Protein 7MJR (pdb70)

Foldseek 3Di:
DCQQQWFKWKWFAQAFQQAHTFWIAGRDFFFPLPLVVVDPCSQRTFKMKIKFKFADAAWAKKFKDKDQLQFKFKDKQNHTRRDSNPDSHMDGDHHRDMIIIIMMGGDNDGGDDIMGIFIDRVTGGDGSLGGGGHPQVVLFPDPPPDAPFDPPRNSVTFDQQGSSPDTLVQLAQWWAAPSLMIGRDDPVCVVVLIDTAHFFSHHQQRLLFDHGLNCLRRPQFAPLFAVLRSRSFWHQAKQKAKAFFKKWKALDQPQDPPDPRIDIFTKFWFAVQQQQWDPDFFDFWDFLFADETAGAPHDARSKTWMGGELPDDDFVCVVNPADQPRKMWIWGFMKMFILERFKWFQFKKKKWKAWDPPGDTQDIAIFGCVLFNRIHGHGAMPVGDVDGTDIRQSGGPVGDDTGIDGSLVSRCCSQPVTIIMMHMDDFGTFGWGADRRGHTDGDDGCRVSVVSSLQFWEWEKEREDRHDRIHIITGGADDPVDPDGRGDWDFQLVCVCSRQVWGADQNFTKHADPVGPIATQDRLQWHKYWHDVLVCLLVVQQVPPVSHDSRGGIHDRYTHMYTHGFQDKFFLEDPDKPQWDQDFDHPGYTTWIWHWQQGKIWDDDDGDDDQWWKKKKKKKKAFPDAFQDKKKKWWQADPSPDDQGDIRTGRDHGGDIHMGMDMDTNHRHPVRRHMTIMTIHGGGMMTIGIIGMHIHHGHGNQQVQWAWDDWDAVHFKIKTKTQGGRPDFWWKWKQFPNRIHDIGGFDQQPDHNMGMDMDHPAQADGKMWMWIGGRPDRPRIDTRDTDDPVNLLVVLLVQWAWDFWEAAPVDRLFTWKTKTFDGDRNHLVLFAWKWKAKQNADTDTGGRADDPHGIGMDTDCPSVPNGRDDQWMWMWMAGPVGHTRDTDTRHPPTDYDYD

Secondary structure (DSSP, 8-state):
----S-SEEEEEESSTTS-SEEEEEEEE-SEETSGGGGSTTGGG--EEEEEEEEEE-SSEEE--EETTGGGEEEEETTEEEEESS-----EEE-TTEEEEEEEEEE-SSSPPPPEEEE---------GGGEE---TTTSSS------SS-S---------SSSSSS-HHHHHH-EEE-SSEEEE--THHHHHT---B---SS-S-TT--SS-HHHHHTT-S-TTS-GGGGSTTBPP---EEEEEEEEEEESSS---SSSTTEEEEEEEEEETTGGG----S---SBSS-----B-SS---SSEEEEEE-TT-SS-HHHHHT--TTSEEEEEEEEEEEE-SSS-EES---EEEEEESSS--EEEEEE--TTTS-SEE-TT-EES-TTSPPEEHHHHSTT-----EEEHHHHHHHHHTSS-EEEEE---S-EEEEE-SSSSEEEEEESHHHHHHHHHTEEEEEEE-STTS--EEEEEE-B-TT-TT--S---BHHHHHHHHHT-B-SSS--EE--SS---EE-STTTSEEEE-HHHHHHHHHHTTS-SS--GGGSBPBTT-EEEEE--SEEE-S----EET-B--S--SSSS---EE-SS-EEEESS-----TT-EEEEEEEEE-SSSS--EEEEEEEESSSSSSSEEEEEE----SS-EEEEEEEE--S-GGGG-EEEEEEEESS-EEEEEEEEEE------HHHH-EE---------EEEEEEE--SS--EEEEEETTEE---EEPPPPBTTTBEEEEE-S-SS---EEEEEEPSS-TT---EEEEE-HHHHHHHHHHS--EEEEEEETTEEEEEEEEEEPPPPHHHHTT--EEEEEETT---EEEE-----SS-EEEE-SSTTTTS---TT-EEEE--B-----EEEE--TTS-B---

Radius of gyration: 41.06 Å; Cα contacts (8 Å, |Δi|>4): 2329; chains: 1; bounding box: 122×122×47 Å

InterPro domains:
  IPR001792 Acylphosphatase-like domain [PS51160] (865-937)
  IPR003896 Bacterial exotoxin B [PR01391] (8-27)
  IPR003896 Bacterial exotoxin B [PR01391] (56-75)
  IPR003896 Bacterial exotoxin B [PR01391] (97-115)
  IPR003896 Bacterial exotoxin B [PR01391] (187-204)
  IPR003896 Bacterial exotoxin B [PR01391] (220-243)
  IPR003896 Bacterial exotoxin B [PR01391] (246-272)
  IPR003896 Bacterial exotoxin B [PR01391] (358-381)
  IPR003896 Bacterial exotoxin B [PR01391] (416-434)
  IPR003896 Bacterial exotoxin B [PR01391] (470-487)
  IPR003896 Bacterial exotoxin B [PR01391] (515-540)
  IPR011658 PA14 domain [PF07691] (16-140)
  IPR011658 PA14 domain [SM00758] (13-141)
  IPR027439 Protective antigen, heptamerisation domain [PF17475] (265-457)
  IPR035088 Protective antigen, Ca-binding domain [PF03495] (187-262)
  IPR035331 Clostridial binary toxin B/anthrax toxin PA, domain 3 [PF17476] (480-583)
  IPR037149 Protective antigen, heptamerisation domain superfamily [G3DSA:2.60.120.240] (264-484)
  IPR037524 PA14/GLEYA domain [PS51820] (12-142)
  IPR053742 Fungal Immunomodulatory Lectin [G3DSA:2.60.40.1790] (723-819)

Structure (mmCIF, N/CA/C/O backbone):
data_7MJR
#
_entry.id   7MJR
#
_cell.length_a   117.517
_cell.length_b   221.374
_cell.length_c   154.141
_cell.angle_alpha   90.000
_cell.angle_beta   90.000
_cell.angle_gamma   90.000
#
_symmetry.space_group_name_H-M   'C 2 2 21'
#
loop_
_entity.id
_entity.type
_entity.pdbx_description
1 polymer 'Vip4Da1 protein'
2 non-polymer 'CALCIUM ION'
3 non-polymer 'SULFATE ION'
#
loop_
_atom_site.group_PDB
_atom_site.id
_atom_site.type_symbol
_atom_site.label_atom_id
_atom_site.label_alt_id
_atom_site.label_comp_id
_atom_site.label_asym_id
_atom_site.label_entity_id
_atom_site.label_seq_id
_atom_site.pdbx_PDB_ins_code
_atom_site.Cartn_x
_atom_site.Cartn_y
_atom_site.Cartn_z
_atom_site.occupancy
_atom_site.B_iso_or_equiv
_atom_site.auth_seq_id
_atom_site.auth_comp_id
_atom_site.auth_asym_id
_atom_site.auth_atom_id
_atom_site.pdbx_PDB_model_num
ATOM 1 N N . GLU A 1 10 ? 5.73330 122.27560 65.07208 1.000 127.25562 10 GLU A N 1
ATOM 2 C CA . GLU A 1 10 ? 6.85860 122.55358 64.18007 1.000 133.74693 10 GLU A CA 1
ATOM 3 C C . GLU A 1 10 ? 7.87974 123.48594 64.85085 1.000 141.40426 10 GLU A C 1
ATOM 4 O O . GLU A 1 10 ? 7.64681 124.68873 65.01544 1.000 141.71767 10 GLU A O 1
ATOM 10 N N . GLN A 1 11 ? 9.01898 122.89251 65.21827 1.000 146.22580 11 GLN A N 1
ATOM 11 C CA . GLN A 1 11 ? 10.07527 123.58045 65.96073 1.000 144.89321 11 GLN A CA 1
ATOM 12 C C . GLN A 1 11 ? 11.11231 124.27734 65.06198 1.000 141.94028 11 GLN A C 1
ATOM 13 O O . GLN A 1 11 ? 11.44211 125.44738 65.30673 1.000 138.59628 11 GLN A O 1
ATOM 19 N N . ALA A 1 12 ? 11.63825 123.59833 64.01755 1.000 134.55389 12 ALA A N 1
ATOM 20 C CA . ALA A 1 12 ? 12.61238 124.20253 63.08141 1.000 125.71000 12 ALA A CA 1
ATOM 21 C C . ALA A 1 12 ? 13.87813 124.66646 63.80995 1.000 119.89903 12 ALA A C 1
ATOM 22 O O . ALA A 1 12 ? 14.46622 125.70514 63.50448 1.000 114.98974 12 ALA A O 1
ATOM 24 N N . THR A 1 13 ? 14.27741 123.90824 64.82578 1.000 123.88700 13 THR A N 1
ATOM 25 C CA . THR A 1 13 ? 15.54038 124.20866 65.47462 1.000 118.08821 13 THR A CA 1
ATOM 26 C C . THR A 1 13 ? 16.71924 123.78234 64.60550 1.000 114.54084 13 THR A C 1
ATOM 27 O O . THR A 1 13 ? 17.83466 124.28381 64.79102 1.000 109.84483 13 THR A O 1
ATOM 31 N N . VAL A 1 14 ? 16.47201 122.91655 63.61763 1.000 116.47044 14 VAL A N 1
ATOM 32 C CA . VAL A 1 14 ? 17.52458 122.31460 62.80016 1.000 106.62396 14 VAL A CA 1
ATOM 33 C C . VAL A 1 14 ? 18.13583 123.31704 61.82732 1.000 101.21972 14 VAL A C 1
ATOM 34 O O . VAL A 1 14 ? 19.29602 123.16546 61.41271 1.000 89.74552 14 VAL A O 1
ATOM 38 N N . ILE A 1 15 ? 17.36113 124.34114 61.44830 1.000 103.06831 15 ILE A N 1
ATOM 39 C CA . ILE A 1 15 ? 17.80682 125.35542 60.50420 1.000 95.08316 15 ILE A CA 1
ATOM 40 C C . ILE A 1 15 ? 18.97548 126.13191 61.08218 1.000 90.11991 15 ILE A C 1
ATOM 41 O O . ILE A 1 15 ? 18.89651 126.68618 62.18112 1.000 93.43957 15 ILE A O 1
ATOM 46 N N . GLY A 1 16 ? 20.06099 126.18496 60.34389 1.000 90.70884 16 GLY A N 1
ATOM 47 C CA . GLY A 1 16 ? 21.20514 126.96314 60.76990 1.000 92.17331 16 GLY A CA 1
ATOM 48 C C . GLY A 1 16 ? 22.50864 126.35890 60.28486 1.000 88.01920 16 GLY A C 1
ATOM 49 O O . GLY A 1 16 ? 22.54281 125.36804 59.56369 1.000 86.59467 16 GLY A O 1
ATOM 50 N N . LEU A 1 17 ? 23.58917 126.99298 60.71734 1.000 87.82360 17 LEU A N 1
ATOM 51 C CA . LEU A 1 17 ? 24.93183 126.60665 60.31720 1.000 88.77072 17 LEU A CA 1
ATOM 52 C C . LEU A 1 17 ? 25.24438 125.20760 60.81509 1.000 84.85930 17 LEU A C 1
ATOM 53 O O . LEU A 1 17 ? 25.18348 124.94136 62.01770 1.000 86.23601 17 LEU A O 1
ATOM 58 N N . VAL A 1 18 ? 25.57264 124.31297 59.90237 1.000 84.46274 18 VAL A N 1
ATOM 59 C CA . VAL A 1 18 ? 26.11843 123.02683 60.31036 1.000 87.26315 18 VAL A CA 1
ATOM 60 C C . VAL A 1 18 ? 27.60420 123.21496 60.58877 1.000 82.59668 18 VAL A C 1
ATOM 61 O O . VAL A 1 18 ? 28.28788 123.97473 59.89572 1.000 84.67303 18 VAL A O 1
ATOM 65 N N . GLY A 1 19 ? 28.09745 122.58336 61.63775 1.000 80.88324 19 GLY A N 1
ATOM 66 C CA . GLY A 1 19 ? 29.44445 122.84894 62.11862 1.000 84.69716 19 GLY A CA 1
ATOM 67 C C . GLY A 1 19 ? 30.21268 121.58193 62.41024 1.000 84.32324 19 GLY A C 1
ATOM 68 O O . GLY A 1 19 ? 29.68389 120.64740 63.00932 1.000 85.65957 19 GLY A O 1
ATOM 69 N N . PHE A 1 20 ? 31.48500 121.57440 62.00796 1.000 82.90680 20 PHE A N 1
ATOM 70 C CA . PHE A 1 20 ? 32.32390 120.37983 62.03238 1.000 81.30559 20 PHE A CA 1
ATOM 71 C C . PHE A 1 20 ? 33.45630 120.58232 63.02598 1.000 82.23942 20 PHE A C 1
ATOM 72 O O . PHE A 1 20 ? 34.39733 121.33198 62.75156 1.000 85.20531 20 PHE A O 1
ATOM 80 N N . TYR A 1 21 ? 33.37725 119.88624 64.15936 1.000 81.85415 21 TYR A N 1
ATOM 81 C CA . TYR A 1 21 ? 34.24614 120.11226 65.30862 1.000 79.50899 21 TYR A CA 1
ATOM 82 C C . TYR A 1 21 ? 35.35751 119.07395 65.29962 1.000 82.91896 21 TYR A C 1
ATOM 83 O O . TYR A 1 21 ? 35.11335 117.89706 65.56621 1.000 84.48817 21 TYR A O 1
ATOM 92 N N . PHE A 1 22 ? 36.57219 119.51126 64.99141 1.000 85.88254 22 PHE A N 1
ATOM 93 C CA . PHE A 1 22 ? 37.75604 118.66588 64.98446 1.000 89.28354 22 PHE A CA 1
ATOM 94 C C . PHE A 1 22 ? 38.57554 118.86627 66.25379 1.000 97.67629 22 PHE A C 1
ATOM 95 O O . PHE A 1 22 ? 38.66465 119.97753 66.78471 1.000 101.12029 22 PHE A O 1
ATOM 103 N N . LYS A 1 23 ? 39.23591 117.78896 66.69992 1.000 99.27760 23 LYS A N 1
ATOM 104 C CA . LYS A 1 23 ? 39.95905 117.82602 67.97197 1.000 103.60692 23 LYS A CA 1
ATOM 105 C C . LYS A 1 23 ? 41.28963 118.57901 67.87950 1.000 106.69971 23 LYS A C 1
ATOM 106 O O . LYS A 1 23 ? 41.73335 119.15908 68.87724 1.000 108.90345 23 LYS A O 1
ATOM 112 N N . ASP A 1 24 ? 41.92713 118.61159 66.71336 1.000 101.80816 24 ASP A N 1
ATOM 113 C CA . ASP A 1 24 ? 43.25260 119.19004 66.58189 1.000 102.53543 24 ASP A CA 1
ATOM 114 C C . ASP A 1 24 ? 43.19563 120.57082 65.92284 1.000 108.12944 24 ASP A C 1
ATOM 115 O O . ASP A 1 24 ? 42.12193 121.12827 65.67452 1.000 106.22487 24 ASP A O 1
ATOM 120 N N . SER A 1 25 ? 44.37552 121.12437 65.62429 1.000 112.88231 25 SER A N 1
ATOM 121 C CA . SER A 1 25 ? 44.54366 122.50053 65.16889 1.000 110.72073 25 SER A CA 1
ATOM 122 C C . SER A 1 25 ? 44.47829 122.64639 63.65381 1.000 113.09972 25 SER A C 1
ATOM 123 O O . SER A 1 25 ? 44.61961 123.76699 63.15093 1.000 113.01917 25 SER A O 1
ATOM 126 N N . THR A 1 26 ? 44.27673 121.54952 62.91202 1.000 113.86920 26 THR A N 1
ATOM 127 C CA . THR A 1 26 ? 44.42999 121.56657 61.46039 1.000 112.82125 26 THR A CA 1
ATOM 128 C C . THR A 1 26 ? 43.26529 120.90211 60.72455 1.000 109.94819 26 THR A C 1
ATOM 129 O O . THR A 1 26 ? 43.42527 120.49719 59.56622 1.000 110.85701 26 THR A O 1
ATOM 133 N N . PHE A 1 27 ? 42.09278 120.81167 61.35885 1.000 106.99291 27 PHE A N 1
ATOM 134 C CA . PHE A 1 27 ? 40.86385 120.31113 60.73123 1.000 106.01799 27 PHE A CA 1
ATOM 135 C C . PHE A 1 27 ? 41.07076 118.90884 60.16618 1.000 104.78758 27 PHE A C 1
ATOM 136 O O . PHE A 1 27 ? 40.95577 118.66985 58.96055 1.000 101.58615 27 PHE A O 1
ATOM 144 N N . LYS A 1 28 ? 41.37465 117.98049 61.06467 1.000 105.57925 28 LYS A N 1
ATOM 145 C CA . LYS A 1 28 ? 41.81345 116.66102 60.62753 1.000 109.31176 28 LYS A CA 1
ATOM 146 C C . LYS A 1 28 ? 41.17047 115.49258 61.36520 1.000 107.45323 28 LYS A C 1
ATOM 147 O O . LYS A 1 28 ? 40.97495 114.44025 60.74506 1.000 110.30155 28 LYS A O 1
ATOM 153 N N . GLU A 1 29 ? 40.83082 115.62424 62.64498 1.000 102.90459 29 GLU A N 1
ATOM 154 C CA . GLU A 1 29 ? 40.20735 114.55300 63.41886 1.000 101.37336 29 GLU A CA 1
ATOM 155 C C . GLU A 1 29 ? 38.81214 115.01716 63.83106 1.000 99.40068 29 GLU A C 1
ATOM 156 O O . GLU A 1 29 ? 38.60909 115.53827 64.93064 1.000 97.41662 29 GLU A O 1
ATOM 162 N N . LEU A 1 30 ? 37.84383 114.81949 62.92816 1.000 97.50795 30 LEU A N 1
ATOM 163 C CA . LEU A 1 30 ? 36.45154 115.13608 63.22026 1.000 89.01152 30 LEU A CA 1
ATOM 164 C C . LEU A 1 30 ? 36.03577 114.45927 64.51908 1.000 88.51022 30 LEU A C 1
ATOM 165 O O . LEU A 1 30 ? 36.39679 113.31027 64.78767 1.000 90.10790 30 LEU A O 1
ATOM 170 N N . MET A 1 31 ? 35.30155 115.18986 65.34700 1.000 87.06128 31 MET A N 1
ATOM 171 C CA . MET A 1 31 ? 34.75850 114.62153 66.56864 1.000 81.96520 31 MET A CA 1
ATOM 172 C C . MET A 1 31 ? 33.24361 114.51497 66.52547 1.000 81.23195 31 MET A C 1
ATOM 173 O O . MET A 1 31 ? 32.69249 113.43782 66.77279 1.000 79.55169 31 MET A O 1
ATOM 178 N N . PHE A 1 32 ? 32.55549 115.60002 66.17920 1.000 76.95259 32 PHE A N 1
ATOM 179 C CA . PHE A 1 32 ? 31.11446 115.56261 66.01014 1.000 75.78498 32 PHE A CA 1
ATOM 180 C C . PHE A 1 32 ? 30.70401 116.62903 65.00889 1.000 79.20195 32 PHE A C 1
ATOM 181 O O . PHE A 1 32 ? 31.48346 117.51669 64.65260 1.000 81.87729 32 PHE A O 1
ATOM 189 N N . ILE A 1 33 ? 29.45823 116.53104 64.56067 1.000 77.00279 33 ILE A N 1
ATOM 190 C CA . ILE A 1 33 ? 28.89056 117.44160 63.57917 1.000 79.09322 33 ILE A CA 1
ATOM 191 C C . ILE A 1 33 ? 27.61795 118.01473 64.19953 1.000 79.71219 33 ILE A C 1
ATOM 192 O O . ILE A 1 33 ? 26.59247 117.32967 64.27128 1.000 83.82180 33 ILE A O 1
ATOM 197 N N . GLN A 1 34 ? 27.67471 119.26406 64.64459 1.000 76.21122 34 GLN A N 1
ATOM 198 C CA . GLN A 1 34 ? 26.54518 119.92660 65.28383 1.000 74.44296 34 GLN A CA 1
ATOM 199 C C . GLN A 1 34 ? 25.70488 120.62164 64.21642 1.000 75.33427 34 GLN A C 1
ATOM 200 O O . GLN A 1 34 ? 26.22980 121.39707 63.41499 1.000 81.85984 34 GLN A O 1
ATOM 206 N N . VAL A 1 35 ? 24.41827 120.33937 64.18120 1.000 72.14052 35 VAL A N 1
ATOM 207 C CA . VAL A 1 35 ? 23.54323 120.98637 63.21728 1.000 72.99085 35 VAL A CA 1
ATOM 208 C C . VAL A 1 35 ? 22.81748 122.12775 63.90286 1.000 77.40751 35 VAL A C 1
ATOM 209 O O . VAL A 1 35 ? 22.71990 122.18827 65.12826 1.000 80.16497 35 VAL A O 1
ATOM 213 N N . GLY A 1 36 ? 22.30550 123.05060 63.09104 1.000 83.23012 36 GLY A N 1
ATOM 214 C CA . GLY A 1 36 ? 21.38808 124.07844 63.55494 1.000 87.49346 36 GLY A CA 1
ATOM 215 C C . GLY A 1 36 ? 21.94143 125.15662 64.46904 1.000 86.78802 36 GLY A C 1
ATOM 216 O O . GLY A 1 36 ? 21.19078 125.68759 65.29526 1.000 88.55589 36 GLY A O 1
ATOM 217 N N . GLU A 1 37 ? 23.22662 125.49363 64.36007 1.000 83.95001 37 GLU A N 1
ATOM 218 C CA . GLU A 1 37 ? 23.76270 126.62157 65.10891 1.000 81.14935 37 GLU A CA 1
ATOM 219 C C . GLU A 1 37 ? 23.32167 127.90610 64.43700 1.000 88.61410 37 GLU A C 1
ATOM 220 O O . GLU A 1 37 ? 23.14704 127.95310 63.21826 1.000 92.07229 37 GLU A O 1
ATOM 226 N N . LYS A 1 38 ? 23.13408 128.95771 65.23212 1.000 91.66323 38 LYS A N 1
ATOM 227 C CA . LYS A 1 38 ? 22.28108 130.03338 64.75484 1.000 94.38942 38 LYS A CA 1
ATOM 228 C C . LYS A 1 38 ? 22.74031 131.45699 65.03819 1.000 101.47220 38 LYS A C 1
ATOM 229 O O . LYS A 1 38 ? 22.05435 132.37224 64.57678 1.000 113.89092 38 LYS A O 1
ATOM 235 N N . SER A 1 39 ? 23.85286 131.69070 65.75068 1.000 98.06729 39 SER A N 1
ATOM 236 C CA . SER A 1 39 ? 24.28042 133.05579 66.10090 1.000 108.59284 39 SER A CA 1
ATOM 237 C C . SER A 1 39 ? 25.34420 133.08889 67.19256 1.000 114.74332 39 SER A C 1
ATOM 238 O O . SER A 1 39 ? 26.34077 133.81620 67.07424 1.000 113.95092 39 SER A O 1
ATOM 241 N N . ASN A 1 40 ? 25.09936 132.36101 68.28761 1.000 109.29307 40 ASN A N 1
ATOM 242 C CA . ASN A 1 40 ? 26.05810 132.21898 69.37864 1.000 103.40189 40 ASN A CA 1
ATOM 243 C C . ASN A 1 40 ? 26.80551 130.91027 69.13772 1.000 100.57286 40 ASN A C 1
ATOM 244 O O . ASN A 1 40 ? 26.50955 129.87998 69.73681 1.000 105.74958 40 ASN A O 1
ATOM 249 N N . LEU A 1 41 ? 27.77596 130.94792 68.22535 1.000 99.11924 41 LEU A N 1
ATOM 250 C CA . LEU A 1 41 ? 28.37481 129.70613 67.75047 1.000 97.50431 41 LEU A CA 1
ATOM 251 C C . LEU A 1 41 ? 29.13571 129.01772 68.87470 1.000 97.50682 41 LEU A C 1
ATOM 252 O O . LEU A 1 41 ? 29.50494 129.63485 69.88055 1.000 98.96701 41 LEU A O 1
ATOM 257 N N . MET A 1 42 ? 29.33778 127.70757 68.69074 1.000 96.67245 42 MET A N 1
ATOM 258 C CA . MET A 1 42 ? 29.89545 126.78998 69.68646 1.000 98.41318 42 MET A CA 1
ATOM 259 C C . MET A 1 42 ? 28.99766 126.51228 70.89790 1.000 97.30718 42 MET A C 1
ATOM 260 O O . MET A 1 42 ? 29.27107 125.57880 71.65751 1.000 90.83900 42 MET A O 1
ATOM 265 N N . ASN A 1 43 ? 27.92880 127.28949 71.09669 1.000 98.07653 43 ASN A N 1
ATOM 266 C CA . ASN A 1 43 ? 27.17569 127.18364 72.34355 1.000 96.02331 43 ASN A CA 1
ATOM 267 C C . ASN A 1 43 ? 26.26399 125.96358 72.35030 1.000 93.30445 43 ASN A C 1
ATOM 268 O O . ASN A 1 43 ? 26.22512 125.21705 73.33461 1.000 95.31120 43 ASN A O 1
ATOM 273 N N . LYS A 1 44 ? 25.51565 125.75579 71.26351 1.000 93.69916 44 LYS A N 1
ATOM 274 C CA . LYS A 1 44 ? 24.62745 124.59784 71.15718 1.000 90.10940 44 LYS A CA 1
ATOM 275 C C . LYS A 1 44 ? 25.38797 123.28407 71.31118 1.000 86.55914 44 LYS A C 1
ATOM 276 O O . LYS A 1 44 ? 24.82594 122.28763 71.77972 1.000 83.97520 44 LYS A O 1
ATOM 282 N N . ALA A 1 45 ? 26.66431 123.27131 70.94003 1.000 87.45515 45 ALA A N 1
ATOM 283 C CA . ALA A 1 45 ? 27.46883 122.06315 70.87985 1.000 85.64811 45 ALA A CA 1
ATOM 284 C C . ALA A 1 45 ? 28.12178 121.70613 72.20681 1.000 86.34447 45 ALA A C 1
ATOM 285 O O . ALA A 1 45 ? 28.77253 120.65828 72.29063 1.000 86.95789 45 ALA A O 1
ATOM 287 N N . ARG A 1 46 ? 27.97502 122.54929 73.23687 1.000 89.39089 46 ARG A N 1
ATOM 288 C CA . ARG A 1 46 ? 28.55462 122.28373 74.55141 1.000 84.74106 46 ARG A CA 1
ATOM 289 C C . ARG A 1 46 ? 27.88186 121.11558 75.26019 1.000 86.71533 46 ARG A C 1
ATOM 290 O O . ARG A 1 46 ? 28.40033 120.66665 76.28773 1.000 85.60982 46 ARG A O 1
ATOM 298 N N . ILE A 1 47 ? 26.74043 120.63404 74.74715 1.000 84.89285 47 ILE A N 1
ATOM 299 C CA . ILE A 1 47 ? 26.04532 119.47688 75.31075 1.000 80.96314 47 ILE A CA 1
ATOM 300 C C . ILE A 1 47 ? 26.84917 118.20050 75.11223 1.000 84.18490 47 ILE A C 1
ATOM 301 O O . ILE A 1 47 ? 26.61853 117.19150 75.79893 1.000 84.56172 47 ILE A O 1
ATOM 306 N N . ASN A 1 48 ? 27.79120 118.22780 74.17739 1.000 87.84190 48 ASN A N 1
ATOM 307 C CA . ASN A 1 48 ? 28.70183 117.11890 73.96593 1.000 92.14480 48 ASN A CA 1
ATOM 308 C C . ASN A 1 48 ? 29.78619 117.16577 75.02193 1.000 89.33944 48 ASN A C 1
ATOM 309 O O . ASN A 1 48 ? 30.44686 118.19098 75.19958 1.000 83.85457 48 ASN A O 1
ATOM 314 N N . THR A 1 49 ? 29.97404 116.04786 75.71467 1.000 92.47111 49 THR A N 1
ATOM 315 C CA . THR A 1 49 ? 31.03284 115.96949 76.70655 1.000 91.84647 49 THR A CA 1
ATOM 316 C C . THR A 1 49 ? 32.42682 116.20733 76.11905 1.000 92.10743 49 THR A C 1
ATOM 317 O O . THR A 1 49 ? 33.37621 116.38471 76.88718 1.000 80.98164 49 THR A O 1
ATOM 321 N N . ASP A 1 50 ? 32.56149 116.24719 74.78631 1.000 96.49676 50 ASP A N 1
ATOM 322 C CA . ASP A 1 50 ? 33.83392 116.41731 74.08741 1.000 97.65159 50 ASP A CA 1
ATOM 323 C C . ASP A 1 50 ? 34.13499 117.86281 73.72652 1.000 101.18006 50 ASP A C 1
ATOM 324 O O . ASP A 1 50 ? 35.12756 118.11120 73.03237 1.000 105.91113 50 ASP A O 1
ATOM 329 N N . ALA A 1 51 ? 33.29090 118.81329 74.13187 1.000 101.98571 51 ALA A N 1
ATOM 330 C CA . ALA A 1 51 ? 33.30722 120.12695 73.48856 1.000 105.56695 51 ALA A CA 1
ATOM 331 C C . ALA A 1 51 ? 34.54167 120.93552 73.87197 1.000 110.45267 51 ALA A C 1
ATOM 332 O O . ALA A 1 51 ? 35.12031 121.62676 73.02712 1.000 111.50227 51 ALA A O 1
ATOM 334 N N . GLN A 1 52 ? 34.96884 120.86979 75.12517 1.000 110.90529 52 GLN A N 1
ATOM 335 C CA . GLN A 1 52 ? 36.07571 121.72481 75.52897 1.000 119.12512 52 GLN A CA 1
ATOM 336 C C . GLN A 1 52 ? 37.44064 121.22102 75.04317 1.000 119.47658 52 GLN A C 1
ATOM 337 O O . GLN A 1 52 ? 38.45475 121.85765 75.35008 1.000 127.10976 52 GLN A O 1
ATOM 343 N N . GLN A 1 53 ? 37.48488 120.12635 74.27930 1.000 114.28815 53 GLN A N 1
ATOM 344 C CA . GLN A 1 53 ? 38.71458 119.56948 73.71841 1.000 115.89169 53 GLN A CA 1
ATOM 345 C C . GLN A 1 53 ? 38.90482 119.91546 72.24311 1.000 113.17879 53 GLN A C 1
ATOM 346 O O . GLN A 1 53 ? 39.80787 119.37668 71.59413 1.000 112.09719 53 GLN A O 1
ATOM 352 N N . ILE A 1 54 ? 38.09552 120.79440 71.70316 1.000 112.15296 54 ILE A N 1
ATOM 353 C CA . ILE A 1 54 ? 38.12937 121.07465 70.27401 1.000 108.80410 54 ILE A CA 1
ATOM 354 C C . ILE A 1 54 ? 39.07286 122.24640 70.02281 1.000 114.01306 54 ILE A C 1
ATOM 355 O O . ILE A 1 54 ? 39.16342 123.17892 70.83476 1.000 115.20221 54 ILE A O 1
ATOM 360 N N . GLN A 1 55 ? 39.81926 122.18079 68.91206 1.000 112.18529 55 GLN A N 1
ATOM 361 C CA . GLN A 1 55 ? 40.70673 123.26808 68.52728 1.000 110.29270 55 GLN A CA 1
ATOM 362 C C . GLN A 1 55 ? 40.50456 123.76757 67.10328 1.000 109.23946 55 GLN A C 1
ATOM 363 O O . GLN A 1 55 ? 41.14257 124.75647 66.72706 1.000 113.34429 55 GLN A O 1
ATOM 369 N N . SER A 1 56 ? 39.65111 123.13872 66.30331 1.000 103.11927 56 SER A N 1
ATOM 370 C CA . SER A 1 56 ? 39.36484 123.67760 64.98403 1.000 101.12453 56 SER A CA 1
ATOM 371 C C . SER A 1 56 ? 37.92305 123.36290 64.63610 1.000 94.94162 56 SER A C 1
ATOM 372 O O . SER A 1 56 ? 37.44177 122.26002 64.89833 1.000 95.63010 56 SER A O 1
ATOM 375 N N . ILE A 1 57 ? 37.23305 124.34390 64.06814 1.000 88.92294 57 ILE A N 1
ATOM 376 C CA . ILE A 1 57 ? 35.81705 124.21627 63.75457 1.000 88.68928 57 ILE A CA 1
ATOM 377 C C . ILE A 1 57 ? 35.55444 124.84139 62.39520 1.000 93.23000 57 ILE A C 1
ATOM 378 O O . ILE A 1 57 ? 35.90339 126.00366 62.16216 1.000 96.53095 57 ILE A O 1
ATOM 383 N N . ARG A 1 58 ? 34.92986 124.08428 61.50434 1.000 88.43708 58 ARG A N 1
ATOM 384 C CA . ARG A 1 58 ? 34.40715 124.63569 60.26849 1.000 86.78617 58 ARG A CA 1
ATOM 385 C C . ARG A 1 58 ? 32.89183 124.69264 60.39268 1.000 85.81579 58 ARG A C 1
ATOM 386 O O . ARG A 1 58 ? 32.26052 123.70403 60.77496 1.000 88.70599 58 ARG A O 1
ATOM 394 N N . TRP A 1 59 ? 32.32026 125.85961 60.14075 1.000 85.05857 59 TRP A N 1
ATOM 395 C CA . TRP A 1 59 ? 30.88450 125.98884 59.95413 1.000 86.11674 59 TRP A CA 1
ATOM 396 C C . TRP A 1 59 ? 30.60918 126.18159 58.47228 1.000 88.81761 59 TRP A C 1
ATOM 397 O O . TRP A 1 59 ? 31.46902 126.65947 57.73136 1.000 89.94453 59 TRP A O 1
ATOM 408 N N . MET A 1 60 ? 29.40550 125.80775 58.04018 1.000 90.45455 60 MET A N 1
ATOM 409 C CA . MET A 1 60 ? 28.97070 126.07615 56.67462 1.000 89.36598 60 MET A CA 1
ATOM 410 C C . MET A 1 60 ? 27.46467 126.27911 56.68470 1.000 88.99196 60 MET A C 1
ATOM 411 O O . MET A 1 60 ? 26.75322 125.65148 57.47607 1.000 87.20196 60 MET A O 1
ATOM 416 N N . GLY A 1 61 ? 26.98007 127.15438 55.80831 1.000 87.95324 61 GLY A N 1
ATOM 417 C CA . GLY A 1 61 ? 25.56143 127.46155 55.81248 1.000 92.06660 61 GLY A CA 1
ATOM 418 C C . GLY A 1 61 ? 25.24235 128.60273 54.87275 1.000 94.90162 61 GLY A C 1
ATOM 419 O O . GLY A 1 61 ? 25.99680 128.87724 53.94197 1.000 99.62447 61 GLY A O 1
ATOM 420 N N . ASN A 1 62 ? 24.10325 129.25336 55.12560 1.000 93.58645 62 ASN A N 1
ATOM 421 C CA . ASN A 1 62 ? 23.64392 130.35411 54.28724 1.000 98.23698 62 ASN A CA 1
ATOM 422 C C . ASN A 1 62 ? 23.08491 131.49871 55.12783 1.000 105.24223 62 ASN A C 1
ATOM 423 O O . ASN A 1 62 ? 22.34746 131.26033 56.09278 1.000 104.56319 62 ASN A O 1
ATOM 428 N N . LEU A 1 63 ? 23.41182 132.74228 54.73319 1.000 103.76640 63 LEU A N 1
ATOM 429 C CA . LEU A 1 63 ? 22.92738 133.95537 55.39293 1.000 102.66987 63 LEU A CA 1
ATOM 430 C C . LEU A 1 63 ? 21.95084 134.71081 54.50082 1.000 105.73446 63 LEU A C 1
ATOM 431 O O . LEU A 1 63 ? 22.28613 135.03276 53.35611 1.000 105.69587 63 LEU A O 1
ATOM 436 N N . LYS A 1 64 ? 20.77712 135.05283 55.05189 1.000 107.18919 64 LYS A N 1
ATOM 437 C CA . LYS A 1 64 ? 19.78157 135.87202 54.36028 1.000 110.05397 64 LYS A CA 1
ATOM 438 C C . LYS A 1 64 ? 20.05992 137.34361 54.61717 1.000 113.27723 64 LYS A C 1
ATOM 439 O O . LYS A 1 64 ? 20.17947 137.76256 55.77050 1.000 112.55307 64 LYS A O 1
ATOM 445 N N . SER A 1 65 ? 20.15871 138.12154 53.53666 1.000 121.10804 65 SER A N 1
ATOM 446 C CA . SER A 1 65 ? 20.47685 139.54521 53.62037 1.000 119.19748 65 SER A CA 1
ATOM 447 C C . SER A 1 65 ? 19.18104 140.33688 53.74988 1.000 121.76759 65 SER A C 1
ATOM 448 O O . SER A 1 65 ? 18.38182 140.35007 52.80223 1.000 122.24432 65 SER A O 1
ATOM 451 N N . PRO A 1 66 ? 18.93523 141.01831 54.88988 1.000 122.76500 66 PRO A N 1
ATOM 452 C CA . PRO A 1 66 ? 17.57795 141.50201 55.20361 1.000 120.89652 66 PRO A CA 1
ATOM 453 C C . PRO A 1 66 ? 17.09914 142.65608 54.33766 1.000 122.18675 66 PRO A C 1
ATOM 454 O O . PRO A 1 66 ? 16.05368 142.55994 53.68246 1.000 119.53778 66 PRO A O 1
ATOM 458 N N . GLN A 1 67 ? 17.83724 143.76377 54.36078 1.000 125.24756 67 GLN A N 1
ATOM 459 C CA . GLN A 1 67 ? 17.54910 144.92992 53.54065 1.000 125.77759 67 GLN A CA 1
ATOM 460 C C . GLN A 1 67 ? 18.74230 145.18225 52.62148 1.000 123.17094 67 GLN A C 1
ATOM 461 O O . GLN A 1 67 ? 19.87834 144.80478 52.93894 1.000 118.16450 67 GLN A O 1
ATOM 467 N N . THR A 1 68 ? 18.47972 145.79414 51.46266 1.000 123.92004 68 THR A N 1
ATOM 468 C CA . THR A 1 68 ? 19.56805 146.11707 50.54388 1.000 120.52314 68 THR A CA 1
ATOM 469 C C . THR A 1 68 ? 20.50281 147.14296 51.18393 1.000 119.34786 68 THR A C 1
ATOM 470 O O . THR A 1 68 ? 20.08080 148.00191 51.96501 1.000 124.82419 68 THR A O 1
ATOM 474 N N . GLY A 1 69 ? 21.77370 147.05672 50.86266 1.000 111.19692 69 GLY A N 1
ATOM 475 C CA . GLY A 1 69 ? 22.66868 148.01557 51.47091 1.000 113.74177 69 GLY A CA 1
ATOM 476 C C . GLY A 1 69 ? 24.03693 147.40402 51.69803 1.000 120.69405 69 GLY A C 1
ATOM 477 O O . GLY A 1 69 ? 24.47018 146.53404 50.94509 1.000 125.97955 69 GLY A O 1
ATOM 478 N N . GLU A 1 70 ? 24.70061 147.88269 52.74629 1.000 122.96063 70 GLU A N 1
ATOM 479 C CA . GLU A 1 70 ? 26.08478 147.52241 53.01269 1.000 126.73927 70 GLU A CA 1
ATOM 480 C C . GLU A 1 70 ? 26.22338 146.98961 54.43003 1.000 127.63492 70 GLU A C 1
ATOM 481 O O . GLU A 1 70 ? 25.64451 147.54541 55.36961 1.000 123.11743 70 GLU A O 1
ATOM 487 N N . TYR A 1 71 ? 27.00269 145.91081 54.56824 1.000 129.66582 71 TYR A N 1
ATOM 488 C CA . TYR A 1 71 ? 27.23887 145.23175 55.83709 1.000 123.59758 71 TYR A CA 1
ATOM 489 C C . TYR A 1 71 ? 28.72915 145.01975 56.04984 1.000 125.82171 71 TYR A C 1
ATOM 490 O O . TYR A 1 71 ? 29.44510 144.61092 55.12609 1.000 125.67925 71 TYR A O 1
ATOM 499 N N . ARG A 1 72 ? 29.19080 145.29322 57.26571 1.000 124.78066 72 ARG A N 1
ATOM 500 C CA . ARG A 1 72 ? 30.51096 144.86932 57.71000 1.000 128.49386 72 ARG A CA 1
ATOM 501 C C . ARG A 1 72 ? 30.32751 143.73062 58.70618 1.000 128.28717 72 ARG A C 1
ATOM 502 O O . ARG A 1 72 ? 29.48852 143.81706 59.61436 1.000 125.07584 72 ARG A O 1
ATOM 510 N N . LEU A 1 73 ? 31.08557 142.65352 58.50954 1.000 125.22720 73 LEU A N 1
ATOM 511 C CA . LEU A 1 73 ? 30.91185 141.41071 59.25088 1.000 116.46389 73 LEU A CA 1
ATOM 512 C C . LEU A 1 73 ? 32.05202 141.23239 60.23858 1.000 115.67069 73 LEU A C 1
ATOM 513 O O . LEU A 1 73 ? 33.22407 141.30138 59.85595 1.000 115.37501 73 LEU A O 1
ATOM 518 N N . SER A 1 74 ? 31.70433 141.00812 61.50490 1.000 114.07496 74 SER A N 1
ATOM 519 C CA . SER A 1 74 ? 32.68820 140.91910 62.57237 1.000 112.74086 74 SER A CA 1
ATOM 520 C C . SER A 1 74 ? 32.34691 139.74733 63.48455 1.000 112.95703 74 SER A C 1
ATOM 521 O O . SER A 1 74 ? 31.21177 139.25635 63.50280 1.000 108.82016 74 SER A O 1
ATOM 524 N N . THR A 1 75 ? 33.35789 139.28480 64.23025 1.000 114.24205 75 THR A N 1
ATOM 525 C CA . THR A 1 75 ? 33.20382 138.17640 65.16932 1.000 113.79925 75 THR A CA 1
ATOM 526 C C . THR A 1 75 ? 33.80055 138.51525 66.53168 1.000 112.81456 75 THR A C 1
ATOM 527 O O . THR A 1 75 ? 34.44106 139.55331 66.72409 1.000 110.96098 75 THR A O 1
ATOM 531 N N . SER A 1 76 ? 33.56971 137.59733 67.47907 1.000 114.99871 76 SER A N 1
ATOM 532 C CA . SER A 1 76 ? 34.19523 137.59153 68.79963 1.000 113.67713 76 SER A CA 1
ATOM 533 C C . SER A 1 76 ? 35.70456 137.61948 68.67853 1.000 113.77225 76 SER A C 1
ATOM 534 O O . SER A 1 76 ? 36.35820 138.62235 68.97556 1.000 121.23241 76 SER A O 1
ATOM 537 N N . SER A 1 77 ? 36.25812 136.49040 68.26806 1.000 111.06883 77 SER A N 1
ATOM 538 C CA . SER A 1 77 ? 37.69611 136.33121 68.15868 1.000 118.30580 77 SER A CA 1
ATOM 539 C C . SER A 1 77 ? 38.08648 136.43512 66.68160 1.000 114.82216 77 SER A C 1
ATOM 540 O O . SER A 1 77 ? 38.52882 135.47487 66.04825 1.000 115.28993 77 SER A O 1
ATOM 543 N N . ASP A 1 78 ? 37.88851 137.63846 66.12292 1.000 112.14573 78 ASP A N 1
ATOM 544 C CA . ASP A 1 78 ? 38.33123 137.90435 64.75374 1.000 112.53637 78 ASP A CA 1
ATOM 545 C C . ASP A 1 78 ? 39.78789 137.53468 64.55252 1.000 115.65659 78 ASP A C 1
ATOM 546 O O . ASP A 1 78 ? 40.21271 137.29813 63.41720 1.000 110.99499 78 ASP A O 1
ATOM 551 N N . GLU A 1 79 ? 40.55142 137.48613 65.64523 1.000 123.43072 79 GLU A N 1
ATOM 552 C CA . GLU A 1 79 ? 41.94247 137.05120 65.61261 1.000 124.36095 79 GLU A CA 1
ATOM 553 C C . GLU A 1 79 ? 42.09718 135.66793 64.97903 1.000 117.91856 79 GLU A C 1
ATOM 554 O O . GLU A 1 79 ? 43.04812 135.42968 64.22552 1.000 109.20787 79 GLU A O 1
ATOM 560 N N . ASN A 1 80 ? 41.17345 134.74092 65.27985 1.000 116.57111 80 ASN A N 1
ATOM 561 C CA . ASN A 1 80 ? 41.29391 133.33596 64.89630 1.000 111.89134 80 ASN A CA 1
ATOM 562 C C . ASN A 1 80 ? 40.22640 132.89318 63.89242 1.000 110.76941 80 ASN A C 1
ATOM 563 O O . ASN A 1 80 ? 40.05241 131.69399 63.66719 1.000 107.48507 80 ASN A O 1
ATOM 568 N N . VAL A 1 81 ? 39.52919 133.83244 63.26335 1.000 112.27421 81 VAL A N 1
ATOM 569 C CA . VAL A 1 81 ? 38.41828 133.54866 62.36316 1.000 103.25703 81 VAL A CA 1
ATOM 570 C C . VAL A 1 81 ? 38.82822 133.87957 60.93605 1.000 104.99980 81 VAL A C 1
ATOM 571 O O . VAL A 1 81 ? 39.27905 134.99558 60.66011 1.000 112.83975 81 VAL A O 1
ATOM 575 N N . ILE A 1 82 ? 38.65231 132.92622 60.02661 1.000 103.65192 82 ILE A N 1
ATOM 576 C CA . ILE A 1 82 ? 38.59460 133.20131 58.59269 1.000 101.87834 82 ILE A CA 1
ATOM 577 C C . ILE A 1 82 ? 37.15777 132.96990 58.14390 1.000 100.11895 82 ILE A C 1
ATOM 578 O O . ILE A 1 82 ? 36.59873 131.89189 58.37830 1.000 102.25252 82 ILE A O 1
ATOM 583 N N . LEU A 1 83 ? 36.54788 133.97380 57.51674 1.000 98.02121 83 LEU A N 1
ATOM 584 C CA . LEU A 1 83 ? 35.16669 133.86526 57.05405 1.000 96.66620 83 LEU A CA 1
ATOM 585 C C . LEU A 1 83 ? 35.06925 134.30667 55.60132 1.000 99.79699 83 LEU A C 1
ATOM 586 O O . LEU A 1 83 ? 35.30950 135.47622 55.28440 1.000 102.14811 83 LEU A O 1
ATOM 591 N N . GLN A 1 84 ? 34.71034 133.36912 54.72984 1.000 97.10501 84 GLN A N 1
ATOM 592 C CA . GLN A 1 84 ? 34.30894 133.65147 53.36130 1.000 94.09692 84 GLN A CA 1
ATOM 593 C C . GLN A 1 84 ? 32.79825 133.69213 53.27341 1.000 91.46809 84 GLN A C 1
ATOM 594 O O . GLN A 1 84 ? 32.10903 132.94524 53.96670 1.000 95.95376 84 GLN A O 1
ATOM 600 N N . ILE A 1 85 ? 32.27442 134.55420 52.42150 1.000 92.11232 85 ILE A N 1
ATOM 601 C CA . ILE A 1 85 ? 30.91057 134.37686 51.95470 1.000 98.97888 85 ILE A CA 1
ATOM 602 C C . ILE A 1 85 ? 30.97467 134.35378 50.43807 1.000 103.66379 85 ILE A C 1
ATOM 603 O O . ILE A 1 85 ? 31.65010 135.19022 49.82697 1.000 104.51451 85 ILE A O 1
ATOM 608 N N . ASN A 1 86 ? 30.33047 133.35110 49.84323 1.000 107.96701 86 ASN A N 1
ATOM 609 C CA . ASN A 1 86 ? 30.51329 133.00664 48.43336 1.000 102.80090 86 ASN A CA 1
ATOM 610 C C . ASN A 1 86 ? 31.99206 132.92738 48.06123 1.000 98.44728 86 ASN A C 1
ATOM 611 O O . ASN A 1 86 ? 32.43594 133.47861 47.06197 1.000 101.04655 86 ASN A O 1
ATOM 616 N N . GLY A 1 87 ? 32.76818 132.23542 48.88136 1.000 99.18983 87 GLY A N 1
ATOM 617 C CA . GLY A 1 87 ? 34.14737 131.98991 48.51297 1.000 100.03739 87 GLY A CA 1
ATOM 618 C C . GLY A 1 87 ? 35.07365 133.16485 48.73682 1.000 105.29059 87 GLY A C 1
ATOM 619 O O . GLY A 1 87 ? 36.26250 132.96900 49.01144 1.000 111.63400 87 GLY A O 1
ATOM 620 N N . GLU A 1 88 ? 34.54412 134.38571 48.63853 1.000 105.10841 88 GLU A N 1
ATOM 621 C CA . GLU A 1 88 ? 35.34483 135.59341 48.83628 1.000 111.45919 88 GLU A CA 1
ATOM 622 C C . GLU A 1 88 ? 35.64902 135.80727 50.31924 1.000 108.99448 88 GLU A C 1
ATOM 623 O O . GLU A 1 88 ? 34.73330 136.00327 51.13222 1.000 108.20620 88 GLU A O 1
ATOM 629 N N . THR A 1 89 ? 36.93639 135.79715 50.66095 1.000 102.92703 89 THR A N 1
ATOM 630 C CA . THR A 1 89 ? 37.36144 136.03108 52.03508 1.000 105.25018 89 THR A CA 1
ATOM 631 C C . THR A 1 89 ? 36.95665 137.43288 52.50833 1.000 104.56153 89 THR A C 1
ATOM 632 O O . THR A 1 89 ? 37.28830 138.43754 51.87252 1.000 109.84683 89 THR A O 1
ATOM 636 N N . VAL A 1 90 ? 36.22862 137.49677 53.62284 1.000 105.76386 90 VAL A N 1
ATOM 637 C CA . VAL A 1 90 ? 35.77423 138.75665 54.19773 1.000 110.72475 90 VAL A CA 1
ATOM 638 C C . VAL A 1 90 ? 36.49088 139.07517 55.50808 1.000 112.85473 90 VAL A C 1
ATOM 639 O O . VAL A 1 90 ? 36.88620 140.22087 55.73848 1.000 120.93151 90 VAL A O 1
ATOM 643 N N . ILE A 1 91 ? 36.66701 138.08338 56.37663 1.000 107.40600 91 ILE A N 1
ATOM 644 C CA . ILE A 1 91 ? 37.54680 138.18114 57.53654 1.000 105.15052 91 ILE A CA 1
ATOM 645 C C . ILE A 1 91 ? 38.67644 137.18832 57.32540 1.000 106.85036 91 ILE A C 1
ATOM 646 O O . ILE A 1 91 ? 38.43548 136.05129 56.90406 1.000 107.71608 91 ILE A O 1
ATOM 651 N N . ASN A 1 92 ? 39.90790 137.60919 57.60344 1.000 109.81458 92 ASN A N 1
ATOM 652 C CA . ASN A 1 92 ? 41.04520 136.70602 57.50659 1.000 112.07109 92 ASN A CA 1
ATOM 653 C C . ASN A 1 92 ? 42.03763 137.00654 58.63401 1.000 117.70885 92 ASN A C 1
ATOM 654 O O . ASN A 1 92 ? 43.13967 137.48618 58.39158 1.000 122.85754 92 ASN A O 1
ATOM 659 N N . GLN A 1 93 ? 41.63516 136.67571 59.86793 1.000 120.10270 93 GLN A N 1
ATOM 660 C CA . GLN A 1 93 ? 42.37090 137.00695 61.10427 1.000 121.32605 93 GLN A CA 1
ATOM 661 C C . GLN A 1 93 ? 42.37803 138.52084 61.35506 1.000 125.09210 93 GLN A C 1
ATOM 662 O O . GLN A 1 93 ? 43.34674 139.08622 61.87898 1.000 119.81058 93 GLN A O 1
ATOM 668 N N . ALA A 1 94 ? 41.25371 139.16654 60.99961 1.000 125.81419 94 ALA A N 1
ATOM 669 C CA . ALA A 1 94 ? 41.04559 140.61209 61.14159 1.000 126.52593 94 ALA A CA 1
ATOM 670 C C . ALA A 1 94 ? 42.11747 141.39929 60.39652 1.000 133.51720 94 ALA A C 1
ATOM 671 O O . ALA A 1 94 ? 42.59144 142.43238 60.87076 1.000 139.01801 94 ALA A O 1
ATOM 673 N N . SER A 1 95 ? 42.50914 140.90004 59.22108 1.000 133.05467 95 SER A N 1
ATOM 674 C CA . SER A 1 95 ? 43.44248 141.60051 58.34479 1.000 135.59949 95 SER A CA 1
ATOM 675 C C . SER A 1 95 ? 42.73781 142.46293 57.29918 1.000 143.34656 95 SER A C 1
ATOM 676 O O . SER A 1 95 ? 43.41271 143.21151 56.57969 1.000 143.89580 95 SER A O 1
ATOM 679 N N . ILE A 1 96 ? 41.40547 142.37164 57.19260 1.000 144.73837 96 ILE A N 1
ATOM 680 C CA . ILE A 1 96 ? 40.60258 143.30275 56.40681 1.000 145.20290 96 ILE A CA 1
ATOM 681 C C . ILE A 1 96 ? 39.41945 143.73739 57.27218 1.000 145.37333 96 ILE A C 1
ATOM 682 O O . ILE A 1 96 ? 38.99813 143.02420 58.19135 1.000 142.85705 96 ILE A O 1
ATOM 687 N N . GLN A 1 97 ? 38.90148 144.93746 56.99213 1.000 148.99841 97 GLN A N 1
ATOM 688 C CA . GLN A 1 97 ? 37.56448 145.32017 57.43453 1.000 150.61123 97 GLN A CA 1
ATOM 689 C C . GLN A 1 97 ? 36.53513 145.16469 56.31824 1.000 150.35567 97 GLN A C 1
ATOM 690 O O . GLN A 1 97 ? 35.33328 145.12608 56.61211 1.000 151.29827 97 GLN A O 1
ATOM 696 N N . LYS A 1 98 ? 37.00467 145.10409 55.05566 1.000 145.95776 98 LYS A N 1
ATOM 697 C CA . LYS A 1 98 ? 36.30358 144.73248 53.82051 1.000 141.85199 98 LYS A CA 1
ATOM 698 C C . LYS A 1 98 ? 34.78021 144.88106 53.82846 1.000 144.79039 98 LYS A C 1
ATOM 699 O O . LYS A 1 98 ? 34.07332 144.10737 54.48625 1.000 147.25639 98 LYS A O 1
ATOM 705 N N . ASN A 1 99 ? 34.26269 145.83313 53.05171 1.000 141.79574 99 ASN A N 1
ATOM 706 C CA . ASN A 1 99 ? 32.83016 146.10380 53.02419 1.000 140.38196 99 ASN A CA 1
ATOM 707 C C . ASN A 1 99 ? 32.12322 145.17979 52.02888 1.000 141.41783 99 ASN A C 1
ATOM 708 O O . ASN A 1 99 ? 32.71849 144.71995 51.04558 1.000 138.25319 99 ASN A O 1
ATOM 713 N N . LEU A 1 100 ? 30.83801 144.90527 52.29333 1.000 140.44100 100 LEU A N 1
ATOM 714 C CA . LEU A 1 100 ? 30.03526 144.00469 51.46118 1.000 137.10481 100 LEU A CA 1
ATOM 715 C C . LEU A 1 100 ? 28.70060 144.64992 51.10330 1.000 128.41318 100 LEU A C 1
ATOM 716 O O . LEU A 1 100 ? 27.94033 145.05351 51.99080 1.000 124.64879 100 LEU A O 1
ATOM 721 N N . LYS A 1 101 ? 28.40589 144.71790 49.80762 1.000 124.52847 101 LYS A N 1
ATOM 722 C CA . LYS A 1 101 ? 27.13123 145.22896 49.31578 1.000 125.37408 101 LYS A CA 1
ATOM 723 C C . LYS A 1 101 ? 26.24123 144.03503 49.00726 1.000 125.30711 101 LYS A C 1
ATOM 724 O O . LYS A 1 101 ? 26.52112 143.26736 48.08001 1.000 127.39160 101 LYS A O 1
ATOM 730 N N . LEU A 1 102 ? 25.18543 143.86617 49.79500 1.000 123.09290 102 LEU A N 1
ATOM 731 C CA . LEU A 1 102 ? 24.27837 142.74112 49.64546 1.000 121.64621 102 LEU A CA 1
ATOM 732 C C . LEU A 1 102 ? 22.89404 143.25065 49.25869 1.000 121.34171 102 LEU A C 1
ATOM 733 O O . LEU A 1 102 ? 22.48336 144.34824 49.65010 1.000 119.35642 102 LEU A O 1
ATOM 738 N N . GLU A 1 103 ? 22.19828 142.45452 48.44909 1.000 125.60415 103 GLU A N 1
ATOM 739 C CA . GLU A 1 103 ? 20.84243 142.73159 47.99233 1.000 124.71775 103 GLU A CA 1
ATOM 740 C C . GLU A 1 103 ? 19.82738 142.15871 48.98457 1.000 122.18022 103 GLU A C 1
ATOM 741 O O . GLU A 1 103 ? 20.12680 141.24203 49.75543 1.000 122.91223 103 GLU A O 1
ATOM 747 N N . ALA A 1 104 ? 18.61637 142.71403 48.96395 1.000 118.57381 104 ALA A N 1
ATOM 748 C CA . ALA A 1 104 ? 17.60226 142.32801 49.93829 1.000 121.05996 104 ALA A CA 1
ATOM 749 C C . ALA A 1 104 ? 16.85019 141.08134 49.48682 1.000 123.16422 104 ALA A C 1
ATOM 750 O O . ALA A 1 104 ? 16.53599 140.92186 48.30181 1.000 125.95884 104 ALA A O 1
ATOM 752 N N . ASN A 1 105 ? 16.55656 140.20494 50.45459 1.000 122.65036 105 ASN A N 1
ATOM 753 C CA . ASN A 1 105 ? 15.91318 138.90007 50.28979 1.000 123.70090 105 ASN A CA 1
ATOM 754 C C . ASN A 1 105 ? 16.78315 137.90149 49.53255 1.000 124.83842 105 ASN A C 1
ATOM 755 O O . ASN A 1 105 ? 16.29676 136.82269 49.15564 1.000 125.31845 105 ASN A O 1
ATOM 760 N N . GLN A 1 106 ? 18.05966 138.21800 49.31785 1.000 123.03735 106 GLN A N 1
ATOM 761 C CA . GLN A 1 106 ? 18.99453 137.35137 48.61326 1.000 122.56795 106 GLN A CA 1
ATOM 762 C C . GLN A 1 106 ? 19.89349 136.66391 49.63325 1.000 120.47921 106 GLN A C 1
ATOM 763 O O . GLN A 1 106 ? 20.30408 137.28197 50.62116 1.000 117.03555 106 GLN A O 1
ATOM 769 N N . VAL A 1 107 ? 20.19693 135.38702 49.39171 1.000 117.89552 107 VAL A N 1
ATOM 770 C CA . VAL A 1 107 ? 20.93776 134.56064 50.34201 1.000 110.41819 107 VAL A CA 1
ATOM 771 C C . VAL A 1 107 ? 22.36414 134.34256 49.83152 1.000 104.31409 107 VAL A C 1
ATOM 772 O O . VAL A 1 107 ? 22.63623 134.40048 48.62808 1.000 105.72974 107 VAL A O 1
ATOM 776 N N . TYR A 1 108 ? 23.29373 134.11830 50.76916 1.000 101.42637 108 TYR A N 1
ATOM 777 C CA . TYR A 1 108 ? 24.71169 133.98944 50.44103 1.000 103.09476 108 TYR A CA 1
ATOM 778 C C . TYR A 1 108 ? 25.31502 132.81428 51.20202 1.000 104.28477 108 TYR A C 1
ATOM 779 O O . TYR A 1 108 ? 24.91030 132.53791 52.33539 1.000 102.04775 108 TYR A O 1
ATOM 788 N N . GLU A 1 109 ? 26.26955 132.11661 50.56833 1.000 104.96729 109 GLU A N 1
ATOM 789 C CA . GLU A 1 109 ? 26.93963 130.97429 51.19494 1.000 104.34315 109 GLU A CA 1
ATOM 790 C C . GLU A 1 109 ? 27.93194 131.46759 52.24449 1.000 100.56766 109 GLU A C 1
ATOM 791 O O . GLU A 1 109 ? 28.54925 132.52333 52.09587 1.000 98.48682 109 GLU A O 1
ATOM 797 N N . ILE A 1 110 ? 28.06784 130.69985 53.32493 1.000 99.43952 110 ILE A N 1
ATOM 798 C CA . ILE A 1 110 ? 28.95777 131.03490 54.43030 1.000 95.50862 110 ILE A CA 1
ATOM 799 C C . ILE A 1 110 ? 29.94693 129.89626 54.62932 1.000 93.74615 110 ILE A C 1
ATOM 800 O O . ILE A 1 110 ? 29.57113 128.71996 54.63124 1.000 100.47211 110 ILE A O 1
ATOM 805 N N . LYS A 1 111 ? 31.20734 130.24566 54.80874 1.000 89.17145 111 LYS A N 1
ATOM 806 C CA . LYS A 1 111 ? 32.22387 129.28699 55.21440 1.000 88.39926 111 LYS A CA 1
ATOM 807 C C . LYS A 1 111 ? 33.04394 129.97041 56.29316 1.000 94.27617 111 LYS A C 1
ATOM 808 O O . LYS A 1 111 ? 33.75588 130.93430 56.00262 1.000 96.89503 111 LYS A O 1
ATOM 814 N N . ILE A 1 112 ? 32.92567 129.49491 57.53096 1.000 92.49282 112 ILE A N 1
ATOM 815 C CA . ILE A 1 112 ? 33.72707 129.96597 58.65476 1.000 89.11480 112 ILE A CA 1
ATOM 816 C C . ILE A 1 112 ? 34.72214 128.87065 59.01936 1.000 91.86731 112 ILE A C 1
ATOM 817 O O . ILE A 1 112 ? 34.34420 127.70523 59.17737 1.000 94.53373 112 ILE A O 1
ATOM 822 N N . GLU A 1 113 ? 35.98687 129.23275 59.14386 1.000 92.93276 113 GLU A N 1
ATOM 823 C CA . GLU A 1 113 ? 36.96436 128.37273 59.78835 1.000 97.85950 113 GLU A CA 1
ATOM 824 C C . GLU A 1 113 ? 37.42511 129.05845 61.07456 1.000 102.16911 113 GLU A C 1
ATOM 825 O O . GLU A 1 113 ? 37.25422 130.26776 61.23978 1.000 105.28346 113 GLU A O 1
ATOM 831 N N . TYR A 1 114 ? 37.98751 128.28912 62.00735 1.000 97.60281 114 TYR A N 1
ATOM 832 C CA . TYR A 1 114 ?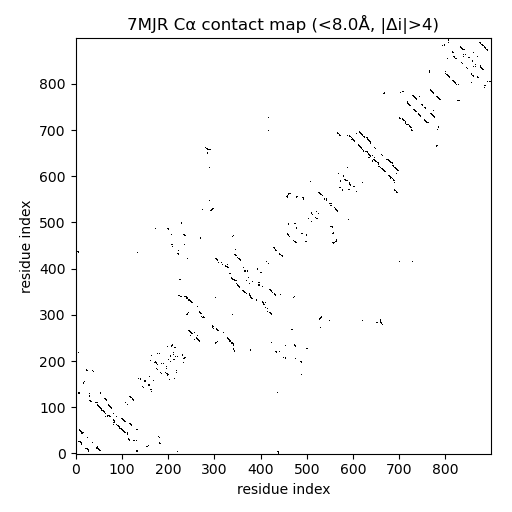 38.21525 128.80710 63.35721 1.000 96.36347 114 TYR A CA 1
ATOM 833 C C . TYR A 1 114 ? 39.22557 127.90926 64.05762 1.000 100.91725 114 TYR A C 1
ATOM 834 O O . TYR A 1 114 ? 38.97282 126.71408 64.22109 1.000 100.97641 114 TYR A O 1
ATOM 843 N N . ARG A 1 115 ? 40.36256 128.47409 64.47072 1.000 104.82832 115 ARG A N 1
ATOM 844 C CA . ARG A 1 115 ? 41.52268 127.67351 64.84687 1.000 108.39711 115 ARG A CA 1
ATOM 845 C C . ARG A 1 115 ? 42.36889 128.39346 65.89526 1.000 114.98921 115 ARG A C 1
ATOM 846 O O . ARG A 1 115 ? 42.45628 129.62359 65.90328 1.000 116.29795 115 ARG A O 1
ATOM 854 N N . ASN A 1 116 ? 43.01154 127.60129 66.76565 1.000 121.32252 116 ASN A N 1
ATOM 855 C CA . ASN A 1 116 ? 43.92364 128.09437 67.80629 1.000 127.48436 116 ASN A CA 1
ATOM 856 C C . ASN A 1 116 ? 44.98278 127.02062 68.06442 1.000 130.97381 116 ASN A C 1
ATOM 857 O O . ASN A 1 116 ? 44.64959 125.95932 68.60583 1.000 128.85569 116 ASN A O 1
ATOM 862 N N . THR A 1 117 ? 46.25453 127.29372 67.70430 1.000 132.88570 117 THR A N 1
ATOM 863 C CA . THR A 1 117 ? 47.31197 126.27328 67.79613 1.000 133.71258 117 THR A CA 1
ATOM 864 C C . THR A 1 117 ? 47.45929 125.73011 69.21478 1.000 133.58636 117 THR A C 1
ATOM 865 O O . THR A 1 117 ? 47.85523 124.57071 69.40948 1.000 128.90306 117 THR A O 1
ATOM 869 N N . SER A 1 118 ? 47.17862 126.56664 70.20888 1.000 136.90452 118 SER A N 1
ATOM 870 C CA . SER A 1 118 ? 46.99099 126.15074 71.58883 1.000 137.80030 118 SER A CA 1
ATOM 871 C C . SER A 1 118 ? 45.81836 126.94652 72.15441 1.000 137.73302 118 SER A C 1
ATOM 872 O O . SER A 1 118 ? 45.43430 127.98651 71.60675 1.000 136.71882 118 SER A O 1
ATOM 875 N N . ASN A 1 119 ? 45.24424 126.42433 73.24674 1.000 138.64442 119 ASN A N 1
ATOM 876 C CA . ASN A 1 119 ? 43.98182 126.86913 73.84518 1.000 139.03316 119 ASN A CA 1
ATOM 877 C C . ASN A 1 119 ? 42.76809 126.30338 73.10394 1.000 131.06574 119 ASN A C 1
ATOM 878 O O . ASN A 1 119 ? 42.72517 126.27952 71.86937 1.000 124.73148 119 ASN A O 1
ATOM 883 N N . THR A 1 120 ? 41.79121 125.81964 73.86629 1.000 131.00334 120 THR A N 1
ATOM 884 C CA . THR A 1 120 ? 40.45807 125.55254 73.34547 1.000 127.82966 120 THR A CA 1
ATOM 885 C C . THR A 1 120 ? 39.78104 126.86106 72.93047 1.000 124.55711 120 THR A C 1
ATOM 886 O O . THR A 1 120 ? 40.05359 127.92875 73.49049 1.000 125.74973 120 THR A O 1
ATOM 890 N N . LEU A 1 121 ? 38.90131 126.77666 71.92521 1.000 117.99666 121 LEU A N 1
ATOM 891 C CA . LEU A 1 121 ? 38.18495 127.96211 71.44553 1.000 114.98290 121 LEU A CA 1
ATOM 892 C C . LEU A 1 121 ? 37.06765 128.35380 72.40695 1.000 113.87203 121 LEU A C 1
ATOM 893 O O . LEU A 1 121 ? 36.19890 127.52306 72.69759 1.000 108.87255 121 LEU A O 1
ATOM 898 N N . PRO A 1 122 ? 37.05053 129.58531 72.91998 1.000 115.67740 122 PRO A N 1
ATOM 899 C CA . PRO A 1 122 ? 35.81624 130.11678 73.50705 1.000 113.36703 122 PRO A CA 1
ATOM 900 C C . PRO A 1 122 ? 34.78788 130.33340 72.40873 1.000 110.25356 122 PRO A C 1
ATOM 901 O O . PRO A 1 122 ? 35.10498 130.31099 71.21725 1.000 108.58530 122 PRO A O 1
ATOM 905 N N . ASP A 1 123 ? 33.53566 130.53923 72.82275 1.000 110.64253 123 ASP A N 1
ATOM 906 C CA . ASP A 1 123 ? 32.44727 130.68969 71.86224 1.000 106.84975 123 ASP A CA 1
ATOM 907 C C . ASP A 1 123 ? 32.70817 131.86477 70.91736 1.000 110.44874 123 ASP A C 1
ATOM 908 O O . ASP A 1 123 ? 33.59707 132.69503 71.12953 1.000 117.19134 123 ASP A O 1
ATOM 913 N N . LEU A 1 124 ? 31.90641 131.92468 69.85772 1.000 108.25854 124 LEU A N 1
ATOM 914 C CA . LEU A 1 124 ? 32.16305 132.78203 68.70859 1.000 106.90384 124 LEU A CA 1
ATOM 915 C C . LEU A 1 124 ? 30.87376 133.52017 68.37256 1.000 107.67201 124 LEU A C 1
ATOM 916 O O . LEU A 1 124 ? 29.79185 132.92944 68.43177 1.000 108.36196 124 LEU A O 1
ATOM 921 N N . GLN A 1 125 ? 30.97249 134.81205 68.05334 1.000 108.38796 125 GLN A N 1
ATOM 922 C CA . GLN A 1 125 ? 29.78921 135.63737 67.83425 1.000 106.96528 125 GLN A CA 1
ATOM 923 C C . GLN A 1 125 ? 29.79782 136.27306 66.44799 1.000 108.60612 125 GLN A C 1
ATOM 924 O O . GLN A 1 125 ? 30.85215 136.51106 65.85657 1.000 110.35484 125 GLN A O 1
ATOM 930 N N . LEU A 1 126 ? 28.60248 136.56465 65.93384 1.000 104.41511 126 LEU A N 1
ATOM 931 C CA . LEU A 1 126 ? 28.44480 137.04634 64.56479 1.000 109.60591 126 LEU A CA 1
ATOM 932 C C . LEU A 1 126 ? 27.67838 138.36679 64.53919 1.000 113.00263 126 LEU A C 1
ATOM 933 O O . LEU A 1 126 ? 26.55629 138.44600 65.05427 1.000 112.30502 126 LEU A O 1
ATOM 938 N N . PHE A 1 127 ? 28.27193 139.39219 63.90226 1.000 113.52088 127 PHE A N 1
ATOM 939 C CA . PHE A 1 127 ? 27.84296 140.77966 64.06083 1.000 117.98553 127 PHE A CA 1
ATOM 940 C C . PHE A 1 127 ? 27.52273 141.46906 62.73147 1.000 120.34783 127 PHE A C 1
ATOM 941 O O . PHE A 1 127 ? 28.21928 141.27021 61.72563 1.000 115.25818 127 PHE A O 1
ATOM 949 N N . TRP A 1 128 ? 26.48641 142.33309 62.76694 1.000 122.52918 128 TRP A N 1
ATOM 950 C CA . TRP A 1 128 ? 26.02761 143.14003 61.63936 1.000 120.20076 128 TRP A CA 1
ATOM 951 C C . TRP A 1 128 ? 26.73998 144.49787 61.60211 1.000 127.99381 128 TRP A C 1
ATOM 952 O O . TRP A 1 128 ? 27.76462 144.70571 62.26171 1.000 126.94857 128 TRP A O 1
ATOM 963 N N . SER A 1 129 ? 26.13616 145.43716 60.84062 1.000 130.84194 129 SER A N 1
ATOM 964 C CA . SER A 1 129 ? 26.37356 146.88271 60.70223 1.000 131.14986 129 SER A CA 1
ATOM 965 C C . SER A 1 129 ? 25.83859 147.32331 59.33835 1.000 127.32386 129 SER A C 1
ATOM 966 O O . SER A 1 129 ? 25.82722 146.52319 58.39849 1.000 124.97357 129 SER A O 1
ATOM 969 N N . MET A 1 130 ? 25.39328 148.58008 59.21211 1.000 131.60911 130 MET A N 1
ATOM 970 C CA . MET A 1 130 ? 25.13453 149.19083 57.90496 1.000 129.09407 130 MET A CA 1
ATOM 971 C C . MET A 1 130 ? 25.85212 150.54271 57.82925 1.000 125.95280 130 MET A C 1
ATOM 972 O O . MET A 1 130 ? 26.20811 151.01031 56.74008 1.000 118.94796 130 MET A O 1
ATOM 977 N N . ASN A 1 131 ? 26.06576 151.16921 58.99017 1.000 128.91478 131 ASN A N 1
ATOM 978 C CA . ASN A 1 131 ? 26.98343 152.30182 59.13124 1.000 126.39932 131 ASN A CA 1
ATOM 979 C C . ASN A 1 131 ? 28.40266 151.87962 58.71281 1.000 123.78630 131 ASN A C 1
ATOM 980 O O . ASN A 1 131 ? 29.37396 152.62329 58.88339 1.000 117.80935 131 ASN A O 1
ATOM 985 N N . LYS A 1 135 ? 27.88936 148.73174 65.04782 1.000 125.33976 135 LYS A N 1
ATOM 986 C CA . LYS A 1 135 ? 27.76255 147.27413 65.14303 1.000 127.03322 135 LYS A CA 1
ATOM 987 C C . LYS A 1 135 ? 26.33590 146.81119 65.43184 1.000 126.26764 135 LYS A C 1
ATOM 988 O O . LYS A 1 135 ? 25.39028 147.60992 65.42001 1.000 123.59574 135 LYS A O 1
ATOM 994 N N . GLU A 1 136 ? 26.22737 145.49754 65.67912 1.000 125.63501 136 GLU A N 1
ATOM 995 C CA . GLU A 1 136 ? 25.03258 144.77045 66.12436 1.000 127.04091 136 GLU A CA 1
ATOM 996 C C . GLU A 1 136 ? 25.35893 143.27303 66.22465 1.000 126.69023 136 GLU A C 1
ATOM 997 O O . GLU A 1 136 ? 26.53789 142.91114 66.23966 1.000 126.34895 136 GLU A O 1
ATOM 1003 N N . GLN A 1 137 ? 24.34857 142.39219 66.29575 1.000 121.89905 137 GLN A N 1
ATOM 1004 C CA . GLN A 1 137 ? 24.56276 140.94098 66.34355 1.000 121.13007 137 GLN A CA 1
ATOM 1005 C C . GLN A 1 137 ? 23.47068 140.22204 65.56094 1.000 121.47990 137 GLN A C 1
ATOM 1006 O O . GLN A 1 137 ? 22.27891 140.47113 65.78285 1.000 118.84359 137 GLN A O 1
ATOM 1012 N N . ILE A 1 138 ? 23.88119 139.29942 64.68966 1.000 117.41159 138 ILE A N 1
ATOM 1013 C CA . ILE A 1 138 ? 23.03282 138.79999 63.60896 1.000 109.81498 138 ILE A CA 1
ATOM 1014 C C . ILE A 1 138 ? 21.84232 138.02336 64.14666 1.000 111.17795 138 ILE A C 1
ATOM 1015 O O . ILE A 1 138 ? 22.02617 136.97053 64.78000 1.000 113.09680 138 ILE A O 1
ATOM 1020 N N . PRO A 1 139 ? 20.61777 138.49987 63.90580 1.000 110.73221 139 PRO A N 1
ATOM 1021 C CA . PRO A 1 139 ? 19.43147 137.77824 64.38146 1.000 114.26770 139 PRO A CA 1
ATOM 1022 C C . PRO A 1 139 ? 19.40097 136.35845 63.84059 1.000 109.64609 139 PRO A C 1
ATOM 1023 O O . PRO A 1 139 ? 19.74417 136.11091 62.68545 1.000 114.24923 139 PRO A O 1
ATOM 1027 N N . GLU A 1 140 ? 18.99721 135.41713 64.69260 1.000 104.72029 140 GLU A N 1
ATOM 1028 C CA . GLU A 1 140 ? 18.87887 134.03844 64.24289 1.000 107.14134 140 GLU A CA 1
ATOM 1029 C C . GLU A 1 140 ? 17.92977 133.89691 63.05106 1.000 110.40876 140 GLU A C 1
ATOM 1030 O O . GLU A 1 140 ? 17.97612 132.87324 62.35676 1.000 113.04659 140 GLU A O 1
ATOM 1036 N N . LYS A 1 141 ? 17.07646 134.89947 62.80096 1.000 107.76876 141 LYS A N 1
ATOM 1037 C CA . LYS A 1 141 ? 16.12598 134.83813 61.68996 1.000 111.19022 141 LYS A CA 1
ATOM 1038 C C . LYS A 1 141 ? 16.84162 134.67225 60.34496 1.000 109.93725 141 LYS A C 1
ATOM 1039 O O . LYS A 1 141 ? 16.38094 133.92478 59.46796 1.000 103.72691 141 LYS A O 1
ATOM 1045 N N . TYR A 1 142 ? 17.98013 135.35173 60.17582 1.000 111.19235 142 TYR A N 1
ATOM 1046 C CA . TYR A 1 142 ? 18.68143 135.47897 58.90201 1.000 113.05696 142 TYR A CA 1
ATOM 1047 C C . TYR A 1 142 ? 19.84340 134.49867 58.76330 1.000 109.24040 142 TYR A C 1
ATOM 1048 O O . TYR A 1 142 ? 20.72929 134.71138 57.92627 1.000 107.01321 142 TYR A O 1
ATOM 1057 N N . ILE A 1 143 ? 19.85896 133.43474 59.56160 1.000 105.41910 143 ILE A N 1
ATOM 1058 C CA . ILE A 1 143 ? 20.92455 132.44180 59.53853 1.000 100.87599 143 ILE A CA 1
ATOM 1059 C C . ILE A 1 143 ? 20.29469 131.09951 59.20258 1.000 102.80747 143 ILE A C 1
ATOM 1060 O O . ILE A 1 143 ? 19.50082 130.55976 59.99065 1.000 103.45384 143 ILE A O 1
ATOM 1065 N N . LEU A 1 144 ? 20.64622 130.56608 58.02915 1.000 96.17416 144 LEU A N 1
ATOM 1066 C CA . LEU A 1 144 ? 19.94694 129.46004 57.39001 1.000 95.08251 144 LEU A CA 1
ATOM 1067 C C . LEU A 1 144 ? 20.86716 128.25751 57.20306 1.000 95.58363 144 LEU A C 1
ATOM 1068 O O . LEU A 1 144 ? 22.08006 128.32213 57.42969 1.000 92.06183 144 LEU A O 1
ATOM 1073 N N . SER A 1 145 ? 20.25080 127.12820 56.77558 1.000 93.65333 145 SER A N 1
ATOM 1074 C CA . SER A 1 145 ? 20.94721 125.86143 56.62264 1.000 86.41358 145 SER A CA 1
ATOM 1075 C C . SER A 1 145 ? 21.67625 125.80712 55.28273 1.000 90.42859 145 SER A C 1
ATOM 1076 O O . SER A 1 145 ? 21.30073 126.51267 54.34310 1.000 98.44830 145 SER A O 1
ATOM 1079 N N . PRO A 1 146 ? 22.72052 124.98269 55.16314 1.000 85.60544 146 PRO A N 1
ATOM 1080 C CA . PRO A 1 146 ? 23.33904 124.77932 53.84771 1.000 91.70790 146 PRO A CA 1
ATOM 1081 C C . PRO A 1 146 ? 22.34503 124.13674 52.90416 1.000 94.31310 146 PRO A C 1
ATOM 1082 O O . PRO A 1 146 ? 21.60284 123.22932 53.28511 1.000 91.91756 146 PRO A O 1
ATOM 1086 N N . ASN A 1 147 ? 22.31538 124.62296 51.66768 1.000 98.70338 147 ASN A N 1
ATOM 1087 C CA . ASN A 1 147 ? 21.39391 124.04355 50.69686 1.000 101.28195 147 ASN A CA 1
ATOM 1088 C C . ASN A 1 147 ? 21.85167 122.64210 50.33956 1.000 97.32248 147 ASN A C 1
ATOM 1089 O O . ASN A 1 147 ? 22.81161 122.46849 49.58595 1.000 98.55369 147 ASN A O 1
ATOM 1094 N N . PHE A 1 148 ? 21.13831 121.64428 50.87387 1.000 96.61532 148 PHE A N 1
ATOM 1095 C CA . PHE A 1 148 ? 21.65994 120.28862 50.95337 1.000 90.16543 148 PHE A CA 1
ATOM 1096 C C . PHE A 1 148 ? 21.52425 119.53916 49.64314 1.000 92.01777 148 PHE A C 1
ATOM 1097 O O . PHE A 1 148 ? 22.40104 118.73268 49.31521 1.000 92.99505 148 PHE A O 1
ATOM 1105 N N . SER A 1 149 ? 20.44737 119.78854 48.89103 1.000 94.70335 149 SER A N 1
ATOM 1106 C CA . SER A 1 149 ? 20.16509 119.05133 47.65797 1.000 101.27709 149 SER A CA 1
ATOM 1107 C C . SER A 1 149 ? 21.08529 119.42903 46.49151 1.000 103.27698 149 SER A C 1
ATOM 1108 O O . SER A 1 149 ? 21.20739 118.64872 45.53543 1.000 105.09530 149 SER A O 1
ATOM 1111 N N . GLU A 1 150 ? 21.75780 120.58129 46.56940 1.000 100.00977 150 GLU A N 1
ATOM 1112 C CA . GLU A 1 150 ? 22.57556 121.11840 45.49579 1.000 100.17720 150 GLU A CA 1
ATOM 1113 C C . GLU A 1 150 ? 24.01656 121.35348 45.89150 1.000 99.88429 150 GLU A C 1
ATOM 1114 O O . GLU A 1 150 ? 24.84084 121.62373 45.01110 1.000 112.05690 150 GLU A O 1
ATOM 1120 N N . LYS A 1 151 ? 24.34236 121.30947 47.17370 1.000 96.86803 151 LYS A N 1
ATOM 1121 C CA . LYS A 1 151 ? 25.71109 120.97380 47.53209 1.000 102.81965 151 LYS A CA 1
ATOM 1122 C C . LYS A 1 151 ? 25.95497 119.47531 47.42476 1.000 102.04485 151 LYS A C 1
ATOM 1123 O O . LYS A 1 151 ? 27.00458 118.99500 47.86736 1.000 97.33591 151 LYS A O 1
ATOM 1129 N N . ALA A 1 152 ? 25.00906 118.75071 46.81047 1.000 101.63669 152 ALA A N 1
ATOM 1130 C CA . ALA A 1 152 ? 25.00604 117.29568 46.72381 1.000 99.79200 152 ALA A CA 1
ATOM 1131 C C . ALA A 1 152 ? 25.26927 116.89482 45.28367 1.000 114.66641 152 ALA A C 1
ATOM 1132 O O . ALA A 1 152 ? 24.44652 117.16704 44.39599 1.000 116.34993 152 ALA A O 1
ATOM 1134 N N . ASN A 1 153 ? 26.43480 116.26834 45.06696 1.000 122.36724 153 ASN A N 1
ATOM 1135 C CA . ASN A 1 153 ? 26.80546 115.59143 43.81631 1.000 125.91025 153 ASN A CA 1
ATOM 1136 C C . ASN A 1 153 ? 27.03130 116.61084 42.67486 1.000 134.76071 153 ASN A C 1
ATOM 1137 O O . ASN A 1 153 ? 26.47169 116.48844 41.57625 1.000 130.38494 153 ASN A O 1
ATOM 1142 N N . SER A 1 154 ? 27.88654 117.62024 42.95525 1.000 137.55461 154 SER A N 1
ATOM 1143 C CA . SER A 1 154 ? 28.26044 118.71108 42.03823 1.000 138.39383 154 SER A CA 1
ATOM 1144 C C . SER A 1 154 ? 29.75825 119.01993 42.20921 1.000 139.74077 154 SER A C 1
ATOM 1145 O O . SER A 1 154 ? 30.44153 118.42228 43.05179 1.000 135.56443 154 SER A O 1
ATOM 1148 N N . LEU A 1 155 ? 30.28318 119.95876 41.40637 1.000 142.04521 155 LEU A N 1
ATOM 1149 C CA . LEU A 1 155 ? 31.67897 120.38428 41.55604 1.000 142.95000 155 LEU A CA 1
ATOM 1150 C C . LEU A 1 155 ? 31.88674 121.77681 40.94598 1.000 142.57354 155 LEU A C 1
ATOM 1151 O O . LEU A 1 155 ? 31.18785 122.17273 40.00388 1.000 134.51717 155 LEU A O 1
ATOM 1156 N N . ALA A 1 156 ? 32.85504 122.51209 41.51747 1.000 143.89337 156 ALA A N 1
ATOM 1157 C CA . ALA A 1 156 ? 33.27393 123.85798 41.08220 1.000 137.62414 156 ALA A CA 1
ATOM 1158 C C . ALA A 1 156 ? 32.12603 124.88396 41.11193 1.000 138.55326 156 ALA A C 1
ATOM 1159 O O . ALA A 1 156 ? 32.19804 125.91352 41.80169 1.000 130.12882 156 ALA A O 1
ATOM 1161 N N . THR A 1 160 ? 29.68539 125.08802 43.31191 1.000 127.38072 160 THR A N 1
ATOM 1162 C CA . THR A 1 160 ? 29.55124 124.84468 44.75511 1.000 132.84098 160 THR A CA 1
ATOM 1163 C C . THR A 1 160 ? 30.89442 124.52361 45.42375 1.000 127.73159 160 THR A C 1
ATOM 1164 O O . THR A 1 160 ? 31.83105 124.06161 44.74615 1.000 123.33981 160 THR A O 1
ATOM 1168 N N . GLN A 1 161 ? 31.00865 124.76109 46.73900 1.000 121.92140 161 GLN A N 1
ATOM 1169 C CA . GLN A 1 161 ? 32.21766 124.35996 47.44240 1.000 118.35047 161 GLN A CA 1
ATOM 1170 C C . GLN A 1 161 ? 31.89955 123.29249 48.47720 1.000 109.83122 161 GLN A C 1
ATOM 1171 O O . GLN A 1 161 ? 30.78538 123.21428 49.00917 1.000 106.58248 161 GLN A O 1
ATOM 1177 N N . SER A 1 162 ? 32.93682 122.51030 48.76476 1.000 106.11006 162 SER A N 1
ATOM 1178 C CA . SER A 1 162 ? 32.86992 121.24438 49.46490 1.000 101.05857 162 SER A CA 1
ATOM 1179 C C . SER A 1 162 ? 32.73586 121.42065 50.97514 1.000 104.30390 162 SER A C 1
ATOM 1180 O O . SER A 1 162 ? 33.17861 122.41916 51.55448 1.000 106.25728 162 SER A O 1
ATOM 1183 N N . PHE A 1 163 ? 32.12364 120.40849 51.60531 1.000 100.87921 163 PHE A N 1
ATOM 1184 C CA . PHE A 1 163 ? 31.94853 120.33198 53.05148 1.000 96.26233 163 PHE A CA 1
ATOM 1185 C C . PHE A 1 163 ? 33.21579 119.83637 53.74586 1.000 99.34504 163 PHE A C 1
ATOM 1186 O O . PHE A 1 163 ? 33.48058 120.20334 54.90125 1.000 96.19118 163 PHE A O 1
ATOM 1194 N N . PHE A 1 164 ? 33.98736 118.97944 53.07266 1.000 97.84218 164 PHE A N 1
ATOM 1195 C CA . PHE A 1 164 ? 35.20498 118.39071 53.62718 1.000 96.05740 164 PHE A CA 1
ATOM 1196 C C . PHE A 1 164 ? 36.39013 118.65056 52.70331 1.000 97.81024 164 PHE A C 1
ATOM 1197 O O . PHE A 1 164 ? 37.08444 117.71932 52.26973 1.000 92.64208 164 PHE A O 1
ATOM 1205 N N . PRO A 1 165 ? 36.67246 119.91762 52.41483 1.000 99.76588 165 PRO A N 1
ATOM 1206 C CA . PRO A 1 165 ? 37.76456 120.22145 51.49892 1.000 103.06765 165 PRO A CA 1
ATOM 1207 C C . PRO A 1 165 ? 39.08460 119.97256 52.19139 1.000 105.10205 165 PRO A C 1
ATOM 1208 O O . PRO A 1 165 ? 39.24626 120.28207 53.37377 1.000 109.15413 165 PRO A O 1
ATOM 1212 N N . ASN A 1 166 ? 40.03655 119.40942 51.44710 1.000 107.48087 166 ASN A N 1
ATOM 1213 C CA . ASN A 1 166 ? 41.30603 119.05870 52.07004 1.000 113.71138 166 ASN A CA 1
ATOM 1214 C C . ASN A 1 166 ? 42.20376 120.26683 52.36112 1.000 115.53150 166 ASN A C 1
ATOM 1215 O O . ASN A 1 166 ? 43.07173 120.16247 53.23583 1.000 115.03522 166 ASN A O 1
ATOM 1220 N N . TYR A 1 167 ? 42.01413 121.41271 51.69232 1.000 112.60403 167 TYR A N 1
ATOM 1221 C CA . TYR A 1 167 ? 43.00869 122.47921 51.81992 1.000 113.96984 167 TYR A CA 1
ATOM 1222 C C . TYR A 1 167 ? 42.97238 123.15301 53.20217 1.000 119.36041 167 TYR A C 1
ATOM 1223 O O . TYR A 1 167 ? 43.98157 123.13176 53.92113 1.000 121.40253 167 TYR A O 1
ATOM 1232 N N . ASN A 1 168 ? 41.84029 123.78085 53.57629 1.000 114.97755 168 ASN A N 1
ATOM 1233 C CA . ASN A 1 168 ? 41.51938 124.30180 54.92268 1.000 117.38154 168 ASN A CA 1
ATOM 1234 C C . ASN A 1 168 ? 41.87857 125.77796 55.17320 1.000 114.90352 168 ASN A C 1
ATOM 1235 O O . ASN A 1 168 ? 41.31459 126.38328 56.09195 1.000 112.30507 168 ASN A O 1
ATOM 1240 N N . LEU A 1 169 ? 42.81592 126.36087 54.41241 1.000 109.17843 169 LEU A N 1
ATOM 1241 C CA . LEU A 1 169 ? 43.05179 127.82248 54.37013 1.000 111.41767 169 LEU A CA 1
ATOM 1242 C C . LEU A 1 169 ? 43.45858 128.43024 55.72239 1.000 112.41324 169 LEU A C 1
ATOM 1243 O O . LEU A 1 169 ? 43.21293 129.62240 55.97628 1.000 101.25811 169 LEU A O 1
ATOM 1248 N N . PHE A 1 170 ? 44.08142 127.61405 56.58192 1.000 117.60067 170 PHE A N 1
ATOM 1249 C CA . PHE A 1 170 ? 44.81096 128.04286 57.79405 1.000 114.40893 170 PHE A CA 1
ATOM 1250 C C . PHE A 1 170 ? 44.15207 129.20730 58.59705 1.000 108.94226 170 PHE A C 1
ATOM 1251 O O . PHE A 1 170 ? 43.67347 129.05153 59.73955 1.000 96.05324 170 PHE A O 1
ATOM 1259 N N . SER A 1 183 ? 44.94507 113.29481 58.06915 1.000 109.50928 183 SER A N 1
ATOM 1260 C CA . SER A 1 183 ? 45.10881 113.46563 56.62343 1.000 117.33566 183 SER A CA 1
ATOM 1261 C C . SER A 1 183 ? 43.86008 114.04929 55.94683 1.000 121.46721 183 SER A C 1
ATOM 1262 O O . SER A 1 183 ? 43.70575 113.92400 54.72801 1.000 124.83268 183 SER A O 1
ATOM 1265 N N . THR A 1 184 ? 42.98363 114.69450 56.75105 1.000 117.73336 184 THR A N 1
ATOM 1266 C CA . THR A 1 184 ? 41.71485 115.35388 56.39948 1.000 112.55647 184 THR A CA 1
ATOM 1267 C C . THR A 1 184 ? 40.67037 114.34603 55.91821 1.000 110.16183 184 THR A C 1
ATOM 1268 O O . THR A 1 184 ? 40.95883 113.51145 55.04828 1.000 111.09130 184 THR A O 1
ATOM 1272 N N . PRO A 1 185 ? 39.45418 114.38477 56.46696 1.000 104.69171 185 PRO A N 1
ATOM 1273 C CA . PRO A 1 185 ? 38.42947 113.41620 56.06104 1.000 96.74851 185 PRO A CA 1
ATOM 1274 C C . PRO A 1 185 ? 38.01325 113.57154 54.60878 1.000 97.38002 185 PRO A C 1
ATOM 1275 O O . PRO A 1 185 ? 38.02219 114.66363 54.03158 1.000 95.57258 185 PRO A O 1
ATOM 1279 N N . VAL A 1 186 ? 37.65868 112.44665 54.01784 1.000 98.32206 186 VAL A N 1
ATOM 1280 C CA . VAL A 1 186 ? 37.04472 112.41389 52.69963 1.000 96.09890 186 VAL A CA 1
ATOM 1281 C C . VAL A 1 186 ? 35.55211 112.22799 52.89193 1.000 95.60346 186 VAL A C 1
ATOM 1282 O O . VAL A 1 186 ? 35.11643 111.53644 53.82690 1.000 95.87107 186 VAL A O 1
ATOM 1286 N N . ASP A 1 187 ? 34.76547 112.89094 52.04597 1.000 89.87285 187 ASP A N 1
ATOM 1287 C CA . ASP A 1 187 ? 33.32578 112.65366 51.97241 1.000 89.45701 187 ASP A CA 1
ATOM 1288 C C . ASP A 1 187 ? 32.96407 112.81533 50.50559 1.000 89.81223 187 ASP A C 1
ATOM 1289 O O . ASP A 1 187 ? 32.89574 113.94219 50.00584 1.000 92.08792 187 ASP A O 1
ATOM 1294 N N . THR A 1 188 ? 32.74236 111.68553 49.82533 1.000 89.35397 188 THR A N 1
ATOM 1295 C CA . THR A 1 188 ? 32.55130 111.71200 48.37721 1.000 85.67811 188 THR A CA 1
ATOM 1296 C C . THR A 1 188 ? 31.18731 112.26515 47.98371 1.000 86.14068 188 THR A C 1
ATOM 1297 O O . THR A 1 188 ? 31.07942 112.94761 46.96805 1.000 88.88697 188 THR A O 1
ATOM 1301 N N . ASP A 1 189 ? 30.14947 112.00482 48.77828 1.000 87.59995 189 ASP A N 1
ATOM 1302 C CA . ASP A 1 189 ? 28.80660 112.47996 48.45952 1.000 83.86976 189 ASP A CA 1
ATOM 1303 C C . ASP A 1 189 ? 28.72046 113.99626 48.42314 1.000 88.33902 189 ASP A C 1
ATOM 1304 O O . ASP A 1 189 ? 28.06187 114.55182 47.54102 1.000 94.04205 189 ASP A O 1
ATOM 1309 N N . ASN A 1 190 ? 29.31445 114.67093 49.41911 1.000 87.05300 190 ASN A N 1
ATOM 1310 C CA . ASN A 1 190 ? 28.94349 116.03141 49.85265 1.000 91.48644 190 ASN A CA 1
ATOM 1311 C C . ASN A 1 190 ? 27.56797 116.11245 50.53095 1.000 90.37323 190 ASN A C 1
ATOM 1312 O O . ASN A 1 190 ? 26.90147 117.14733 50.47629 1.000 93.81970 190 ASN A O 1
ATOM 1317 N N . ASP A 1 191 ? 27.13245 115.05522 51.20362 1.000 85.18229 191 ASP A N 1
ATOM 1318 C CA . ASP A 1 191 ? 26.04413 115.14426 52.16337 1.000 85.50146 191 ASP A CA 1
ATOM 1319 C C . ASP A 1 191 ? 26.56317 115.39670 53.57739 1.000 89.67451 191 ASP A C 1
ATOM 1320 O O . ASP A 1 191 ? 25.87165 115.08235 54.55193 1.000 89.06350 191 ASP A O 1
ATOM 1325 N N . CYS A 1 192 ? 27.77390 115.95151 53.69058 1.000 89.64350 192 CYS A N 1
ATOM 1326 C CA . CYS A 1 192 ? 28.55353 116.14284 54.91571 1.000 89.60803 192 CYS A CA 1
ATOM 1327 C C . CYS A 1 192 ? 28.45753 115.01469 55.93969 1.000 88.71742 192 CYS A C 1
ATOM 1328 O O . CYS A 1 192 ? 28.43921 115.27014 57.14852 1.000 87.78581 192 CYS A O 1
ATOM 1331 N N . ILE A 1 193 ? 28.44690 113.76903 55.47975 1.000 88.81885 193 ILE A N 1
ATOM 1332 C CA . ILE A 1 193 ? 28.78310 112.65864 56.36419 1.000 84.84022 193 ILE A CA 1
ATOM 1333 C C . ILE A 1 193 ? 30.04409 112.01744 55.80266 1.000 87.96022 193 ILE A C 1
ATOM 1334 O O . ILE A 1 193 ? 30.01602 111.47904 54.69206 1.000 92.07873 193 ILE A O 1
ATOM 1339 N N . PRO A 1 194 ? 31.15782 112.04612 56.52035 1.000 87.42044 194 PRO A N 1
ATOM 1340 C CA . PRO A 1 194 ? 32.40953 111.50315 55.97398 1.000 86.98523 194 PRO A CA 1
ATOM 1341 C C . PRO A 1 194 ? 32.24707 110.08356 55.45690 1.000 84.81374 194 PRO A C 1
ATOM 1342 O O . PRO A 1 194 ? 31.33660 109.35278 55.85515 1.000 82.36158 194 PRO A O 1
ATOM 1346 N N . ASP A 1 195 ? 33.14003 109.70576 54.54235 1.000 86.38113 195 ASP A N 1
ATOM 1347 C CA . ASP A 1 195 ? 33.06005 108.36998 53.97268 1.000 86.89166 195 ASP A CA 1
ATOM 1348 C C . ASP A 1 195 ? 33.19348 107.33269 55.06525 1.000 91.52379 195 ASP A C 1
ATOM 1349 O O . ASP A 1 195 ? 32.36430 106.42014 55.17734 1.000 88.29550 195 ASP A O 1
ATOM 1354 N N . GLU A 1 196 ? 34.22819 107.47486 55.90567 1.000 95.64086 196 GLU A N 1
ATOM 1355 C CA . GLU A 1 196 ? 34.52265 106.42303 56.86900 1.000 90.89938 196 GLU A CA 1
ATOM 1356 C C . GLU A 1 196 ? 33.44783 106.33320 57.93043 1.000 84.33168 196 GLU A C 1
ATOM 1357 O O . GLU A 1 196 ? 33.28591 105.27301 58.53350 1.000 87.55179 196 GLU A O 1
ATOM 1363 N N . TRP A 1 197 ? 32.65414 107.38935 58.10190 1.000 86.40322 197 TRP A N 1
ATOM 1364 C CA . TRP A 1 197 ? 31.51280 107.34537 59.01176 1.000 85.88450 197 TRP A CA 1
ATOM 1365 C C . TRP A 1 197 ? 30.32275 106.62310 58.39445 1.000 82.13207 197 TRP A C 1
ATOM 1366 O O . TRP A 1 197 ? 29.68150 105.79637 59.05435 1.000 78.62128 197 TRP A O 1
ATOM 1377 N N . GLU A 1 198 ? 29.98447 106.95668 57.14496 1.000 80.93028 198 GLU A N 1
ATOM 1378 C CA . GLU A 1 198 ? 28.86486 106.28344 56.50687 1.000 78.72157 198 GLU A CA 1
ATOM 1379 C C . GLU A 1 198 ? 29.09324 104.77984 56.47945 1.000 83.89529 198 GLU A C 1
ATOM 1380 O O . GLU A 1 198 ? 28.17702 103.99888 56.76483 1.000 87.14714 198 GLU A O 1
ATOM 1386 N N . GLU A 1 199 ? 30.32391 104.35065 56.21644 1.000 82.99780 199 GLU A N 1
ATOM 1387 C CA . GLU A 1 199 ? 30.59100 102.92143 56.22768 1.000 82.87270 199 GLU A CA 1
ATOM 1388 C C . GLU A 1 199 ? 30.54567 102.35699 57.64841 1.000 86.57782 199 GLU A C 1
ATOM 1389 O O . GLU A 1 199 ? 29.74572 101.45923 57.93505 1.000 85.76505 199 GLU A O 1
ATOM 1395 N N . LYS A 1 200 ? 31.36904 102.89556 58.56840 1.000 87.07763 200 LYS A N 1
ATOM 1396 C CA . LYS A 1 200 ? 31.57633 102.24351 59.87090 1.000 82.91672 200 LYS A CA 1
ATOM 1397 C C . LYS A 1 200 ? 30.37345 102.37372 60.80135 1.000 77.90960 200 LYS A C 1
ATOM 1398 O O . LYS A 1 200 ? 30.18092 101.53508 61.69225 1.000 73.66188 200 LYS A O 1
ATOM 1404 N N . GLY A 1 201 ? 29.56491 103.40534 60.63228 1.000 78.71907 201 GLY A N 1
ATOM 1405 C CA . GLY A 1 201 ? 28.43914 103.56932 61.52754 1.000 77.92617 201 GLY A CA 1
ATOM 1406 C C . GLY A 1 201 ? 28.47623 104.87110 62.30015 1.000 76.82599 201 GLY A C 1
ATOM 1407 O O . GLY A 1 201 ? 29.53764 105.34329 62.72330 1.000 79.56009 201 GLY A O 1
ATOM 1408 N N . TYR A 1 202 ? 27.30939 105.46363 62.48627 1.000 70.38673 202 TYR A N 1
ATOM 1409 C CA . TYR A 1 202 ? 27.19796 106.72111 63.19590 1.000 71.51319 202 TYR A CA 1
ATOM 1410 C C . TYR A 1 202 ? 25.80657 106.77022 63.79955 1.000 71.30042 202 TYR A C 1
ATOM 1411 O O . TYR A 1 202 ? 25.00919 105.84944 63.62827 1.000 73.39199 202 TYR A O 1
ATOM 1420 N N . THR A 1 203 ? 25.51588 107.83351 64.53158 1.000 71.09264 203 THR A N 1
ATOM 1421 C CA . THR A 1 203 ? 24.15870 108.02488 64.99971 1.000 69.35716 203 THR A CA 1
ATOM 1422 C C . THR A 1 203 ? 23.94222 109.50670 65.20196 1.000 70.77857 203 THR A C 1
ATOM 1423 O O . THR A 1 203 ? 24.75602 110.33348 64.77963 1.000 73.69702 203 THR A O 1
ATOM 1427 N N . PHE A 1 204 ? 22.82585 109.84665 65.82587 1.000 70.45422 204 PHE A N 1
ATOM 1428 C CA . PHE A 1 204 ? 22.45410 111.24657 65.98680 1.000 75.29329 204 PHE A CA 1
ATOM 1429 C C . PHE A 1 204 ? 21.99756 111.41471 67.42424 1.000 75.70038 204 PHE A C 1
ATOM 1430 O O . PHE A 1 204 ? 20.84272 111.10335 67.72453 1.000 77.93623 204 PHE A O 1
ATOM 1438 N N . ARG A 1 205 ? 22.90120 111.87112 68.30240 1.000 76.00511 205 ARG A N 1
ATOM 1439 C CA . ARG A 1 205 ? 22.60441 112.04575 69.72400 1.000 78.86196 205 ARG A CA 1
ATOM 1440 C C . ARG A 1 205 ? 22.92155 113.46992 70.15678 1.000 77.33627 205 ARG A C 1
ATOM 1441 O O . ARG A 1 205 ? 24.00211 113.99532 69.85564 1.000 75.99492 205 ARG A O 1
ATOM 1449 N N . ASN A 1 206 ? 21.96003 114.08316 70.86165 1.000 79.48912 206 ASN A N 1
ATOM 1450 C CA . ASN A 1 206 ? 22.06200 115.46741 71.33190 1.000 81.27333 206 ASN A CA 1
ATOM 1451 C C . ASN A 1 206 ? 22.15564 116.43997 70.15189 1.000 82.06559 206 ASN A C 1
ATOM 1452 O O . ASN A 1 206 ? 23.02775 117.31395 70.10337 1.000 86.87446 206 ASN A O 1
ATOM 1457 N N . GLN A 1 207 ? 21.19515 116.30528 69.22398 1.000 77.87438 207 GLN A N 1
ATOM 1458 C CA . GLN A 1 207 ? 21.14340 116.97440 67.92417 1.000 79.92944 207 GLN A CA 1
ATOM 1459 C C . GLN A 1 207 ? 22.52127 117.22771 67.30535 1.000 80.94077 207 GLN A C 1
ATOM 1460 O O . GLN A 1 207 ? 22.76404 118.31328 66.76845 1.000 80.78889 207 GLN A O 1
ATOM 1466 N N . GLN A 1 208 ? 23.42260 116.23941 67.37022 1.000 76.04897 208 GLN A N 1
ATOM 1467 C CA . GLN A 1 208 ? 24.62056 116.22118 66.54786 1.000 74.18909 208 GLN A CA 1
ATOM 1468 C C . GLN A 1 208 ? 24.88902 114.80035 66.06674 1.000 77.49020 208 GLN A C 1
ATOM 1469 O O . GLN A 1 208 ? 24.34569 113.83198 66.59903 1.000 76.07298 208 GLN A O 1
ATOM 1475 N N . ILE A 1 209 ? 25.70451 114.69536 65.00898 1.000 80.93873 209 ILE A N 1
ATOM 1476 C CA . ILE A 1 209 ? 26.09293 113.42086 64.40449 1.000 78.04577 209 ILE A CA 1
ATOM 1477 C C . ILE A 1 209 ? 27.45645 113.03087 64.94668 1.000 77.10488 209 ILE A C 1
ATOM 1478 O O . ILE A 1 209 ? 28.40972 113.81417 64.87752 1.000 79.11917 209 ILE A O 1
ATOM 1483 N N . VAL A 1 210 ? 27.54911 111.81863 65.48471 1.000 76.01781 210 VAL A N 1
ATOM 1484 C CA . VAL A 1 210 ? 28.77114 111.33916 66.12371 1.000 70.78069 210 VAL A CA 1
ATOM 1485 C C . VAL A 1 210 ? 29.01863 109.91087 65.69966 1.000 73.38597 210 VAL A C 1
ATOM 1486 O O . VAL A 1 210 ? 28.08620 109.15215 65.40152 1.000 74.90479 210 VAL A O 1
ATOM 1490 N N . PRO A 1 211 ? 30.28100 109.51138 65.65488 1.000 73.03506 211 PRO A N 1
ATOM 1491 C CA . PRO A 1 211 ? 30.58921 108.12224 65.31269 1.000 74.80515 211 PRO A CA 1
ATOM 1492 C C . PRO A 1 211 ? 30.05895 107.18590 66.37133 1.000 73.11729 211 PRO A C 1
ATOM 1493 O O . PRO A 1 211 ? 30.15805 107.46568 67.56430 1.000 85.26157 211 PRO A O 1
ATOM 1497 N N . TRP A 1 212 ? 29.47859 106.07714 65.92251 1.000 73.78664 212 TRP A N 1
ATOM 1498 C CA . TRP A 1 212 ? 28.66298 105.22789 66.78181 1.000 79.48094 212 TRP A CA 1
ATOM 1499 C C . TRP A 1 212 ? 29.53489 104.22025 67.49977 1.000 79.00233 212 TRP A C 1
ATOM 1500 O O . TRP A 1 212 ? 30.29102 103.49597 66.85211 1.000 82.05989 212 TRP A O 1
ATOM 1511 N N . ASN A 1 213 ? 29.42952 104.18335 68.83314 1.000 77.05548 213 ASN A N 1
ATOM 1512 C CA . ASN A 1 213 ? 30.01527 103.11079 69.62418 1.000 85.81177 213 ASN A CA 1
ATOM 1513 C C . ASN A 1 213 ? 28.94293 102.46472 70.49825 1.000 83.48876 213 ASN A C 1
ATOM 1514 O O . ASN A 1 213 ? 27.98783 103.12277 70.94134 1.000 74.44832 213 ASN A O 1
ATOM 1519 N N . ASP A 1 214 ? 29.13641 101.15706 70.75267 1.000 88.17263 214 ASP A N 1
ATOM 1520 C CA . ASP A 1 214 ? 28.01003 100.26889 71.04877 1.000 85.68124 214 ASP A CA 1
ATOM 1521 C C . ASP A 1 214 ? 27.30444 100.66884 72.33117 1.000 84.03312 214 ASP A C 1
ATOM 1522 O O . ASP A 1 214 ? 26.18541 100.19576 72.58871 1.000 79.14707 214 ASP A O 1
ATOM 1527 N N . ALA A 1 215 ? 27.95191 101.49755 73.15705 1.000 81.05154 215 ALA A N 1
ATOM 1528 C CA . ALA A 1 215 ? 27.28864 101.99132 74.35473 1.000 83.42868 215 ALA A CA 1
ATOM 1529 C C . ALA A 1 215 ? 25.92899 102.58701 73.99332 1.000 82.97007 215 ALA A C 1
ATOM 1530 O O . ALA A 1 215 ? 24.89884 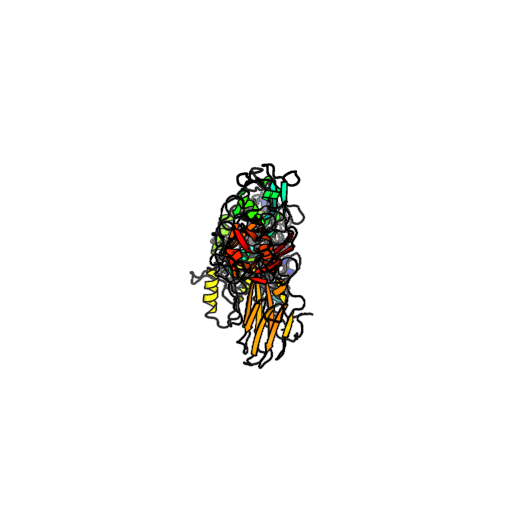102.26607 74.60889 1.000 74.10655 215 ALA A O 1
ATOM 1532 N N . TYR A 1 216 ? 25.90431 103.40605 72.93324 1.000 82.16871 216 TYR A N 1
ATOM 1533 C CA . TYR A 1 216 ? 24.72568 104.20496 72.65508 1.000 75.55034 216 TYR A CA 1
ATOM 1534 C C . TYR A 1 216 ? 23.50695 103.34368 72.41870 1.000 74.92272 216 TYR A C 1
ATOM 1535 O O . TYR A 1 216 ? 22.38348 103.83488 72.55836 1.000 74.52307 216 TYR A O 1
ATOM 1544 N N . SER A 1 217 ? 23.69525 102.06338 72.10324 1.000 75.74953 217 SER A N 1
ATOM 1545 C CA . SER A 1 217 ? 22.52766 101.24893 71.80787 1.000 76.35849 217 SER A CA 1
ATOM 1546 C C . SER A 1 217 ? 21.69280 101.02111 73.05642 1.000 75.74122 217 SER A C 1
ATOM 1547 O O . SER A 1 217 ? 20.46076 100.98662 72.97134 1.000 76.45913 217 SER A O 1
ATOM 1550 N N . ALA A 1 218 ? 22.32607 100.92999 74.22825 1.000 77.23989 218 ALA A N 1
ATOM 1551 C CA . ALA A 1 218 ? 21.54900 100.76814 75.45533 1.000 72.47905 218 ALA A CA 1
ATOM 1552 C C . ALA A 1 218 ? 20.82184 102.04586 75.85109 1.000 74.05027 218 ALA A C 1
ATOM 1553 O O . ALA A 1 218 ? 19.93039 101.99572 76.70471 1.000 71.65127 218 ALA A O 1
ATOM 1555 N N . GLU A 1 219 ? 21.16919 103.18115 75.25301 1.000 72.27253 219 GLU A N 1
ATOM 1556 C CA . GLU A 1 219 ? 20.43843 104.40711 75.51194 1.000 70.27546 219 GLU A CA 1
ATOM 1557 C C . GLU A 1 219 ? 19.22719 104.54883 74.60172 1.000 70.80309 219 GLU A C 1
ATOM 1558 O O . GLU A 1 219 ? 18.36838 105.39640 74.86464 1.000 72.51212 219 GLU A O 1
ATOM 1564 N N . GLY A 1 220 ? 19.13038 103.73508 73.54793 1.000 72.51488 220 GLY A N 1
ATOM 1565 C CA . GLY A 1 220 ? 18.06421 103.85054 72.56419 1.000 75.79116 220 GLY A CA 1
ATOM 1566 C C . GLY A 1 220 ? 18.50125 104.34594 71.19969 1.000 71.84491 220 GLY A C 1
ATOM 1567 O O . GLY A 1 220 ? 17.68730 104.33984 70.26834 1.000 70.79303 220 GLY A O 1
ATOM 1568 N N . TYR A 1 221 ? 19.75198 104.77712 71.05559 1.000 71.81886 221 TYR A N 1
ATOM 1569 C CA . TYR A 1 221 ? 20.23270 105.28785 69.78438 1.000 71.26707 221 TYR A CA 1
ATOM 1570 C C . TYR A 1 221 ? 20.43207 104.14446 68.79959 1.000 74.89891 221 TYR A C 1
ATOM 1571 O O . TYR A 1 221 ? 20.82284 103.03123 69.16848 1.000 68.31483 221 TYR A O 1
ATOM 1580 N N . LYS A 1 222 ? 20.10823 104.41833 67.54318 1.000 75.48040 222 LYS A N 1
ATOM 1581 C CA . LYS A 1 222 ? 20.19814 103.43960 66.47938 1.000 66.31801 222 LYS A CA 1
ATOM 1582 C C . LYS A 1 222 ? 21.51781 103.62800 65.75710 1.000 69.89578 222 LYS A C 1
ATOM 1583 O O . LYS A 1 222 ? 22.09577 104.71493 65.76907 1.000 71.72661 222 LYS A O 1
ATOM 1589 N N . LYS A 1 223 ? 22.00639 102.55291 65.15260 1.000 69.92728 223 LYS A N 1
ATOM 1590 C CA . LYS A 1 223 ? 23.27549 102.58180 64.43437 1.000 68.58258 223 LYS A CA 1
ATOM 1591 C C . LYS A 1 223 ? 22.96661 102.80517 62.95801 1.000 66.70314 223 LYS A C 1
ATOM 1592 O O . LYS A 1 223 ? 22.49140 101.90909 62.26263 1.000 74.78046 223 LYS A O 1
ATOM 1598 N N . TYR A 1 224 ? 23.19688 104.01764 62.48270 1.000 69.99928 224 TYR A N 1
ATOM 1599 C CA . TYR A 1 224 ? 22.98009 104.33613 61.07991 1.000 73.04030 224 TYR A CA 1
ATOM 1600 C C . TYR A 1 224 ? 24.20102 103.93663 60.25531 1.000 74.21517 224 TYR A C 1
ATOM 1601 O O . TYR A 1 224 ? 25.34477 104.12612 60.68141 1.000 72.16879 224 TYR A O 1
ATOM 1610 N N . VAL A 1 225 ? 23.94710 103.33548 59.08889 1.000 73.82188 225 VAL A N 1
ATOM 1611 C CA . VAL A 1 225 ? 24.93455 103.21043 58.02775 1.000 67.11735 225 VAL A CA 1
ATOM 1612 C C . VAL A 1 225 ? 24.27163 103.59900 56.72908 1.000 70.64354 225 VAL A C 1
ATOM 1613 O O . VAL A 1 225 ? 23.04680 103.58401 56.60117 1.000 76.46836 225 VAL A O 1
ATOM 1617 N N . SER A 1 226 ? 25.09901 103.92686 55.75397 1.000 68.15518 226 SER A N 1
ATOM 1618 C CA . SER A 1 226 ? 24.57613 104.47751 54.52080 1.000 74.60211 226 SER A CA 1
ATOM 1619 C C . SER A 1 226 ? 25.63619 104.35565 53.42768 1.000 82.17386 226 SER A C 1
ATOM 1620 O O . SER A 1 226 ? 26.72770 103.81309 53.63941 1.000 81.08989 226 SER A O 1
ATOM 1623 N N . ASN A 1 227 ? 25.28936 104.87567 52.24515 1.000 79.18202 227 ASN A N 1
ATOM 1624 C CA . ASN A 1 227 ? 26.10884 104.75698 51.05341 1.000 75.10403 227 ASN A CA 1
ATOM 1625 C C . ASN A 1 227 ? 27.06375 105.93631 50.98497 1.000 76.76045 227 ASN A C 1
ATOM 1626 O O . ASN A 1 227 ? 26.60558 107.08454 50.93094 1.000 79.22085 227 ASN A O 1
ATOM 1631 N N . PRO A 1 228 ? 28.37750 105.71339 51.01808 1.000 77.98458 228 PRO A N 1
ATOM 1632 C CA . PRO A 1 228 ? 29.32789 106.82416 50.97832 1.000 77.72396 228 PRO A CA 1
ATOM 1633 C C . PRO A 1 228 ? 29.50106 107.45874 49.61146 1.000 83.41624 228 PRO A C 1
ATOM 1634 O O . PRO A 1 228 ? 30.39703 108.29408 49.46724 1.000 84.83079 228 PRO A O 1
ATOM 1638 N N . TYR A 1 229 ? 28.70071 107.06773 48.60308 1.000 84.44548 229 TYR A N 1
ATOM 1639 C CA . TYR A 1 229 ? 28.86150 107.58536 47.24778 1.000 79.27733 229 TYR A CA 1
ATOM 1640 C C . TYR A 1 229 ? 27.58990 108.15010 46.63082 1.000 82.86819 229 TYR A C 1
ATOM 1641 O O . TYR A 1 229 ? 27.70774 108.97057 45.71429 1.000 88.30128 229 TYR A O 1
ATOM 1650 N N . HIS A 1 230 ? 26.39169 107.77182 47.09135 1.000 81.45447 230 HIS A N 1
ATOM 1651 C CA . HIS A 1 230 ? 25.18155 108.52990 46.77051 1.000 87.60665 230 HIS A CA 1
ATOM 1652 C C . HIS A 1 230 ? 24.79451 109.40936 47.95137 1.000 86.74962 230 HIS A C 1
ATOM 1653 O O . HIS A 1 230 ? 24.98959 109.02918 49.11010 1.000 83.16031 230 HIS A O 1
ATOM 1660 N N . ALA A 1 231 ? 24.24073 110.59113 47.66044 1.000 86.93800 231 ALA A N 1
ATOM 1661 C CA . ALA A 1 231 ? 23.69928 111.38801 48.75529 1.000 80.17476 231 ALA A CA 1
ATOM 1662 C C . ALA A 1 231 ? 22.32907 110.90667 49.20092 1.000 75.01923 231 ALA A C 1
ATOM 1663 O O . ALA A 1 231 ? 21.90534 111.25090 50.30600 1.000 82.02404 231 ALA A O 1
ATOM 1665 N N . ARG A 1 232 ? 21.63626 110.11266 48.39128 1.000 67.10056 232 ARG A N 1
ATOM 1666 C CA . ARG A 1 232 ? 20.31068 109.60849 48.73482 1.000 69.29384 232 ARG A CA 1
ATOM 1667 C C . ARG A 1 232 ? 20.31395 108.08502 48.60616 1.000 74.02581 232 ARG A C 1
ATOM 1668 O O . ARG A 1 232 ? 19.89169 107.52546 47.59326 1.000 78.79604 232 ARG A O 1
ATOM 1676 N N . THR A 1 233 ? 20.77150 107.41048 49.66126 1.000 73.34498 233 THR A N 1
ATOM 1677 C CA . THR A 1 233 ? 20.96724 105.96561 49.59730 1.000 72.41568 233 THR A CA 1
ATOM 1678 C C . THR A 1 233 ? 19.70926 105.24101 49.13988 1.000 71.24073 233 THR A C 1
ATOM 1679 O O . THR A 1 233 ? 19.76407 104.35893 48.28141 1.000 78.61432 233 THR A O 1
ATOM 1683 N N . VAL A 1 234 ? 18.56305 105.61034 49.70029 1.000 74.16943 234 VAL A N 1
ATOM 1684 C CA . VAL A 1 234 ? 17.28976 104.97742 49.38772 1.000 71.97802 234 VAL A CA 1
ATOM 1685 C C . VAL A 1 234 ? 16.49948 105.79549 48.36880 1.000 75.45410 234 VAL A C 1
ATOM 1686 O O . VAL A 1 234 ? 15.29501 105.57416 48.18355 1.000 72.40971 234 VAL A O 1
ATOM 1690 N N . LYS A 1 235 ? 17.15796 106.75610 47.71549 1.000 77.01266 235 LYS A N 1
ATOM 1691 C CA . LYS A 1 235 ? 16.60491 107.51401 46.58514 1.000 78.52851 235 LYS A CA 1
ATOM 1692 C C . LYS A 1 235 ? 15.29631 108.22321 46.95808 1.000 78.69477 235 LYS A C 1
ATOM 1693 O O . LYS A 1 235 ? 14.34801 108.30281 46.16988 1.000 79.31659 235 LYS A O 1
ATOM 1699 N N . ASP A 1 236 ? 15.24464 108.77496 48.15430 1.000 73.39776 236 ASP A N 1
ATOM 1700 C CA . ASP A 1 236 ? 14.01742 109.48820 48.47298 1.000 76.19934 236 ASP A CA 1
ATOM 1701 C C . ASP A 1 236 ? 14.33010 110.99070 48.47759 1.000 79.35264 236 ASP A C 1
ATOM 1702 O O . ASP A 1 236 ? 15.46536 111.35778 48.12576 1.000 80.95058 236 ASP A O 1
ATOM 1707 N N . PRO A 1 237 ? 13.39034 111.90116 48.80708 1.000 74.28259 237 PRO A N 1
ATOM 1708 C CA . PRO A 1 237 ? 13.62987 113.31296 48.46611 1.000 76.06067 237 PRO A CA 1
ATOM 1709 C C . PRO A 1 237 ? 14.73884 113.95398 49.26544 1.000 77.72930 237 PRO A C 1
ATOM 1710 O O . PRO A 1 237 ? 15.34605 114.92143 48.78395 1.000 77.30515 237 PRO A O 1
ATOM 1714 N N . TYR A 1 238 ? 15.05320 113.42778 50.44338 1.000 78.36911 238 TYR A N 1
ATOM 1715 C CA . TYR A 1 238 ? 16.00903 114.05348 51.33828 1.000 74.37680 238 TYR A CA 1
ATOM 1716 C C . TYR A 1 238 ? 17.34558 113.33068 51.29620 1.000 70.71158 238 TYR A C 1
ATOM 1717 O O . TYR A 1 238 ? 17.39348 112.10299 51.18449 1.000 67.12733 238 TYR A O 1
ATOM 1726 N N . THR A 1 239 ? 18.42622 114.10754 51.37061 1.000 72.18118 239 THR A N 1
ATOM 1727 C CA . THR A 1 239 ? 19.76011 113.53863 51.44980 1.000 73.73207 239 THR A CA 1
ATOM 1728 C C . THR A 1 239 ? 19.90411 112.72311 52.73283 1.000 71.23335 239 THR A C 1
ATOM 1729 O O . THR A 1 239 ? 19.10382 112.82710 53.66665 1.000 71.11789 239 THR A O 1
ATOM 1733 N N . ASP A 1 240 ? 20.91651 111.86345 52.75731 1.000 68.44391 240 ASP A N 1
ATOM 1734 C CA . ASP A 1 240 ? 21.12212 111.07525 53.95650 1.000 74.93701 240 ASP A CA 1
ATOM 1735 C C . ASP A 1 240 ? 21.15345 111.98620 55.17029 1.000 75.04933 240 ASP A C 1
ATOM 1736 O O . ASP A 1 240 ? 20.46254 111.73340 56.16076 1.000 72.26415 240 ASP A O 1
ATOM 1741 N N . PHE A 1 241 ? 21.85886 113.11291 55.05251 1.000 74.86396 241 PHE A N 1
ATOM 1742 C CA . PHE A 1 241 ? 21.98679 114.05662 56.15677 1.000 73.68865 241 PHE A CA 1
ATOM 1743 C C . PHE A 1 241 ? 20.63698 114.62466 56.57221 1.000 73.79170 241 PHE A C 1
ATOM 1744 O O . PHE A 1 241 ? 20.29095 114.61700 57.75594 1.000 74.04685 241 PHE A O 1
ATOM 1752 N N . GLU A 1 242 ? 19.87686 115.17035 55.61823 1.000 77.95042 242 GLU A N 1
ATOM 1753 C CA . GLU A 1 242 ? 18.57409 115.73613 55.96123 1.000 76.52452 242 GLU A CA 1
ATOM 1754 C C . GLU A 1 242 ? 17.74079 114.71932 56.72710 1.000 73.77777 242 GLU A C 1
ATOM 1755 O O . GLU A 1 242 ? 17.18278 115.02957 57.77914 1.000 78.80085 242 GLU A O 1
ATOM 1761 N N . LYS A 1 243 ? 17.70479 113.47865 56.24777 1.000 74.27291 243 LYS A N 1
ATOM 1762 C CA . LYS A 1 243 ? 16.99454 112.40477 56.93294 1.000 75.67108 243 LYS A CA 1
ATOM 1763 C C . LYS A 1 243 ? 17.47992 112.21630 58.36888 1.000 72.43098 243 LYS A C 1
ATOM 1764 O O . LYS A 1 243 ? 16.71435 112.45768 59.30315 1.000 73.84378 243 LYS A O 1
ATOM 1770 N N . VAL A 1 244 ? 18.73904 111.79977 58.55598 1.000 72.25623 244 VAL A N 1
ATOM 1771 C CA . VAL A 1 244 ? 19.24235 111.42919 59.88634 1.000 75.19385 244 VAL A CA 1
ATOM 1772 C C . VAL A 1 244 ? 19.15007 112.59483 60.87966 1.000 75.47883 244 VAL A C 1
ATOM 1773 O O . VAL A 1 244 ? 18.87784 112.38789 62.07212 1.000 74.68271 244 VAL A O 1
ATOM 1777 N N . THR A 1 245 ? 19.31955 113.82804 60.40511 1.000 78.91630 245 THR A N 1
ATOM 1778 C CA . THR A 1 245 ? 19.09667 115.02742 61.20895 1.000 77.27904 245 THR A CA 1
ATOM 1779 C C . THR A 1 245 ? 17.60491 115.28855 61.41774 1.000 82.38045 245 THR A C 1
ATOM 1780 O O . THR A 1 245 ? 16.95782 114.61436 62.22260 1.000 85.10723 245 THR A O 1
ATOM 1784 N N . GLY A 1 246 ? 17.03794 116.24788 60.69676 1.000 79.52214 246 GLY A N 1
ATOM 1785 C CA . GLY A 1 246 ? 15.62503 116.50691 60.83950 1.000 76.98122 246 GLY A CA 1
ATOM 1786 C C . GLY A 1 246 ? 15.05810 117.38572 59.74657 1.000 79.63152 246 GLY A C 1
ATOM 1787 O O . GLY A 1 246 ? 13.88090 117.74152 59.80046 1.000 82.69986 246 GLY A O 1
ATOM 1788 N N . HIS A 1 247 ? 15.84703 117.72498 58.73039 1.000 76.56983 247 HIS A N 1
ATOM 1789 C CA . HIS A 1 247 ? 15.35531 118.62603 57.69576 1.000 78.71699 247 HIS A CA 1
ATOM 1790 C C . HIS A 1 247 ? 14.20349 118.03098 56.88568 1.000 79.65574 247 HIS A C 1
ATOM 1791 O O . HIS A 1 247 ? 14.13966 118.20533 55.66212 1.000 86.41857 247 HIS A O 1
ATOM 1798 N N . MET A 1 248 ? 13.27002 117.35559 57.55567 1.000 72.33017 248 MET A N 1
ATOM 1799 C CA . MET A 1 248 ? 12.09353 116.76984 56.92294 1.000 73.38154 248 MET A CA 1
ATOM 1800 C C . MET A 1 248 ? 10.86434 117.34648 57.61291 1.000 79.88007 248 MET A C 1
ATOM 1801 O O . MET A 1 248 ? 11.00465 117.99730 58.65570 1.000 79.36690 248 MET A O 1
ATOM 1806 N N . PRO A 1 249 ? 9.66014 117.16179 57.06308 1.000 81.56910 249 PRO A N 1
ATOM 1807 C CA . PRO A 1 249 ? 8.44635 117.58723 57.77439 1.000 77.49825 249 PRO A CA 1
ATOM 1808 C C . PRO A 1 249 ? 8.30887 116.93819 59.13958 1.000 80.73711 249 PRO A C 1
ATOM 1809 O O . PRO A 1 249 ? 8.69145 115.78648 59.34292 1.000 81.81322 249 PRO A O 1
ATOM 1813 N N . ALA A 1 250 ? 7.72646 117.69323 60.07376 1.000 84.67304 250 ALA A N 1
ATOM 1814 C CA . ALA A 1 250 ? 7.56285 117.21231 61.44034 1.000 80.25346 250 ALA A CA 1
ATOM 1815 C C . ALA A 1 250 ? 6.64380 115.99072 61.53299 1.000 76.45482 250 ALA A C 1
ATOM 1816 O O . ALA A 1 250 ? 6.77651 115.18714 62.45708 1.000 74.75822 250 ALA A O 1
ATOM 1818 N N . ALA A 1 251 ? 5.71709 115.82336 60.59457 1.000 80.79565 251 ALA A N 1
ATOM 1819 C CA . ALA A 1 251 ? 4.76530 114.71404 60.61975 1.000 80.10513 251 ALA A CA 1
ATOM 1820 C C . ALA A 1 251 ? 5.33567 113.38532 60.09838 1.000 81.70375 251 ALA A C 1
ATOM 1821 O O . ALA A 1 251 ? 4.54510 112.46564 59.85044 1.000 78.60586 251 ALA A O 1
ATOM 1823 N N . THR A 1 252 ? 6.65996 113.27596 59.91602 1.000 81.78428 252 THR A N 1
ATOM 1824 C CA . THR A 1 252 ? 7.32477 112.09252 59.36064 1.000 76.65213 252 THR A CA 1
ATOM 1825 C C . THR A 1 252 ? 7.66440 111.12239 60.48657 1.000 75.20210 252 THR A C 1
ATOM 1826 O O . THR A 1 252 ? 8.05696 111.55204 61.57934 1.000 81.61564 252 THR A O 1
ATOM 1830 N N . LYS A 1 253 ? 7.49282 109.81921 60.23003 1.000 65.61581 253 LYS A N 1
ATOM 1831 C CA . LYS A 1 253 ? 7.71847 108.82709 61.27562 1.000 67.58702 253 LYS A CA 1
ATOM 1832 C C . LYS A 1 253 ? 9.20950 108.75212 61.59312 1.000 71.70995 253 LYS A C 1
ATOM 1833 O O . LYS A 1 253 ? 10.05286 108.99859 60.73021 1.000 71.11673 253 LYS A O 1
ATOM 1839 N N . TYR A 1 254 ? 9.53979 108.45324 62.85821 1.000 77.08084 254 TYR A N 1
ATOM 1840 C CA . TYR A 1 254 ? 10.94740 108.48873 63.24205 1.000 76.01087 254 TYR A CA 1
ATOM 1841 C C . TYR A 1 254 ? 11.76108 107.49739 62.43037 1.000 74.50816 254 TYR A C 1
ATOM 1842 O O . TYR A 1 254 ? 12.91026 107.79762 62.08700 1.000 74.36214 254 TYR A O 1
ATOM 1851 N N . GLU A 1 255 ? 11.17462 106.33238 62.10066 1.000 74.44629 255 GLU A N 1
ATOM 1852 C CA . GLU A 1 255 ? 11.71346 105.35697 61.14504 1.000 71.30838 255 GLU A CA 1
ATOM 1853 C C . GLU A 1 255 ? 12.52448 106.02184 60.04809 1.000 72.13919 255 GLU A C 1
ATOM 1854 O O . GLU A 1 255 ? 13.70570 105.70667 59.86267 1.000 70.64960 255 GLU A O 1
ATOM 1860 N N . ALA A 1 256 ? 11.88406 106.94434 59.31057 1.000 63.26018 256 ALA A N 1
ATOM 1861 C CA . ALA A 1 256 ? 12.44831 107.60232 58.14642 1.000 61.25362 256 ALA A CA 1
ATOM 1862 C C . ALA A 1 256 ? 13.63971 108.48131 58.45228 1.000 74.44057 256 ALA A C 1
ATOM 1863 O O . ALA A 1 256 ? 14.08609 109.19600 57.53297 1.000 78.51380 256 ALA A O 1
ATOM 1865 N N . ARG A 1 257 ? 14.18452 108.53316 59.66864 1.000 75.15239 257 ARG A N 1
ATOM 1866 C CA . ARG A 1 257 ? 15.46147 109.19730 59.85940 1.000 71.22519 257 ARG A CA 1
ATOM 1867 C C . ARG A 1 257 ? 16.63291 108.30289 59.46751 1.000 68.00237 257 ARG A C 1
ATOM 1868 O O . ARG A 1 257 ? 17.72135 108.80783 59.18462 1.000 68.31132 257 ARG A O 1
ATOM 1876 N N . ASP A 1 258 ? 16.42256 106.99949 59.43998 1.000 65.19046 258 ASP A N 1
ATOM 1877 C CA . ASP A 1 258 ? 17.43011 106.06241 58.96614 1.000 68.76438 258 ASP A CA 1
ATOM 1878 C C . ASP A 1 258 ? 17.65996 106.24602 57.46040 1.000 75.19286 258 ASP A C 1
ATOM 1879 O O . ASP A 1 258 ? 16.70413 106.15706 56.66720 1.000 71.68634 258 ASP A O 1
ATOM 1884 N N . PRO A 1 259 ? 18.90230 106.46226 57.01562 1.000 69.45586 259 PRO A N 1
ATOM 1885 C CA . PRO A 1 259 ? 19.15209 106.65180 55.58158 1.000 66.24100 259 PRO A CA 1
ATOM 1886 C C . PRO A 1 259 ? 18.58232 105.53348 54.73606 1.000 70.41521 259 PRO A C 1
ATOM 1887 O O . PRO A 1 259 ? 18.43838 105.67432 53.52065 1.000 77.04920 259 PRO A O 1
ATOM 1891 N N . LEU A 1 260 ? 18.25364 104.42078 55.38153 1.000 67.18729 260 LEU A N 1
ATOM 1892 C CA . LEU A 1 260 ? 17.89073 103.19247 54.70333 1.000 65.03061 260 LEU A CA 1
ATOM 1893 C C . LEU A 1 260 ? 16.39449 102.96415 54.59233 1.000 63.76629 260 LEU A C 1
ATOM 1894 O O . LEU A 1 260 ? 15.97153 102.18993 53.72896 1.000 66.07517 260 LEU A O 1
ATOM 1899 N N . VAL A 1 261 ? 15.57979 103.54835 55.45103 1.000 65.50278 261 VAL A N 1
ATOM 1900 C CA . VAL A 1 261 ? 14.13716 103.43680 55.26909 1.000 67.03320 261 VAL A CA 1
ATOM 1901 C C . VAL A 1 261 ? 13.67573 104.76092 54.68799 1.000 70.05105 261 VAL A C 1
ATOM 1902 O O . VAL A 1 261 ? 14.21607 105.82464 55.02395 1.000 72.75695 261 VAL A O 1
ATOM 1906 N N . ALA A 1 262 ? 12.71632 104.70029 53.78088 1.000 65.01108 262 ALA A N 1
ATOM 1907 C CA . ALA A 1 262 ? 12.40452 105.84046 52.94342 1.000 64.73477 262 ALA A CA 1
ATOM 1908 C C . ALA A 1 262 ? 11.25672 106.66017 53.51861 1.000 69.82603 262 ALA A C 1
ATOM 1909 O O . ALA A 1 262 ? 10.33555 106.13118 54.15153 1.000 66.16590 262 ALA A O 1
ATOM 1911 N N . ALA A 1 263 ? 11.31954 107.96677 53.29717 1.000 70.22844 263 ALA A N 1
ATOM 1912 C CA . ALA A 1 263 ? 10.10346 108.76269 53.37420 1.000 68.73377 263 ALA A CA 1
ATOM 1913 C C . ALA A 1 263 ? 9.25048 108.40112 52.16988 1.000 65.25533 263 ALA A C 1
ATOM 1914 O O . ALA A 1 263 ? 9.68922 108.58184 51.03545 1.000 68.79910 263 ALA A O 1
ATOM 1916 N N . TYR A 1 264 ? 8.05470 107.86927 52.40973 1.000 63.12432 264 TYR A N 1
ATOM 1917 C CA . TYR A 1 264 ? 7.24256 107.24773 51.36808 1.000 62.80808 264 TYR A CA 1
ATOM 1918 C C . TYR A 1 264 ? 5.79879 107.01296 51.81677 1.000 65.12390 264 TYR A C 1
ATOM 1919 O O . TYR A 1 264 ? 5.55827 106.24541 52.76096 1.000 66.77912 264 TYR A O 1
ATOM 1928 N N . PRO A 1 265 ? 4.81257 107.61001 51.15145 1.000 66.62443 265 PRO A N 1
ATOM 1929 C CA . PRO A 1 265 ? 3.43774 107.55642 51.65899 1.000 66.07251 265 PRO A CA 1
ATOM 1930 C C . PRO A 1 265 ? 2.67750 106.33235 51.16383 1.000 72.44369 265 PRO A C 1
ATOM 1931 O O . PRO A 1 265 ? 3.00049 105.73014 50.12803 1.000 76.38041 265 PRO A O 1
ATOM 1935 N N . SER A 1 266 ? 1.61391 105.97690 51.92947 1.000 64.34099 266 SER A N 1
ATOM 1936 C CA . SER A 1 266 ? 0.74393 104.85511 51.55988 1.000 66.97205 266 SER A CA 1
ATOM 1937 C C . SER A 1 266 ? -0.71122 105.21733 51.87405 1.000 68.81059 266 SER A C 1
ATOM 1938 O O . SER A 1 266 ? -1.29529 104.73562 52.84595 1.000 73.42018 266 SER A O 1
ATOM 1941 N N . VAL A 1 267 ? -1.30928 106.03770 51.01527 1.000 69.72100 267 VAL A N 1
ATOM 1942 C CA . VAL A 1 267 ? -2.65769 106.55312 51.22600 1.000 68.29471 267 VAL A CA 1
ATOM 1943 C C . VAL A 1 267 ? -3.67274 105.54978 50.70402 1.000 67.65555 267 VAL A C 1
ATOM 1944 O O . VAL A 1 267 ? -3.64773 105.18649 49.52700 1.000 72.43763 267 VAL A O 1
ATOM 1948 N N . GLY A 1 268 ? -4.57915 105.11687 51.56805 1.000 68.79127 268 GLY A N 1
ATOM 1949 C CA . GLY A 1 268 ? -5.59037 104.15851 51.16443 1.000 71.77231 268 GLY A CA 1
ATOM 1950 C C . GLY A 1 268 ? -6.93019 104.51180 51.76528 1.000 69.61038 268 GLY A C 1
ATOM 1951 O O . GLY A 1 268 ? -7.07478 105.59778 52.32844 1.000 72.21097 268 GLY A O 1
ATOM 1952 N N . VAL A 1 269 ? -7.92209 103.63921 51.66595 1.000 62.06800 269 VAL A N 1
ATOM 1953 C CA . VAL A 1 269 ? -9.19850 103.96043 52.28508 1.000 66.13652 269 VAL A CA 1
ATOM 1954 C C . VAL A 1 269 ? -9.94495 102.67683 52.58396 1.000 69.85273 269 VAL A C 1
ATOM 1955 O O . VAL A 1 269 ? -10.15535 101.84979 51.69595 1.000 70.44858 269 VAL A O 1
ATOM 1959 N N . GLY A 1 270 ? -10.34215 102.51249 53.84529 1.000 73.10096 270 GLY A N 1
ATOM 1960 C CA . GLY A 1 270 ? -11.15172 101.37571 54.24441 1.000 74.86626 270 GLY A CA 1
ATOM 1961 C C . GLY A 1 270 ? -12.60585 101.74191 54.47638 1.000 71.46625 270 GLY A C 1
ATOM 1962 O O . GLY A 1 270 ? -12.92743 102.91822 54.68055 1.000 70.88004 270 GLY A O 1
ATOM 1963 N N . MET A 1 271 ? -13.49615 100.75580 54.44342 1.000 66.74432 271 MET A N 1
ATOM 1964 C CA . MET A 1 271 ? -14.91904 101.00896 54.59423 1.000 72.62216 271 MET A CA 1
ATOM 1965 C C . MET A 1 271 ? -15.37408 100.65855 56.00295 1.000 85.21175 271 MET A C 1
ATOM 1966 O O . MET A 1 271 ? -14.97803 99.62464 56.55733 1.000 88.50284 271 MET A O 1
ATOM 1971 N N . GLU A 1 272 ? -16.21578 101.52375 56.57660 1.000 82.90792 272 GLU A N 1
ATOM 1972 C CA . GLU A 1 272 ? -16.73936 101.34540 57.92466 1.000 78.07054 272 GLU A CA 1
ATOM 1973 C C . GLU A 1 272 ? -18.21130 100.96438 57.95104 1.000 80.13345 272 GLU A C 1
ATOM 1974 O O . GLU A 1 272 ? -18.59315 100.00213 58.62843 1.000 79.93848 272 GLU A O 1
ATOM 1980 N N . LYS A 1 273 ? -19.05010 101.65885 57.20012 1.000 82.86956 273 LYS A N 1
ATOM 1981 C CA . LYS A 1 273 ? -20.44010 101.25640 57.06382 1.000 87.62479 273 LYS A CA 1
ATOM 1982 C C . LYS A 1 273 ? -20.78919 101.17812 55.58214 1.000 83.80062 273 LYS A C 1
ATOM 1983 O O . LYS A 1 273 ? -20.32914 101.99100 54.77346 1.000 79.99511 273 LYS A O 1
ATOM 1989 N N . LEU A 1 274 ? -21.58780 100.18011 55.23344 1.000 77.57617 274 LEU A N 1
ATOM 1990 C CA . LEU A 1 274 ? -22.13375 100.04098 53.89799 1.000 78.38060 274 LEU A CA 1
ATOM 1991 C C . LEU A 1 274 ? -23.64791 100.12470 54.00528 1.000 81.20186 274 LEU A C 1
ATOM 1992 O O . LEU A 1 274 ? -24.26944 99.25517 54.61660 1.000 87.48817 274 LEU A O 1
ATOM 1997 N N . HIS A 1 275 ? -24.24580 101.14716 53.41427 1.000 81.27328 275 HIS A N 1
ATOM 1998 C CA . HIS A 1 275 ? -25.69806 101.24463 53.38596 1.000 81.66056 275 HIS A CA 1
ATOM 1999 C C . HIS A 1 275 ? -26.21018 100.82431 52.02032 1.000 80.20807 275 HIS A C 1
ATOM 2000 O O . HIS A 1 275 ? -25.46782 100.85049 51.04589 1.000 85.56691 275 HIS A O 1
ATOM 2007 N N . PHE A 1 276 ? -27.48340 100.43668 51.94368 1.000 82.60728 276 PHE A N 1
ATOM 2008 C CA . PHE A 1 276 ? -28.04759 100.04222 50.65088 1.000 86.53156 276 PHE A CA 1
ATOM 2009 C C . PHE A 1 276 ? -29.56672 100.11695 50.68965 1.000 91.48717 276 PHE A C 1
ATOM 2010 O O . PHE A 1 276 ? -30.20287 99.47001 51.52372 1.000 94.63857 276 PHE A O 1
ATOM 2018 N N . SER A 1 277 ? -30.13220 100.87339 49.75559 1.000 93.56114 277 SER A N 1
ATOM 2019 C CA . SER A 1 277 ? -31.54084 101.23383 49.67115 1.000 97.28369 277 SER A CA 1
ATOM 2020 C C . SER A 1 277 ? -32.21368 100.49121 48.52013 1.000 99.66075 277 SER A C 1
ATOM 2021 O O . SER A 1 277 ? -31.56679 99.79833 47.73605 1.000 98.57443 277 SER A O 1
ATOM 2024 N N . LYS A 1 278 ? -33.53586 100.63398 48.42204 1.000 105.01432 278 LYS A N 1
ATOM 2025 C CA . LYS A 1 278 ? -34.23694 100.21951 47.21043 1.000 100.66148 278 LYS A CA 1
ATOM 2026 C C . LYS A 1 278 ? -34.23519 101.32205 46.16320 1.000 97.14682 278 LYS A C 1
ATOM 2027 O O . LYS A 1 278 ? -34.30674 101.03226 44.96378 1.000 98.13582 278 LYS A O 1
ATOM 2033 N N . ASN A 1 279 ? -34.13745 102.57562 46.60144 1.000 98.35369 279 ASN A N 1
ATOM 2034 C CA . ASN A 1 279 ? -34.14816 103.75665 45.75089 1.000 101.78499 279 ASN A CA 1
ATOM 2035 C C . ASN A 1 279 ? -32.78830 104.44503 45.76466 1.000 104.97347 279 ASN A C 1
ATOM 2036 O O . ASN A 1 279 ? -31.99533 104.29510 46.69895 1.000 104.83368 279 ASN A O 1
ATOM 2041 N N . ASP A 1 280 ? -32.55609 105.25828 44.73231 1.000 104.73501 280 ASP A N 1
ATOM 2042 C CA . ASP A 1 280 ? -31.30319 105.98229 44.52533 1.000 103.55462 280 ASP A CA 1
ATOM 2043 C C . ASP A 1 280 ? -31.03728 107.04682 45.58659 1.000 101.05661 280 ASP A C 1
ATOM 2044 O O . ASP A 1 280 ? -30.16973 107.90480 45.41706 1.000 101.78115 280 ASP A O 1
ATOM 2049 N N . THR A 1 281 ? -31.76578 106.99828 46.68854 1.000 103.38304 281 THR A N 1
ATOM 2050 C CA . THR A 1 281 ? -31.52791 107.92136 47.78770 1.000 110.72887 281 THR A CA 1
ATOM 2051 C C . THR A 1 281 ? -30.97968 107.15722 48.98682 1.000 112.49685 281 THR A C 1
ATOM 2052 O O . THR A 1 281 ? -31.58848 107.13555 50.06723 1.000 111.80258 281 THR A O 1
ATOM 2056 N N . VAL A 1 282 ? -29.83721 106.50515 48.78747 1.000 105.63131 282 VAL A N 1
ATOM 2057 C CA . VAL A 1 282 ? -29.22797 105.68513 49.82297 1.000 98.86447 282 VAL A CA 1
ATOM 2058 C C . VAL A 1 282 ? -28.46249 106.56781 50.78381 1.000 99.57170 282 VAL A C 1
ATOM 2059 O O . VAL A 1 282 ? -27.24791 106.74046 50.64367 1.000 99.27986 282 VAL A O 1
ATOM 2063 N N . THR A 1 283 ? -29.14366 107.13344 51.76373 1.000 104.21856 283 THR A N 1
ATOM 2064 C CA . THR A 1 283 ? -28.46406 107.91649 52.78186 1.000 109.18924 283 THR A CA 1
ATOM 2065 C C . THR A 1 283 ? -28.80212 107.35153 54.15544 1.000 111.36957 283 THR A C 1
ATOM 2066 O O . THR A 1 283 ? -29.96253 107.01383 54.43360 1.000 107.97581 283 THR A O 1
ATOM 2070 N N . GLU A 1 284 ? -27.76913 107.21585 54.98886 1.000 109.21752 284 GLU A N 1
ATOM 2071 C CA . GLU A 1 284 ? -27.93021 106.61249 56.30046 1.000 107.25313 284 GLU A CA 1
ATOM 2072 C C . GLU A 1 284 ? -28.88543 107.43705 57.15327 1.000 112.60202 284 GLU A C 1
ATOM 2073 O O . GLU A 1 284 ? -28.80179 108.67010 57.20579 1.000 109.52015 284 GLU A O 1
ATOM 2079 N N . GLY A 1 285 ? -29.79237 106.74429 57.83314 1.000 110.84156 285 GLY A N 1
ATOM 2080 C CA . GLY A 1 285 ? -30.83231 107.42353 58.57627 1.000 111.66429 285 GLY A CA 1
ATOM 2081 C C . GLY A 1 285 ? -31.95486 107.80220 57.64077 1.000 114.61707 285 GLY A C 1
ATOM 2082 O O . GLY A 1 285 ? -32.00829 108.93964 57.16103 1.000 115.62433 285 GLY A O 1
ATOM 2083 N N . ASN A 1 286 ? -32.84875 106.84583 57.36981 1.000 116.49972 286 ASN A N 1
ATOM 2084 C CA . ASN A 1 286 ? -33.84772 106.98597 56.31694 1.000 116.72671 286 ASN A CA 1
ATOM 2085 C C . ASN A 1 286 ? -34.72061 105.73179 56.23913 1.000 114.60911 286 ASN A C 1
ATOM 2086 O O . ASN A 1 286 ? -34.29305 104.63564 56.61816 1.000 112.36137 286 ASN A O 1
ATOM 2091 N N . ALA A 1 287 ? -35.94527 105.87396 55.74973 1.000 114.49287 287 ALA A N 1
ATOM 2092 C CA . ALA A 1 287 ? -36.74892 104.70338 55.43488 1.000 116.45469 287 ALA A CA 1
ATOM 2093 C C . ALA A 1 287 ? -36.22726 104.02642 54.16670 1.000 125.21025 287 ALA A C 1
ATOM 2094 O O . ALA A 1 287 ? -35.77891 104.69258 53.22312 1.000 127.17819 287 ALA A O 1
ATOM 2096 N N . ASP A 1 288 ? -36.28736 102.69051 54.14503 1.000 125.07748 288 ASP A N 1
ATOM 2097 C CA . ASP A 1 288 ? -35.79532 101.88962 53.01123 1.000 126.37182 288 ASP A CA 1
ATOM 2098 C C . ASP A 1 288 ? -34.28877 102.03564 52.78422 1.000 115.37444 288 ASP A C 1
ATOM 2099 O O . ASP A 1 288 ? -33.81490 101.83419 51.66435 1.000 113.99642 288 ASP A O 1
ATOM 2104 N N . THR A 1 289 ? -33.51700 102.33850 53.83850 1.000 110.14690 289 THR A N 1
ATOM 2105 C CA . THR A 1 289 ? -32.05506 102.46775 53.75518 1.000 104.12895 289 THR A CA 1
ATOM 2106 C C . THR A 1 289 ? -31.40970 101.65835 54.89106 1.000 98.60663 289 THR A C 1
ATOM 2107 O O . THR A 1 289 ? -31.09139 102.21426 55.94646 1.000 99.88980 289 THR A O 1
ATOM 2111 N N . LYS A 1 290 ? -31.19463 100.35828 54.66316 1.000 91.21696 290 LYS A N 1
ATOM 2112 C CA . LYS A 1 290 ? -30.49487 99.50202 55.61808 1.000 90.09021 290 LYS A CA 1
ATOM 2113 C C . LYS A 1 290 ? -29.00519 99.86046 55.68121 1.000 88.63494 290 LYS A C 1
ATOM 2114 O O . LYS A 1 290 ? -28.40726 100.27422 54.68685 1.000 91.17128 290 LYS A O 1
ATOM 2120 N N . SER A 1 291 ? -28.39253 99.67985 56.85882 1.000 90.07334 291 SER A N 1
ATOM 2121 C CA . SER A 1 291 ? -26.99348 100.06975 57.07161 1.000 86.84897 291 SER A CA 1
ATOM 2122 C C . SER A 1 291 ? -26.24328 98.99586 57.85383 1.000 86.61500 291 SER A C 1
ATOM 2123 O O . SER A 1 291 ? -26.60537 98.68486 58.99032 1.000 96.12401 291 SER A O 1
ATOM 2126 N N . LYS A 1 292 ? -25.17995 98.46172 57.25945 1.000 82.02948 292 LYS A N 1
ATOM 2127 C CA . LYS A 1 292 ? -24.40121 97.36576 57.80657 1.000 75.14857 292 LYS A CA 1
ATOM 2128 C C . LYS A 1 292 ? -22.98982 97.83594 58.14888 1.000 84.33080 292 LYS A C 1
ATOM 2129 O O . LYS A 1 292 ? -22.46023 98.77361 57.54105 1.000 83.78058 292 LYS A O 1
ATOM 2135 N N . THR A 1 293 ? -22.37442 97.19673 59.13855 1.000 84.61003 293 THR A N 1
ATOM 2136 C CA . THR A 1 293 ? -21.05636 97.64010 59.56548 1.000 83.02806 293 THR A CA 1
ATOM 2137 C C . THR A 1 293 ? -19.97694 96.72084 59.01776 1.000 81.65055 293 THR A C 1
ATOM 2138 O O . THR A 1 293 ? -20.18983 95.52077 58.81224 1.000 77.97513 293 THR A O 1
ATOM 2142 N N . THR A 1 294 ? -18.81263 97.31722 58.76628 1.000 80.92127 294 THR A N 1
ATOM 2143 C CA . THR A 1 294 ? -17.73678 96.66284 58.03914 1.000 84.24923 294 THR A CA 1
ATOM 2144 C C . THR A 1 294 ? -16.39264 97.08997 58.63041 1.000 84.85934 294 THR A C 1
ATOM 2145 O O . THR A 1 294 ? -16.31231 98.04220 59.41744 1.000 88.98845 294 THR A O 1
ATOM 2149 N N . THR A 1 295 ? -15.32762 96.38151 58.22775 1.000 80.66606 295 THR A N 1
ATOM 2150 C CA . THR A 1 295 ? -13.98834 96.59127 58.77025 1.000 82.07215 295 THR A CA 1
ATOM 2151 C C . THR A 1 295 ? -12.93211 96.33946 57.70832 1.000 80.55505 295 THR A C 1
ATOM 2152 O O . THR A 1 295 ? -12.97947 95.31397 57.01966 1.000 80.30275 295 THR A O 1
ATOM 2156 N N . LYS A 1 296 ? -11.94829 97.23659 57.61855 1.000 74.38982 296 LYS A N 1
ATOM 2157 C CA . LYS A 1 296 ? -10.83824 96.98754 56.70693 1.000 76.01833 296 LYS A CA 1
ATOM 2158 C C . LYS A 1 296 ? -9.98593 95.81259 57.19144 1.000 76.36951 296 LYS A C 1
ATOM 2159 O O . LYS A 1 296 ? -9.79480 95.62229 58.39449 1.000 79.09585 296 LYS A O 1
ATOM 2165 N N . THR A 1 297 ? -9.50394 94.99920 56.24191 1.000 75.41875 297 THR A N 1
ATOM 2166 C CA . THR A 1 297 ? -8.59678 93.88267 56.50433 1.000 77.46446 297 THR A CA 1
ATOM 2167 C C . THR A 1 297 ? -7.55254 93.81734 55.39825 1.000 75.24805 297 THR A C 1
ATOM 2168 O O . THR A 1 297 ? -7.88214 93.97512 54.22318 1.000 73.76713 297 THR A O 1
ATOM 2172 N N . ASP A 1 298 ? -6.29807 93.57139 55.77868 1.000 76.67422 298 ASP A N 1
ATOM 2173 C CA . ASP A 1 298 ? -5.22253 93.46065 54.80164 1.000 73.49123 298 ASP A CA 1
ATOM 2174 C C . ASP A 1 298 ? -5.51534 92.32307 53.82389 1.000 71.02026 298 ASP A C 1
ATOM 2175 O O . ASP A 1 298 ? -5.85455 91.21006 54.23831 1.000 64.41834 298 ASP A O 1
ATOM 2180 N N . THR A 1 299 ? -5.39635 92.61737 52.51115 1.000 77.07798 299 THR A N 1
ATOM 2181 C CA . THR A 1 299 ? -5.77957 91.63770 51.48844 1.000 73.97389 299 THR A CA 1
ATOM 2182 C C . THR A 1 299 ? -4.76814 90.51216 51.35423 1.000 72.26586 299 THR A C 1
ATOM 2183 O O . THR A 1 299 ? -5.15238 89.38182 51.05296 1.000 71.63278 299 THR A O 1
ATOM 2187 N N . THR A 1 300 ? -3.48327 90.79628 51.56252 1.000 73.16267 300 THR A N 1
ATOM 2188 C CA . THR A 1 300 ? -2.46328 89.75695 51.47130 1.000 70.50480 300 THR A CA 1
ATOM 2189 C C . THR A 1 300 ? -2.80534 88.55450 52.33910 1.000 72.67400 300 THR A C 1
ATOM 2190 O O . THR A 1 300 ? -2.74859 87.40485 51.88663 1.000 72.89207 300 THR A O 1
ATOM 2194 N N . THR A 1 301 ? -3.10671 88.79359 53.61638 1.000 71.09479 301 THR A N 1
ATOM 2195 C CA . THR A 1 301 ? -3.31755 87.64741 54.48768 1.000 72.86726 301 THR A CA 1
ATOM 2196 C C . THR A 1 301 ? -4.65113 86.98619 54.17382 1.000 72.38338 301 THR A C 1
ATOM 2197 O O . THR A 1 301 ? -4.77836 85.76308 54.29514 1.000 77.24808 301 THR A O 1
ATOM 2201 N N . ASN A 1 302 ? -5.64380 87.76331 53.74041 1.000 68.30614 302 ASN A N 1
ATOM 2202 C CA . ASN A 1 302 ? -6.97323 87.20396 53.54367 1.000 69.34831 302 ASN A CA 1
ATOM 2203 C C . ASN A 1 302 ? -7.06495 86.37215 52.28420 1.000 71.45339 302 ASN A C 1
ATOM 2204 O O . ASN A 1 302 ? -8.15616 85.89861 51.94385 1.000 73.63394 302 ASN A O 1
ATOM 2209 N N . THR A 1 303 ? -5.94663 86.19950 51.58460 1.000 72.90583 303 THR A N 1
ATOM 2210 C CA . THR A 1 303 ? -5.89461 85.40549 50.36966 1.000 70.55728 303 THR A CA 1
ATOM 2211 C C . THR A 1 303 ? -4.87838 84.28581 50.49027 1.000 75.36720 303 THR A C 1
ATOM 2212 O O . THR A 1 303 ? -4.60469 83.61157 49.49628 1.000 86.86816 303 THR A O 1
ATOM 2216 N N . VAL A 1 304 ? -4.29794 84.08141 51.67400 1.000 78.02140 304 VAL A N 1
ATOM 2217 C CA . VAL A 1 304 ? -3.49524 82.88567 51.93181 1.000 79.75425 304 VAL A CA 1
ATOM 2218 C C . VAL A 1 304 ? -4.40274 81.66303 51.96429 1.000 82.42813 304 VAL A C 1
ATOM 2219 O O . VAL A 1 304 ? -5.38841 81.62778 52.71382 1.000 77.71524 304 VAL A O 1
ATOM 2223 N N . GLU A 1 305 ? -4.07920 80.65722 51.14290 1.000 85.67633 305 GLU A N 1
ATOM 2224 C CA . GLU A 1 305 ? -4.78336 79.37298 51.13513 1.000 93.37201 305 GLU A CA 1
ATOM 2225 C C . GLU A 1 305 ? -3.97590 78.41188 51.99657 1.000 99.58530 305 GLU A C 1
ATOM 2226 O O . GLU A 1 305 ? -2.79162 78.18561 51.71246 1.000 95.16118 305 GLU A O 1
ATOM 2232 N N . ILE A 1 306 ? -4.61270 77.84085 53.03209 1.000 101.39737 306 ILE A N 1
ATOM 2233 C CA . ILE A 1 306 ? -3.85674 77.29939 54.17018 1.000 100.14180 306 ILE A CA 1
ATOM 2234 C C . ILE A 1 306 ? -2.84305 76.25479 53.71303 1.000 110.43286 306 ILE A C 1
ATOM 2235 O O . ILE A 1 306 ? -1.64426 76.36780 54.00075 1.000 121.32418 306 ILE A O 1
ATOM 2240 N N . GLY A 1 307 ? -3.30200 75.21592 53.01114 1.000 102.51621 307 GLY A N 1
ATOM 2241 C CA . GLY A 1 307 ? -2.39175 74.14902 52.63141 1.000 103.25350 307 GLY A CA 1
ATOM 2242 C C . GLY A 1 307 ? -2.67865 72.80884 53.29367 1.000 107.39329 307 GLY A C 1
ATOM 2243 O O . GLY A 1 307 ? -3.84706 72.39339 53.35886 1.000 107.93689 307 GLY A O 1
ATOM 2244 N N . GLY A 1 308 ? -1.64021 72.12613 53.80585 1.000 102.42893 308 GLY A N 1
ATOM 2245 C CA . GLY A 1 308 ? -1.79680 70.72952 54.19018 1.000 98.30760 308 GLY A CA 1
ATOM 2246 C C . GLY A 1 308 ? -1.14852 70.25454 55.47836 1.000 96.20668 308 GLY A C 1
ATOM 2247 O O . GLY A 1 308 ? -1.49474 69.17427 55.97831 1.000 102.34576 308 GLY A O 1
ATOM 2248 N N . SER A 1 309 ? -0.16431 71.02235 55.96552 1.000 93.91494 309 SER A N 1
ATOM 2249 C CA . SER A 1 309 ? 0.45092 71.01111 57.30556 1.000 93.70594 309 SER A CA 1
ATOM 2250 C C . SER A 1 309 ? 1.73172 70.17854 57.35035 1.000 83.08524 309 SER A C 1
ATOM 2251 O O . SER A 1 309 ? 1.79696 69.05933 56.84054 1.000 79.29238 309 SER A O 1
ATOM 2254 N N . LEU A 1 310 ? 2.75344 70.75949 57.98519 1.000 86.80148 310 LEU A N 1
ATOM 2255 C CA . LEU A 1 310 ? 4.16736 70.40854 57.90662 1.000 87.91142 310 LEU A CA 1
ATOM 2256 C C . LEU A 1 310 ? 4.62683 69.43340 58.99801 1.000 95.31371 310 LEU A C 1
ATOM 2257 O O . LEU A 1 310 ? 5.43357 68.53726 58.71270 1.000 100.41047 310 LEU A O 1
ATOM 2262 N N . GLY A 1 311 ? 4.15888 69.61635 60.24218 1.000 87.08456 311 GLY A N 1
ATOM 2263 C CA . GLY A 1 311 ? 4.37109 68.72612 61.37382 1.000 84.38593 311 GLY A CA 1
ATOM 2264 C C . GLY A 1 311 ? 5.70130 68.01783 61.55997 1.000 96.77857 311 GLY A C 1
ATOM 2265 O O . GLY A 1 311 ? 5.88543 66.88831 61.08311 1.000 105.82546 311 GLY A O 1
ATOM 2266 N N . PHE A 1 312 ? 6.61880 68.65084 62.29271 1.000 96.08391 312 PHE A N 1
ATOM 2267 C CA . PHE A 1 312 ? 7.92263 68.06833 62.61338 1.000 98.75174 312 PHE A CA 1
ATOM 2268 C C . PHE A 1 312 ? 8.77695 67.91094 61.36276 1.000 95.97694 312 PHE A C 1
ATOM 2269 O O . PHE A 1 312 ? 8.63415 66.94640 60.60481 1.000 99.07009 312 PHE A O 1
ATOM 2277 N N . SER A 1 313 ? 9.65351 68.88418 61.14511 1.000 92.56203 313 SER A N 1
ATOM 2278 C CA . SER A 1 313 ? 10.62344 68.87650 60.06634 1.000 100.25083 313 SER A CA 1
ATOM 2279 C C . SER A 1 313 ? 11.78973 69.72494 60.54007 1.000 98.36109 313 SER A C 1
ATOM 2280 O O . SER A 1 313 ? 11.65973 70.49327 61.49278 1.000 98.39644 313 SER A O 1
ATOM 2283 N N . ASP A 1 314 ? 12.94316 69.56531 59.90774 1.000 100.51650 314 ASP A N 1
ATOM 2284 C CA . ASP A 1 314 ? 14.07964 70.35141 60.35587 1.000 105.16973 314 ASP A CA 1
ATOM 2285 C C . ASP A 1 314 ? 14.10646 71.67898 59.59754 1.000 108.60251 314 ASP A C 1
ATOM 2286 O O . ASP A 1 314 ? 13.11471 72.08254 58.97632 1.000 104.94426 314 ASP A O 1
ATOM 2291 N N . LYS A 1 315 ? 15.23342 72.39772 59.68144 1.000 113.93988 315 LYS A N 1
ATOM 2292 C CA . LYS A 1 315 ? 15.40205 73.67231 58.97228 1.000 113.02012 315 LYS A CA 1
ATOM 2293 C C . LYS A 1 315 ? 14.42804 74.71003 59.56048 1.000 106.33862 315 LYS A C 1
ATOM 2294 O O . LYS A 1 315 ? 13.66221 75.35098 58.84524 1.000 106.30371 315 LYS A O 1
ATOM 2300 N N . GLY A 1 316 ? 14.47236 74.86327 60.88980 1.000 99.62270 316 GLY A N 1
ATOM 2301 C CA . GLY A 1 316 ? 13.38979 75.40820 61.69548 1.000 90.50509 316 GLY A CA 1
ATOM 2302 C C . GLY A 1 316 ? 12.75662 76.73380 61.31261 1.000 92.37505 316 GLY A C 1
ATOM 2303 O O . GLY A 1 316 ? 12.92244 77.74656 62.00886 1.000 90.37482 316 GLY A O 1
ATOM 2304 N N . PHE A 1 317 ? 11.99148 76.73597 60.22364 1.000 91.61794 317 PHE A N 1
ATOM 2305 C CA . PHE A 1 317 ? 11.24155 77.92485 59.85424 1.000 87.76966 317 PHE A CA 1
ATOM 2306 C C . PHE A 1 317 ? 10.03100 77.53407 59.01914 1.000 78.06413 317 PHE A C 1
ATOM 2307 O O . PHE A 1 317 ? 10.09088 76.60477 58.21754 1.000 77.93172 317 PHE A O 1
ATOM 2315 N N . SER A 1 318 ? 8.93569 78.24729 59.23836 1.000 76.26328 318 SER A N 1
ATOM 2316 C CA . SER A 1 318 ? 7.75248 78.25600 58.42500 1.000 74.49444 318 SER A CA 1
ATOM 2317 C C . SER A 1 318 ? 7.75808 79.58144 57.67960 1.000 83.21217 318 SER A C 1
ATOM 2318 O O . SER A 1 318 ? 8.78540 80.25981 57.63596 1.000 93.07598 318 SER A O 1
ATOM 2321 N N . PHE A 1 319 ? 6.59613 79.99761 57.18307 1.000 83.86289 319 PHE A N 1
ATOM 2322 C CA . PHE A 1 319 ? 6.55164 80.71715 55.92185 1.000 71.90063 319 PHE A CA 1
ATOM 2323 C C . PHE A 1 319 ? 5.13973 80.68851 55.37697 1.000 73.34791 319 PHE A C 1
ATOM 2324 O O . PHE A 1 319 ? 4.36102 79.79444 55.72111 1.000 82.78847 319 PHE A O 1
ATOM 2332 N N . SER A 1 320 ? 4.78977 81.63044 54.52000 1.000 69.38407 320 SER A N 1
ATOM 2333 C CA . SER A 1 320 ? 3.45304 81.63291 53.94844 1.000 68.11718 320 SER A CA 1
ATOM 2334 C C . SER A 1 320 ? 3.56024 82.36545 52.62742 1.000 70.66566 320 SER A C 1
ATOM 2335 O O . SER A 1 320 ? 4.38602 83.27982 52.48414 1.000 70.99795 320 SER A O 1
ATOM 2338 N N . ILE A 1 321 ? 2.74916 81.94711 51.65345 1.000 68.14269 321 ILE A N 1
ATOM 2339 C CA . ILE A 1 321 ? 2.79240 82.52287 50.31337 1.000 64.13312 321 ILE A CA 1
ATOM 2340 C C . ILE A 1 321 ? 1.43702 83.13102 50.00217 1.000 60.18273 321 ILE A C 1
ATOM 2341 O O . ILE A 1 321 ? 0.40114 82.48999 50.20146 1.000 62.19128 321 ILE A O 1
ATOM 2346 N N . SER A 1 322 ? 1.43960 84.33630 49.53212 1.000 61.59668 322 SER A N 1
ATOM 2347 C CA . SER A 1 322 ? 0.13056 84.70124 49.03926 1.000 69.71180 322 SER A CA 1
ATOM 2348 C C . SER A 1 322 ? 0.13317 84.77194 47.52425 1.000 74.88189 322 SER A C 1
ATOM 2349 O O . SER A 1 322 ? 1.12151 85.21473 46.91781 1.000 77.82871 322 SER A O 1
ATOM 2352 N N . PRO A 1 323 ? -0.94613 84.34689 46.89083 1.000 74.54418 323 PRO A N 1
ATOM 2353 C CA . PRO A 1 323 ? -1.04048 84.50691 45.43859 1.000 82.12974 323 PRO A CA 1
ATOM 2354 C C . PRO A 1 323 ? -1.25632 85.97471 45.09865 1.000 85.98742 323 PRO A C 1
ATOM 2355 O O . PRO A 1 323 ? -0.44261 86.62299 44.42182 1.000 88.24471 323 PRO A O 1
ATOM 2359 N N . LYS A 1 324 ? -2.34148 86.51075 45.64894 1.000 84.01682 324 LYS A N 1
ATOM 2360 C CA . LYS A 1 324 ? -2.77159 87.88271 45.41567 1.000 81.90934 324 LYS A CA 1
ATOM 2361 C C . LYS A 1 324 ? -2.12278 88.83253 46.43538 1.000 76.14291 324 LYS A C 1
ATOM 2362 O O . LYS A 1 324 ? -2.79519 89.45230 47.25423 1.000 78.63583 324 LYS A O 1
ATOM 2368 N N . TYR A 1 325 ? -0.78865 88.94090 46.39022 1.000 68.98545 325 TYR A N 1
ATOM 2369 C CA . TYR A 1 325 ? -0.07212 89.78583 47.34994 1.000 65.41396 325 TYR A CA 1
ATOM 2370 C C . TYR A 1 325 ? -0.34414 91.25635 47.04129 1.000 64.00247 325 TYR A C 1
ATOM 2371 O O . TYR A 1 325 ? 0.07312 91.76641 46.00215 1.000 69.74311 325 TYR A O 1
ATOM 2380 N N . THR A 1 326 ? -1.01378 91.94862 47.95409 1.000 62.32385 326 THR A N 1
ATOM 2381 C CA . THR A 1 326 ? -1.55581 93.28217 47.72973 1.000 63.64312 326 THR A CA 1
ATOM 2382 C C . THR A 1 326 ? -0.90237 94.29036 48.65906 1.000 69.64772 326 THR A C 1
ATOM 2383 O O . THR A 1 326 ? -0.90965 94.09460 49.87429 1.000 82.36410 326 THR A O 1
ATOM 2387 N N . HIS A 1 327 ? -0.38085 95.38277 48.10759 1.000 74.48730 327 HIS A N 1
ATOM 2388 C CA . HIS A 1 327 ? 0.18019 96.43970 48.94681 1.000 76.85067 327 HIS A CA 1
ATOM 2389 C C . HIS A 1 327 ? -0.91575 97.06786 49.79748 1.000 75.71674 327 HIS A C 1
ATOM 2390 O O . HIS A 1 327 ? -2.04609 97.25234 49.32956 1.000 74.50531 327 HIS A O 1
ATOM 2397 N N . SER A 1 328 ? -0.56941 97.42207 51.05116 1.000 72.12910 328 SER A N 1
ATOM 2398 C CA . SER A 1 328 ? -1.57643 97.73891 52.07131 1.000 70.03713 328 SER A CA 1
ATOM 2399 C C . SER A 1 328 ? -2.31875 99.05634 51.82465 1.000 75.05322 328 SER A C 1
ATOM 2400 O O . SER A 1 328 ? -3.26184 99.36084 52.56565 1.000 69.87175 328 SER A O 1
ATOM 2403 N N . TRP A 1 329 ? -1.95387 99.84021 50.80747 1.000 79.43006 329 TRP A N 1
ATOM 2404 C CA . TRP A 1 329 ? -2.76522 100.99881 50.43941 1.000 76.95384 329 TRP A CA 1
ATOM 2405 C C . TRP A 1 329 ? -3.98450 100.55222 49.64884 1.000 75.39681 329 TRP A C 1
ATOM 2406 O O . TRP A 1 329 ? -4.48528 101.27473 48.78548 1.000 77.66339 329 TRP A O 1
ATOM 2417 N N . SER A 1 330 ? -4.47554 99.35655 49.93091 1.000 71.77922 330 SER A N 1
ATOM 2418 C CA . SER A 1 330 ? -5.50022 98.79511 49.07566 1.000 70.19894 330 SER A CA 1
ATOM 2419 C C . SER A 1 330 ? -6.23828 97.78323 49.94989 1.000 72.70989 330 SER A C 1
ATOM 2420 O O . SER A 1 330 ? -5.80884 96.64064 50.08677 1.000 75.04523 330 SER A O 1
ATOM 2423 N N . SER A 1 331 ? -7.30484 98.23951 50.58348 1.000 72.51027 331 SER A N 1
ATOM 2424 C CA . SER A 1 331 ? -7.91566 97.48292 51.65322 1.000 69.80922 331 SER A CA 1
ATOM 2425 C C . SER A 1 331 ? -8.95263 96.53450 51.09152 1.000 73.86862 331 SER A C 1
ATOM 2426 O O . SER A 1 331 ? -9.65637 96.85822 50.13196 1.000 78.12961 331 SER A O 1
ATOM 2429 N N . SER A 1 332 ? -8.99298 95.34350 51.66840 1.000 74.79524 332 SER A N 1
ATOM 2430 C CA . SER A 1 332 ? -10.10069 94.41360 51.55883 1.000 72.89031 332 SER A CA 1
ATOM 2431 C C . SER A 1 332 ? -11.09772 94.76266 52.66304 1.000 75.27064 332 SER A C 1
ATOM 2432 O O . SER A 1 332 ? -10.73329 95.33421 53.69161 1.000 77.09874 332 SER A O 1
ATOM 2435 N N . THR A 1 333 ? -12.36351 94.46529 52.43891 1.000 75.46538 333 THR A N 1
ATOM 2436 C CA . THR A 1 333 ? -13.40032 94.81755 53.39892 1.000 75.95684 333 THR A CA 1
ATOM 2437 C C . THR A 1 333 ? -14.13499 93.58423 53.86468 1.000 77.84111 333 THR A C 1
ATOM 2438 O O . THR A 1 333 ? -14.49295 92.71649 53.06519 1.000 80.50254 333 THR A O 1
ATOM 2442 N N . SER A 1 334 ? -14.34699 93.53129 55.17317 1.000 80.94254 334 SER A N 1
ATOM 2443 C CA . SER A 1 334 ? -14.91837 92.38983 55.86493 1.000 77.57647 334 SER A CA 1
ATOM 2444 C C . SER A 1 334 ? -16.34746 92.70512 56.28487 1.000 76.60530 334 SER A C 1
ATOM 2445 O O . SER A 1 334 ? -16.63320 93.81983 56.72217 1.000 80.29177 334 SER A O 1
ATOM 2448 N N . VAL A 1 335 ? -17.25111 91.73519 56.14140 1.000 77.40350 335 VAL A N 1
ATOM 2449 C CA . VAL A 1 335 ? -18.63954 91.90088 56.56373 1.000 84.56015 335 VAL A CA 1
ATOM 2450 C C . VAL A 1 335 ? -18.94909 90.72315 57.48415 1.000 94.75186 335 VAL A C 1
ATOM 2451 O O . VAL A 1 335 ? -18.38737 89.63335 57.31884 1.000 98.82362 335 VAL A O 1
ATOM 2455 N N . ALA A 1 336 ? -19.81259 90.94088 58.48320 1.000 93.07849 336 ALA A N 1
ATOM 2456 C CA . ALA A 1 336 ? -20.24414 89.86370 59.37550 1.000 92.82247 336 ALA A CA 1
ATOM 2457 C C . ALA A 1 336 ? -21.69414 89.47524 59.06475 1.000 101.98212 336 ALA A C 1
ATOM 2458 O O . ALA A 1 336 ? -22.60756 90.31126 59.13925 1.000 100.84566 336 ALA A O 1
ATOM 2460 N N . ASP A 1 337 ? -21.90127 88.20507 58.70459 1.000 102.92742 337 ASP A N 1
ATOM 2461 C CA . ASP A 1 337 ? -23.23757 87.70013 58.40128 1.000 104.76534 337 ASP A CA 1
ATOM 2462 C C . ASP A 1 337 ? -23.95038 87.28340 59.68387 1.000 111.62566 337 ASP A C 1
ATOM 2463 O O . ASP A 1 337 ? -24.50293 86.17825 59.78731 1.000 109.34651 337 ASP A O 1
ATOM 2468 N N . THR A 1 338 ? -23.91825 88.16782 60.68062 1.000 113.39324 338 THR A N 1
ATOM 2469 C CA . THR A 1 338 ? -24.77106 87.98994 61.84717 1.000 114.34192 338 THR A CA 1
ATOM 2470 C C . THR A 1 338 ? -26.23833 87.92352 61.43134 1.000 116.16083 338 THR A C 1
ATOM 2471 O O . THR A 1 338 ? -27.01988 87.16739 62.02344 1.000 117.31749 338 THR A O 1
ATOM 2475 N N . ASP A 1 339 ? -26.59657 88.65549 60.36999 1.000 115.79054 339 ASP A N 1
ATOM 2476 C CA . ASP A 1 339 ? -27.98139 88.91299 59.99302 1.000 114.30297 339 ASP A CA 1
ATOM 2477 C C . ASP A 1 339 ? -28.79573 87.62573 59.87906 1.000 112.60040 339 ASP A C 1
ATOM 2478 O O . ASP A 1 339 ? -28.27536 86.53589 59.60479 1.000 107.91787 339 ASP A O 1
ATOM 2483 N N . SER A 1 340 ? -30.09563 87.77731 60.09890 1.000 111.48253 340 SER A N 1
ATOM 2484 C CA . SER A 1 340 ? -31.03348 86.67047 60.12552 1.000 108.44079 340 SER A CA 1
ATOM 2485 C C . SER A 1 340 ? -31.60631 86.34089 58.74980 1.000 104.91668 340 SER A C 1
ATOM 2486 O O . SER A 1 340 ? -32.08087 85.21828 58.53365 1.000 102.55882 340 SER A O 1
ATOM 2489 N N . THR A 1 341 ? -31.50972 87.26387 57.79870 1.000 107.13210 341 THR A N 1
ATOM 2490 C CA . THR A 1 341 ? -32.22235 87.14639 56.53703 1.000 105.16700 341 THR A CA 1
ATOM 2491 C C . THR A 1 341 ? -31.41523 87.82736 55.42653 1.000 105.01709 341 THR A C 1
ATOM 2492 O O . THR A 1 341 ? -30.75071 88.84238 55.66462 1.000 105.90615 341 THR A O 1
ATOM 2496 N N . THR A 1 342 ? -31.46177 87.25560 54.21438 1.000 98.43872 342 THR A N 1
ATOM 2497 C CA . THR A 1 342 ? -30.78151 87.85906 53.06841 1.000 96.12568 342 THR A CA 1
ATOM 2498 C C . THR A 1 342 ? -31.08344 89.35431 52.97428 1.000 96.24565 342 THR A C 1
ATOM 2499 O O . THR A 1 342 ? -32.18358 89.80931 53.29511 1.000 97.30439 342 THR A O 1
ATOM 2503 N N . TRP A 1 343 ? -30.09175 90.13009 52.52380 1.000 95.94654 343 TRP A N 1
ATOM 2504 C CA . TRP A 1 343 ? -30.26538 91.58034 52.43747 1.000 93.59424 343 TRP A CA 1
ATOM 2505 C C . TRP A 1 343 ? -31.15188 92.00318 51.26963 1.000 92.45001 343 TRP A C 1
ATOM 2506 O O . TRP A 1 343 ? -31.75718 93.08278 51.31661 1.000 89.45506 343 TRP A O 1
ATOM 2517 N N . SER A 1 344 ? -31.20413 91.21268 50.19508 1.000 89.98968 344 SER A N 1
ATOM 2518 C CA . SER A 1 344 ? -32.12992 91.54577 49.12048 1.000 93.00969 344 SER A CA 1
ATOM 2519 C C . SER A 1 344 ? -33.57397 91.44163 49.59686 1.000 98.14013 344 SER A C 1
ATOM 2520 O O . SER A 1 344 ? -34.42711 92.24547 49.19121 1.000 95.72083 344 SER A O 1
ATOM 2523 N N . SER A 1 345 ? -33.86106 90.47210 50.47462 1.000 97.27217 345 SER A N 1
ATOM 2524 C CA . SER A 1 345 ? -35.17513 90.41088 51.10839 1.000 96.28611 345 SER A CA 1
ATOM 2525 C C . SER A 1 345 ? -35.35742 91.52748 52.13205 1.000 99.50643 345 SER A C 1
ATOM 2526 O O . SER A 1 345 ? -36.48429 91.98930 52.35415 1.000 101.28353 345 SER A O 1
ATOM 2529 N N . GLN A 1 346 ? -34.26424 91.98989 52.74346 1.000 98.00141 346 GLN A N 1
ATOM 2530 C CA . GLN A 1 346 ? -34.36230 93.04864 53.74040 1.000 93.73356 346 GLN A CA 1
ATOM 2531 C C . GLN A 1 346 ? -34.85223 94.36865 53.14939 1.000 91.58566 346 GLN A C 1
ATOM 2532 O O . GLN A 1 346 ? -35.43967 95.17069 53.88113 1.000 94.74259 346 GLN A O 1
ATOM 2538 N N . ILE A 1 347 ? -34.61790 94.62627 51.85538 1.000 94.44932 347 ILE A N 1
ATOM 2539 C CA . ILE A 1 347 ? -35.08803 95.85843 51.20570 1.000 103.89429 347 ILE A CA 1
ATOM 2540 C C . ILE A 1 347 ? -36.19415 95.61594 50.19084 1.000 101.92301 347 ILE A C 1
ATOM 2541 O O . ILE A 1 347 ? -36.80815 96.59321 49.72330 1.000 98.86096 347 ILE A O 1
ATOM 2546 N N . GLY A 1 348 ? -36.45881 94.36486 49.82356 1.000 101.40384 348 GLY A N 1
ATOM 2547 C CA . GLY A 1 348 ? -37.57425 94.05288 48.95843 1.000 103.28240 348 GLY A CA 1
ATOM 2548 C C . GLY A 1 348 ? -37.29396 94.26483 47.48784 1.000 107.25799 348 GLY A C 1
ATOM 2549 O O . GLY A 1 348 ? -38.08191 94.91378 46.79161 1.000 112.41045 348 GLY A O 1
ATOM 2550 N N . ILE A 1 349 ? -36.17965 93.73134 46.99758 1.000 102.93231 349 ILE A N 1
ATOM 2551 C CA . ILE A 1 349 ? -35.88561 93.76587 45.57374 1.000 99.95973 349 ILE A CA 1
ATOM 2552 C C . ILE A 1 349 ? -35.71735 92.33462 45.10517 1.000 104.06600 349 ILE A C 1
ATOM 2553 O O . ILE A 1 349 ? -35.27071 91.46044 45.86010 1.000 101.08884 349 ILE A O 1
ATOM 2558 N N . ASN A 1 350 ? -36.08784 92.09727 43.84687 1.000 109.51078 350 ASN A N 1
ATOM 2559 C CA . ASN A 1 350 ? -36.08476 90.75863 43.27955 1.000 112.23528 350 ASN A CA 1
ATOM 2560 C C . ASN A 1 350 ? -34.90306 90.58974 42.33018 1.000 106.61847 350 ASN A C 1
ATOM 2561 O O . ASN A 1 350 ? -34.00668 91.43634 42.24521 1.000 103.46233 350 ASN A O 1
ATOM 2566 N N . THR A 1 351 ? -34.91171 89.47664 41.60220 1.000 107.43750 351 THR A N 1
ATOM 2567 C CA . THR A 1 351 ? -33.80211 89.12826 40.72446 1.000 112.24587 351 THR A CA 1
ATOM 2568 C C . THR A 1 351 ? -33.38172 90.28908 39.81118 1.000 112.85821 351 THR A C 1
ATOM 2569 O O . THR A 1 351 ? -32.20500 90.67537 39.79190 1.000 109.52205 351 THR A O 1
ATOM 2573 N N . ALA A 1 352 ? -34.32969 90.88560 39.07830 1.000 110.55932 352 ALA A N 1
ATOM 2574 C CA . ALA A 1 352 ? -34.00349 91.87813 38.05533 1.000 107.17147 352 ALA A CA 1
ATOM 2575 C C . ALA A 1 352 ? -34.15058 93.32879 38.51166 1.000 104.93022 352 ALA A C 1
ATOM 2576 O O . ALA A 1 352 ? -33.92663 94.23566 37.70927 1.000 103.04309 352 ALA A O 1
ATOM 2578 N N . GLU A 1 353 ? -34.51162 93.58255 39.75861 1.000 105.80603 353 GLU A N 1
ATOM 2579 C CA . GLU A 1 353 ? -34.49332 94.94242 40.27513 1.000 104.73191 353 GLU A CA 1
ATOM 2580 C C . GLU A 1 353 ? -33.12214 95.24377 40.87707 1.000 104.52172 353 GLU A C 1
ATOM 2581 O O . GLU A 1 353 ? -32.44295 94.35279 41.40636 1.000 101.99942 353 GLU A O 1
ATOM 2587 N N . ARG A 1 354 ? -32.70118 96.50304 40.76662 1.000 101.59219 354 ARG A N 1
ATOM 2588 C CA . ARG A 1 354 ? -31.36788 96.88942 41.21076 1.000 96.28030 354 ARG A CA 1
ATOM 2589 C C . ARG A 1 354 ? -31.43053 97.52951 42.58472 1.000 86.14454 354 ARG A C 1
ATOM 2590 O O . ARG A 1 354 ? -32.46869 98.02655 43.01865 1.000 85.69766 354 ARG A O 1
ATOM 2598 N N . ALA A 1 355 ? -30.28602 97.50375 43.25976 1.000 84.66548 355 ALA A N 1
ATOM 2599 C CA . ALA A 1 355 ? -30.14544 97.88748 44.66117 1.000 83.32581 355 ALA A CA 1
ATOM 2600 C C . ALA A 1 355 ? -29.14420 99.03149 44.74677 1.000 82.69896 355 ALA A C 1
ATOM 2601 O O . ALA A 1 355 ? -27.93111 98.80445 44.71231 1.000 81.97890 355 ALA A O 1
ATOM 2603 N N . TYR A 1 356 ? -29.64907 100.25703 44.85554 1.000 83.48992 356 TYR A N 1
ATOM 2604 C CA . TYR A 1 356 ? -28.77391 101.41196 45.00761 1.000 83.97324 356 TYR A CA 1
ATOM 2605 C C . TYR A 1 356 ? -28.01775 101.31397 46.33030 1.000 85.11831 356 TYR A C 1
ATOM 2606 O O . TYR A 1 356 ? -28.50610 100.72087 47.29591 1.000 89.52606 356 TYR A O 1
ATOM 2615 N N . LEU A 1 357 ? -26.78932 101.83989 46.37014 1.000 78.95217 357 LEU A N 1
ATOM 2616 C CA . LEU A 1 357 ? -26.06770 101.78255 47.63508 1.000 77.54085 357 LEU A CA 1
ATOM 2617 C C . LEU A 1 357 ? -25.00541 102.86954 47.72029 1.000 73.17944 357 LEU A C 1
ATOM 2618 O O . LEU A 1 357 ? -24.70206 103.55784 46.74964 1.000 80.48081 357 LEU A O 1
ATOM 2623 N N . ASN A 1 358 ? -24.45082 103.00023 48.92221 1.000 76.00809 358 ASN A N 1
ATOM 2624 C CA . ASN A 1 358 ? -23.66811 104.12957 49.40187 1.000 75.40761 358 ASN A CA 1
ATOM 2625 C C . ASN A 1 358 ? -22.89788 103.62935 50.61689 1.000 79.74278 358 ASN A C 1
ATOM 2626 O O . ASN A 1 358 ? -23.22733 102.58164 51.17587 1.000 82.33464 358 ASN A O 1
ATOM 2631 N N . ALA A 1 359 ? -21.86194 104.36279 51.02256 1.000 76.07347 359 ALA A N 1
ATOM 2632 C CA . ALA A 1 359 ? -21.00995 103.83832 52.08125 1.000 77.42986 359 ALA A CA 1
ATOM 2633 C C . ALA A 1 359 ? -20.30400 104.95374 52.84325 1.000 85.68993 359 ALA A C 1
ATOM 2634 O O . ALA A 1 359 ? -20.26910 106.11356 52.41757 1.000 85.55273 359 ALA A O 1
ATOM 2636 N N . ASN A 1 360 ? -19.74640 104.57162 53.99408 1.000 87.15341 360 ASN A N 1
ATOM 2637 C CA . ASN A 1 360 ? -18.99683 105.45071 54.88057 1.000 82.97300 360 ASN A CA 1
ATOM 2638 C C . ASN A 1 360 ? -17.56733 104.93793 54.96938 1.000 83.32803 360 ASN A C 1
ATOM 2639 O O . ASN A 1 360 ? -17.34986 103.73815 55.16185 1.000 84.59776 360 ASN A O 1
ATOM 2644 N N . VAL A 1 361 ? -16.59102 105.83013 54.80585 1.000 83.74776 361 VAL A N 1
ATOM 2645 C CA . VAL A 1 361 ? -15.20378 105.41789 54.61445 1.000 78.74347 361 VAL A CA 1
ATOM 2646 C C . VAL A 1 361 ? -14.28672 106.28620 55.46373 1.000 79.29848 361 VAL A C 1
ATOM 2647 O O . VAL A 1 361 ? -14.68517 107.32050 56.00876 1.000 81.04096 361 VAL A O 1
ATOM 2651 N N . ARG A 1 362 ? -13.02208 105.86625 55.51480 1.000 77.63396 362 ARG A N 1
ATOM 2652 C CA . ARG A 1 362 ? -11.97047 106.57453 56.22934 1.000 75.59717 362 ARG A CA 1
ATOM 2653 C C . ARG A 1 362 ? -10.65058 106.39601 55.47810 1.000 73.76210 362 ARG A C 1
ATOM 2654 O O . ARG A 1 362 ? -10.30810 105.28054 55.07293 1.000 73.58435 362 ARG A O 1
ATOM 2662 N N . TYR A 1 363 ? -9.93282 107.49635 55.27351 1.000 69.93433 363 TYR A N 1
ATOM 2663 C CA . TYR A 1 363 ? -8.66931 107.50505 54.54740 1.000 70.49079 363 TYR A CA 1
ATOM 2664 C C . TYR A 1 363 ? -7.52404 107.39749 55.54366 1.000 72.49277 363 TYR A C 1
ATOM 2665 O O . TYR A 1 363 ? -7.48282 108.15193 56.51042 1.000 82.00473 363 TYR A O 1
ATOM 2674 N N . TYR A 1 364 ? -6.59166 106.48118 55.31434 1.000 72.56172 364 TYR A N 1
ATOM 2675 C CA . TYR A 1 364 ? -5.41937 106.34602 56.17261 1.000 72.42342 364 TYR A CA 1
ATOM 2676 C C . TYR A 1 364 ? -4.15879 106.53234 55.36569 1.000 73.60740 364 TYR A C 1
ATOM 2677 O O . TYR A 1 364 ? -4.15336 106.37536 54.14348 1.000 77.13248 364 TYR A O 1
ATOM 2686 N N . ASN A 1 365 ? -3.06943 106.77983 56.07668 1.000 73.63948 365 ASN A N 1
ATOM 2687 C CA . ASN A 1 365 ? -1.75581 106.89855 55.45827 1.000 70.87032 365 ASN A CA 1
ATOM 2688 C C . ASN A 1 365 ? -0.80697 105.95718 56.17032 1.000 67.73662 365 ASN A C 1
ATOM 2689 O O . ASN A 1 365 ? -0.18745 106.35386 57.15456 1.000 69.71945 365 ASN A O 1
ATOM 2694 N N . GLY A 1 366 ? -0.68577 104.73030 55.65715 1.000 66.71905 366 GLY A N 1
ATOM 2695 C CA . GLY A 1 366 ? 0.09772 103.68348 56.28971 1.000 66.45322 366 GLY A CA 1
ATOM 2696 C C . GLY A 1 366 ? 1.58930 103.92435 56.19910 1.000 66.40234 366 GLY A C 1
ATOM 2697 O O . GLY A 1 366 ? 2.40037 103.13130 56.69318 1.000 65.71060 366 GLY A O 1
ATOM 2698 N N . GLY A 1 367 ? 1.96275 105.03960 55.58815 1.000 62.89557 367 GLY A N 1
ATOM 2699 C CA . GLY A 1 367 ? 3.34477 105.28471 55.23166 1.000 67.54135 367 GLY A CA 1
ATOM 2700 C C . GLY A 1 367 ? 4.19620 105.80634 56.36537 1.000 64.69199 367 GLY A C 1
ATOM 2701 O O . GLY A 1 367 ? 3.92138 105.57469 57.54700 1.000 69.44760 367 GLY A O 1
ATOM 2702 N N . THR A 1 368 ? 5.27765 106.48310 55.98926 1.000 61.65564 368 THR A N 1
ATOM 2703 C CA . THR A 1 368 ? 6.12779 107.21166 56.90692 1.000 58.93835 368 THR A CA 1
ATOM 2704 C C . THR A 1 368 ? 6.21591 108.69107 56.58969 1.000 64.83501 368 THR A C 1
ATOM 2705 O O . THR A 1 368 ? 6.86620 109.43127 57.33497 1.000 70.10979 368 THR A O 1
ATOM 2709 N N . ALA A 1 369 ? 5.61649 109.14234 55.50273 1.000 67.45449 369 ALA A N 1
ATOM 2710 C CA . ALA A 1 369 ? 5.78189 110.52602 55.13563 1.000 67.89697 369 ALA A CA 1
ATOM 2711 C C . ALA A 1 369 ? 4.42759 111.20257 54.99483 1.000 72.73270 369 ALA A C 1
ATOM 2712 O O . ALA A 1 369 ? 3.45860 110.57405 54.54653 1.000 68.05178 369 ALA A O 1
ATOM 2714 N N . PRO A 1 370 ? 4.32509 112.47308 55.37287 1.000 74.66829 370 PRO A N 1
ATOM 2715 C CA . PRO A 1 370 ? 3.08810 113.21309 55.11351 1.000 75.31395 370 PRO A CA 1
ATOM 2716 C C . PRO A 1 370 ? 3.01205 113.54448 53.63345 1.000 78.86286 370 PRO A C 1
ATOM 2717 O O . PRO A 1 370 ? 4.00886 113.96451 53.03944 1.000 83.22710 370 PRO A O 1
ATOM 2721 N N . ILE A 1 371 ? 1.84189 113.30387 53.02153 1.000 74.77059 371 ILE A N 1
ATOM 2722 C CA . ILE A 1 371 ? 1.62099 113.65709 51.62126 1.000 73.87997 371 ILE A CA 1
ATOM 2723 C C . ILE A 1 371 ? 0.79076 114.92710 51.59809 1.000 80.55222 371 ILE A C 1
ATOM 2724 O O . ILE A 1 371 ? -0.05259 115.13900 52.47161 1.000 86.84272 371 ILE A O 1
ATOM 2729 N N . TYR A 1 372 ? 1.03444 115.79665 50.60879 1.000 81.29411 372 TYR A N 1
ATOM 2730 C CA . TYR A 1 372 ? 0.41113 117.11731 50.56601 1.000 80.27753 372 TYR A CA 1
ATOM 2731 C C . TYR A 1 372 ? -0.29383 117.36119 49.22974 1.000 81.71872 372 TYR A C 1
ATOM 2732 O O . TYR A 1 372 ? 0.07216 116.79693 48.19680 1.000 80.86527 372 TYR A O 1
ATOM 2741 N N . ASP A 1 373 ? -1.31324 118.21628 49.26807 1.000 92.14587 373 ASP A N 1
ATOM 2742 C CA . ASP A 1 373 ? -2.17727 118.52887 48.11939 1.000 97.56365 373 ASP A CA 1
ATOM 2743 C C . ASP A 1 373 ? -2.54750 117.25719 47.36043 1.000 90.11707 373 ASP A C 1
ATOM 2744 O O . ASP A 1 373 ? -2.21629 117.06679 46.19042 1.000 96.33528 373 ASP A O 1
ATOM 2749 N N . LEU A 1 374 ? -3.23689 116.37320 48.06236 1.000 82.67907 374 LEU A N 1
ATOM 2750 C CA . LEU A 1 374 ? -3.47774 115.05067 47.51581 1.000 87.06307 374 LEU A CA 1
ATOM 2751 C C . LEU A 1 374 ? -4.75304 115.02031 46.69378 1.000 86.99508 374 LEU A C 1
ATOM 2752 O O . LEU A 1 374 ? -5.62320 115.88386 46.80570 1.000 89.83084 374 LEU A O 1
ATOM 2757 N N . LYS A 1 375 ? -4.84196 114.02033 45.84825 1.000 86.16337 375 LYS A N 1
ATOM 2758 C CA . LYS A 1 375 ? -6.06004 113.84125 45.08556 1.000 89.36657 375 LYS A CA 1
ATOM 2759 C C . LYS A 1 375 ? -6.15051 112.37256 44.70079 1.000 85.96416 375 LYS A C 1
ATOM 2760 O O . LYS A 1 375 ? -5.78332 111.99118 43.58311 1.000 91.17913 375 LYS A O 1
ATOM 2766 N N . PRO A 1 376 ? -6.59244 111.51290 45.61534 1.000 82.46194 376 PRO A N 1
ATOM 2767 C CA . PRO A 1 376 ? -6.67323 110.08195 45.29721 1.000 85.63845 376 PRO A CA 1
ATOM 2768 C C . PRO A 1 376 ? -7.97757 109.73127 44.59141 1.000 82.05845 376 PRO A C 1
ATOM 2769 O O . PRO A 1 376 ? -9.06435 110.09135 45.04809 1.000 80.11843 376 PRO A O 1
ATOM 2773 N N . THR A 1 377 ? -7.87173 109.02271 43.47009 1.000 84.70806 377 THR A N 1
ATOM 2774 C CA . THR A 1 377 ? -9.05326 108.39101 42.89971 1.000 87.22667 377 THR A CA 1
ATOM 2775 C C . THR A 1 377 ? -9.02468 106.91287 43.31343 1.000 81.00383 377 THR A C 1
ATOM 2776 O O . THR A 1 377 ? -7.95960 106.28626 43.37397 1.000 72.77440 377 THR A O 1
ATOM 2780 N N . THR A 1 378 ? -10.20276 106.37899 43.64412 1.000 83.78756 378 THR A N 1
ATOM 2781 C CA . THR A 1 378 ? -10.37168 105.15245 44.41926 1.000 73.81068 378 THR A CA 1
ATOM 2782 C C . THR A 1 378 ? -11.36829 104.22601 43.74138 1.000 71.78682 378 THR A C 1
ATOM 2783 O O . THR A 1 378 ? -12.42649 104.66669 43.28477 1.000 74.34576 378 THR A O 1
ATOM 2787 N N . ASN A 1 379 ? -11.05433 102.93731 43.70572 1.000 69.33106 379 ASN A N 1
ATOM 2788 C CA . ASN A 1 379 ? -11.83357 101.97380 42.93634 1.000 71.02053 379 ASN A CA 1
ATOM 2789 C C . ASN A 1 379 ? -12.35161 100.86345 43.84413 1.000 66.62580 379 ASN A C 1
ATOM 2790 O O . ASN A 1 379 ? -11.57057 100.10494 44.42681 1.000 66.25971 379 ASN A O 1
ATOM 2795 N N . PHE A 1 380 ? -13.66328 100.77167 43.95513 1.000 63.69954 380 PHE A N 1
ATOM 2796 C CA . PHE A 1 380 ? -14.31174 99.70772 44.69774 1.000 66.94167 380 PHE A CA 1
ATOM 2797 C C . PHE A 1 380 ? -14.52501 98.53786 43.74832 1.000 69.86243 380 PHE A C 1
ATOM 2798 O O . PHE A 1 380 ? -15.17244 98.70318 42.71301 1.000 76.51872 380 PHE A O 1
ATOM 2806 N N . VAL A 1 381 ? -13.97937 97.36533 44.07019 1.000 66.98821 381 VAL A N 1
ATOM 2807 C CA . VAL A 1 381 ? -14.06306 96.24082 43.14831 1.000 66.61664 381 VAL A CA 1
ATOM 2808 C C . VAL A 1 381 ? -14.48494 94.97008 43.87307 1.000 73.79030 381 VAL A C 1
ATOM 2809 O O . VAL A 1 381 ? -14.40349 94.86179 45.09792 1.000 78.48574 381 VAL A O 1
ATOM 2813 N N . PHE A 1 382 ? -14.96838 94.01025 43.08424 1.000 76.16807 382 PHE A N 1
ATOM 2814 C CA . PHE A 1 382 ? -15.17993 92.64724 43.54755 1.000 75.96206 382 PHE A CA 1
ATOM 2815 C C . PHE A 1 382 ? -13.87180 91.88976 43.49088 1.000 77.45816 382 PHE A C 1
ATOM 2816 O O . PHE A 1 382 ? -13.10710 92.01456 42.53011 1.000 77.91324 382 PHE A O 1
ATOM 2824 N N . GLN A 1 383 ? -13.60594 91.11175 44.53604 1.000 80.73996 383 GLN A N 1
ATOM 2825 C CA . GLN A 1 383 ? -12.31434 90.44492 44.61362 1.000 82.78373 383 GLN A CA 1
ATOM 2826 C C . GLN A 1 383 ? -12.17110 89.43126 43.50115 1.000 82.08101 383 GLN A C 1
ATOM 2827 O O . GLN A 1 383 ? -11.20400 89.47361 42.73309 1.000 83.27353 383 GLN A O 1
ATOM 2833 N N . ASN A 1 384 ? -13.14112 88.53504 43.37680 1.000 83.51769 384 ASN A N 1
ATOM 2834 C CA . ASN A 1 384 ? -12.88539 87.32020 42.62766 1.000 86.67701 384 ASN A CA 1
ATOM 2835 C C . ASN A 1 384 ? -13.21007 87.50521 41.14984 1.000 92.50459 384 ASN A C 1
ATOM 2836 O O . ASN A 1 384 ? -12.46526 87.00644 40.29084 1.000 98.78959 384 ASN A O 1
ATOM 2841 N N . SER A 1 385 ? -14.22281 88.31004 40.83084 1.000 90.54651 385 SER A N 1
ATOM 2842 C CA . SER A 1 385 ? -14.49954 88.75817 39.45909 1.000 87.33478 385 SER A CA 1
ATOM 2843 C C . SER A 1 385 ? -14.18018 90.24449 39.37867 1.000 84.83503 385 SER A C 1
ATOM 2844 O O . SER A 1 385 ? -15.07509 91.07742 39.48386 1.000 90.07661 385 SER A O 1
ATOM 2847 N N . GLY A 1 386 ? -12.91067 90.58178 39.16813 1.000 80.15414 386 GLY A N 1
ATOM 2848 C CA . GLY A 1 386 ? -12.43727 91.94752 39.37541 1.000 75.18612 386 GLY A CA 1
ATOM 2849 C C . GLY A 1 386 ? -13.25542 93.14231 38.90012 1.000 73.52543 386 GLY A C 1
ATOM 2850 O O . GLY A 1 386 ? -12.67990 94.19863 38.64194 1.000 77.80560 386 GLY A O 1
ATOM 2851 N N . ASP A 1 387 ? -14.58308 93.00877 38.82452 1.000 78.25880 387 ASP A N 1
ATOM 2852 C CA . ASP A 1 387 ? -15.46868 94.04087 38.28038 1.000 78.71717 387 ASP A CA 1
ATOM 2853 C C . ASP A 1 387 ? -15.49190 95.28099 39.16024 1.000 72.79780 387 ASP A C 1
ATOM 2854 O O . ASP A 1 387 ? -15.58783 95.18166 40.37961 1.000 78.40409 387 ASP A O 1
ATOM 2859 N N . SER A 1 388 ? -15.46998 96.45606 38.53968 1.000 71.03345 388 SER A N 1
ATOM 2860 C CA . SER A 1 388 ? -15.62023 97.68885 39.30356 1.000 71.55915 388 SER A CA 1
ATOM 2861 C C . SER A 1 388 ? -17.06776 97.86701 39.76551 1.000 66.58350 388 SER A C 1
ATOM 2862 O O . SER A 1 388 ? -18.00595 97.35154 39.16567 1.000 72.58387 388 SER A O 1
ATOM 2865 N N . ILE A 1 389 ? -17.23710 98.58334 40.86673 1.000 65.91662 389 ILE A N 1
ATOM 2866 C CA . ILE A 1 389 ? -18.55214 98.93633 41.39866 1.000 70.94445 389 ILE A CA 1
ATOM 2867 C C . ILE A 1 389 ? -18.82298 100.42242 41.22226 1.000 70.54229 389 ILE A C 1
ATOM 2868 O O . ILE A 1 389 ? -19.87753 100.81643 40.71795 1.000 67.67731 389 ILE A O 1
ATOM 2873 N N . THR A 1 390 ? -17.87416 101.26094 41.64519 1.000 69.15554 390 THR A N 1
ATOM 2874 C CA . THR A 1 390 ? -17.87081 102.69066 41.35784 1.000 70.97402 390 THR A CA 1
ATOM 2875 C C . THR A 1 390 ? -16.45989 103.23102 41.57150 1.000 71.88043 390 THR A C 1
ATOM 2876 O O . THR A 1 390 ? -15.53448 102.50328 41.93835 1.000 72.95507 390 THR A O 1
ATOM 2880 N N . THR A 1 391 ? -16.31401 104.52907 41.33983 1.000 75.57825 391 THR A N 1
ATOM 2881 C CA . THR A 1 391 ? -15.06902 105.25624 41.49789 1.000 76.43535 391 THR A CA 1
ATOM 2882 C C . THR A 1 391 ? -15.41460 106.58384 42.15500 1.000 74.05132 391 THR A C 1
ATOM 2883 O O . THR A 1 391 ? -16.49990 107.13169 41.94524 1.000 79.13270 391 THR A O 1
ATOM 2887 N N . ILE A 1 392 ? -14.49710 107.09448 42.96110 1.000 71.36385 392 ILE A N 1
ATOM 2888 C CA . ILE A 1 392 ? -14.61921 108.43443 43.51791 1.000 77.43563 392 ILE A CA 1
ATOM 2889 C C . ILE A 1 392 ? -13.23362 109.05091 43.48080 1.000 81.03953 392 ILE A C 1
ATOM 2890 O O . ILE A 1 392 ? -12.22227 108.35300 43.60179 1.000 82.57643 392 ILE A O 1
ATOM 2895 N N . THR A 1 393 ? -13.18622 110.36568 43.30863 1.000 81.21016 393 THR A N 1
ATOM 2896 C CA . THR A 1 393 ? -11.94352 111.11504 43.39835 1.000 79.99719 393 THR A CA 1
ATOM 2897 C C . THR A 1 393 ? -12.14866 112.16295 44.47223 1.000 79.25295 393 THR A C 1
ATOM 2898 O O . THR A 1 393 ? -13.17241 112.84539 44.47089 1.000 84.28569 393 THR A O 1
ATOM 2902 N N . ALA A 1 394 ? -11.21657 112.26289 45.40953 1.000 76.25928 394 ALA A N 1
ATOM 2903 C CA . ALA A 1 394 ? -11.35807 113.18828 46.52097 1.000 77.99641 394 ALA A CA 1
ATOM 2904 C C . ALA A 1 394 ? -10.34196 114.30288 46.38096 1.000 85.83602 394 ALA A C 1
ATOM 2905 O O . ALA A 1 394 ? -9.18752 114.05412 46.02723 1.000 87.37899 394 ALA A O 1
ATOM 2907 N N . GLY A 1 395 ? -10.77409 115.52882 46.66885 1.000 91.43037 395 GLY A N 1
ATOM 2908 C CA . GLY A 1 395 ? -9.91986 116.68235 46.52617 1.000 97.05899 395 GLY A CA 1
ATOM 2909 C C . GLY A 1 395 ? -9.50840 117.26912 47.85775 1.000 92.15533 395 GLY A C 1
ATOM 2910 O O . GLY A 1 395 ? -10.03218 116.88337 48.90247 1.000 89.77108 395 GLY A O 1
ATOM 2911 N N . PRO A 1 396 ? -8.54767 118.20522 47.85086 1.000 95.74729 396 PRO A N 1
ATOM 2912 C CA . PRO A 1 396 ? -8.22058 118.92600 49.09039 1.000 95.23182 396 PRO A CA 1
ATOM 2913 C C . PRO A 1 396 ? -9.36640 119.75673 49.63979 1.000 98.67389 396 PRO A C 1
ATOM 2914 O O . PRO A 1 396 ? -9.23588 120.30044 50.74251 1.000 104.01449 396 PRO A O 1
ATOM 2918 N N . ASN A 1 397 ? -10.48776 119.86137 48.93380 1.000 99.86522 397 ASN A N 1
ATOM 2919 C CA . ASN A 1 397 ? -11.66850 120.44741 49.55715 1.000 101.94520 397 ASN A CA 1
ATOM 2920 C C . ASN A 1 397 ? -12.51319 119.42062 50.30313 1.000 96.42210 397 ASN A C 1
ATOM 2921 O O . ASN A 1 397 ? -13.10100 119.75498 51.33378 1.000 98.22115 397 ASN A O 1
ATOM 2926 N N . GLN A 1 398 ? -12.58455 118.17948 49.80382 1.000 96.36638 398 GLN A N 1
ATOM 2927 C CA . GLN A 1 398 ? -13.42390 117.14352 50.41152 1.000 96.30257 398 GLN A CA 1
ATOM 2928 C C . GLN A 1 398 ? -12.72985 116.43172 51.57567 1.000 90.02429 398 GLN A C 1
ATOM 2929 O O . GLN A 1 398 ? -13.37114 116.10685 52.57861 1.000 88.66499 398 GLN A O 1
ATOM 2935 N N . ILE A 1 399 ? -11.43973 116.14480 51.44706 1.000 91.72244 399 ILE A N 1
ATOM 2936 C CA . ILE A 1 399 ? -10.60592 115.74011 52.57368 1.000 90.18281 399 ILE A CA 1
ATOM 2937 C C . ILE A 1 399 ? -9.62599 116.88681 52.78237 1.000 92.97580 399 ILE A C 1
ATOM 2938 O O . ILE A 1 399 ? -9.79204 117.96495 52.19669 1.000 91.30298 399 ILE A O 1
ATOM 2943 N N . GLY A 1 400 ? -8.59164 116.67261 53.58343 1.000 90.21263 400 GLY A N 1
ATOM 2944 C CA . GLY A 1 400 ? -7.73737 117.77348 53.98761 1.000 100.89609 400 GLY A CA 1
ATOM 2945 C C . GLY A 1 400 ? -6.86972 118.36575 52.87042 1.000 97.25949 400 GLY A C 1
ATOM 2946 O O . GLY A 1 400 ? -6.93026 117.99041 51.69765 1.000 89.09229 400 GLY A O 1
ATOM 2947 N N . ASN A 1 401 ? -6.04752 119.34875 53.27776 1.000 105.73825 401 ASN A N 1
ATOM 2948 C CA . ASN A 1 401 ? -4.92264 119.80590 52.45889 1.000 104.95841 401 ASN A CA 1
ATOM 2949 C C . ASN A 1 401 ? -3.84014 118.73750 52.39950 1.000 96.45914 401 ASN A C 1
ATOM 2950 O O . ASN A 1 401 ? -3.11348 118.64479 51.40511 1.000 94.31402 401 ASN A O 1
ATOM 2955 N N . SER A 1 402 ? -3.72046 117.94562 53.47240 1.000 92.85941 402 SER A N 1
ATOM 2956 C CA . SER A 1 402 ? -2.63979 116.99794 53.69845 1.000 83.35892 402 SER A CA 1
ATOM 2957 C C . SER A 1 402 ? -3.19009 115.78712 54.43576 1.000 80.66061 402 SER A C 1
ATOM 2958 O O . SER A 1 402 ? -4.30174 115.80872 54.96771 1.000 81.04736 402 SER A O 1
ATOM 2961 N N . LEU A 1 403 ? -2.37578 114.73477 54.49149 1.000 78.89258 403 LEU A N 1
ATOM 2962 C CA . LEU A 1 403 ? -2.64771 113.56046 55.31380 1.000 71.96994 403 LEU A CA 1
ATOM 2963 C C . LEU A 1 403 ? -1.34346 113.14334 55.97527 1.000 76.26284 403 LEU A C 1
ATOM 2964 O O . LEU A 1 403 ? -0.37000 112.82077 55.28506 1.000 75.87943 403 LEU A O 1
ATOM 2969 N N . GLY A 1 404 ? -1.31006 113.18218 57.30613 1.000 80.12456 404 GLY A N 1
ATOM 2970 C CA . GLY A 1 404 ? -0.07757 112.92794 58.02596 1.000 80.06415 404 GLY A CA 1
ATOM 2971 C C . GLY A 1 404 ? 0.33454 111.46734 57.98386 1.000 77.52726 404 GLY A C 1
ATOM 2972 O O . GLY A 1 404 ? -0.38767 110.58554 57.51446 1.000 76.46506 404 GLY A O 1
ATOM 2973 N N . ALA A 1 405 ? 1.53370 111.19866 58.49291 1.000 77.57019 405 ALA A N 1
ATOM 2974 C CA . ALA A 1 405 ? 2.00650 109.82341 58.53175 1.000 73.78128 405 ALA A CA 1
ATOM 2975 C C . ALA A 1 405 ? 1.29669 109.09201 59.65292 1.000 77.95047 405 ALA A C 1
ATOM 2976 O O . ALA A 1 405 ? 1.27402 109.55671 60.79810 1.000 85.16218 405 ALA A O 1
ATOM 2978 N N . GLY A 1 406 ? 0.68945 107.96161 59.31628 1.000 77.36258 406 GLY A N 1
ATOM 2979 C CA . GLY A 1 406 ? -0.07527 107.22770 60.29298 1.000 83.36895 406 GLY A CA 1
ATOM 2980 C C . GLY A 1 406 ? -1.34027 107.91018 60.74428 1.000 79.93443 406 GLY A C 1
ATOM 2981 O O . GLY A 1 406 ? -1.97484 107.42182 61.67937 1.000 80.15078 406 GLY A O 1
ATOM 2982 N N . ASP A 1 407 ? -1.72773 109.01284 60.10198 1.000 81.13039 407 ASP A N 1
ATOM 2983 C CA . ASP A 1 407 ? -2.94136 109.75275 60.40846 1.000 83.15060 407 ASP A CA 1
ATOM 2984 C C . ASP A 1 407 ? -4.09514 109.29562 59.52221 1.000 81.97532 407 ASP A C 1
ATOM 2985 O O . ASP A 1 407 ? -3.99730 108.35252 58.73095 1.000 81.63656 407 ASP A O 1
ATOM 2990 N N . THR A 1 408 ? -5.21130 109.98994 59.64795 1.000 81.88928 408 THR A N 1
ATOM 2991 C CA . THR A 1 408 ? -6.41725 109.47548 59.03939 1.000 78.91787 408 THR A CA 1
ATOM 2992 C C . THR A 1 408 ? -7.46803 110.56996 58.97245 1.000 83.79751 408 THR A C 1
ATOM 2993 O O . THR A 1 408 ? -7.61216 111.35987 59.90517 1.000 90.30334 408 THR A O 1
ATOM 2997 N N . TYR A 1 409 ? -8.17868 110.62461 57.85122 1.000 83.12471 409 TYR A N 1
ATOM 2998 C CA . TYR A 1 409 ? -9.25312 111.57806 57.67707 1.000 84.79895 409 TYR A CA 1
ATOM 2999 C C . TYR A 1 409 ? -10.51989 110.82462 57.28668 1.000 84.26875 409 TYR A C 1
ATOM 3000 O O . TYR A 1 409 ? -10.50441 110.05303 56.31534 1.000 78.10944 409 TYR A O 1
ATOM 3009 N N . PRO A 1 410 ? -11.63046 111.02932 58.00326 1.000 87.67894 410 PRO A N 1
ATOM 3010 C CA . PRO A 1 410 ? -11.72642 111.83166 59.23389 1.000 80.80577 410 PRO A CA 1
ATOM 3011 C C . PRO A 1 410 ? -10.78721 111.35581 60.35803 1.000 88.67705 410 PRO A C 1
ATOM 3012 O O . PRO A 1 410 ? -10.37123 110.19711 60.30214 1.000 88.94131 410 PRO A O 1
ATOM 3016 N N . GLN A 1 411 ? -10.44206 112.22666 61.32131 1.000 91.04406 411 GLN A N 1
ATOM 3017 C CA . GLN A 1 411 ? -9.46662 111.91752 62.37082 1.000 91.45929 411 GLN A CA 1
ATOM 3018 C C . GLN A 1 411 ? -9.89967 110.75884 63.27147 1.000 95.43890 411 GLN A C 1
ATOM 3019 O O . GLN A 1 411 ? -10.93794 110.13697 63.02459 1.000 96.99335 411 GLN A O 1
ATOM 3025 N N . LYS A 1 412 ? -9.13105 110.46449 64.32919 1.000 94.95428 412 LYS A N 1
ATOM 3026 C CA . LYS A 1 412 ? -9.34505 109.21343 65.05988 1.000 100.59852 412 LYS A CA 1
ATOM 3027 C C . LYS A 1 412 ? -10.68858 109.18983 65.78664 1.000 100.24468 412 LYS A C 1
ATOM 3028 O O . LYS A 1 412 ? -11.42322 108.19608 65.71456 1.000 102.23345 412 LYS A O 1
ATOM 3034 N N . GLY A 1 413 ? -11.03070 110.26065 66.49900 1.000 97.48765 413 GLY A N 1
ATOM 3035 C CA . GLY A 1 413 ? -12.29961 110.24061 67.21507 1.000 101.60969 413 GLY A CA 1
ATOM 3036 C C . GLY A 1 413 ? -13.54505 110.51641 66.38268 1.000 100.69174 413 GLY A C 1
ATOM 3037 O O . GLY A 1 413 ? -14.66009 110.37465 66.89585 1.000 97.48315 413 GLY A O 1
ATOM 3038 N N . GLN A 1 414 ? -13.38590 110.87644 65.11208 1.000 98.88752 414 GLN A N 1
ATOM 3039 C CA . GLN A 1 414 ? -14.46126 111.43039 64.30442 1.000 93.60109 414 GLN A CA 1
ATOM 3040 C C . GLN A 1 414 ? -15.20817 110.33683 63.55958 1.000 92.00042 414 GLN A C 1
ATOM 3041 O O . GLN A 1 414 ? -14.68925 109.24515 63.33983 1.000 95.77043 414 GLN A O 1
ATOM 3047 N N . ALA A 1 415 ? -16.43599 110.65775 63.14201 1.000 87.22013 415 ALA A N 1
ATOM 3048 C CA . ALA A 1 415 ? -17.24605 109.73214 62.37041 1.000 80.56572 415 ALA A CA 1
ATOM 3049 C C . ALA A 1 415 ? -16.76653 109.69897 60.92133 1.000 85.56245 415 ALA A C 1
ATOM 3050 O O . ALA A 1 415 ? -16.20304 110.67712 60.43303 1.000 87.37000 415 ALA A O 1
ATOM 3052 N N . PRO A 1 416 ? -17.00377 108.59719 60.20419 1.000 89.74223 416 PRO A N 1
ATOM 3053 C CA . PRO A 1 416 ? -16.43162 108.44069 58.85885 1.000 87.90232 416 PRO A CA 1
ATOM 3054 C C . PRO A 1 416 ? -17.22494 109.19413 57.80276 1.000 89.95230 416 PRO A C 1
ATOM 3055 O O . PRO A 1 416 ? -18.45863 109.18120 57.82063 1.000 95.23420 416 PRO A O 1
ATOM 3059 N N . ILE A 1 417 ? -16.52508 109.82400 56.83694 1.000 88.65040 417 ILE A N 1
ATOM 3060 C CA . ILE A 1 417 ? -17.28166 110.59156 55.85054 1.000 92.92941 417 ILE A CA 1
ATOM 3061 C C . ILE A 1 417 ? -17.90122 109.65611 54.82644 1.000 90.37662 417 ILE A C 1
ATOM 3062 O O . ILE A 1 417 ? -17.42095 108.54790 54.56764 1.000 85.27066 417 ILE A O 1
ATOM 3067 N N . SER A 1 418 ? -18.97728 110.15473 54.22773 1.000 95.20304 418 SER A N 1
ATOM 3068 C CA . SER A 1 418 ? -19.84962 109.46525 53.29153 1.000 92.86151 418 SER A CA 1
ATOM 3069 C C . SER A 1 418 ? -19.26702 109.54908 51.89192 1.000 89.22296 418 SER A C 1
ATOM 3070 O O . SER A 1 418 ? -18.52929 110.48197 51.56285 1.000 90.13787 418 SER A O 1
ATOM 3073 N N . LEU A 1 419 ? -19.62058 108.56903 51.05480 1.000 88.00857 419 LEU A N 1
ATOM 3074 C CA . LEU A 1 419 ? -19.14053 108.58586 49.67408 1.000 86.73993 419 LEU A CA 1
ATOM 3075 C C . LEU A 1 419 ? -19.48729 109.91536 49.00103 1.000 89.26103 419 LEU A C 1
ATOM 3076 O O . LEU A 1 419 ? -18.61070 110.58724 48.44187 1.000 87.94140 419 LEU A O 1
ATOM 3081 N N . ASP A 1 420 ? -20.75184 110.34823 49.11037 1.000 91.69546 420 ASP A N 1
ATOM 3082 C CA . ASP A 1 420 ? -21.15404 111.60799 48.48698 1.000 87.97713 420 ASP A CA 1
ATOM 3083 C C . ASP A 1 420 ? -20.42814 112.81072 49.10050 1.000 90.66967 420 ASP A C 1
ATOM 3084 O O . ASP A 1 420 ? -20.16086 113.79191 48.39607 1.000 93.42109 420 ASP A O 1
ATOM 3089 N N . LYS A 1 421 ? -20.09127 112.76566 50.39591 1.000 88.04859 421 LYS A N 1
ATOM 3090 C CA . LYS A 1 421 ? -19.26757 113.83044 50.95856 1.000 87.10856 421 LYS A CA 1
ATOM 3091 C C . LYS A 1 421 ? -17.80700 113.70358 50.54230 1.000 85.77443 421 LYS A C 1
ATOM 3092 O O . LYS A 1 421 ? -17.07682 114.69988 50.55905 1.000 82.97638 421 LYS A O 1
ATOM 3098 N N . ALA A 1 422 ? -17.35944 112.50259 50.17690 1.000 86.56841 422 ALA A N 1
ATOM 3099 C CA . ALA A 1 422 ? -15.96523 112.33126 49.78027 1.000 86.36445 422 ALA A CA 1
ATOM 3100 C C . ALA A 1 422 ? -15.75222 112.73401 48.33433 1.000 86.57663 422 ALA A C 1
ATOM 3101 O O . ALA A 1 422 ? -14.89960 113.57619 48.03956 1.000 84.83053 422 ALA A O 1
ATOM 3103 N N . ASN A 1 423 ? -16.52378 112.13149 47.42801 1.000 87.75303 423 ASN A N 1
ATOM 3104 C CA . ASN A 1 423 ? -16.35970 112.34666 45.99907 1.000 82.71170 423 ASN A CA 1
ATOM 3105 C C . ASN A 1 423 ? -16.48561 113.82705 45.64740 1.000 89.42714 423 ASN A C 1
ATOM 3106 O O . ASN A 1 423 ? -17.44892 114.49760 46.03486 1.000 92.32858 423 ASN A O 1
ATOM 3111 N N . GLU A 1 424 ? -15.48416 114.33014 44.91760 1.000 91.51787 424 GLU A N 1
ATOM 3112 C CA . GLU A 1 424 ? -15.45352 115.72575 44.47666 1.000 92.82618 424 GLU A CA 1
ATOM 3113 C C . GLU A 1 424 ? -16.68883 116.07277 43.64917 1.000 91.31438 424 GLU A C 1
ATOM 3114 O O . GLU A 1 424 ? -17.36342 117.07963 43.90012 1.000 89.31409 424 GLU A O 1
ATOM 3120 N N . ALA A 1 425 ? -17.02173 115.21521 42.68641 1.000 85.88388 425 ALA A N 1
ATOM 3121 C CA . ALA A 1 425 ? -18.17598 115.37273 41.81716 1.000 83.58751 425 ALA A CA 1
ATOM 3122 C C . ALA A 1 425 ? -19.49991 115.04312 42.49630 1.000 91.64384 425 ALA A C 1
ATOM 3123 O O . ALA A 1 425 ? -20.43068 114.57996 41.82256 1.000 93.68209 425 ALA A O 1
ATOM 3125 N N . GLY A 1 426 ? -19.60040 115.26310 43.81921 1.000 92.69134 426 GLY A N 1
ATOM 3126 C CA . GLY A 1 426 ? -20.83298 114.99942 44.57524 1.000 95.97817 426 GLY A CA 1
ATOM 3127 C C . GLY A 1 426 ? -21.24177 113.52435 44.69136 1.000 96.25672 426 GLY A C 1
ATOM 3128 O O . GLY A 1 426 ? -20.41874 112.59746 44.62860 1.000 93.54259 426 GLY A O 1
ATOM 3129 N N . THR A 1 427 ? -22.54793 113.31127 44.87567 1.000 97.30418 427 THR A N 1
ATOM 3130 C CA . THR A 1 427 ? -23.02328 111.94615 45.03414 1.000 97.59027 427 THR A CA 1
ATOM 3131 C C . THR A 1 427 ? -22.88897 111.21171 43.71342 1.000 96.76467 427 THR A C 1
ATOM 3132 O O . THR A 1 427 ? -22.63780 111.80567 42.66284 1.000 93.86739 427 THR A O 1
ATOM 3136 N N . VAL A 1 428 ? -23.11425 109.90458 43.76766 1.000 101.51768 428 VAL A N 1
ATOM 3137 C CA . VAL A 1 428 ? -22.87369 109.05812 42.60584 1.000 102.26776 428 VAL A CA 1
ATOM 3138 C C . VAL A 1 428 ? -23.77896 107.83134 42.67971 1.000 86.39345 428 VAL A C 1
ATOM 3139 O O . VAL A 1 428 ? -23.86152 107.17242 43.72034 1.000 94.37408 428 VAL A O 1
ATOM 3143 N N . LYS A 1 429 ? -24.49329 107.53561 41.59896 1.000 82.68526 429 LYS A N 1
ATOM 3144 C CA . LYS A 1 429 ? -25.34181 106.35050 41.57680 1.000 85.02527 429 LYS A CA 1
ATOM 3145 C C . LYS A 1 429 ? -24.45441 105.10902 41.57293 1.000 91.40189 429 LYS A C 1
ATOM 3146 O O . LYS A 1 429 ? -23.54063 104.98712 40.74029 1.000 94.21483 429 LYS A O 1
ATOM 3152 N N . ILE A 1 430 ? -24.69767 104.20909 42.53190 1.000 82.68997 430 ILE A N 1
ATOM 3153 C CA . ILE A 1 430 ? -23.96772 102.95305 42.66364 1.000 74.45057 430 ILE A CA 1
ATOM 3154 C C . ILE A 1 430 ? -25.01749 101.87152 42.84152 1.000 71.06337 430 ILE A C 1
ATOM 3155 O O . ILE A 1 430 ? -25.68421 101.82159 43.87729 1.000 78.93606 430 ILE A O 1
ATOM 3160 N N . ALA A 1 431 ? -25.18157 101.01626 41.84403 1.000 67.98207 431 ALA A N 1
ATOM 3161 C CA . ALA A 1 431 ? -26.22789 100.00544 41.90144 1.000 78.75862 431 ALA A CA 1
ATOM 3162 C C . ALA A 1 431 ? -25.67434 98.63862 41.53370 1.000 82.46237 431 ALA A C 1
ATOM 3163 O O . ALA A 1 431 ? -24.92904 98.50069 40.55878 1.000 86.33837 431 ALA A O 1
ATOM 3165 N N . ILE A 1 432 ? -26.03998 97.62994 42.32397 1.000 79.84047 432 ILE A N 1
ATOM 3166 C CA . ILE A 1 432 ? -25.70627 96.24506 42.03808 1.000 80.31288 432 ILE A CA 1
ATOM 3167 C C . ILE A 1 432 ? -27.00458 95.47279 42.14851 1.000 80.14415 432 ILE A C 1
ATOM 3168 O O . ILE A 1 432 ? -27.99891 95.98087 42.66171 1.000 82.72272 432 ILE A O 1
ATOM 3173 N N . ASN A 1 433 ? -26.99742 94.24173 41.64916 1.000 82.83975 433 ASN A N 1
ATOM 3174 C CA . ASN A 1 433 ? -28.21443 93.44463 41.63655 1.000 85.69000 433 ASN A CA 1
ATOM 3175 C C . ASN A 1 433 ? -28.36106 92.68364 42.95220 1.000 87.24323 433 ASN A C 1
ATOM 3176 O O . ASN A 1 433 ? -27.49911 92.73654 43.83163 1.000 83.51024 433 ASN A O 1
ATOM 3181 N N . ALA A 1 434 ? -29.49430 91.98805 43.09039 1.000 89.95419 434 ALA A N 1
ATOM 3182 C CA . ALA A 1 434 ? -29.75525 91.23455 44.31313 1.000 83.97797 434 ALA A CA 1
ATOM 3183 C C . ALA A 1 434 ? -28.75759 90.09734 44.48550 1.000 83.15040 434 ALA A C 1
ATOM 3184 O O . ALA A 1 434 ? -28.30674 89.82164 45.60035 1.000 83.17852 434 ALA A O 1
ATOM 3186 N N . GLU A 1 435 ? -28.40329 89.42365 43.39379 1.000 86.60644 435 GLU A N 1
ATOM 3187 C CA . GLU A 1 435 ? -27.39418 88.37140 43.42935 1.000 88.62768 435 GLU A CA 1
ATOM 3188 C C . GLU A 1 435 ? -26.12972 88.87141 44.11351 1.000 89.58193 435 GLU A C 1
ATOM 3189 O O . GLU A 1 435 ? -25.80372 88.42398 45.21622 1.000 90.24700 435 GLU A O 1
ATOM 3195 N N . GLN A 1 436 ? -25.42243 89.81316 43.48455 1.000 88.25386 436 GLN A N 1
ATOM 3196 C CA . GLN A 1 436 ? -24.15124 90.25687 44.04286 1.000 84.69989 436 GLN A CA 1
ATOM 3197 C C . GLN A 1 436 ? -24.32622 90.81113 45.46137 1.000 85.53634 436 GLN A C 1
ATOM 3198 O O . GLN A 1 436 ? -23.45640 90.60505 46.31126 1.000 84.90681 436 GLN A O 1
ATOM 3204 N N . LEU A 1 437 ? -25.45323 91.47516 45.75768 1.000 85.20234 437 LEU A N 1
ATOM 3205 C CA . LEU A 1 437 ? -25.62246 92.06391 47.08597 1.000 79.12199 437 LEU A CA 1
ATOM 3206 C C . LEU A 1 437 ? -25.72891 90.99917 48.17130 1.000 85.64161 437 LEU A C 1
ATOM 3207 O O . LEU A 1 437 ? -25.27539 91.22744 49.29660 1.000 86.52838 437 LEU A O 1
ATOM 3212 N N . ASP A 1 438 ? -26.32614 89.83716 47.87275 1.000 84.84753 438 ASP A N 1
ATOM 3213 C CA . ASP A 1 438 ? -26.38415 88.78764 48.88730 1.000 84.29782 438 ASP A CA 1
ATOM 3214 C C . ASP A 1 438 ? -25.07984 88.00841 48.96649 1.000 83.43507 438 ASP A C 1
ATOM 3215 O O . ASP A 1 438 ? -24.75036 87.46785 50.02510 1.000 84.92981 438 ASP A O 1
ATOM 3220 N N . LYS A 1 439 ? -24.33917 87.93476 47.86061 1.000 85.93166 439 LYS A N 1
ATOM 3221 C CA . LYS A 1 439 ? -23.00367 87.35291 47.88501 1.000 84.51073 439 LYS A CA 1
ATOM 3222 C C . LYS A 1 439 ? -22.06979 88.14882 48.78804 1.000 83.33073 439 LYS A C 1
ATOM 3223 O O . LYS A 1 439 ? -21.07455 87.60994 49.27971 1.000 85.37776 439 LYS A O 1
ATOM 3229 N N . ILE A 1 440 ? -22.35038 89.43761 48.98955 1.000 84.12715 440 ILE A N 1
ATOM 3230 C CA . ILE A 1 440 ? -21.45216 90.28302 49.77302 1.000 84.31440 440 ILE A CA 1
ATOM 3231 C C . ILE A 1 440 ? -21.67992 90.05387 51.25152 1.000 88.02236 440 ILE A C 1
ATOM 3232 O O . ILE A 1 440 ? -20.71894 89.99890 52.02675 1.000 87.34550 440 ILE A O 1
ATOM 3237 N N . GLN A 1 441 ? -22.96168 89.95362 51.65084 1.000 92.91434 441 GLN A N 1
ATOM 3238 C CA . GLN A 1 441 ? -23.35899 89.44881 52.96703 1.000 85.73121 441 GLN A CA 1
ATOM 3239 C C . GLN A 1 441 ? -22.73454 88.08526 53.23644 1.000 87.45441 441 GLN A C 1
ATOM 3240 O O . GLN A 1 441 ? -22.08109 87.87314 54.26345 1.000 91.46379 441 GLN A O 1
ATOM 3246 N N . ALA A 1 442 ? -22.89290 87.15675 52.29450 1.000 87.12217 442 ALA A N 1
ATOM 3247 C CA . ALA A 1 442 ? -22.36841 85.81006 52.46413 1.000 83.37341 442 ALA A CA 1
ATOM 3248 C C . ALA A 1 442 ? -20.85015 85.74540 52.42202 1.000 82.56593 442 ALA A C 1
ATOM 3249 O O . ALA A 1 442 ? -20.28197 84.73140 52.83008 1.000 89.00737 442 ALA A O 1
ATOM 3251 N N . GLY A 1 443 ? -20.17634 86.77390 51.93015 1.000 84.60531 443 GLY A N 1
ATOM 3252 C CA . GLY A 1 443 ? -18.72682 86.77456 51.92490 1.000 87.17913 443 GLY A CA 1
ATOM 3253 C C . GLY A 1 443 ? -18.06330 86.10870 50.73747 1.000 84.57665 443 GLY A C 1
ATOM 3254 O O . GLY A 1 443 ? -16.82298 86.01853 50.71543 1.000 84.30504 443 GLY A O 1
ATOM 3255 N N . THR A 1 444 ? -18.84235 85.64215 49.75343 1.000 84.62709 444 THR A N 1
ATOM 3256 C CA . THR A 1 444 ? -18.25686 85.06565 48.54532 1.000 85.54826 444 THR A CA 1
ATOM 3257 C C . THR A 1 444 ? -17.69809 86.14307 47.62391 1.000 86.90691 444 THR A C 1
ATOM 3258 O O . THR A 1 444 ? -16.68923 85.91992 46.94278 1.000 91.33117 444 THR A O 1
ATOM 3262 N N . GLU A 1 445 ? -18.33559 87.31124 47.57475 1.000 85.47941 445 GLU A N 1
ATOM 3263 C CA . GLU A 1 445 ? -17.72098 88.48731 46.96334 1.000 87.24550 445 GLU A CA 1
ATOM 3264 C C . GLU A 1 445 ? -17.18025 89.35036 48.10510 1.000 87.51717 445 GLU A C 1
ATOM 3265 O O . GLU A 1 445 ? -17.94505 89.95099 48.86654 1.000 86.07659 445 GLU A O 1
ATOM 3271 N N . ILE A 1 446 ? -15.85265 89.33967 48.25933 1.000 84.98008 446 ILE A N 1
ATOM 3272 C CA . ILE A 1 446 ? -15.14417 90.31294 49.08221 1.000 74.12564 446 ILE A CA 1
ATOM 3273 C C . ILE A 1 446 ? -15.10665 91.65076 48.34722 1.000 74.79121 446 ILE A C 1
ATOM 3274 O O . ILE A 1 446 ? -15.00500 91.70563 47.12033 1.000 81.54484 446 ILE A O 1
ATOM 3279 N N . LEU A 1 447 ? -15.16381 92.73817 49.07309 1.000 73.14576 447 LEU A N 1
ATOM 3280 C CA . LEU A 1 447 ? -15.21729 94.04855 48.42797 1.000 74.52623 447 LEU A CA 1
ATOM 3281 C C . LEU A 1 447 ? -13.90988 94.81801 48.62001 1.000 75.93254 447 LEU A C 1
ATOM 3282 O O . LEU A 1 447 ? -13.68177 95.42016 49.67504 1.000 74.12103 447 LEU A O 1
ATOM 3287 N N . ASN A 1 448 ? -13.07540 94.83778 47.58293 1.000 74.24530 448 ASN A N 1
ATOM 3288 C CA . ASN A 1 448 ? -11.76207 95.46205 47.65408 1.000 69.09095 448 ASN A CA 1
ATOM 3289 C C . ASN A 1 448 ? -11.81874 96.91062 47.23814 1.000 67.51916 448 ASN A C 1
ATOM 3290 O O . ASN A 1 448 ? -12.68975 97.31669 46.47251 1.000 72.29957 448 ASN A O 1
ATOM 3295 N N . ILE A 1 449 ? -10.89315 97.70167 47.76150 1.000 65.94830 449 ILE A N 1
ATOM 3296 C CA . ILE A 1 449 ? -10.91404 99.14887 47.57064 1.000 68.23778 449 ILE A CA 1
ATOM 3297 C C . ILE A 1 449 ? -9.50304 99.59335 47.19701 1.000 74.27764 449 ILE A C 1
ATOM 3298 O O . ILE A 1 449 ? -8.70971 100.02696 48.04753 1.000 71.67103 449 ILE A O 1
ATOM 3303 N N . GLU A 1 450 ? -9.19460 99.51763 45.90653 1.000 71.10364 450 GLU A N 1
ATOM 3304 C CA . GLU A 1 450 ? -7.89643 99.91382 45.41307 1.000 69.96174 450 GLU A CA 1
ATOM 3305 C C . GLU A 1 450 ? -7.89590 101.40493 45.13439 1.000 67.08052 450 GLU A C 1
ATOM 3306 O O . GLU A 1 450 ? -8.84843 101.95068 44.57252 1.000 66.45208 450 GLU A O 1
ATOM 3312 N N . THR A 1 451 ? -6.81884 102.06252 45.52962 1.000 67.45326 451 THR A N 1
ATOM 3313 C CA . THR A 1 451 ? -6.78154 103.51035 45.50779 1.000 69.79480 451 THR A CA 1
ATOM 3314 C C . THR A 1 451 ? -5.40599 103.97836 45.04410 1.000 70.54847 451 THR A C 1
ATOM 3315 O O . THR A 1 451 ? -4.38743 103.51626 45.55691 1.000 67.82950 451 THR A O 1
ATOM 3319 N N . THR A 1 452 ? -5.40768 104.87877 44.04711 1.000 75.19942 452 THR A N 1
ATOM 3320 C CA . THR A 1 452 ? -4.25459 105.20920 43.21246 1.000 75.31204 452 THR A CA 1
ATOM 3321 C C . THR A 1 452 ? -3.27369 106.13131 43.92087 1.000 82.95385 452 THR A C 1
ATOM 3322 O O . THR A 1 452 ? -3.67305 107.11069 44.56391 1.000 85.56003 452 THR A O 1
ATOM 3326 N N . GLN A 1 453 ? -1.97670 105.86391 43.71490 1.000 81.91454 453 GLN A N 1
ATOM 3327 C CA . GLN A 1 453 ? -0.90392 106.46286 44.49817 1.000 79.47929 453 GLN A CA 1
ATOM 3328 C C . GLN A 1 453 ? -0.22436 107.66727 43.86163 1.000 83.39492 453 GLN A C 1
ATOM 3329 O O . GLN A 1 453 ? 0.55843 108.33668 44.54616 1.000 87.83449 453 GLN A O 1
ATOM 3335 N N . ASN A 1 454 ? -0.51582 107.97887 42.60105 1.000 81.62205 454 ASN A N 1
ATOM 3336 C CA . ASN A 1 454 ? 0.36706 108.83019 41.80274 1.000 85.48933 454 ASN A CA 1
ATOM 3337 C C . ASN A 1 454 ? 0.28711 110.31467 42.16404 1.000 83.26081 454 ASN A C 1
ATOM 3338 O O . ASN A 1 454 ? 1.27277 111.04431 42.00687 1.000 81.94388 454 ASN A O 1
ATOM 3343 N N . ARG A 1 455 ? -0.86395 110.80316 42.59790 1.000 83.87347 455 ARG A N 1
ATOM 3344 C CA . ARG A 1 455 ? -1.02860 112.23848 42.74628 1.000 84.23050 455 ARG A CA 1
ATOM 3345 C C . ARG A 1 455 ? -0.75278 112.65060 44.19058 1.000 86.00399 455 ARG A C 1
ATOM 3346 O O . ARG A 1 455 ? -1.35305 112.10769 45.12695 1.000 89.53860 455 ARG A O 1
ATOM 3354 N N . GLY A 1 456 ? 0.15381 113.60240 44.36410 1.000 79.36768 456 GLY A N 1
ATOM 3355 C CA . GLY A 1 456 ? 0.45823 114.13486 45.67504 1.000 74.62675 456 GLY A CA 1
ATOM 3356 C C . GLY A 1 456 ? 1.77160 114.88936 45.63276 1.000 73.80576 456 GLY A C 1
ATOM 3357 O O . GLY A 1 456 ? 2.36021 115.07381 44.58040 1.000 85.88644 456 GLY A O 1
ATOM 3358 N N . GLN A 1 457 ? 2.22945 115.29229 46.81056 1.000 73.06637 457 GLN A N 1
ATOM 3359 C CA . GLN A 1 457 ? 3.40029 116.14892 46.94893 1.000 73.70208 457 GLN A CA 1
ATOM 3360 C C . GLN A 1 457 ? 4.12345 115.84822 48.26611 1.000 77.25555 457 GLN A C 1
ATOM 3361 O O . GLN A 1 457 ? 3.49154 115.65084 49.30982 1.000 77.04317 457 GLN A O 1
ATOM 3367 N N . TYR A 1 458 ? 5.44797 115.81732 48.22644 1.000 80.41772 458 TYR A N 1
ATOM 3368 C CA . TYR A 1 458 ? 6.18907 115.65161 49.46838 1.000 80.33540 458 TYR A CA 1
ATOM 3369 C C . TYR A 1 458 ? 6.48693 117.02292 50.06091 1.000 76.99011 458 TYR A C 1
ATOM 3370 O O . TYR A 1 458 ? 6.52024 118.03048 49.35673 1.000 80.10937 458 TYR A O 1
ATOM 3379 N N . GLY A 1 459 ? 6.69255 117.05871 51.36682 1.000 75.50815 459 GLY A N 1
ATOM 3380 C CA . GLY A 1 459 ? 7.01880 118.30108 52.02857 1.000 81.87835 459 GLY A CA 1
ATOM 3381 C C . GLY A 1 459 ? 8.51712 118.52403 52.12430 1.000 85.21273 459 GLY A C 1
ATOM 3382 O O . GLY A 1 459 ? 9.29518 117.57593 52.14982 1.000 84.65893 459 GLY A O 1
ATOM 3383 N N . ILE A 1 460 ? 8.92384 119.80281 52.15122 1.000 88.41767 460 ILE A N 1
ATOM 3384 C CA . ILE A 1 460 ? 10.30003 120.16987 52.47326 1.000 90.92198 460 ILE A CA 1
ATOM 3385 C C . ILE A 1 460 ? 10.27788 121.32380 53.45736 1.000 89.79942 460 ILE A C 1
ATOM 3386 O O . ILE A 1 460 ? 9.27116 122.01024 53.63431 1.000 90.52314 460 ILE A O 1
ATOM 3391 N N . LEU A 1 461 ? 11.41666 121.51180 54.10754 1.000 94.98945 461 LEU A N 1
ATOM 3392 C CA . LEU A 1 461 ? 11.62081 122.60583 55.04065 1.000 96.00562 461 LEU A CA 1
ATOM 3393 C C . LEU A 1 461 ? 12.10928 123.82575 54.28529 1.000 97.12438 461 LEU A C 1
ATOM 3394 O O . LEU A 1 461 ? 12.99537 123.72386 53.42817 1.000 98.18303 461 LEU A O 1
ATOM 3399 N N . ASP A 1 462 ? 11.51642 124.96734 54.59065 1.000 102.55816 462 ASP A N 1
ATOM 3400 C CA . ASP A 1 462 ? 11.84291 126.19593 53.89063 1.000 109.39737 462 ASP A CA 1
ATOM 3401 C C . ASP A 1 462 ? 12.93450 126.92785 54.66704 1.000 116.71325 462 ASP A C 1
ATOM 3402 O O . ASP A 1 462 ? 13.66312 126.32886 55.46640 1.000 114.87125 462 ASP A O 1
ATOM 3407 N N . GLU A 1 463 ? 13.05339 128.23385 54.42553 1.000 122.73982 463 GLU A N 1
ATOM 3408 C CA . GLU A 1 463 ? 14.02287 129.05151 55.14421 1.000 122.86224 463 GLU A CA 1
ATOM 3409 C C . GLU A 1 463 ? 13.63699 129.17971 56.60971 1.000 115.59433 463 GLU A C 1
ATOM 3410 O O . GLU A 1 463 ? 14.50283 129.16189 57.49332 1.000 113.50462 463 GLU A O 1
ATOM 3416 N N . LYS A 1 464 ? 12.33548 129.28568 56.88269 1.000 117.42198 464 LYS A N 1
ATOM 3417 C CA . LYS A 1 464 ? 11.85019 129.62305 58.21542 1.000 122.21055 464 LYS A CA 1
ATOM 3418 C C . LYS A 1 464 ? 11.61560 128.38242 59.07099 1.000 118.19513 464 LYS A C 1
ATOM 3419 O O . LYS A 1 464 ? 11.88951 128.40435 60.27387 1.000 115.19808 464 LYS A O 1
ATOM 3425 N N . GLY A 1 465 ? 11.13075 127.29390 58.47861 1.000 116.56456 465 GLY A N 1
ATOM 3426 C CA . GLY A 1 465 ? 10.97881 126.05507 59.21563 1.000 111.01224 465 GLY A CA 1
ATOM 3427 C C . GLY A 1 465 ? 9.54810 125.57955 59.35990 1.000 111.93579 465 GLY A C 1
ATOM 3428 O O . GLY A 1 465 ? 9.10409 125.19689 60.44645 1.000 117.39118 465 GLY A O 1
ATOM 3429 N N . GLN A 1 466 ? 8.81651 125.62466 58.25548 1.000 110.34449 466 GLN A N 1
ATOM 3430 C CA . GLN A 1 466 ? 7.47425 125.08349 58.14329 1.000 111.59382 466 GLN A CA 1
ATOM 3431 C C . GLN A 1 466 ? 7.39635 124.37981 56.79600 1.000 105.35546 466 GLN A C 1
ATOM 3432 O O . GLN A 1 466 ? 8.15272 124.70024 55.87722 1.000 101.76852 466 GLN A O 1
ATOM 3438 N N . VAL A 1 467 ? 6.51973 123.38097 56.69360 1.000 102.39056 467 VAL A N 1
ATOM 3439 C CA . VAL A 1 467 ? 6.45743 122.61590 55.45860 1.000 91.58104 467 VAL A CA 1
ATOM 3440 C C . VAL A 1 467 ? 6.03018 123.51630 54.32194 1.000 94.62810 467 VAL A C 1
ATOM 3441 O O . VAL A 1 467 ? 5.12143 124.33989 54.45728 1.000 101.04834 467 VAL A O 1
ATOM 3445 N N . ILE A 1 468 ? 6.73054 123.39115 53.20522 1.000 95.69797 468 ILE A N 1
ATOM 3446 C CA . ILE A 1 468 ? 6.32085 123.91597 51.90910 1.000 94.50645 468 ILE A CA 1
ATOM 3447 C C . ILE A 1 468 ? 6.26556 122.73148 50.95339 1.000 96.19455 468 ILE A C 1
ATOM 3448 O O . ILE A 1 468 ? 7.21392 121.92915 50.91757 1.000 94.95927 468 ILE A O 1
ATOM 3453 N N . PRO A 1 469 ? 5.13380 122.53074 50.22667 1.000 95.20585 469 PRO A N 1
ATOM 3454 C CA . PRO A 1 469 ? 5.12580 121.57582 49.11124 1.000 91.20449 469 PRO A CA 1
ATOM 3455 C C . PRO A 1 469 ? 6.39487 121.70759 48.29613 1.000 90.69689 469 PRO A C 1
ATOM 3456 O O . PRO A 1 469 ? 6.78201 122.84167 48.01697 1.000 89.11194 469 PRO A O 1
ATOM 3460 N N . GLY A 1 470 ? 7.05505 120.59308 47.94075 1.000 91.13866 470 GLY A N 1
ATOM 3461 C CA . GLY A 1 470 ? 8.36441 120.61941 47.29932 1.000 89.73801 470 GLY A CA 1
ATOM 3462 C C . GLY A 1 470 ? 8.52303 119.84355 45.99756 1.000 86.34376 470 GLY A C 1
ATOM 3463 O O . GLY A 1 470 ? 9.59022 119.89268 45.37711 1.000 84.01865 470 GLY A O 1
ATOM 3464 N N . GLY A 1 471 ? 7.49847 119.12321 45.57065 1.000 83.44217 471 GLY A N 1
ATOM 3465 C CA . GLY A 1 471 ? 7.59626 118.38513 44.32980 1.000 83.87144 471 GLY A CA 1
ATOM 3466 C C . GLY A 1 471 ? 6.63302 117.22291 44.28309 1.000 84.03108 471 GLY A C 1
ATOM 3467 O O . GLY A 1 471 ? 6.18363 116.70298 45.30181 1.000 83.61473 471 GLY A O 1
ATOM 3468 N N . GLU A 1 472 ? 6.28926 116.84412 43.05431 1.000 84.81208 472 GLU A N 1
ATOM 3469 C CA . GLU A 1 472 ? 5.66164 115.56711 42.73032 1.000 82.86796 472 GLU A CA 1
ATOM 3470 C C . GLU A 1 472 ? 6.21089 114.40935 43.58298 1.000 81.85399 472 GLU A C 1
ATOM 3471 O O . GLU A 1 472 ? 7.42739 114.26337 43.74709 1.000 79.62549 472 GLU A O 1
ATOM 3477 N N . TRP A 1 473 ? 5.29943 113.55676 44.09589 1.000 78.94178 473 TRP A N 1
ATOM 3478 C CA . TRP A 1 473 ? 5.68396 112.28317 44.71851 1.000 75.63441 473 TRP A CA 1
ATOM 3479 C C . TRP A 1 473 ? 5.88716 111.16906 43.68435 1.000 78.65462 473 TRP A C 1
ATOM 3480 O O . TRP A 1 473 ? 6.68308 110.25142 43.92471 1.000 76.60359 473 TRP A O 1
ATOM 3491 N N . ASP A 1 474 ? 5.17233 111.22793 42.54768 1.000 79.05680 474 ASP A N 1
ATOM 3492 C CA . ASP A 1 474 ? 5.16669 110.15900 41.54374 1.000 79.87494 474 ASP A CA 1
ATOM 3493 C C . ASP A 1 474 ? 6.54957 109.72835 41.06549 1.000 84.39444 474 ASP A C 1
ATOM 3494 O O . ASP A 1 474 ? 6.80015 108.51126 41.02216 1.000 82.66372 474 ASP A O 1
ATOM 3499 N N . PRO A 1 475 ? 7.46050 110.62420 40.64104 1.000 83.12217 475 PRO A N 1
ATOM 3500 C CA . PRO A 1 475 ? 8.76676 110.12843 40.18240 1.000 78.50018 475 PRO A CA 1
ATOM 3501 C C . PRO A 1 475 ? 9.59605 109.60093 41.32623 1.000 77.44932 475 PRO A C 1
ATOM 3502 O O . PRO A 1 475 ? 10.32555 108.61338 41.13694 1.000 74.78795 475 PRO A O 1
ATOM 3506 N N . ILE A 1 476 ? 9.46819 110.22394 42.51106 1.000 74.07648 476 ILE A N 1
ATOM 3507 C CA . ILE A 1 476 ? 10.20153 109.79208 43.69648 1.000 71.34466 476 ILE A CA 1
ATOM 3508 C C . ILE A 1 476 ? 9.77063 108.39801 44.12262 1.000 70.66526 476 ILE A C 1
ATOM 3509 O O . ILE A 1 476 ? 10.59395 107.59126 44.56926 1.000 69.98000 476 ILE A O 1
ATOM 3514 N N . ARG A 1 477 ? 8.48040 108.08770 44.00120 1.000 69.21731 477 ARG A N 1
ATOM 3515 C CA . ARG A 1 477 ? 8.01778 106.75351 44.37428 1.000 68.71428 477 ARG A CA 1
ATOM 3516 C C . ARG A 1 477 ? 8.60653 105.68755 43.45293 1.000 72.50130 477 ARG A C 1
ATOM 3517 O O . ARG A 1 477 ? 9.11136 104.66372 43.92263 1.000 75.50572 477 ARG A O 1
ATOM 3525 N N . THR A 1 478 ? 8.56605 105.90850 42.13146 1.000 78.48871 478 THR A N 1
ATOM 3526 C CA . THR A 1 478 ? 9.12172 104.90938 41.21819 1.000 75.00046 478 THR A CA 1
ATOM 3527 C C . THR A 1 478 ? 10.61139 104.70030 41.48631 1.000 76.68992 478 THR A C 1
ATOM 3528 O O . THR A 1 478 ? 11.11177 103.56795 41.41513 1.000 76.17205 478 THR A O 1
ATOM 3532 N N . ASN A 1 479 ? 11.32987 105.77508 41.83972 1.000 74.95452 479 ASN A N 1
ATOM 3533 C CA . ASN A 1 479 ? 12.76126 105.64934 42.10050 1.000 70.38348 479 ASN A CA 1
ATOM 3534 C C . ASN A 1 479 ? 13.04446 104.90169 43.39857 1.000 73.34449 479 ASN A C 1
ATOM 3535 O O . ASN A 1 479 ? 13.99910 104.11689 43.45786 1.000 74.15034 479 ASN A O 1
ATOM 3540 N N . ILE A 1 480 ? 12.24137 105.14335 44.45096 1.000 75.28986 480 ILE A N 1
ATOM 3541 C CA . ILE A 1 480 ? 12.42563 104.45128 45.73206 1.000 70.07806 480 ILE A CA 1
ATOM 3542 C C . ILE A 1 480 ? 12.14452 102.96811 45.58008 1.000 70.73242 480 ILE A C 1
ATOM 3543 O O . ILE A 1 480 ? 12.89222 102.12454 46.09090 1.000 72.76759 480 ILE A O 1
ATOM 3548 N N . ASP A 1 481 ? 11.03990 102.63311 44.90208 1.000 68.87030 481 ASP A N 1
ATOM 3549 C CA . ASP A 1 481 ? 10.66947 101.23818 44.70454 1.000 69.55912 481 ASP A CA 1
ATOM 3550 C C . ASP A 1 481 ? 11.73087 100.49485 43.91011 1.000 74.57627 481 ASP A C 1
ATOM 3551 O O . ASP A 1 481 ? 11.98404 99.30932 44.16068 1.000 74.61296 481 ASP A O 1
ATOM 3556 N N . ALA A 1 482 ? 12.37447 101.18092 42.96110 1.000 75.39836 482 ALA A N 1
ATOM 3557 C CA . ALA A 1 482 ? 13.39935 100.54660 42.13926 1.000 71.95833 482 ALA A CA 1
ATOM 3558 C C . ALA A 1 482 ? 14.53753 99.97365 42.97085 1.000 67.57682 482 ALA A C 1
ATOM 3559 O O . ALA A 1 482 ? 15.11454 98.95219 42.59251 1.000 69.62449 482 ALA A O 1
ATOM 3561 N N . VAL A 1 483 ? 14.83478 100.58236 44.12017 1.000 71.97036 483 VAL A N 1
ATOM 3562 C CA . VAL A 1 483 ? 16.07359 100.37885 44.86752 1.000 73.60777 483 VAL A CA 1
ATOM 3563 C C . VAL A 1 483 ? 15.84424 99.73491 46.24405 1.000 71.80494 483 VAL A C 1
ATOM 3564 O O . VAL A 1 483 ? 16.76972 99.69588 47.06504 1.000 71.47794 483 VAL A O 1
ATOM 3568 N N . SER A 1 484 ? 14.66663 99.16990 46.50101 1.000 68.48404 484 SER A N 1
ATOM 3569 C CA . SER A 1 484 ? 14.31312 98.77736 47.85456 1.000 62.31852 484 SER A CA 1
ATOM 3570 C C . SER A 1 484 ? 13.37684 97.57352 47.84729 1.000 65.50637 484 SER A C 1
ATOM 3571 O O . SER A 1 484 ? 12.81905 97.20103 46.81358 1.000 66.43719 484 SER A O 1
ATOM 3574 N N . GLY A 1 485 ? 13.16335 96.99667 49.03771 1.000 65.53970 485 GLY A N 1
ATOM 3575 C CA . GLY A 1 485 ? 12.13220 95.99882 49.25111 1.000 65.67261 485 GLY A CA 1
ATOM 3576 C C . GLY A 1 485 ? 10.88464 96.53623 49.97645 1.000 71.14884 485 GLY A C 1
ATOM 3577 O O . GLY A 1 485 ? 10.80394 97.68506 50.41900 1.000 69.74731 485 GLY A O 1
ATOM 3578 N N . SER A 1 486 ? 9.88756 95.66057 50.10684 1.000 68.50855 486 SER A N 1
ATOM 3579 C CA . SER A 1 486 ? 8.58771 96.04829 50.65080 1.000 69.77489 486 SER A CA 1
ATOM 3580 C C . SER A 1 486 ? 8.25426 95.25401 51.91336 1.000 70.88301 486 SER A C 1
ATOM 3581 O O . SER A 1 486 ? 8.06802 94.03269 51.84875 1.000 71.09552 486 SER A O 1
ATOM 3584 N N . LEU A 1 487 ? 8.13481 95.96645 53.04430 1.000 68.68524 487 LEU A N 1
ATOM 3585 C CA . LEU A 1 487 ? 7.80965 95.42556 54.36373 1.000 61.86481 487 LEU A CA 1
ATOM 3586 C C . LEU A 1 487 ? 6.51275 96.01456 54.90513 1.000 61.98306 487 LEU A C 1
ATOM 3587 O O . LEU A 1 487 ? 6.33151 97.23746 54.93133 1.000 65.43939 487 LEU A O 1
ATOM 3592 N N . THR A 1 488 ? 5.61041 95.13720 55.32414 1.000 59.69986 488 THR A N 1
ATOM 3593 C CA . THR A 1 488 ? 4.29031 95.51962 55.79759 1.000 61.94872 488 THR A CA 1
ATOM 3594 C C . THR A 1 488 ? 4.04229 94.83478 57.12923 1.000 68.19987 488 THR A C 1
ATOM 3595 O O . THR A 1 488 ? 4.19601 93.61083 57.24330 1.000 66.56493 488 THR A O 1
ATOM 3599 N N . LEU A 1 489 ? 3.67251 95.62350 58.13297 1.000 66.19685 489 LEU A N 1
ATOM 3600 C CA . LEU A 1 489 ? 3.24625 95.09230 59.41278 1.000 64.18162 489 LEU A CA 1
ATOM 3601 C C . LEU A 1 489 ? 1.73244 95.10187 59.41086 1.000 63.99558 489 LEU A C 1
ATOM 3602 O O . LEU A 1 489 ? 1.12064 96.16748 59.51036 1.000 67.31006 489 LEU A O 1
ATOM 3607 N N . ASN A 1 490 ? 1.12868 93.92365 59.26043 1.000 65.71726 490 ASN A N 1
ATOM 3608 C CA . ASN A 1 490 ? -0.31781 93.79306 59.38297 1.000 65.19796 490 ASN A CA 1
ATOM 3609 C C . ASN A 1 490 ? -0.62162 93.29347 60.77988 1.000 66.54117 490 ASN A C 1
ATOM 3610 O O . ASN A 1 490 ? -0.67810 92.09216 61.03530 1.000 70.01402 490 ASN A O 1
ATOM 3615 N N . LEU A 1 491 ? -0.83668 94.22286 61.68765 1.000 70.61308 491 LEU A N 1
ATOM 3616 C CA . LEU A 1 491 ? -1.30044 93.88813 63.02620 1.000 75.01993 491 LEU A CA 1
ATOM 3617 C C . LEU A 1 491 ? -2.81709 94.02038 63.07857 1.000 73.71204 491 LEU A C 1
ATOM 3618 O O . LEU A 1 491 ? -3.35875 95.12118 62.94534 1.000 78.09097 491 LEU A O 1
ATOM 3623 N N . GLY A 1 492 ? -3.49918 92.89109 63.21385 1.000 70.99148 492 GLY A N 1
ATOM 3624 C CA . GLY A 1 492 ? -4.91453 92.93464 63.51321 1.000 81.69678 492 GLY A CA 1
ATOM 3625 C C . GLY A 1 492 ? -5.84906 93.23503 62.35601 1.000 73.32244 492 GLY A C 1
ATOM 3626 O O . GLY A 1 492 ? -5.61757 94.14049 61.55262 1.000 72.62246 492 GLY A O 1
ATOM 3627 N N . THR A 1 493 ? -6.94081 92.48361 62.29239 1.000 75.32845 493 THR A N 1
ATOM 3628 C CA . THR A 1 493 ? -7.89947 92.64754 61.21947 1.000 78.63995 493 THR A CA 1
ATOM 3629 C C . THR A 1 493 ? -8.88170 93.77867 61.50790 1.000 79.33406 493 THR A C 1
ATOM 3630 O O . THR A 1 493 ? -10.09422 93.61721 61.33900 1.000 80.88675 493 THR A O 1
ATOM 3634 N N . GLY A 1 494 ? -8.36481 94.93807 61.90204 1.000 73.18884 494 GLY A N 1
ATOM 3635 C CA . GLY A 1 494 ? -9.17764 96.13188 61.99300 1.000 69.85376 494 GLY A CA 1
ATOM 3636 C C . GLY A 1 494 ? -8.29715 97.33968 62.21265 1.000 78.14979 494 GLY A C 1
ATOM 3637 O O . GLY A 1 494 ? -8.76307 98.48436 62.19461 1.000 79.76679 494 GLY A O 1
ATOM 3638 N N . LYS A 1 495 ? -7.00274 97.08455 62.39712 1.000 78.14525 495 LYS A N 1
ATOM 3639 C CA . LYS A 1 495 ? -6.02642 98.09915 62.76583 1.000 72.29912 495 LYS A CA 1
ATOM 3640 C C . LYS A 1 495 ? -5.19495 98.55585 61.55380 1.000 74.27948 495 LYS A C 1
ATOM 3641 O O . LYS A 1 495 ? -4.97798 97.79714 60.60187 1.000 75.53063 495 LYS A O 1
ATOM 3647 N N . ASP A 1 496 ? -4.70733 99.80550 61.60983 1.000 74.25498 496 ASP A N 1
ATOM 3648 C CA . ASP A 1 496 ? -3.95371 100.40007 60.50211 1.000 71.09681 496 ASP A CA 1
ATOM 3649 C C . ASP A 1 496 ? -2.61196 99.69769 60.30479 1.000 73.68585 496 ASP A C 1
ATOM 3650 O O . ASP A 1 496 ? -1.80049 99.65671 61.23607 1.000 77.28129 496 ASP A O 1
ATOM 3655 N N . SER A 1 497 ? -2.33682 99.22200 59.07938 1.000 71.64395 497 SER A N 1
ATOM 3656 C CA . SER A 1 497 ? -1.05063 98.58599 58.77813 1.000 63.96100 497 SER A CA 1
ATOM 3657 C C . SER A 1 497 ? 0.07868 99.61881 58.68049 1.000 62.21452 497 SER A C 1
ATOM 3658 O O . SER A 1 497 ? -0.11610 100.83806 58.77341 1.000 66.48704 497 SER A O 1
ATOM 3661 N N . LEU A 1 498 ? 1.28724 99.12184 58.47246 1.000 57.42372 498 LEU A N 1
ATOM 3662 C CA . LEU A 1 498 ? 2.44402 99.98342 58.26964 1.000 61.45524 498 LEU A CA 1
ATOM 3663 C C . LEU A 1 498 ? 3.11782 99.56946 56.97193 1.000 71.67588 498 LEU A C 1
ATOM 3664 O O . LEU A 1 498 ? 3.46430 98.39424 56.80358 1.000 76.76050 498 LEU A O 1
ATOM 3669 N N . GLU A 1 499 ? 3.29896 100.51611 56.05143 1.000 69.36224 499 GLU A N 1
ATOM 3670 C CA . GLU A 1 499 ? 3.93327 100.23278 54.77160 1.000 64.38287 499 GLU A CA 1
ATOM 3671 C C . GLU A 1 499 ? 5.34175 100.81004 54.80189 1.000 66.14020 499 GLU A C 1
ATOM 3672 O O . GLU A 1 499 ? 5.52026 102.03132 54.92669 1.000 71.54734 499 GLU A O 1
ATOM 3678 N N . ARG A 1 500 ? 6.33793 99.93988 54.71101 1.000 61.25544 500 ARG A N 1
ATOM 3679 C CA . ARG A 1 500 ? 7.72386 100.36078 54.82065 1.000 62.96086 500 ARG A CA 1
ATOM 3680 C C . ARG A 1 500 ? 8.50281 99.95515 53.57796 1.000 64.30719 500 ARG A C 1
ATOM 3681 O O . ARG A 1 500 ? 8.19813 98.94035 52.94741 1.000 66.51242 500 ARG A O 1
ATOM 3689 N N . ARG A 1 501 ? 9.50300 100.76704 53.21725 1.000 61.25674 501 ARG A N 1
ATOM 3690 C CA . ARG A 1 501 ? 10.41183 100.47387 52.10928 1.000 59.52940 501 ARG A CA 1
ATOM 3691 C C . ARG A 1 501 ? 11.82642 100.65207 52.62709 1.000 59.65981 501 ARG A C 1
ATOM 3692 O O . ARG A 1 501 ? 12.14679 101.68617 53.21820 1.000 61.28617 501 ARG A O 1
ATOM 3700 N N . VAL A 1 502 ? 12.66573 99.64718 52.42098 1.000 62.19210 502 VAL A N 1
ATOM 3701 C CA . VAL A 1 502 ? 14.03594 99.65141 52.91902 1.000 61.60916 502 VAL A CA 1
ATOM 3702 C C . VAL A 1 502 ? 14.96666 99.32769 51.75774 1.000 63.91589 502 VAL A C 1
ATOM 3703 O O . VAL A 1 502 ? 14.73325 98.35681 51.02869 1.000 66.26373 502 VAL A O 1
ATOM 3707 N N . ALA A 1 503 ? 16.01415 100.13375 51.58628 1.000 58.50248 503 ALA A N 1
ATOM 3708 C CA . ALA A 1 503 ? 16.92049 99.94154 50.46858 1.000 61.00280 503 ALA A CA 1
ATOM 3709 C C . ALA A 1 503 ? 17.65863 98.61233 50.58569 1.000 63.55975 503 ALA A C 1
ATOM 3710 O O . ALA A 1 503 ? 17.82527 98.05230 51.67272 1.000 62.28910 503 ALA A O 1
ATOM 3712 N N . ALA A 1 504 ? 18.10010 98.09560 49.43914 1.000 63.69254 504 ALA A N 1
ATOM 3713 C CA . ALA A 1 504 ? 18.99544 96.95173 49.43633 1.000 64.86710 504 ALA A CA 1
ATOM 3714 C C . ALA A 1 504 ? 20.08386 97.19184 48.41004 1.000 70.97066 504 ALA A C 1
ATOM 3715 O O . ALA A 1 504 ? 20.08449 98.20478 47.70306 1.000 72.13210 504 ALA A O 1
ATOM 3717 N N . LYS A 1 505 ? 21.02029 96.24626 48.34957 1.000 75.09474 505 LYS A N 1
ATOM 3718 C CA . LYS A 1 505 ? 22.12090 96.31001 47.40351 1.000 78.42217 505 LYS A CA 1
ATOM 3719 C C . LYS A 1 505 ? 21.59437 96.28913 45.96889 1.000 80.56207 505 LYS A C 1
ATOM 3720 O O . LYS A 1 505 ? 20.46694 95.87165 45.69008 1.000 77.20206 505 LYS A O 1
ATOM 3726 N N . ASN A 1 506 ? 22.42836 96.77046 45.05798 1.000 86.38108 506 ASN A N 1
ATOM 3727 C CA . ASN A 1 506 ? 22.24169 96.61209 43.61953 1.000 84.89114 506 ASN A CA 1
ATOM 3728 C C . ASN A 1 506 ? 23.07500 95.40931 43.17689 1.000 88.47521 506 ASN A C 1
ATOM 3729 O O . ASN A 1 506 ? 24.30621 95.49861 43.09257 1.000 89.80805 506 ASN A O 1
ATOM 3734 N N . MET A 1 507 ? 22.41271 94.28359 42.89653 1.000 84.74276 507 MET A N 1
ATOM 3735 C CA . MET A 1 507 ? 23.15251 93.05237 42.63801 1.000 90.90961 507 MET A CA 1
ATOM 3736 C C . MET A 1 507 ? 23.80465 93.01511 41.25489 1.000 90.69492 507 MET A C 1
ATOM 3737 O O . MET A 1 507 ? 24.78944 92.28704 41.05875 1.000 86.76726 507 MET A O 1
ATOM 3742 N N . ASN A 1 508 ? 23.29673 93.79092 40.30368 1.000 90.50214 508 ASN A N 1
ATOM 3743 C CA . ASN A 1 508 ? 23.87818 93.85111 38.97278 1.000 89.02914 508 ASN A CA 1
ATOM 3744 C C . ASN A 1 508 ? 25.11614 94.73478 38.91950 1.000 91.44504 508 ASN A C 1
ATOM 3745 O O . ASN A 1 508 ? 25.87730 94.65336 37.95087 1.000 93.81296 508 ASN A O 1
ATOM 3750 N N . ASP A 1 509 ? 25.34290 95.56429 39.93792 1.000 92.55975 509 ASP A N 1
ATOM 3751 C CA . ASP A 1 509 ? 26.51691 96.42209 39.99653 1.000 92.53646 509 ASP A CA 1
ATOM 3752 C C . ASP A 1 509 ? 27.55688 95.78275 40.90654 1.000 94.07358 509 ASP A C 1
ATOM 3753 O O . ASP A 1 509 ? 27.32219 95.68006 42.12377 1.000 92.67711 509 ASP A O 1
ATOM 3758 N N . PRO A 1 510 ? 28.71501 95.35643 40.38753 1.000 92.66430 510 PRO A N 1
ATOM 3759 C CA . PRO A 1 510 ? 29.68827 94.67143 41.23881 1.000 91.99261 510 PRO A CA 1
ATOM 3760 C C . PRO A 1 510 ? 30.46376 95.67857 42.06080 1.000 95.86399 510 PRO A C 1
ATOM 3761 O O . PRO A 1 510 ? 31.56812 95.40196 42.53848 1.000 97.52472 510 PRO A O 1
ATOM 3765 N N . GLU A 1 511 ? 29.87768 96.86221 42.23895 1.000 97.34249 511 GLU A N 1
ATOM 3766 C CA . GLU A 1 511 ? 30.59170 97.94307 42.89976 1.000 97.89572 511 GLU A CA 1
ATOM 3767 C C . GLU A 1 511 ? 29.69216 98.89348 43.67757 1.000 97.64002 511 GLU A C 1
ATOM 3768 O O . GLU A 1 511 ? 30.14872 99.98943 44.02332 1.000 98.76841 511 GLU A O 1
ATOM 3774 N N . ASP A 1 512 ? 28.43587 98.53683 43.96904 1.000 95.12032 512 ASP A N 1
ATOM 3775 C CA . ASP A 1 512 ? 27.61999 99.50713 44.68970 1.000 95.11480 512 ASP A CA 1
ATOM 3776 C C . ASP A 1 512 ? 27.94490 99.40758 46.17529 1.000 92.14502 512 ASP A C 1
ATOM 3777 O O . ASP A 1 512 ? 28.29915 98.34155 46.69658 1.000 93.17675 512 ASP A O 1
ATOM 3782 N N . LYS A 1 513 ? 27.84862 100.54134 46.85678 1.000 86.64284 513 LYS A N 1
ATOM 3783 C CA . LYS A 1 513 ? 28.21446 100.58307 48.26056 1.000 88.09898 513 LYS A CA 1
ATOM 3784 C C . LYS A 1 513 ? 27.02793 100.94585 49.14795 1.000 84.79165 513 LYS A C 1
ATOM 3785 O O . LYS A 1 513 ? 27.20486 101.33212 50.30945 1.000 83.49019 513 LYS A O 1
ATOM 3791 N N . THR A 1 514 ? 25.82320 100.82072 48.61250 1.000 83.29067 514 THR A N 1
ATOM 3792 C CA . THR A 1 514 ? 24.62473 100.66791 49.41313 1.000 81.77566 514 THR A CA 1
ATOM 3793 C C . THR A 1 514 ? 24.84987 99.53694 50.41979 1.000 81.23855 514 THR A C 1
ATOM 3794 O O . THR A 1 514 ? 25.16310 98.40938 50.00419 1.000 84.24736 514 THR A O 1
ATOM 3798 N N . PRO A 1 515 ? 24.75236 99.80101 51.73391 1.000 80.04185 515 PRO A N 1
ATOM 3799 C CA . PRO A 1 515 ? 25.10237 98.77370 52.72447 1.000 73.90757 515 PRO A CA 1
ATOM 3800 C C . PRO A 1 515 ? 24.16254 97.58546 52.65489 1.000 78.71709 515 PRO A C 1
ATOM 3801 O O . PRO A 1 515 ? 22.99028 97.71822 52.29861 1.000 82.00143 515 PRO A O 1
ATOM 3805 N N . GLU A 1 516 ? 24.68465 96.40595 52.98831 1.000 80.15774 516 GLU A N 1
ATOM 3806 C CA . GLU A 1 516 ? 23.90594 95.17819 52.87740 1.000 81.98247 516 GLU A CA 1
ATOM 3807 C C . GLU A 1 516 ? 23.57045 94.66527 54.26717 1.000 74.62417 516 GLU A C 1
ATOM 3808 O O . GLU A 1 516 ? 24.40833 94.68595 55.16626 1.000 76.98769 516 GLU A O 1
ATOM 3814 N N . ILE A 1 517 ? 22.31904 94.27226 54.45310 1.000 73.25759 517 ILE A N 1
ATOM 3815 C CA . ILE A 1 517 ? 21.76603 94.00472 55.76834 1.000 69.98060 517 ILE A CA 1
ATOM 3816 C C . ILE A 1 517 ? 20.85719 92.79255 55.64527 1.000 71.67343 517 ILE A C 1
ATOM 3817 O O . ILE A 1 517 ? 20.38297 92.44825 54.56210 1.000 71.24721 517 ILE A O 1
ATOM 3822 N N . THR A 1 518 ? 20.62205 92.13227 56.76315 1.000 69.91545 518 THR A N 1
ATOM 3823 C CA . THR A 1 518 ? 19.80405 90.93902 56.71683 1.000 68.89204 518 THR A CA 1
ATOM 3824 C C . THR A 1 518 ? 18.33243 91.33114 56.81819 1.000 70.48918 518 THR A C 1
ATOM 3825 O O . THR A 1 518 ? 17.98506 92.50411 56.98755 1.000 70.08766 518 THR A O 1
ATOM 3829 N N . ILE A 1 519 ? 17.45188 90.33154 56.71996 1.000 68.50348 519 ILE A N 1
ATOM 3830 C CA . ILE A 1 519 ? 16.02701 90.58007 56.90090 1.000 63.63216 519 ILE A CA 1
ATOM 3831 C C . ILE A 1 519 ? 15.75415 91.13253 58.29625 1.000 70.63359 519 ILE A C 1
ATOM 3832 O O . ILE A 1 519 ? 15.01147 92.11221 58.45282 1.000 71.32818 519 ILE A O 1
ATOM 3837 N N . LYS A 1 520 ? 16.35049 90.51908 59.33252 1.000 69.29878 520 LYS A N 1
ATOM 3838 C CA . LYS A 1 520 ? 16.14571 91.01605 60.68806 1.000 64.69996 520 LYS A CA 1
ATOM 3839 C C . LYS A 1 520 ? 16.48265 92.49686 60.76622 1.000 68.72935 520 LYS A C 1
ATOM 3840 O O . LYS A 1 520 ? 15.66602 93.30428 61.22516 1.000 70.45203 520 LYS A O 1
ATOM 3846 N N . GLU A 1 521 ? 17.65419 92.88643 60.25396 1.000 66.44870 521 GLU A N 1
ATOM 3847 C CA . GLU A 1 521 ? 18.02849 94.29747 60.30594 1.000 65.43737 521 GLU A CA 1
ATOM 3848 C C . GLU A 1 521 ? 17.02006 95.17106 59.57208 1.000 66.10194 521 GLU A C 1
ATOM 3849 O O . GLU A 1 521 ? 16.79467 96.32288 59.95821 1.000 66.86436 521 GLU A O 1
ATOM 3855 N N . ALA A 1 522 ? 16.40039 94.64938 58.51401 1.000 70.13977 522 ALA A N 1
ATOM 3856 C CA . ALA A 1 522 ? 15.44904 95.45711 57.76116 1.000 65.35489 522 ALA A CA 1
ATOM 3857 C C . ALA A 1 522 ? 14.14827 95.60895 58.53092 1.000 61.73427 522 ALA A C 1
ATOM 3858 O O . ALA A 1 522 ? 13.62365 96.71824 58.65062 1.000 58.70354 522 ALA A O 1
ATOM 3860 N N . ILE A 1 523 ? 13.62688 94.49880 59.06640 1.000 63.66260 523 ILE A N 1
ATOM 3861 C CA . ILE A 1 523 ? 12.42600 94.54078 59.90093 1.000 63.82655 523 ILE A CA 1
ATOM 3862 C C . ILE A 1 523 ? 12.62644 95.46345 61.08530 1.000 65.90384 523 ILE A C 1
ATOM 3863 O O . ILE A 1 523 ? 11.74673 96.25830 61.43127 1.000 66.29776 523 ILE A O 1
ATOM 3868 N N . LYS A 1 524 ? 13.77899 95.34667 61.74336 1.000 66.05230 524 LYS A N 1
ATOM 3869 C CA . LYS A 1 524 ? 14.13181 96.27352 62.81360 1.000 63.55492 524 LYS A CA 1
ATOM 3870 C C . LYS A 1 524 ? 14.07037 97.71465 62.32376 1.000 59.25841 524 LYS A C 1
ATOM 3871 O O . LYS A 1 524 ? 13.29842 98.52155 62.83729 1.000 61.00788 524 LYS A O 1
ATOM 3877 N N . LYS A 1 525 ? 14.82981 98.03790 61.27879 1.000 62.41891 525 LYS A N 1
ATOM 3878 C CA . LYS A 1 525 ? 14.87272 99.41269 60.77978 1.000 63.26471 525 LYS A CA 1
ATOM 3879 C C . LYS A 1 525 ? 13.49351 99.88927 60.31814 1.000 63.54980 525 LYS A C 1
ATOM 3880 O O . LYS A 1 525 ? 13.06105 101.00260 60.65314 1.000 61.61194 525 LYS A O 1
ATOM 3886 N N . ALA A 1 526 ? 12.76801 99.02638 59.59163 1.000 66.73898 526 ALA A N 1
ATOM 3887 C CA . ALA A 1 526 ? 11.48353 99.39971 58.99399 1.000 65.50137 526 ALA A CA 1
ATOM 3888 C C . ALA A 1 526 ? 10.46453 99.86449 60.03473 1.000 66.72681 526 ALA A C 1
ATOM 3889 O O . ALA A 1 526 ? 9.68204 100.78070 59.76575 1.000 70.84179 526 ALA A O 1
ATOM 3891 N N . PHE A 1 527 ? 10.43845 99.25067 61.21788 1.000 65.77893 527 PHE A N 1
ATOM 3892 C CA . PHE A 1 527 ? 9.37964 99.52940 62.18449 1.000 68.27344 527 PHE A CA 1
ATOM 3893 C C . PHE A 1 527 ? 9.87300 100.23575 63.45037 1.000 66.97832 527 PHE A C 1
ATOM 3894 O O . PHE A 1 527 ? 9.12158 100.35863 64.42740 1.000 61.82015 527 PHE A O 1
ATOM 3902 N N . ASN A 1 528 ? 11.09344 100.76673 63.41382 1.000 71.18536 528 ASN A N 1
ATOM 3903 C CA . ASN A 1 528 ? 11.77339 101.37385 64.56583 1.000 73.16781 528 ASN A CA 1
ATOM 3904 C C . ASN A 1 528 ? 11.72848 100.46395 65.78790 1.000 72.07989 528 ASN A C 1
ATOM 3905 O O . ASN A 1 528 ? 11.55762 100.91353 66.91965 1.000 76.51374 528 ASN A O 1
ATOM 3910 N N . ALA A 1 529 ? 11.91051 99.16929 65.54828 1.000 72.74804 529 ALA A N 1
ATOM 3911 C CA . ALA A 1 529 ? 11.75537 98.15306 66.57712 1.000 75.13518 529 ALA A CA 1
ATOM 3912 C C . ALA A 1 529 ? 12.96410 98.10066 67.50581 1.000 79.92205 529 ALA A C 1
ATOM 3913 O O . ALA A 1 529 ? 14.09888 98.41127 67.12416 1.000 81.32219 529 ALA A O 1
ATOM 3915 N N . TYR A 1 530 ? 12.71050 97.68127 68.73346 1.000 75.81942 530 TYR A N 1
ATOM 3916 C CA . TYR A 1 530 ? 13.72835 97.64539 69.75597 1.000 72.25300 530 TYR A CA 1
ATOM 3917 C C . TYR A 1 530 ? 13.92104 96.22082 70.22325 1.000 82.05777 530 TYR A C 1
ATOM 3918 O O . TYR A 1 530 ? 13.10086 95.33995 69.95105 1.000 85.23718 530 TYR A O 1
ATOM 3927 N N . TYR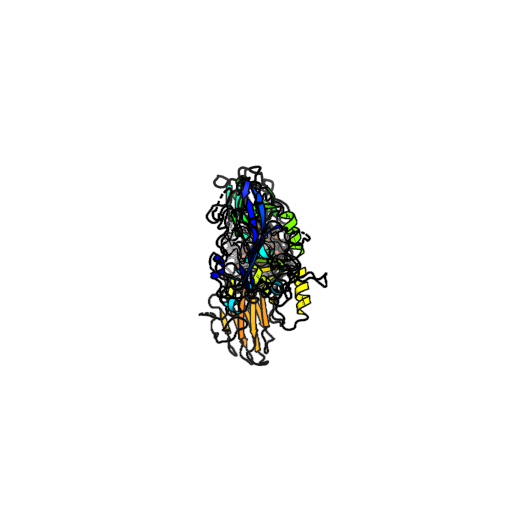 A 1 531 ? 15.01911 96.00450 70.93397 1.000 84.96054 531 TYR A N 1
ATOM 3928 C CA . TYR A 1 531 ? 15.36363 94.69833 71.47095 1.000 84.21731 531 TYR A CA 1
ATOM 3929 C C . TYR A 1 531 ? 14.93978 94.57953 72.94073 1.000 87.10363 531 TYR A C 1
ATOM 3930 O O . TYR A 1 531 ? 14.71216 95.57167 73.63881 1.000 83.31306 531 TYR A O 1
ATOM 3939 N N . TYR A 1 532 ? 14.84165 93.33215 73.40442 1.000 96.64017 532 TYR A N 1
ATOM 3940 C CA . TYR A 1 532 ? 14.48495 93.00933 74.78620 1.000 95.68746 532 TYR A CA 1
ATOM 3941 C C . TYR A 1 532 ? 14.74311 91.53043 75.09079 1.000 94.47374 532 TYR A C 1
ATOM 3942 O O . TYR A 1 532 ? 13.84014 90.69943 74.93938 1.000 91.19878 532 TYR A O 1
ATOM 3951 N N . ASP A 1 533 ? 15.96260 91.20958 75.54173 1.000 92.73409 533 ASP A N 1
ATOM 3952 C CA . ASP A 1 533 ? 16.49914 89.84515 75.59018 1.000 94.48708 533 ASP A CA 1
ATOM 3953 C C . ASP A 1 533 ? 16.86184 89.33907 74.20611 1.000 98.25910 533 ASP A C 1
ATOM 3954 O O . ASP A 1 533 ? 16.71048 88.14434 73.92370 1.000 101.96223 533 ASP A O 1
ATOM 3959 N N . GLY A 1 534 ? 17.33012 90.23167 73.33303 1.000 98.16729 534 GLY A N 1
ATOM 3960 C CA . GLY A 1 534 ? 17.48845 89.90257 71.92782 1.000 95.20021 534 GLY A CA 1
ATOM 3961 C C . GLY A 1 534 ? 16.18871 89.77342 71.15976 1.000 97.08360 534 GLY A C 1
ATOM 3962 O O . GLY A 1 534 ? 16.22204 89.54277 69.94040 1.000 103.80206 534 GLY A O 1
ATOM 3963 N N . ARG A 1 535 ? 15.04550 89.92011 71.82924 1.000 93.45963 535 ARG A N 1
ATOM 3964 C CA . ARG A 1 535 ? 13.73500 89.73523 71.21428 1.000 90.23140 535 ARG A CA 1
ATOM 3965 C C . ARG A 1 535 ? 13.28945 91.07032 70.63457 1.000 89.41024 535 ARG A C 1
ATOM 3966 O O . ARG A 1 535 ? 12.91831 91.99017 71.36941 1.000 86.89275 535 ARG A O 1
ATOM 3974 N N . LEU A 1 536 ? 13.35359 91.17614 69.30584 1.000 89.13010 536 LEU A N 1
ATOM 3975 C CA . LEU A 1 536 ? 12.80968 92.32462 68.59254 1.000 81.62781 536 LEU A CA 1
ATOM 3976 C C . LEU A 1 536 ? 11.35237 92.54456 68.99907 1.000 81.09197 536 LEU A C 1
ATOM 3977 O O . LEU A 1 536 ? 10.62195 91.58880 69.29416 1.000 81.65175 536 LEU A O 1
ATOM 3982 N N . TYR A 1 537 ? 10.92475 93.80499 69.05000 1.000 74.48439 537 TYR A N 1
ATOM 3983 C CA . TYR A 1 537 ? 9.53155 94.02648 69.41778 1.000 74.86710 537 TYR A CA 1
ATOM 3984 C C . TYR A 1 537 ? 9.08407 95.41373 69.00012 1.000 73.09230 537 TYR A C 1
ATOM 3985 O O . TYR A 1 537 ? 9.88310 96.34860 68.90073 1.000 75.90429 537 TYR A O 1
ATOM 3994 N N . TYR A 1 538 ? 7.78766 95.52658 68.76239 1.000 71.99299 538 TYR A N 1
ATOM 3995 C CA . TYR A 1 538 ? 7.20287 96.70699 68.15667 1.000 73.53447 538 TYR A CA 1
ATOM 3996 C C . TYR A 1 538 ? 6.26527 97.33340 69.16900 1.000 81.97788 538 TYR A C 1
ATOM 3997 O O . TYR A 1 538 ? 5.31910 96.69071 69.62929 1.000 84.52931 538 TYR A O 1
ATOM 4006 N N . THR A 1 539 ? 6.53087 98.57705 69.51599 1.000 86.40456 539 THR A N 1
ATOM 4007 C CA . THR A 1 539 ? 5.69438 99.33309 70.42406 1.000 86.07316 539 THR A CA 1
ATOM 4008 C C . THR A 1 539 ? 4.93717 100.40195 69.65796 1.000 92.21568 539 THR A C 1
ATOM 4009 O O . THR A 1 539 ? 5.54100 101.16295 68.88759 1.000 90.54501 539 THR A O 1
ATOM 4013 N N . ASP A 1 540 ? 3.62132 100.46607 69.87778 1.000 100.63321 540 ASP A N 1
ATOM 4014 C CA . ASP A 1 540 ? 2.75214 101.38601 69.14671 1.000 115.28719 540 ASP A CA 1
ATOM 4015 C C . ASP A 1 540 ? 2.26649 102.54085 70.03468 1.000 125.62250 540 ASP A C 1
ATOM 4016 O O . ASP A 1 540 ? 2.79372 102.78398 71.13282 1.000 122.41909 540 ASP A O 1
ATOM 4021 N N . GLN A 1 541 ? 1.27818 103.29214 69.51867 1.000 136.52654 541 GLN A N 1
ATOM 4022 C CA . GLN A 1 541 ? 0.72222 104.44328 70.23339 1.000 140.92636 541 GLN A CA 1
ATOM 4023 C C . GLN A 1 541 ? -0.36083 104.03443 71.23024 1.000 137.14448 541 GLN A C 1
ATOM 4024 O O . GLN A 1 541 ? -0.47719 104.65566 72.29580 1.000 138.02997 541 GLN A O 1
ATOM 4030 N N . GLY A 1 542 ? -1.13302 102.98416 70.92358 1.000 131.99465 542 GLY A N 1
ATOM 4031 C CA . GLY A 1 542 ? -2.02631 102.38597 71.89676 1.000 133.68994 542 GLY A CA 1
ATOM 4032 C C . GLY A 1 542 ? -1.27881 101.62215 72.97844 1.000 133.92610 542 GLY A C 1
ATOM 4033 O O . GLY A 1 542 ? -1.90240 100.96449 73.81852 1.000 135.08593 542 GLY A O 1
ATOM 4034 N N . GLU A 1 543 ? 0.05880 101.73556 72.97078 1.000 131.09539 543 GLU A N 1
ATOM 4035 C CA . GLU A 1 543 ? 1.02132 101.01843 73.81343 1.000 129.24080 543 GLU A CA 1
ATOM 4036 C C . GLU A 1 543 ? 0.58813 99.61055 74.25439 1.000 132.67352 543 GLU A C 1
ATOM 4037 O O . GLU A 1 543 ? 0.43419 99.34778 75.45443 1.000 139.57640 543 GLU A O 1
ATOM 4043 N N . LYS A 1 544 ? 0.41313 98.68267 73.29077 1.000 121.13100 544 LYS A N 1
ATOM 4044 C CA . LYS A 1 544 ? 0.19469 97.25177 73.55542 1.000 108.50202 544 LYS A CA 1
ATOM 4045 C C . LYS A 1 544 ? 1.26319 96.52327 72.75199 1.000 100.94728 544 LYS A C 1
ATOM 4046 O O . LYS A 1 544 ? 0.98154 96.04463 71.65558 1.000 104.05783 544 LYS A O 1
ATOM 4052 N N . ASP A 1 545 ? 2.47602 96.44571 73.30130 1.000 99.84220 545 ASP A N 1
ATOM 4053 C CA . ASP A 1 545 ? 3.67353 96.03104 72.56240 1.000 94.42348 545 ASP A CA 1
ATOM 4054 C C . ASP A 1 545 ? 3.56799 94.59752 72.03506 1.000 82.20074 545 ASP A C 1
ATOM 4055 O O . ASP A 1 545 ? 2.80851 93.76905 72.53966 1.000 81.94233 545 ASP A O 1
ATOM 4060 N N . ILE A 1 546 ? 4.37609 94.30342 71.01764 1.000 78.13855 546 ILE A N 1
ATOM 4061 C CA . ILE A 1 546 ? 4.25275 93.07162 70.24066 1.000 79.53296 546 ILE A CA 1
ATOM 4062 C C . ILE A 1 546 ? 5.63410 92.52655 69.93369 1.000 79.82151 546 ILE A C 1
ATOM 4063 O O . ILE A 1 546 ? 6.51891 93.26982 69.49693 1.000 80.22577 546 ILE A O 1
ATOM 4068 N N . PHE A 1 547 ? 5.81149 91.22724 70.12894 1.000 75.91219 547 PHE A N 1
ATOM 4069 C CA . PHE A 1 547 ? 7.05222 90.59348 69.72740 1.000 78.81508 547 PHE A CA 1
ATOM 4070 C C . PHE A 1 547 ? 7.01294 90.22595 68.23712 1.000 83.50625 547 PHE A C 1
ATOM 4071 O O . PHE A 1 547 ? 6.08939 89.53394 67.77013 1.000 77.59109 547 PHE A O 1
ATOM 4079 N N . ILE A 1 548 ? 8.02261 90.69775 67.49262 1.000 82.97964 548 ILE A N 1
ATOM 4080 C CA . ILE A 1 548 ? 8.14082 90.46563 66.05744 1.000 77.93049 548 ILE A CA 1
ATOM 4081 C C . ILE A 1 548 ? 9.42570 89.72237 65.70253 1.000 75.13938 548 ILE A C 1
ATOM 4082 O O . ILE A 1 548 ? 9.92345 89.87555 64.59578 1.000 72.67886 548 ILE A O 1
ATOM 4087 N N . ASP A 1 549 ? 10.00525 88.94263 66.61617 1.000 78.74850 549 ASP A N 1
ATOM 4088 C CA . ASP A 1 549 ? 11.14680 88.17003 66.13775 1.000 84.29639 549 ASP A CA 1
ATOM 4089 C C . ASP A 1 549 ? 10.63267 86.84733 65.59596 1.000 80.88635 549 ASP A C 1
ATOM 4090 O O . ASP A 1 549 ? 9.51336 86.42586 65.89552 1.000 80.00333 549 ASP A O 1
ATOM 4095 N N . GLU A 1 550 ? 11.44737 86.23387 64.73993 1.000 80.46207 550 GLU A N 1
ATOM 4096 C CA . GLU A 1 550 ? 10.93202 85.29588 63.74505 1.000 73.59372 550 GLU A CA 1
ATOM 4097 C C . GLU A 1 550 ? 9.95964 84.25911 64.28526 1.000 73.26002 550 GLU A C 1
ATOM 4098 O O . GLU A 1 550 ? 8.95790 83.99159 63.60120 1.000 73.83130 550 GLU A O 1
ATOM 4104 N N . PRO A 1 551 ? 10.17207 83.64353 65.45601 1.000 74.39614 551 PRO A N 1
ATOM 4105 C CA . PRO A 1 551 ? 9.20442 82.64140 65.93407 1.000 74.90488 551 PRO A CA 1
ATOM 4106 C C . PRO A 1 551 ? 7.89891 83.23800 66.44941 1.000 75.41424 551 PRO A C 1
ATOM 4107 O O . PRO A 1 551 ? 6.91389 82.49712 66.61139 1.000 76.03031 551 PRO A O 1
ATOM 4111 N N . SER A 1 552 ? 7.85111 84.55185 66.67577 1.000 73.32746 552 SER A N 1
ATOM 4112 C CA . SER A 1 552 ? 6.70534 85.20957 67.29164 1.000 71.61662 552 SER A CA 1
ATOM 4113 C C . SER A 1 552 ? 5.64411 85.63823 66.30003 1.000 72.91796 552 SER A C 1
ATOM 4114 O O . SER A 1 552 ? 4.45837 85.65489 66.64106 1.000 74.84725 552 SER A O 1
ATOM 4117 N N . ILE A 1 553 ? 6.03628 86.01187 65.09200 1.000 74.08578 553 ILE A N 1
ATOM 4118 C CA . ILE A 1 553 ? 5.06628 86.43518 64.10006 1.000 66.58987 553 ILE A CA 1
ATOM 4119 C C . ILE A 1 553 ? 4.86267 85.32153 63.10911 1.000 66.11737 553 ILE A C 1
ATOM 4120 O O . ILE A 1 553 ? 5.34974 84.20353 63.27652 1.000 68.80464 553 ILE A O 1
ATOM 4125 N N . ASN A 1 554 ? 4.19567 85.66664 62.03145 1.000 66.66879 554 ASN A N 1
ATOM 4126 C CA . ASN A 1 554 ? 4.04702 84.80122 60.88784 1.000 66.94241 554 ASN A CA 1
ATOM 4127 C C . ASN A 1 554 ? 4.37563 85.62208 59.65923 1.000 65.39205 554 ASN A C 1
ATOM 4128 O O . ASN A 1 554 ? 3.75418 86.66607 59.43806 1.000 63.37269 554 ASN A O 1
ATOM 4133 N N . LEU A 1 555 ? 5.36658 85.17342 58.88574 1.000 63.95142 555 LEU A N 1
ATOM 4134 C CA . LEU A 1 555 ? 5.76126 85.87897 57.67476 1.000 59.60657 555 LEU A CA 1
ATOM 4135 C C . LEU A 1 555 ? 4.86436 85.46586 56.52146 1.000 65.50853 555 LEU A C 1
ATOM 4136 O O . LEU A 1 555 ? 4.32289 84.35665 56.50118 1.000 66.78883 555 LEU A O 1
ATOM 4141 N N . ILE A 1 556 ? 4.66513 86.39007 55.57940 1.000 65.26318 556 ILE A N 1
ATOM 4142 C CA . ILE A 1 556 ? 3.89886 86.12949 54.36474 1.000 63.53820 556 ILE A CA 1
ATOM 4143 C C . ILE A 1 556 ? 4.62834 86.78474 53.21100 1.000 67.24838 556 ILE A C 1
ATOM 4144 O O . ILE A 1 556 ? 4.87606 87.99415 53.24009 1.000 68.95420 556 ILE A O 1
ATOM 4149 N N . THR A 1 557 ? 4.95787 86.00514 52.19287 1.000 65.65944 557 THR A N 1
ATOM 4150 C CA . THR A 1 557 ? 5.59251 86.55656 51.01284 1.000 68.55626 557 THR A CA 1
ATOM 4151 C C . THR A 1 557 ? 4.77033 86.25844 49.76142 1.000 69.51768 557 THR A C 1
ATOM 4152 O O . THR A 1 557 ? 3.77700 85.52845 49.79286 1.000 68.65381 557 THR A O 1
ATOM 4156 N N . ASP A 1 558 ? 5.18197 86.86271 48.64868 1.000 68.93865 558 ASP A N 1
ATOM 4157 C CA . ASP A 1 558 ? 4.66396 86.47945 47.34823 1.000 73.06225 558 ASP A CA 1
ATOM 4158 C C . ASP A 1 558 ? 5.49142 85.30103 46.83982 1.000 77.00859 558 ASP A C 1
ATOM 4159 O O . ASP A 1 558 ? 6.35571 84.77408 47.55008 1.000 75.28303 558 ASP A O 1
ATOM 4164 N N . GLU A 1 559 ? 5.25725 84.89206 45.58938 1.000 76.96739 559 GLU A N 1
ATOM 4165 C CA . GLU A 1 559 ? 5.96103 83.72726 45.06956 1.000 80.20726 559 GLU A CA 1
ATOM 4166 C C . GLU A 1 559 ? 7.45285 84.00158 44.86398 1.000 80.34100 559 GLU A C 1
ATOM 4167 O O . GLU A 1 559 ? 8.28428 83.13628 45.15567 1.000 82.81078 559 GLU A O 1
ATOM 4173 N N . ASN A 1 560 ? 7.82438 85.19177 44.37683 1.000 78.15525 560 ASN A N 1
ATOM 4174 C CA . ASN A 1 560 ? 9.22489 85.41292 44.00067 1.000 79.82341 560 ASN A CA 1
ATOM 4175 C C . ASN A 1 560 ? 10.12443 85.51825 45.21525 1.000 76.75682 560 ASN A C 1
ATOM 4176 O O . ASN A 1 560 ? 11.26538 85.04282 45.19138 1.000 75.79792 560 ASN A O 1
ATOM 4181 N N . THR A 1 561 ? 9.63831 86.16224 46.27497 1.000 81.42368 561 THR A N 1
ATOM 4182 C CA . THR A 1 561 ? 10.41764 86.25068 47.50040 1.000 74.71952 561 THR A CA 1
ATOM 4183 C C . THR A 1 561 ? 10.59430 84.87866 48.12893 1.000 75.55532 561 THR A C 1
ATOM 4184 O O . THR A 1 561 ? 11.65888 84.60620 48.69618 1.000 77.28918 561 THR A O 1
ATOM 4188 N N . LYS A 1 562 ? 9.58973 83.99555 48.02058 1.000 72.70446 562 LYS A N 1
ATOM 4189 C CA . LYS A 1 562 ? 9.76664 82.63782 48.52780 1.000 74.07728 562 LYS A CA 1
ATOM 4190 C C . LYS A 1 562 ? 10.98831 81.98376 47.90620 1.000 76.71714 562 LYS A C 1
ATOM 4191 O O . LYS A 1 562 ? 11.81627 81.38893 48.60666 1.000 78.00846 562 LYS A O 1
ATOM 4197 N N . LYS A 1 563 ? 11.12755 82.09752 46.58905 1.000 75.95109 563 LYS A N 1
ATOM 4198 C CA . LYS A 1 563 ? 12.24489 81.44745 45.92204 1.000 75.08087 563 LYS A CA 1
ATOM 4199 C C . LYS A 1 563 ? 13.56789 82.06821 46.35298 1.000 74.23659 563 LYS A C 1
ATOM 4200 O O . LYS A 1 563 ? 14.45807 81.36920 46.84667 1.000 78.80199 563 LYS A O 1
ATOM 4206 N N . GLU A 1 564 ? 13.70007 83.38633 46.22309 1.000 71.55176 564 GLU A N 1
ATOM 4207 C CA . GLU A 1 564 ? 14.91270 84.05157 46.68562 1.000 68.98260 564 GLU A CA 1
ATOM 4208 C C . GLU A 1 564 ? 15.27595 83.71013 48.13692 1.000 72.73461 564 GLU A C 1
ATOM 4209 O O . GLU A 1 564 ? 16.46186 83.62401 48.46240 1.000 75.10254 564 GLU A O 1
ATOM 4215 N N . ILE A 1 565 ? 14.29491 83.52650 49.03179 1.000 75.77711 565 ILE A N 1
ATOM 4216 C CA . ILE A 1 565 ? 14.62284 83.13378 50.40811 1.000 72.61104 565 ILE A CA 1
ATOM 4217 C C . ILE A 1 565 ? 15.09142 81.68913 50.44527 1.000 74.98234 565 ILE A C 1
ATOM 4218 O O . ILE A 1 565 ? 16.09793 81.36354 51.08045 1.000 75.41968 565 ILE A O 1
ATOM 4223 N N . GLU A 1 566 ? 14.34653 80.79504 49.78772 1.000 76.70068 566 GLU A N 1
ATOM 4224 C CA . GLU A 1 566 ? 14.70628 79.38255 49.78682 1.000 77.54542 566 GLU A CA 1
ATOM 4225 C C . GLU A 1 566 ? 15.94649 79.10872 48.95601 1.000 78.77605 566 GLU A C 1
ATOM 4226 O O . GLU A 1 566 ? 16.64823 78.12313 49.20369 1.000 85.90101 566 GLU A O 1
ATOM 4232 N N . ARG A 1 567 ? 16.23304 79.94919 47.96706 1.000 73.63122 567 ARG A N 1
ATOM 4233 C CA . ARG A 1 567 ? 17.50143 79.81749 47.26979 1.000 71.24850 567 ARG A CA 1
ATOM 4234 C C . ARG A 1 567 ? 18.65386 80.14107 48.20400 1.000 73.17030 567 ARG A C 1
ATOM 4235 O O . ARG A 1 567 ? 19.69320 79.47523 48.18102 1.000 79.74626 567 ARG A O 1
ATOM 4243 N N . GLN A 1 568 ? 18.47011 81.14297 49.05972 1.000 76.62828 568 GLN A N 1
ATOM 4244 C CA . GLN A 1 568 ? 19.52250 81.55214 49.98175 1.000 76.32561 568 GLN A CA 1
ATOM 4245 C C . GLN A 1 568 ? 19.70210 80.55212 51.11944 1.000 77.90872 568 GLN A C 1
ATOM 4246 O O . GLN A 1 568 ? 20.81895 80.34294 51.59960 1.000 78.62477 568 GLN A O 1
ATOM 4252 N N . LEU A 1 569 ? 18.62047 79.94074 51.57837 1.000 77.52218 569 LEU A N 1
ATOM 4253 C CA . LEU A 1 569 ? 18.69069 79.09192 52.75306 1.000 82.78864 569 LEU A CA 1
ATOM 4254 C C . LEU A 1 569 ? 19.08731 77.66687 52.42547 1.000 88.88681 569 LEU A C 1
ATOM 4255 O O . LEU A 1 569 ? 19.15150 76.83547 53.33477 1.000 94.45789 569 LEU A O 1
ATOM 4260 N N . ASN A 1 570 ? 19.33693 77.35117 51.15885 1.000 91.02486 570 ASN A N 1
ATOM 4261 C CA . ASN A 1 570 ? 19.96401 76.07097 50.87229 1.000 96.31955 570 ASN A CA 1
ATOM 4262 C C . ASN A 1 570 ? 21.47044 76.11352 51.08897 1.000 96.98207 570 ASN A C 1
ATOM 4263 O O . ASN A 1 570 ? 22.08432 75.04725 51.20014 1.000 99.27300 570 ASN A O 1
ATOM 4268 N N . GLN A 1 571 ? 22.06514 77.31197 51.18506 1.000 95.64508 571 GLN A N 1
ATOM 4269 C CA . GLN A 1 571 ? 23.50911 77.49749 51.32348 1.000 93.11865 571 GLN A CA 1
ATOM 4270 C C . GLN A 1 571 ? 23.91200 77.96757 52.71202 1.000 95.29831 571 GLN A C 1
ATOM 4271 O O . GLN A 1 571 ? 25.02538 78.47034 52.88750 1.000 96.32472 571 GLN A O 1
ATOM 4277 N N . MET A 1 572 ? 23.01062 77.87042 53.68960 1.000 98.12335 572 MET A N 1
ATOM 4278 C CA . MET A 1 572 ? 23.27801 78.29064 55.06213 1.000 98.96137 572 MET A CA 1
ATOM 4279 C C . MET A 1 572 ? 22.59797 77.25579 55.94251 1.000 97.91932 572 MET A C 1
ATOM 4280 O O . MET A 1 572 ? 21.37807 77.32143 56.13484 1.000 94.60182 572 MET A O 1
ATOM 4285 N N . PRO A 1 573 ? 23.33328 76.26687 56.45297 1.000 101.48848 573 PRO A N 1
ATOM 4286 C CA . PRO A 1 573 ? 22.69436 75.21979 57.28364 1.000 103.26664 573 PRO A CA 1
ATOM 4287 C C . PRO A 1 573 ? 22.05022 75.69513 58.61244 1.000 99.22485 573 PRO A C 1
ATOM 4288 O O . PRO A 1 573 ? 21.21265 74.95829 59.15797 1.000 91.58532 573 PRO A O 1
ATOM 4292 N N . GLY A 1 574 ? 22.40478 76.87133 59.14975 1.000 99.56925 574 GLY A N 1
ATOM 4293 C CA . GLY A 1 574 ? 21.65802 77.48721 60.25108 1.000 99.26368 574 GLY A CA 1
ATOM 4294 C C . GLY A 1 574 ? 20.58696 78.44063 59.73544 1.000 99.51196 574 GLY A C 1
ATOM 4295 O O . GLY A 1 574 ? 20.80569 79.64778 59.52742 1.000 90.91692 574 GLY A O 1
ATOM 4296 N N . LYS A 1 575 ? 19.41496 77.88619 59.49680 1.000 99.76398 575 LYS A N 1
ATOM 4297 C CA . LYS A 1 575 ? 18.51902 78.40750 58.46591 1.000 98.66726 575 LYS A CA 1
ATOM 4298 C C . LYS A 1 575 ? 17.31774 79.04673 59.13901 1.000 96.03594 575 LYS A C 1
ATOM 4299 O O . LYS A 1 575 ? 16.35053 78.35840 59.47419 1.000 106.43968 575 LYS A O 1
ATOM 4305 N N . THR A 1 576 ? 17.35229 80.35430 59.32393 1.000 82.96159 576 THR A N 1
ATOM 4306 C CA . THR A 1 576 ? 16.12738 81.04751 59.67999 1.000 81.39530 576 THR A CA 1
ATOM 4307 C C . THR A 1 576 ? 15.92234 82.19565 58.70924 1.000 81.46017 576 THR A C 1
ATOM 4308 O O . THR A 1 576 ? 16.88505 82.79433 58.21511 1.000 79.06295 576 THR A O 1
ATOM 4312 N N . VAL A 1 577 ? 14.64572 82.44806 58.39910 1.000 78.67024 577 VAL A N 1
ATOM 4313 C CA . VAL A 1 577 ? 14.28444 83.46455 57.41556 1.000 68.60838 577 VAL A CA 1
ATOM 4314 C C . VAL A 1 577 ? 14.93055 84.79806 57.75309 1.000 73.19034 577 VAL A C 1
ATOM 4315 O O . VAL A 1 577 ? 15.31091 85.55970 56.85554 1.000 72.36552 577 VAL A O 1
ATOM 4319 N N . TYR A 1 578 ? 15.08969 85.09511 59.05193 1.000 73.60392 578 TYR A N 1
ATOM 4320 C CA . TYR A 1 578 ? 15.62445 86.38618 59.45855 1.000 67.34467 578 TYR A CA 1
ATOM 4321 C C . TYR A 1 578 ? 17.09240 86.55079 59.13781 1.000 69.40790 578 TYR A C 1
ATOM 4322 O O . TYR A 1 578 ? 17.59324 87.67600 59.19212 1.000 71.11993 578 TYR A O 1
ATOM 4331 N N . ASP A 1 579 ? 17.78418 85.47832 58.79249 1.000 72.08301 579 ASP A N 1
ATOM 4332 C CA . ASP A 1 579 ? 19.21015 85.54190 58.51426 1.000 74.02170 579 ASP A CA 1
ATOM 4333 C C . ASP A 1 579 ? 19.53756 85.86446 57.05949 1.000 73.27044 579 ASP A C 1
ATOM 4334 O O . ASP A 1 579 ? 20.69936 86.18233 56.76702 1.000 72.93341 579 ASP A O 1
ATOM 4339 N N . VAL A 1 580 ? 18.55401 85.79897 56.13764 1.000 68.56008 580 VAL A N 1
ATOM 4340 C CA . VAL A 1 580 ? 18.87422 85.85204 54.71524 1.000 66.67635 580 VAL A CA 1
ATOM 4341 C C . VAL A 1 580 ? 19.22764 87.28511 54.35976 1.000 69.49821 580 VAL A C 1
ATOM 4342 O O . VAL A 1 580 ? 18.74119 88.23715 54.97926 1.000 71.20342 580 VAL A O 1
ATOM 4346 N N . LYS A 1 581 ? 20.11095 87.45599 53.38216 1.000 71.63968 581 LYS A N 1
ATOM 4347 C CA . LYS A 1 581 ? 20.45697 88.80744 52.97321 1.000 72.77068 581 LYS A CA 1
ATOM 4348 C C . LYS A 1 581 ? 19.23644 89.45710 52.32924 1.000 74.74195 581 LYS A C 1
ATOM 4349 O O . LYS A 1 581 ? 18.53939 88.83954 51.51332 1.000 76.24641 581 LYS A O 1
ATOM 4355 N N . TRP A 1 582 ? 18.95523 90.68594 52.74343 1.000 70.37198 582 TRP A N 1
ATOM 4356 C CA . TRP A 1 582 ? 17.76256 91.40340 52.32682 1.000 66.39640 582 TRP A CA 1
ATOM 4357 C C . TRP A 1 582 ? 17.98839 91.98077 50.94502 1.000 67.65182 582 TRP A C 1
ATOM 4358 O O . TRP A 1 582 ? 18.87203 92.82197 50.75741 1.000 69.75567 582 TRP A O 1
ATOM 4369 N N . LYS A 1 583 ? 17.19907 91.53442 49.97970 1.000 69.87207 583 LYS A N 1
ATOM 4370 C CA . LYS A 1 583 ? 17.48248 91.80039 48.58027 1.000 69.76723 583 LYS A CA 1
ATOM 4371 C C . LYS A 1 583 ? 16.44835 92.73391 47.97447 1.000 65.59524 583 LYS A C 1
ATOM 4372 O O . LYS A 1 583 ? 15.25306 92.63483 48.26352 1.000 64.72520 583 LYS A O 1
ATOM 4378 N N . ARG A 1 584 ? 16.92137 93.60915 47.10050 1.000 66.44144 584 ARG A N 1
ATOM 4379 C CA . ARG A 1 584 ? 16.05905 94.57739 46.44605 1.000 61.71496 584 ARG A CA 1
ATOM 4380 C C . ARG A 1 584 ? 14.93629 93.86622 45.69589 1.000 60.92599 584 ARG A C 1
ATOM 4381 O O . ARG A 1 584 ? 15.16957 92.88851 44.98096 1.000 71.83285 584 ARG A O 1
ATOM 4389 N N . GLY A 1 585 ? 13.70977 94.32286 45.89407 1.000 58.26437 585 GLY A N 1
ATOM 4390 C CA . GLY A 1 585 ? 12.57018 93.73082 45.23564 1.000 55.65198 585 GLY A CA 1
ATOM 4391 C C . GLY A 1 585 ? 11.80329 92.68975 46.02961 1.000 61.18374 585 GLY A C 1
ATOM 4392 O O . GLY A 1 585 ? 10.82977 92.14554 45.50133 1.000 67.78994 585 GLY A O 1
ATOM 4393 N N . MET A 1 586 ? 12.18188 92.40222 47.27460 1.000 58.52753 586 MET A N 1
ATOM 4394 C CA . MET A 1 586 ? 11.43054 91.45580 48.10343 1.000 60.04861 586 MET A CA 1
ATOM 4395 C C . MET A 1 586 ? 10.08241 92.04088 48.55482 1.000 64.14741 586 MET A C 1
ATOM 4396 O O . MET A 1 586 ? 9.83731 93.24840 48.47516 1.000 66.76723 586 MET A O 1
ATOM 4401 N N . LYS A 1 587 ? 9.20773 91.16434 49.06701 1.000 65.39127 587 LYS A N 1
ATOM 4402 C CA . LYS A 1 587 ? 7.90655 91.56496 49.62469 1.000 63.06874 587 LYS A CA 1
ATOM 4403 C C . LYS A 1 587 ? 7.56033 90.63658 50.78092 1.000 64.35247 587 LYS A C 1
ATOM 4404 O O . LYS A 1 587 ? 7.25575 89.46485 50.55912 1.000 63.49906 587 LYS A O 1
ATOM 4410 N N . ILE A 1 588 ? 7.57214 91.14772 52.00818 1.000 73.04434 588 ILE A N 1
ATOM 4411 C CA . ILE A 1 588 ? 7.25111 90.35013 53.18824 1.000 63.17730 588 ILE A CA 1
ATOM 4412 C C . ILE A 1 588 ? 6.20043 91.08781 54.00781 1.000 62.04298 588 ILE A C 1
ATOM 4413 O O . ILE A 1 588 ? 6.21222 92.31929 54.08739 1.000 64.07254 588 ILE A O 1
ATOM 4418 N N . THR A 1 589 ? 5.27709 90.33610 54.59685 1.000 65.20454 589 THR A N 1
ATOM 4419 C CA . THR A 1 589 ? 4.25444 90.87566 55.48465 1.000 65.39552 589 THR A CA 1
ATOM 4420 C C . THR A 1 589 ? 4.34170 90.17231 56.83413 1.000 64.15245 589 THR A C 1
ATOM 4421 O O . THR A 1 589 ? 4.30947 88.94185 56.89271 1.000 65.35086 589 THR A O 1
ATOM 4425 N N . LEU A 1 590 ? 4.46833 90.93853 57.91136 1.000 63.32005 590 LEU A N 1
ATOM 4426 C CA . LEU A 1 590 ? 4.38271 90.37738 59.25136 1.000 63.58459 590 LEU A CA 1
ATOM 4427 C C . LEU A 1 590 ? 2.92287 90.31757 59.69726 1.000 62.60057 590 LEU A C 1
ATOM 4428 O O . LEU A 1 590 ? 2.20151 91.31533 59.60399 1.000 66.23062 590 LEU A O 1
ATOM 4433 N N . HIS A 1 591 ? 2.49194 89.14675 60.17041 1.000 60.98933 591 HIS A N 1
ATOM 4434 C CA . HIS A 1 591 ? 1.10247 88.87602 60.54473 1.000 63.65741 591 HIS A CA 1
ATOM 4435 C C . HIS A 1 591 ? 1.08412 88.36155 61.98321 1.000 71.43524 591 HIS A C 1
ATOM 4436 O O . HIS A 1 591 ? 1.73842 87.35970 62.29697 1.000 75.10546 591 HIS A O 1
ATOM 4443 N N . VAL A 1 592 ? 0.33415 89.03422 62.85160 1.000 72.72572 592 VAL A N 1
ATOM 4444 C CA . VAL A 1 592 ? 0.45074 88.84070 64.30484 1.000 66.88157 592 VAL A CA 1
ATOM 4445 C C . VAL A 1 592 ? -0.46056 87.69376 64.75328 1.000 67.91656 592 VAL A C 1
ATOM 4446 O O . VAL A 1 592 ? -1.66946 87.69873 64.42559 1.000 73.04675 592 VAL A O 1
ATOM 4450 N N . PRO A 1 593 ? 0.05230 86.72547 65.50753 1.000 63.29138 593 PRO A N 1
ATOM 4451 C CA . PRO A 1 593 ? -0.78288 85.58415 65.92097 1.000 65.14469 593 PRO A CA 1
ATOM 4452 C C . PRO A 1 593 ? -1.89202 86.00393 66.87647 1.000 64.22981 593 PRO A C 1
ATOM 4453 O O . PRO A 1 593 ? -1.85342 87.08171 67.46505 1.000 67.31723 593 PRO A O 1
ATOM 4457 N N . ILE A 1 594 ? -2.91890 85.15160 66.99212 1.000 62.67578 594 ILE A N 1
ATOM 4458 C CA . ILE A 1 594 ? -4.06505 85.47947 67.84175 1.000 59.90028 594 ILE A CA 1
ATOM 4459 C C . ILE A 1 594 ? -3.95393 84.86015 69.23788 1.000 71.33667 594 ILE A C 1
ATOM 4460 O O . ILE A 1 594 ? -4.63384 85.32181 70.17137 1.000 72.66198 594 ILE A O 1
ATOM 4465 N N . LYS A 1 595 ? -3.11063 83.84029 69.41297 1.000 73.57711 595 LYS A N 1
ATOM 4466 C CA . LYS A 1 595 ? -2.63907 83.39349 70.72037 1.000 73.19770 595 LYS A CA 1
ATOM 4467 C C . LYS A 1 595 ? -1.15563 83.10326 70.55337 1.000 73.00476 595 LYS A C 1
ATOM 4468 O O . LYS A 1 595 ? -0.74118 82.59636 69.50275 1.000 72.09058 595 LYS A O 1
ATOM 4474 N N . TYR A 1 596 ? -0.35208 83.43780 71.56141 1.000 69.77584 596 TYR A N 1
ATOM 4475 C CA . TYR A 1 596 ? 1.08545 83.18997 71.45338 1.000 70.46070 596 TYR A CA 1
ATOM 4476 C C . TYR A 1 596 ? 1.66440 82.92434 72.83262 1.000 77.47881 596 TYR A C 1
ATOM 4477 O O . TYR A 1 596 ? 1.67480 83.80391 73.70009 1.000 79.61459 596 TYR A O 1
ATOM 4486 N N . TYR A 1 597 ? 2.14745 81.70600 73.01753 1.000 78.00253 597 TYR A N 1
ATOM 4487 C CA . TYR A 1 597 ? 2.70500 81.24094 74.27454 1.000 71.88584 597 TYR A CA 1
ATOM 4488 C C . TYR A 1 597 ? 4.22346 81.30974 74.19226 1.000 76.11027 597 TYR A C 1
ATOM 4489 O O . TYR A 1 597 ? 4.86116 80.42447 73.61170 1.000 76.47013 597 TYR A O 1
ATOM 4498 N N . ASP A 1 598 ? 4.81133 82.35810 74.76294 1.000 75.36257 598 ASP A N 1
ATOM 4499 C CA . ASP A 1 598 ? 6.26783 82.42163 74.89791 1.000 85.53473 598 ASP A CA 1
ATOM 4500 C C . ASP A 1 598 ? 6.58023 82.13684 76.35976 1.000 90.36244 598 ASP A C 1
ATOM 4501 O O . ASP A 1 598 ? 6.35879 82.97258 77.23951 1.000 98.40177 598 ASP A O 1
ATOM 4506 N N . PHE A 1 599 ? 7.05472 80.92471 76.61450 1.000 90.91840 599 PHE A N 1
ATOM 4507 C CA . PHE A 1 599 ? 7.21162 80.45938 77.98017 1.000 95.90965 599 PHE A CA 1
ATOM 4508 C C . PHE A 1 599 ? 8.23993 81.32420 78.68524 1.000 106.69512 599 PHE A C 1
ATOM 4509 O O . PHE A 1 599 ? 9.44575 81.19326 78.44343 1.000 109.81241 599 PHE A O 1
ATOM 4517 N N . GLU A 1 600 ? 7.76241 82.24018 79.53154 1.000 108.51512 600 GLU A N 1
ATOM 4518 C CA . GLU A 1 600 ? 8.66014 83.27673 79.99902 1.000 110.92301 600 GLU A CA 1
ATOM 4519 C C . GLU A 1 600 ? 8.07177 84.19476 81.05538 1.000 116.20210 600 GLU A C 1
ATOM 4520 O O . GLU A 1 600 ? 8.60531 85.28848 81.27375 1.000 119.32222 600 GLU A O 1
ATOM 4526 N N . THR A 1 601 ? 6.98694 83.79996 81.71815 1.000 117.82924 601 THR A N 1
ATOM 4527 C CA . THR A 1 601 ? 6.43083 84.75724 82.67009 1.000 124.60513 601 THR A CA 1
ATOM 4528 C C . THR A 1 601 ? 5.77169 84.08331 83.87616 1.000 123.75852 601 THR A C 1
ATOM 4529 O O . THR A 1 601 ? 6.40179 83.29989 84.60017 1.000 121.42671 601 THR A O 1
ATOM 4533 N N . SER A 1 602 ? 4.49669 84.39396 84.08378 1.000 120.07956 602 SER A N 1
ATOM 4534 C CA . SER A 1 602 ? 3.74337 83.98719 85.24898 1.000 118.94991 602 SER A CA 1
ATOM 4535 C C . SER A 1 602 ? 2.31609 84.47549 85.01857 1.000 114.90591 602 SER A C 1
ATOM 4536 O O . SER A 1 602 ? 1.93525 84.77826 83.88002 1.000 107.47500 602 SER A O 1
ATOM 4539 N N . LEU A 1 605 ? 1.06286 80.51225 80.19319 1.000 83.84372 605 LEU A N 1
ATOM 4540 C CA . LEU A 1 605 ? 1.37040 79.25682 80.90369 1.000 96.84280 605 LEU A CA 1
ATOM 4541 C C . LEU A 1 605 ? 0.50493 78.06918 80.47803 1.000 96.89947 605 LEU A C 1
ATOM 4542 O O . LEU A 1 605 ? -0.51769 78.22720 79.79865 1.000 91.65114 605 LEU A O 1
ATOM 4547 N N . TRP A 1 606 ? 0.93828 76.88002 80.91483 1.000 97.23781 606 TRP A N 1
ATOM 4548 C CA . TRP A 1 606 ? 0.41986 75.59222 80.46505 1.000 92.85580 606 TRP A CA 1
ATOM 4549 C C . TRP A 1 606 ? 0.28906 74.61835 81.63973 1.000 99.67066 606 TRP A C 1
ATOM 4550 O O . TRP A 1 606 ? 1.09232 74.63573 82.57883 1.000 102.82374 606 TRP A O 1
ATOM 4561 N N . TYR A 1 607 ? -0.71320 73.74121 81.56589 1.000 96.45304 607 TYR A N 1
ATOM 4562 C CA . TYR A 1 607 ? -0.92820 72.72166 82.58998 1.000 92.26438 607 TYR A CA 1
ATOM 4563 C C . TYR A 1 607 ? 0.07419 71.58132 82.47409 1.000 95.45267 607 TYR A C 1
ATOM 4564 O O . TYR A 1 607 ? 0.36128 71.10325 81.37503 1.000 100.40371 607 TYR A O 1
ATOM 4573 N N . TYR A 1 608 ? 0.58137 71.12364 83.62043 1.000 93.82995 608 TYR A N 1
ATOM 4574 C CA . TYR A 1 608 ? 1.45305 69.94933 83.68757 1.000 94.37780 608 TYR A CA 1
ATOM 4575 C C . TYR A 1 608 ? 2.78652 70.17818 82.96667 1.000 98.12315 608 TYR A C 1
ATOM 4576 O O . TYR A 1 608 ? 3.37891 69.23103 82.42444 1.000 96.30910 608 TYR A O 1
ATOM 4585 N N . THR A 1 609 ? 3.26786 71.43071 82.95951 1.000 95.48024 609 THR A N 1
ATOM 4586 C CA . THR A 1 609 ? 4.51023 71.80484 82.28548 1.000 98.77364 609 THR A CA 1
ATOM 4587 C C . THR A 1 609 ? 5.33810 72.70339 83.19650 1.000 99.28262 609 THR A C 1
ATOM 4588 O O . THR A 1 609 ? 4.79527 73.42139 84.04236 1.000 101.34661 609 THR A O 1
ATOM 4592 N N . TYR A 1 610 ? 6.65686 72.67566 83.00131 1.000 94.73780 610 TYR A N 1
ATOM 4593 C CA . TYR A 1 610 ? 7.59933 73.33136 83.89898 1.000 100.28111 610 TYR A CA 1
ATOM 4594 C C . TYR A 1 610 ? 8.27101 74.48214 83.17247 1.000 99.32344 610 TYR A C 1
ATOM 4595 O O . TYR A 1 610 ? 8.81886 74.29054 82.08491 1.000 98.19848 610 TYR A O 1
ATOM 4604 N N . GLN A 1 611 ? 8.25377 75.66158 83.80092 1.000 101.90741 611 GLN A N 1
ATOM 4605 C CA . GLN A 1 611 ? 8.78741 76.86765 83.18144 1.000 99.06892 611 GLN A CA 1
ATOM 4606 C C . GLN A 1 611 ? 10.27997 76.72569 82.89497 1.000 106.89072 611 GLN A C 1
ATOM 4607 O O . GLN A 1 611 ? 10.71023 76.82525 81.74158 1.000 115.35117 611 GLN A O 1
ATOM 4613 N N . GLU A 1 612 ? 11.08655 76.50080 83.92851 1.000 107.59258 612 GLU A N 1
ATOM 4614 C CA . GLU A 1 612 ? 12.52406 76.17841 83.79319 1.000 113.38986 612 GLU A CA 1
ATOM 4615 C C . GLU A 1 612 ? 13.28401 77.37718 83.19948 1.000 114.16613 612 G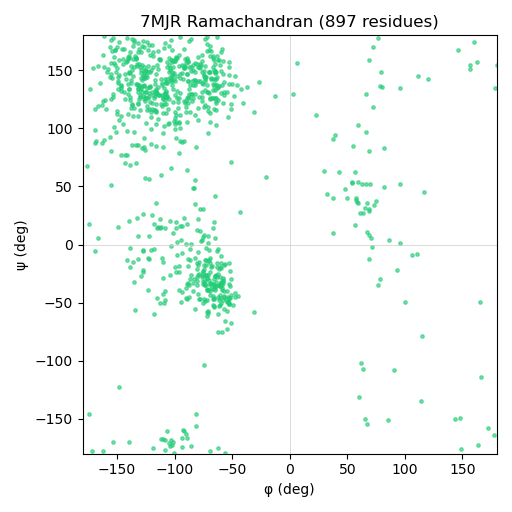LU A C 1
ATOM 4616 O O . GLU A 1 612 ? 12.90364 78.53625 83.41592 1.000 114.30809 612 GLU A O 1
ATOM 4622 N N . SER A 1 613 ? 14.36762 77.11189 82.46155 1.000 111.63097 613 SER A N 1
ATOM 4623 C CA . SER A 1 613 ? 15.33817 78.15294 82.11536 1.000 111.91721 613 SER A CA 1
ATOM 4624 C C . SER A 1 613 ? 16.14498 77.70565 80.90475 1.000 115.87004 613 SER A C 1
ATOM 4625 O O . SER A 1 613 ? 16.88366 76.71639 80.98562 1.000 117.65401 613 SER A O 1
ATOM 4628 N N . GLY A 1 614 ? 16.02338 78.44799 79.79902 1.000 113.08017 614 GLY A N 1
ATOM 4629 C CA . GLY A 1 614 ? 16.68062 78.14677 78.53762 1.000 113.14307 614 GLY A CA 1
ATOM 4630 C C . GLY A 1 614 ? 16.09811 78.95640 77.38695 1.000 116.94663 614 GLY A C 1
ATOM 4631 O O . GLY A 1 614 ? 16.26308 80.18325 77.35365 1.000 116.04023 614 GLY A O 1
ATOM 4632 N N . GLY A 1 615 ? 15.45149 78.29264 76.43213 1.000 111.81756 615 GLY A N 1
ATOM 4633 C CA . GLY A 1 615 ? 14.58744 78.89947 75.43593 1.000 101.99983 615 GLY A CA 1
ATOM 4634 C C . GLY A 1 615 ? 15.17353 78.84138 74.03998 1.000 102.66176 615 GLY A C 1
ATOM 4635 O O . GLY A 1 615 ? 16.39674 78.92112 73.84108 1.000 106.84012 615 GLY A O 1
ATOM 4636 N N . TYR A 1 616 ? 14.28712 78.67072 73.05012 1.000 96.78517 616 TYR A N 1
ATOM 4637 C CA . TYR A 1 616 ? 14.66604 79.09934 71.71216 1.000 93.83230 616 TYR A CA 1
ATOM 4638 C C . TYR A 1 616 ? 14.87908 80.60292 71.82229 1.000 99.27118 616 TYR A C 1
ATOM 4639 O O . TYR A 1 616 ? 16.02416 81.06551 71.85284 1.000 98.44743 616 TYR A O 1
ATOM 4648 N N . THR A 1 617 ? 13.79665 81.36970 71.89433 1.000 100.28829 617 THR A N 1
ATOM 4649 C CA . THR A 1 617 ? 13.88017 82.79004 72.20501 1.000 99.17765 617 THR A CA 1
ATOM 4650 C C . THR A 1 617 ? 13.46280 83.03929 73.65514 1.000 102.55617 617 THR A C 1
ATOM 4651 O O . THR A 1 617 ? 12.79260 82.21915 74.29441 1.000 100.59981 617 THR A O 1
ATOM 4655 N N . GLY A 1 618 ? 13.89584 84.18163 74.18213 1.000 105.52496 618 GLY A N 1
ATOM 4656 C CA . GLY A 1 618 ? 13.52615 84.54705 75.53476 1.000 104.61303 618 GLY A CA 1
ATOM 4657 C C . GLY A 1 618 ? 14.43644 83.96161 76.59271 1.000 104.86736 618 GLY A C 1
ATOM 4658 O O . GLY A 1 618 ? 15.62419 83.73775 76.34512 1.000 105.03696 618 GLY A O 1
ATOM 4659 N N . LYS A 1 619 ? 13.90079 83.71572 77.78527 1.000 109.49129 619 LYS A N 1
ATOM 4660 C CA . LYS A 1 619 ? 14.71942 83.28461 78.91796 1.000 112.42756 619 LYS A CA 1
ATOM 4661 C C . LYS A 1 619 ? 14.37925 81.88193 79.39995 1.000 115.27836 619 LYS A C 1
ATOM 4662 O O . LYS A 1 619 ? 15.29277 81.07281 79.63268 1.000 112.64441 619 LYS A O 1
ATOM 4668 N N . LYS A 1 620 ? 13.08837 81.57426 79.55807 1.000 112.57883 620 LYS A N 1
ATOM 4669 C CA . LYS A 1 620 ? 12.59363 80.29044 80.03654 1.000 106.91727 620 LYS A CA 1
ATOM 4670 C C . LYS A 1 620 ? 12.02196 79.49806 78.85528 1.000 106.07605 620 LYS A C 1
ATOM 4671 O O . LYS A 1 620 ? 11.89066 80.02409 77.74572 1.000 107.47363 620 LYS A O 1
ATOM 4677 N N . ARG A 1 621 ? 11.70093 78.21568 79.08138 1.000 101.13290 621 ARG A N 1
ATOM 4678 C CA . ARG A 1 621 ? 11.31581 77.35022 77.95309 1.000 96.13867 621 ARG A CA 1
ATOM 4679 C C . ARG A 1 621 ? 10.59421 76.09896 78.45592 1.000 94.27554 621 ARG A C 1
ATOM 4680 O O . ARG A 1 621 ? 11.21814 75.04900 78.61578 1.000 97.89796 621 ARG A O 1
ATOM 4688 N N . GLY A 1 622 ? 9.27799 76.21294 78.62437 1.000 90.09720 622 GLY A N 1
ATOM 4689 C CA . GLY A 1 622 ? 8.42664 75.09246 78.99771 1.000 93.70783 622 GLY A CA 1
ATOM 4690 C C 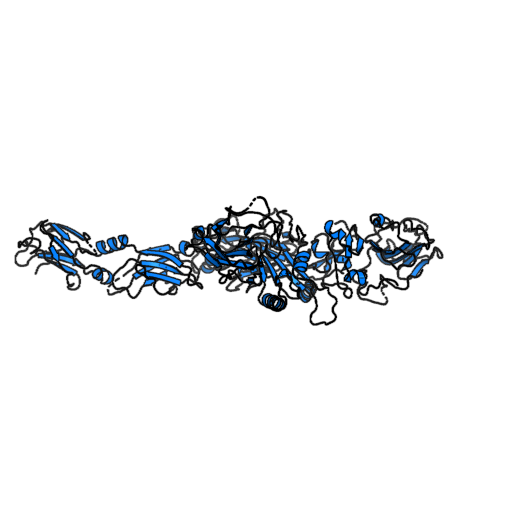. GLY A 1 622 ? 8.88852 73.69207 78.61219 1.000 98.44938 622 GLY A C 1
ATOM 4691 O O . GLY A 1 622 ? 9.42123 73.47668 77.51352 1.000 98.40896 622 GLY A O 1
ATOM 4692 N N . ARG A 1 623 ? 8.70268 72.72699 79.51554 1.000 99.10365 623 ARG A N 1
ATOM 4693 C CA . ARG A 1 623 ? 9.14364 71.36314 79.25839 1.000 100.19167 623 ARG A CA 1
ATOM 4694 C C . ARG A 1 623 ? 8.24482 70.37509 79.98259 1.000 98.52398 623 ARG A C 1
ATOM 4695 O O . ARG A 1 623 ? 7.66184 70.68602 81.02316 1.000 98.82443 623 ARG A O 1
ATOM 4703 N N . ILE A 1 624 ? 8.14214 69.17664 79.41527 1.000 96.21757 624 ILE A N 1
ATOM 4704 C CA . ILE A 1 624 ? 7.39535 68.09120 80.02039 1.000 100.77054 624 ILE A CA 1
ATOM 4705 C C . ILE A 1 624 ? 8.28534 66.85952 80.08604 1.000 108.86649 624 ILE A C 1
ATOM 4706 O O . ILE A 1 624 ? 9.37401 66.80814 79.50514 1.000 101.90922 624 ILE A O 1
ATOM 4711 N N . GLY A 1 625 ? 7.77795 65.85036 80.79435 1.000 112.66486 625 GLY A N 1
ATOM 4712 C CA . GLY A 1 625 ? 8.53992 64.67436 81.14335 1.000 112.92913 625 GLY A CA 1
ATOM 4713 C C . GLY A 1 625 ? 8.40260 63.56405 80.13532 1.000 106.83591 625 GLY A C 1
ATOM 4714 O O . GLY A 1 625 ? 8.00095 63.76817 78.98978 1.000 107.15336 625 GLY A O 1
ATOM 4715 N N . THR A 1 626 ? 8.73247 62.36108 80.58650 1.000 109.15425 626 THR A N 1
ATOM 4716 C CA . THR A 1 626 ? 8.79508 61.21796 79.69279 1.000 113.83369 626 THR A CA 1
ATOM 4717 C C . THR A 1 626 ? 7.40750 60.69952 79.32861 1.000 116.59710 626 THR A C 1
ATOM 4718 O O . THR A 1 626 ? 7.23022 60.12361 78.24637 1.000 115.06840 626 THR A O 1
ATOM 4722 N N . ASP A 1 627 ? 6.40928 60.91212 80.19169 1.000 115.86562 627 ASP A N 1
ATOM 4723 C CA . ASP A 1 627 ? 5.02133 60.80265 79.76220 1.000 119.41192 627 ASP A CA 1
ATOM 4724 C C . ASP A 1 627 ? 4.30849 62.15133 79.72643 1.000 120.97115 627 ASP A C 1
ATOM 4725 O O . ASP A 1 627 ? 3.24617 62.24954 79.09709 1.000 123.66854 627 ASP A O 1
ATOM 4730 N N . GLY A 1 628 ? 4.88255 63.18485 80.36484 1.000 119.87170 628 GLY A N 1
ATOM 4731 C CA . GLY A 1 628 ? 4.44631 64.57754 80.30574 1.000 114.27531 628 GLY A CA 1
ATOM 4732 C C . GLY A 1 628 ? 3.44142 64.96164 79.23371 1.000 110.00016 628 GLY A C 1
ATOM 4733 O O . GLY A 1 628 ? 3.64096 64.69210 78.04488 1.000 109.48768 628 GLY A O 1
ATOM 4734 N N . HIS A 1 629 ? 2.34935 65.60446 79.64996 1.000 104.42181 629 HIS A N 1
ATOM 4735 C CA . HIS A 1 629 ? 1.19566 65.81811 78.80958 1.000 92.03099 629 HIS A CA 1
ATOM 4736 C C . HIS A 1 629 ? 0.68700 67.23563 79.04928 1.000 95.62759 629 HIS A C 1
ATOM 4737 O O . HIS A 1 629 ? -0.39690 67.44660 79.59693 1.000 97.64991 629 HIS A O 1
ATOM 4744 N N . GLY A 1 630 ? 1.48164 68.21249 78.60879 1.000 93.59008 630 GLY A N 1
ATOM 4745 C CA . GLY A 1 630 ? 1.13621 69.61162 78.81777 1.000 88.84916 630 GLY A CA 1
ATOM 4746 C C . GLY A 1 630 ? 0.04719 70.09219 77.87033 1.000 88.29477 630 GLY A C 1
ATOM 4747 O O . GLY A 1 630 ? 0.02344 69.74962 76.68986 1.000 88.38526 630 GLY A O 1
ATOM 4748 N N . THR A 1 631 ? -0.87925 70.88130 78.41637 1.000 89.27436 631 THR A N 1
ATOM 4749 C CA . THR A 1 631 ? -1.95612 71.52000 77.66508 1.000 89.11015 631 THR A CA 1
ATOM 4750 C C . THR A 1 631 ? -1.93092 73.01965 77.97135 1.000 91.61177 631 THR A C 1
ATOM 4751 O O . THR A 1 631 ? -1.14084 73.48297 78.79478 1.000 94.17666 631 THR A O 1
ATOM 4755 N N . ALA A 1 632 ? -2.78219 73.80140 77.30630 1.000 88.81655 632 ALA A N 1
ATOM 4756 C CA . ALA A 1 632 ? -2.74166 75.25535 77.43639 1.000 90.27657 632 ALA A CA 1
ATOM 4757 C C . ALA A 1 632 ? -3.81692 75.76963 78.39687 1.000 94.66376 632 ALA A C 1
ATOM 4758 O O . ALA A 1 632 ? -4.99916 75.41995 78.27287 1.000 89.23890 632 ALA A O 1
ATOM 4760 N N . MET A 1 633 ? -3.39346 76.59007 79.36396 1.000 97.70023 633 MET A N 1
ATOM 4761 C CA . MET A 1 633 ? -4.31983 77.39828 80.14751 1.000 98.38433 633 MET A CA 1
ATOM 4762 C C . MET A 1 633 ? -4.79653 78.52979 79.25228 1.000 99.42628 633 MET A C 1
ATOM 4763 O O . MET A 1 633 ? -3.97440 79.32901 78.77610 1.000 99.41622 633 MET A O 1
ATOM 4768 N N . SER A 1 634 ? -6.11177 78.60221 79.02494 1.000 99.00008 634 SER A N 1
ATOM 4769 C CA . SER A 1 634 ? -6.71841 79.63061 78.17233 1.000 95.88137 634 SER A CA 1
ATOM 4770 C C . SER A 1 634 ? -6.09263 79.65263 76.77815 1.000 88.71235 634 SER A C 1
ATOM 4771 O O . SER A 1 634 ? -5.17354 80.43303 76.49367 1.000 82.43337 634 SER A O 1
ATOM 4774 N N . ASN A 1 635 ? -6.60546 78.79004 75.90981 1.000 84.73709 635 ASN A N 1
ATOM 4775 C CA . ASN A 1 635 ? -6.20139 78.69398 74.52213 1.000 83.62345 635 ASN A CA 1
ATOM 4776 C C . ASN A 1 635 ? -7.16329 79.56485 73.69314 1.000 82.71058 635 ASN A C 1
ATOM 4777 O O . ASN A 1 635 ? -7.84048 80.41645 74.28227 1.000 80.21141 635 ASN A O 1
ATOM 4782 N N . PRO A 1 636 ? -7.21912 79.48833 72.36190 1.000 81.30454 636 PRO A N 1
ATOM 4783 C CA . PRO A 1 636 ? -7.76595 80.61510 71.61080 1.000 80.01496 636 PRO A CA 1
ATOM 4784 C C . PRO A 1 636 ? -9.25984 80.49175 71.34017 1.000 78.77739 636 PRO A C 1
ATOM 4785 O O . PRO A 1 636 ? -9.86954 79.44262 71.53625 1.000 83.84929 636 PRO A O 1
ATOM 4789 N N . GLN A 1 637 ? -9.83040 81.60041 70.87529 1.000 74.71216 637 GLN A N 1
ATOM 4790 C CA . GLN A 1 637 ? -11.22361 81.66688 70.44801 1.000 81.05236 637 GLN A CA 1
ATOM 4791 C C . GLN A 1 637 ? -11.31158 81.24766 68.98968 1.000 80.42774 637 GLN A C 1
ATOM 4792 O O . GLN A 1 637 ? -10.80000 81.95426 68.11111 1.000 83.09973 637 GLN A O 1
ATOM 4798 N N . LEU A 1 638 ? -11.97052 80.12281 68.71640 1.000 74.59095 638 LEU A N 1
ATOM 4799 C CA . LEU A 1 638 ? -12.04327 79.61671 67.34786 1.000 75.52071 638 LEU A CA 1
ATOM 4800 C C . LEU A 1 638 ? -13.44057 79.79652 66.75643 1.000 77.25455 638 LEU A C 1
ATOM 4801 O O . LEU A 1 638 ? -14.45409 79.60435 67.43771 1.000 83.24959 638 LEU A O 1
ATOM 4806 N N . LYS A 1 639 ? -13.48347 80.17071 65.49432 1.000 69.83815 639 LYS A N 1
ATOM 4807 C CA . LYS A 1 639 ? -14.70890 80.57620 64.83974 1.000 72.34327 639 LYS A CA 1
ATOM 4808 C C . LYS A 1 639 ? -15.22733 79.48342 63.89795 1.000 79.37533 639 LYS A C 1
ATOM 4809 O O . LYS A 1 639 ? -14.44066 78.76329 63.27787 1.000 79.30550 639 LYS A O 1
ATOM 4815 N N . PRO A 1 640 ? -16.55387 79.39561 63.74282 1.000 77.05459 640 PRO A N 1
ATOM 4816 C CA . PRO A 1 640 ? -17.19002 78.25443 63.04815 1.000 77.59308 640 PRO A CA 1
ATOM 4817 C C . PRO A 1 640 ? -16.67266 77.85219 61.65779 1.000 86.48772 640 PRO A C 1
ATOM 4818 O O . PRO A 1 640 ? -16.83883 76.66709 61.30640 1.000 88.03630 640 PRO A O 1
ATOM 4822 N N . TYR A 1 641 ? -16.12773 78.74879 60.81310 1.000 81.53736 641 TYR A N 1
ATOM 4823 C CA . TYR A 1 641 ? -15.58116 78.18519 59.57513 1.000 79.61085 641 TYR A CA 1
ATOM 4824 C C . TYR A 1 641 ? -14.27528 78.84141 59.17420 1.000 79.30645 641 TYR A C 1
ATOM 4825 O O . TYR A 1 641 ? -13.90239 78.77489 57.98984 1.000 77.86849 641 TYR A O 1
ATOM 4834 N N . THR A 1 642 ? -13.59060 79.48653 60.11949 1.000 75.72972 642 THR A N 1
ATOM 4835 C CA . THR A 1 642 ? -12.19915 79.87336 59.91649 1.000 75.36664 642 THR A CA 1
ATOM 4836 C C . THR A 1 642 ? -11.24575 78.66891 59.88779 1.000 74.64341 642 THR A C 1
ATOM 4837 O O . THR A 1 642 ? -11.55994 77.54391 60.32657 1.000 70.26833 642 THR A O 1
ATOM 4841 N N . SER A 1 643 ? -10.06255 78.92122 59.34019 1.000 69.91401 643 SER A N 1
ATOM 4842 C CA . SER A 1 643 ? -8.98029 77.95342 59.34569 1.000 72.90350 643 SER A CA 1
ATOM 4843 C C . SER A 1 643 ? -7.76788 78.60990 59.98123 1.000 72.06448 643 SER A C 1
ATOM 4844 O O . SER A 1 643 ? -7.56756 79.82533 59.86568 1.000 70.06408 643 SER A O 1
ATOM 4847 N N . TYR A 1 644 ? -6.99400 77.79407 60.69686 1.000 70.88294 644 TYR A N 1
ATOM 4848 C CA . TYR A 1 644 ? -5.98339 78.26195 61.63550 1.000 66.45488 644 TYR A CA 1
ATOM 4849 C C . TYR A 1 644 ? -4.68247 77.49753 61.40933 1.000 67.51522 644 TYR A C 1
ATOM 4850 O O . TYR A 1 644 ? -4.67603 76.40032 60.83923 1.000 70.64259 644 TYR A O 1
ATOM 4859 N N . THR A 1 645 ? -3.57335 78.08104 61.87646 1.000 64.47726 645 THR A N 1
ATOM 4860 C CA . THR A 1 645 ? -2.27930 77.39902 61.91463 1.000 67.71032 645 THR A CA 1
ATOM 4861 C C . THR A 1 645 ? -1.70126 77.46136 63.33095 1.000 73.23339 645 THR A C 1
ATOM 4862 O O . THR A 1 645 ? -1.74160 78.51249 63.99081 1.000 72.13822 645 THR A O 1
ATOM 4866 N N . VAL A 1 646 ? -1.16746 76.32830 63.79567 1.000 70.23097 646 VAL A N 1
ATOM 4867 C CA . VAL A 1 646 ? -0.56821 76.20250 65.11746 1.000 65.55390 646 VAL A CA 1
ATOM 4868 C C . VAL A 1 646 ? 0.87713 75.76398 64.92492 1.000 71.75415 646 VAL A C 1
ATOM 4869 O O . VAL A 1 646 ? 1.12744 74.73752 64.28826 1.000 76.77602 646 VAL A O 1
ATOM 4873 N N . ARG A 1 647 ? 1.82807 76.54243 65.44974 1.000 73.03715 647 ARG A N 1
ATOM 4874 C CA . ARG A 1 647 ? 3.25073 76.28622 65.25228 1.000 71.24660 647 ARG A CA 1
ATOM 4875 C C . ARG A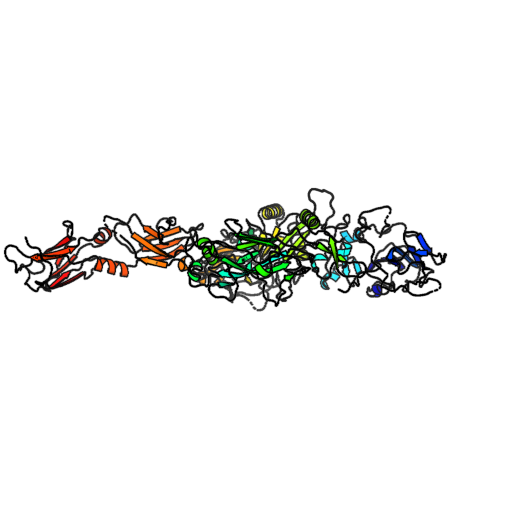 1 647 ? 3.93893 76.22960 66.61327 1.000 76.99503 647 ARG A C 1
ATOM 4876 O O . ARG A 1 647 ? 3.57237 76.97921 67.52327 1.000 76.65985 647 ARG A O 1
ATOM 4884 N N . ALA A 1 648 ? 4.93106 75.34116 66.75686 1.000 80.72117 648 ALA A N 1
ATOM 4885 C CA . ALA A 1 648 ? 5.67046 75.17925 68.00912 1.000 75.37203 648 ALA A CA 1
ATOM 4886 C C . ALA A 1 648 ? 7.13095 74.84763 67.71609 1.000 78.76996 648 ALA A C 1
ATOM 4887 O O . ALA A 1 648 ? 7.47212 74.38023 66.62682 1.000 82.99709 648 ALA A O 1
ATOM 4889 N N . TYR A 1 649 ? 7.99506 75.08719 68.70600 1.000 74.18859 649 TYR A N 1
ATOM 4890 C CA . TYR A 1 649 ? 9.42950 74.82936 68.59569 1.000 77.61663 649 TYR A CA 1
ATOM 4891 C C . TYR A 1 649 ? 9.83647 73.80855 69.65228 1.000 86.28261 649 TYR A C 1
ATOM 4892 O O . TYR A 1 649 ? 9.63816 74.05535 70.84188 1.000 88.32722 649 TYR A O 1
ATOM 4901 N N . VAL A 1 650 ? 10.42040 72.67027 69.22414 1.000 88.57209 650 VAL A N 1
ATOM 4902 C CA . VAL A 1 650 ? 10.69169 71.51877 70.08989 1.000 86.31515 650 VAL A CA 1
ATOM 4903 C C . VAL A 1 650 ? 12.16125 71.09304 70.01282 1.000 92.41140 650 VAL A C 1
ATOM 4904 O O . VAL A 1 650 ? 12.81227 71.24043 68.97137 1.000 96.95977 650 VAL A O 1
ATOM 4908 N N . ARG A 1 651 ? 12.68166 70.54892 71.12876 1.000 92.65389 651 ARG A N 1
ATOM 4909 C CA . ARG A 1 651 ? 13.97527 69.85472 71.16816 1.000 96.77867 651 ARG A CA 1
ATOM 4910 C C . ARG A 1 651 ? 13.90006 68.75419 72.22643 1.000 102.10666 651 ARG A C 1
ATOM 4911 O O . ARG A 1 651 ? 12.89991 68.63377 72.93209 1.000 103.71728 651 ARG A O 1
ATOM 4919 N N . THR A 1 652 ? 14.96096 67.93098 72.33096 1.000 106.52695 652 THR A N 1
ATOM 4920 C CA . THR A 1 652 ? 14.92307 66.75476 73.20861 1.000 103.13681 652 THR A CA 1
ATOM 4921 C C . THR A 1 652 ? 15.52192 66.94533 74.59604 1.000 109.47146 652 THR A C 1
ATOM 4922 O O . THR A 1 652 ? 15.19394 66.15490 75.48768 1.000 113.78162 652 THR A O 1
ATOM 4926 N N . ALA A 1 653 ? 16.43122 67.90771 74.79726 1.000 111.37385 653 ALA A N 1
ATOM 4927 C CA . ALA A 1 653 ? 17.05130 68.16374 76.10769 1.000 116.18130 653 ALA A CA 1
ATOM 4928 C C . ALA A 1 653 ? 18.09686 67.11272 76.48430 1.000 119.62979 653 ALA A C 1
ATOM 4929 O O . ALA A 1 653 ? 18.23364 66.73117 77.65174 1.000 119.44829 653 ALA A O 1
ATOM 4931 N N . SER A 1 654 ? 18.84234 66.65327 75.48750 1.000 123.66096 654 SER A N 1
ATOM 4932 C CA . SER A 1 654 ? 19.94096 65.70855 75.62861 1.000 121.92194 654 SER A CA 1
ATOM 4933 C C . SER A 1 654 ? 20.57320 65.69064 74.25494 1.000 123.41249 654 SER A C 1
ATOM 4934 O O . SER A 1 654 ? 20.10246 66.40437 73.36195 1.000 123.27343 654 SER A O 1
ATOM 4937 N N . THR A 1 655 ? 21.59226 64.87981 74.03218 1.000 123.28393 655 THR A N 1
ATOM 4938 C CA . THR A 1 655 ? 21.93493 64.56604 72.65704 1.000 123.06448 655 THR A CA 1
ATOM 4939 C C . THR A 1 655 ? 21.16400 63.31396 72.26886 1.000 127.59789 655 THR A C 1
ATOM 4940 O O . THR A 1 655 ? 21.25708 62.28038 72.95044 1.000 124.04689 655 THR A O 1
ATOM 4944 N N . THR A 1 656 ? 20.34441 63.45091 71.21698 1.000 132.03774 656 THR A N 1
ATOM 4945 C CA . THR A 1 656 ? 19.65852 62.38546 70.47476 1.000 133.48769 656 THR A CA 1
ATOM 4946 C C . THR A 1 656 ? 18.43543 61.77801 71.17051 1.000 126.19266 656 THR A C 1
ATOM 4947 O O . THR A 1 656 ? 17.47097 61.41547 70.48581 1.000 117.05559 656 THR A O 1
ATOM 4951 N N . GLY A 1 657 ? 18.46059 61.66736 72.50543 1.000 125.58348 657 GLY A N 1
ATOM 4952 C CA . GLY A 1 657 ? 17.41884 61.02072 73.29338 1.000 122.11045 657 GLY A CA 1
ATOM 4953 C C . GLY A 1 657 ? 16.03448 60.85219 72.68125 1.000 121.29652 657 GLY A C 1
ATOM 4954 O O . GLY A 1 657 ? 15.04305 61.32525 73.24486 1.000 126.45928 657 GLY A O 1
ATOM 4955 N N . SER A 1 658 ? 15.96459 60.17115 71.53273 1.000 114.75102 658 SER A N 1
ATOM 4956 C CA . SER A 1 658 ? 14.74663 59.90132 70.76753 1.000 114.57597 658 SER A CA 1
ATOM 4957 C C . SER A 1 658 ? 13.45122 59.74643 71.56591 1.000 118.02186 658 SER A C 1
ATOM 4958 O O . SER A 1 658 ? 13.28261 58.77487 72.30964 1.000 118.31041 658 SER A O 1
ATOM 4961 N N . ASN A 1 659 ? 12.51199 60.67785 71.39412 1.000 118.82629 659 ASN A N 1
ATOM 4962 C CA . ASN A 1 659 ? 11.14667 60.48215 71.86300 1.000 115.27119 659 ASN A CA 1
ATOM 4963 C C . ASN A 1 659 ? 10.15520 60.82288 70.75014 1.000 111.65365 659 ASN A C 1
ATOM 4964 O O . ASN A 1 659 ? 10.51127 61.38265 69.70405 1.000 113.19907 659 ASN A O 1
ATOM 4969 N N . GLU A 1 660 ? 8.89781 60.43890 70.98799 1.000 108.63974 660 GLU A N 1
ATOM 4970 C CA . GLU A 1 660 ? 7.81000 60.51827 70.01452 1.000 111.82235 660 GLU A CA 1
ATOM 4971 C C . GLU A 1 660 ? 6.75947 61.49908 70.53860 1.000 112.87735 660 GLU A C 1
ATOM 4972 O O . GLU A 1 660 ? 6.12727 61.24336 71.57608 1.000 109.84825 660 GLU A O 1
ATOM 4978 N N . VAL A 1 661 ? 6.57324 62.62116 69.81884 1.000 105.49860 661 VAL A N 1
ATOM 4979 C CA . VAL A 1 661 ? 5.70564 63.70622 70.26259 1.000 98.79470 661 VAL A CA 1
ATOM 4980 C C . VAL A 1 661 ? 4.38999 63.63643 69.50626 1.000 97.44543 661 VAL A C 1
ATOM 4981 O O . VAL A 1 661 ? 4.29789 63.04506 68.43288 1.000 101.20847 661 VAL A O 1
ATOM 4985 N N . VAL A 1 662 ? 3.34112 64.21447 70.09475 1.000 92.76251 662 VAL A N 1
ATOM 4986 C CA . VAL A 1 662 ? 2.14987 64.60872 69.35519 1.000 88.70982 662 VAL A CA 1
ATOM 4987 C C . VAL A 1 662 ? 1.80127 66.03772 69.71111 1.000 88.90036 662 VAL A C 1
ATOM 4988 O O . VAL A 1 662 ? 1.85547 66.44405 70.87483 1.000 87.44927 662 VAL A O 1
ATOM 4992 N N . PHE A 1 663 ? 1.44670 66.79275 68.69071 1.000 87.24723 663 PHE A N 1
ATOM 4993 C CA . PHE A 1 663 ? 1.00662 68.16774 68.79809 1.000 79.88441 663 PHE A CA 1
ATOM 4994 C C . PHE A 1 663 ? -0.42845 68.18312 68.28528 1.000 85.62455 663 PHE A C 1
ATOM 4995 O O . PHE A 1 663 ? -0.69082 67.68114 67.18128 1.000 88.93067 663 PHE A O 1
ATOM 5003 N N . TYR A 1 664 ? -1.36613 68.70054 69.08883 1.000 78.69044 664 TYR A N 1
ATOM 5004 C CA . TYR A 1 664 ? -2.78124 68.55750 68.75463 1.000 76.13950 664 TYR A CA 1
ATOM 5005 C C . TYR A 1 664 ? -3.56642 69.82953 69.05222 1.000 79.07535 664 TYR A C 1
ATOM 5006 O O . TYR A 1 664 ? -3.11942 70.72052 69.77900 1.000 81.54823 664 TYR A O 1
ATOM 5015 N N . ALA A 1 665 ? -4.74918 69.90785 68.44679 1.000 77.58672 665 ALA A N 1
ATOM 5016 C CA . ALA A 1 665 ? -5.77220 70.89171 68.79083 1.000 78.51250 665 ALA A CA 1
ATOM 5017 C C . ALA A 1 665 ? -7.06802 70.08869 68.80074 1.000 84.62756 665 ALA A C 1
ATOM 5018 O O . ALA A 1 665 ? -7.76616 70.01721 6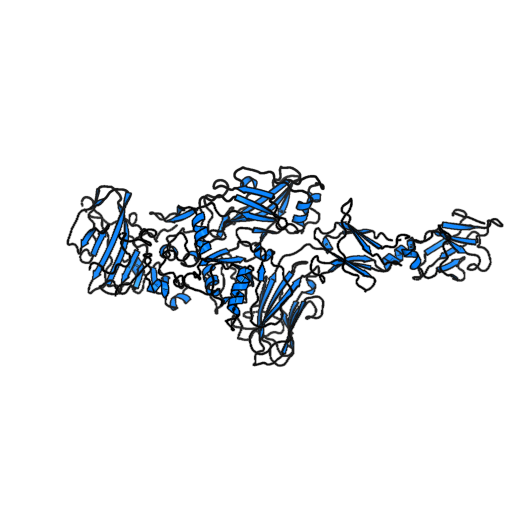7.78483 1.000 83.96781 665 ALA A O 1
ATOM 5020 N N . ASP A 1 666 ? -7.36682 69.46459 69.94614 1.000 89.02353 666 ASP A N 1
ATOM 5021 C CA . ASP A 1 666 ? -8.34673 68.38512 70.02169 1.000 89.54199 666 ASP A CA 1
ATOM 5022 C C . ASP A 1 666 ? -9.26093 68.59334 71.22485 1.000 85.21195 666 ASP A C 1
ATOM 5023 O O . ASP A 1 666 ? -9.07542 69.51654 72.02408 1.000 81.46460 666 ASP A O 1
ATOM 5028 N N . ASN A 1 667 ? -10.27721 67.73038 71.32375 1.000 85.33725 667 ASN A N 1
ATOM 5029 C CA . ASN A 1 667 ? -11.12843 67.62950 72.50295 1.000 89.67961 667 ASN A CA 1
ATOM 5030 C C . ASN A 1 667 ? -10.94514 66.30520 73.25198 1.000 95.89441 667 ASN A C 1
ATOM 5031 O O . ASN A 1 667 ? -11.78199 65.96005 74.10119 1.000 98.88232 667 ASN A O 1
ATOM 5036 N N . SER A 1 668 ? -9.87067 65.55856 72.96706 1.000 93.88813 668 SER A N 1
ATOM 5037 C CA . SER A 1 668 ? -9.56248 64.33428 73.70398 1.000 95.62144 668 SER A CA 1
ATOM 5038 C C . SER A 1 668 ? -8.06940 64.01418 73.64340 1.000 92.14460 668 SER A C 1
ATOM 5039 O O . SER A 1 668 ? -7.68055 62.89613 73.28369 1.000 90.41224 668 SER A O 1
ATOM 5042 N N . SER A 1 669 ? -7.23066 64.99795 73.98133 1.000 88.21154 669 SER A N 1
ATOM 5043 C CA . SER A 1 669 ? -5.77723 64.85470 74.00777 1.000 87.28132 669 SER A CA 1
ATOM 5044 C C . SER A 1 669 ? -5.19986 64.40149 72.66764 1.000 90.47006 669 SER A C 1
ATOM 5045 O O . SER A 1 669 ? -4.05566 63.94706 72.59192 1.000 87.18510 669 SER A O 1
ATOM 5048 N N . GLY A 1 670 ? -5.95715 64.52254 71.59115 1.000 91.83696 670 GLY A N 1
ATOM 5049 C CA . GLY A 1 670 ? -5.42590 64.13792 70.30643 1.000 93.78018 670 GLY A CA 1
ATOM 5050 C C . GLY A 1 670 ? -5.83137 62.72730 69.96633 1.000 97.86077 670 GLY A C 1
ATOM 5051 O O . GLY A 1 670 ? -4.98605 61.87934 69.66300 1.000 102.32446 670 GLY A O 1
ATOM 5052 N N . ASN A 1 671 ? -7.14174 62.45969 70.04760 1.000 100.58138 671 ASN A N 1
ATOM 5053 C CA . ASN A 1 671 ? -7.72206 61.16162 69.67756 1.000 103.21957 671 ASN A CA 1
ATOM 5054 C C . ASN A 1 671 ? -9.07212 61.44991 69.01396 1.000 103.39585 671 ASN A C 1
ATOM 5055 O O . ASN A 1 671 ? -10.14215 61.30311 69.61882 1.000 94.33647 671 ASN A O 1
ATOM 5060 N N . GLY A 1 672 ? -8.99620 61.89154 67.75269 1.000 109.19283 672 GLY A N 1
ATOM 5061 C CA . GLY A 1 672 ? -10.15971 62.06284 66.90898 1.000 104.39292 672 GLY A CA 1
ATOM 5062 C C . GLY A 1 672 ? -10.94488 63.32829 67.17842 1.000 98.72796 672 GLY A C 1
ATOM 5063 O O . GLY A 1 672 ? -11.02059 63.81012 68.32221 1.000 88.37413 672 GLY A O 1
ATOM 5064 N N . GLN A 1 673 ? -11.55051 63.84559 66.09956 1.000 100.00342 673 GLN A N 1
ATOM 5065 C CA . GLN A 1 673 ? -12.32691 65.08543 66.06989 1.000 95.79974 673 GLN A CA 1
ATOM 5066 C C . GLN A 1 673 ? -11.39361 66.26987 66.27462 1.000 95.71837 673 GLN A C 1
ATOM 5067 O O . GLN A 1 673 ? -11.26459 66.78569 67.39022 1.000 100.02524 673 GLN A O 1
ATOM 5073 N N . GLY A 1 674 ? -10.71753 66.69571 65.23930 1.000 82.36831 674 GLY A N 1
ATOM 5074 C CA . GLY A 1 674 ? -9.70515 67.66749 65.54363 1.000 82.15306 674 GLY A CA 1
ATOM 5075 C C . GLY A 1 674 ? -8.49965 67.44202 64.66232 1.000 86.30097 674 GLY A C 1
ATOM 5076 O O . GLY A 1 674 ? -8.62472 66.95904 63.53711 1.000 85.85445 674 GLY A O 1
ATOM 5077 N N . ALA A 1 675 ? -7.34014 67.80254 65.19571 1.000 83.15937 675 ALA A N 1
ATOM 5078 C CA . ALA A 1 675 ? -6.15736 67.94092 64.35889 1.000 80.26802 675 ALA A CA 1
ATOM 5079 C C . ALA A 1 675 ? -4.93332 67.58947 65.18329 1.000 83.32357 675 ALA A C 1
ATOM 5080 O O . ALA A 1 675 ? -4.52830 68.35715 66.05767 1.000 84.40173 675 ALA A O 1
ATOM 5082 N N . LYS A 1 676 ? -4.34913 66.43523 64.92453 1.000 85.88425 676 LYS A N 1
ATOM 5083 C CA . LYS A 1 676 ? -3.08630 66.10316 65.55293 1.000 85.02698 676 LYS A CA 1
ATOM 5084 C C . LYS A 1 676 ? -2.01731 66.06700 64.48199 1.000 82.97119 676 LYS A C 1
ATOM 5085 O O . LYS A 1 676 ? -2.30091 65.89955 63.29621 1.000 82.73899 676 LYS A O 1
ATOM 5091 N N . VAL A 1 677 ? -0.77886 66.21959 64.91483 1.000 85.21046 677 VAL A N 1
ATOM 5092 C CA . VAL A 1 677 ? 0.37180 65.85935 64.10117 1.000 92.94509 677 VAL A CA 1
ATOM 5093 C C . VAL A 1 677 ? 1.21380 64.86209 64.89032 1.000 102.23522 677 VAL A C 1
ATOM 5094 O O . VAL A 1 677 ? 1.67397 65.16264 66.00212 1.000 98.65304 677 VAL A O 1
ATOM 5098 N N . SER A 1 678 ? 1.37708 63.66429 64.32794 1.000 106.22191 678 SER A N 1
ATOM 5099 C CA . SER A 1 678 ? 2.09705 62.57646 64.97688 1.000 102.10145 678 SER A CA 1
ATOM 5100 C C . SER A 1 678 ? 3.58890 62.77751 64.73964 1.000 107.16736 678 SER A C 1
ATOM 5101 O O . SER A 1 678 ? 4.07825 62.63769 63.61273 1.000 108.03882 678 SER A O 1
ATOM 5104 N N . GLY A 1 679 ? 4.31522 63.09915 65.80074 1.000 110.16145 679 GLY A N 1
ATOM 5105 C CA . GLY A 1 679 ? 5.72388 63.42928 65.68247 1.000 113.57253 679 GLY A CA 1
ATOM 5106 C C . GLY A 1 679 ? 6.71839 62.31134 65.91477 1.000 118.64712 679 GLY A C 1
ATOM 5107 O O . GLY A 1 679 ? 7.07835 61.97764 67.05445 1.000 113.48326 679 GLY A O 1
ATOM 5108 N N . LYS A 1 680 ? 7.21282 61.77017 64.80544 1.000 124.30675 680 LYS A N 1
ATOM 5109 C CA . LYS A 1 680 ? 8.04701 60.58082 64.80786 1.000 132.42500 680 LYS A CA 1
ATOM 5110 C C . LYS A 1 680 ? 9.53646 60.91105 64.83477 1.000 131.68553 680 LYS A C 1
ATOM 5111 O O . LYS A 1 680 ? 10.35560 60.02835 64.56010 1.000 134.74157 680 LYS A O 1
ATOM 5117 N N . VAL A 1 681 ? 9.90906 62.15194 65.17030 1.000 126.83470 681 VAL A N 1
ATOM 5118 C CA . VAL A 1 681 ? 11.26088 62.62456 64.85866 1.000 137.46286 681 VAL A CA 1
ATOM 5119 C C . VAL A 1 681 ? 11.74939 63.68098 65.85125 1.000 133.40990 681 VAL A C 1
ATOM 5120 O O . VAL A 1 681 ? 11.45740 64.87467 65.70842 1.000 136.21390 681 VAL A O 1
ATOM 5124 N N . THR A 1 682 ? 12.52462 63.26400 66.85357 1.000 126.55033 682 THR A N 1
ATOM 5125 C CA . THR A 1 682 ? 13.17203 64.25448 67.70169 1.000 124.62727 682 THR A CA 1
ATOM 5126 C C . THR A 1 682 ? 14.49352 63.68000 68.21172 1.000 122.65856 682 THR A C 1
ATOM 5127 O O . THR A 1 682 ? 14.53650 62.52422 68.64096 1.000 120.94016 682 THR A O 1
ATOM 5131 N N . GLY A 1 683 ? 15.57147 64.47420 68.13527 1.000 123.62756 683 GLY A N 1
ATOM 5132 C CA . GLY A 1 683 ? 16.83416 64.13129 68.77378 1.000 115.42175 683 GLY A CA 1
ATOM 5133 C C . GLY A 1 683 ? 17.87312 65.24088 68.81197 1.000 113.58364 683 GLY A C 1
ATOM 5134 O O . GLY A 1 683 ? 18.70781 65.31830 67.90858 1.000 123.17817 683 GLY A O 1
ATOM 5135 N N . GLY A 1 684 ? 17.85069 66.10761 69.82653 1.000 104.49882 684 GLY A N 1
ATOM 5136 C CA . GLY A 1 684 ? 18.93044 67.07171 69.98305 1.000 108.33932 684 GLY A CA 1
ATOM 5137 C C . GLY A 1 684 ? 18.62966 68.55843 69.83362 1.000 113.14832 684 GLY A C 1
ATOM 5138 O O . GLY A 1 684 ? 18.51975 69.26887 70.83813 1.000 109.92638 684 GLY A O 1
ATOM 5139 N N . LYS A 1 685 ? 18.50918 69.04634 68.59065 1.000 116.08110 685 LYS A N 1
ATOM 5140 C CA . LYS A 1 685 ? 18.46461 70.47304 68.27872 1.000 108.48160 685 LYS A CA 1
ATOM 5141 C C . LYS A 1 685 ? 17.02266 70.98310 68.15325 1.000 103.48899 685 LYS A C 1
ATOM 5142 O O . LYS A 1 685 ? 16.05315 70.22832 68.25566 1.000 104.54012 685 LYS A O 1
ATOM 5148 N N . TRP A 1 686 ? 16.88138 72.28400 67.88937 1.000 99.14708 686 TRP A N 1
ATOM 5149 C CA . TRP A 1 686 ? 15.56891 72.92294 67.80854 1.000 95.87497 686 TRP A CA 1
ATOM 5150 C C . TRP A 1 686 ? 14.91047 72.71864 66.43800 1.000 95.54217 686 TRP A C 1
ATOM 5151 O O . TRP A 1 686 ? 15.49703 73.03232 65.39268 1.000 91.80011 686 TRP A O 1
ATOM 5162 N N . LYS A 1 687 ? 13.65694 72.26125 66.45087 1.000 94.27051 687 LYS A N 1
ATOM 5163 C CA . LYS A 1 687 ? 12.88384 72.00247 65.23860 1.000 98.15195 687 LYS A CA 1
ATOM 5164 C C . LYS A 1 687 ? 11.50026 72.66793 65.32089 1.000 90.40763 687 LYS A C 1
ATOM 5165 O O . LYS A 1 687 ? 10.97074 72.89881 66.41259 1.000 87.29575 687 LYS A O 1
ATOM 5171 N N . ILE A 1 688 ? 10.92231 73.01335 64.15277 1.000 84.06918 688 ILE A N 1
ATOM 5172 C CA . ILE A 1 688 ? 9.51238 73.43133 64.08771 1.000 87.09006 688 ILE A CA 1
ATOM 5173 C C . ILE A 1 688 ? 8.58351 72.21712 64.09954 1.000 87.91054 688 ILE A C 1
ATOM 5174 O O . ILE A 1 688 ? 8.94204 71.09926 63.72495 1.000 87.96926 688 ILE A O 1
ATOM 5179 N N . ALA A 1 689 ? 7.35657 72.45560 64.54650 1.000 86.79231 689 ALA A N 1
ATOM 5180 C CA . ALA A 1 689 ? 6.27169 71.48882 64.43493 1.000 84.36749 689 ALA A CA 1
ATOM 5181 C C . ALA A 1 689 ? 5.01604 72.29531 64.15966 1.000 83.91485 689 ALA A C 1
ATOM 5182 O O . ALA A 1 689 ? 4.70044 73.21534 64.91837 1.000 81.51320 689 ALA A O 1
ATOM 5184 N N . GLU A 1 690 ? 4.31058 71.97502 63.08046 1.000 83.73105 690 GLU A N 1
ATOM 5185 C CA . GLU A 1 690 ? 3.23097 72.83307 62.61422 1.000 79.26767 690 GLU A CA 1
ATOM 5186 C C . GLU A 1 690 ? 2.06477 72.00709 62.06909 1.000 74.61623 690 GLU A C 1
ATOM 5187 O O . GLU A 1 690 ? 2.24808 70.93732 61.48621 1.000 78.87922 690 GLU A O 1
ATOM 5193 N N . PHE A 1 691 ? 0.85566 72.51816 62.25272 1.000 67.19736 691 PHE A N 1
ATOM 5194 C CA . PHE A 1 691 ? -0.29286 71.91580 61.60377 1.000 76.05404 691 PHE A CA 1
ATOM 5195 C C . PHE A 1 691 ? -1.35725 72.98659 61.39863 1.000 79.27747 691 PHE A C 1
ATOM 5196 O O . PHE A 1 691 ? -1.37239 74.01467 62.08691 1.000 72.65918 691 PHE A O 1
ATOM 5204 N N . SER A 1 692 ? -2.22729 72.74854 60.41028 1.000 76.51571 692 SER A N 1
ATOM 5205 C CA . SER A 1 692 ? -3.32509 73.64621 60.10004 1.000 70.23027 692 SER A CA 1
ATOM 5206 C C . SER A 1 692 ? -4.61073 72.85354 59.98984 1.000 75.10062 692 SER A C 1
ATOM 5207 O O . SER A 1 692 ? -4.60043 71.65444 59.69520 1.000 80.98053 692 SER A O 1
ATOM 5210 N N . PHE A 1 693 ? -5.72523 73.54440 60.21567 1.000 74.51329 693 PHE A N 1
ATOM 5211 C CA . PHE A 1 693 ? -7.02196 72.88630 60.18459 1.000 73.74392 693 PHE A CA 1
ATOM 5212 C C . PHE A 1 693 ? -8.10086 73.90619 59.86793 1.000 76.70074 693 PHE A C 1
ATOM 5213 O O . PHE A 1 693 ? -7.93452 75.11018 60.09941 1.000 74.61631 693 PHE A O 1
ATOM 5221 N N . ASN A 1 694 ? -9.21252 73.40543 59.33429 1.000 74.78669 694 ASN A N 1
ATOM 5222 C CA . ASN A 1 694 ? -10.42349 74.19721 59.17859 1.000 72.04594 694 ASN A CA 1
ATOM 5223 C C . ASN A 1 694 ? -11.42846 73.69669 60.19780 1.000 76.41787 694 ASN A C 1
ATOM 5224 O O . ASN A 1 694 ? -11.87268 72.54325 60.13436 1.000 80.31141 694 ASN A O 1
ATOM 5229 N N . THR A 1 695 ? -11.73653 74.55027 61.16195 1.000 75.19049 695 THR A N 1
ATOM 5230 C CA . THR A 1 695 ? -12.84939 74.30747 62.06379 1.000 75.72838 695 THR A CA 1
ATOM 5231 C C . THR A 1 695 ? -14.11917 74.44693 61.24063 1.000 81.60073 695 THR A C 1
ATOM 5232 O O . THR A 1 695 ? -14.39152 75.51502 60.68931 1.000 88.66358 695 THR A O 1
ATOM 5236 N N . PHE A 1 696 ? -14.84381 73.38682 61.05068 1.000 76.14916 696 PHE A N 1
ATOM 5237 C CA . PHE A 1 696 ? -15.77755 73.38304 59.92510 1.000 80.89526 696 PHE A CA 1
ATOM 5238 C C . PHE A 1 696 ? -17.14075 72.99109 60.44687 1.000 89.25953 696 PHE A C 1
ATOM 5239 O O . PHE A 1 696 ? -17.53276 71.81737 60.37804 1.000 94.84212 696 PHE A O 1
ATOM 5247 N N . ASN A 1 697 ? -17.85451 73.97812 60.97663 1.000 84.09487 697 ASN A N 1
ATOM 5248 C CA . ASN A 1 697 ? -19.09491 73.78523 61.71183 1.000 85.92422 697 ASN A CA 1
ATOM 5249 C C . ASN A 1 697 ? -18.86928 73.13771 63.07255 1.000 86.83867 697 ASN A C 1
ATOM 5250 O O . ASN A 1 697 ? -19.84752 72.82458 63.75057 1.000 92.09073 697 ASN A O 1
ATOM 5255 N N . ASN A 1 698 ? -17.62538 72.91937 63.50128 1.000 87.83759 698 ASN A N 1
ATOM 5256 C CA . ASN A 1 698 ? -17.34403 72.43221 64.85593 1.000 89.21380 698 ASN A CA 1
ATOM 5257 C C . ASN A 1 698 ? -16.03205 73.01944 65.35120 1.000 87.62014 698 ASN A C 1
ATOM 5258 O O . ASN A 1 698 ? -15.00236 72.33478 65.38458 1.000 88.72657 698 ASN A O 1
ATOM 5263 N N . PRO A 1 699 ? -16.02835 74.28833 65.76465 1.000 81.77007 699 PRO A N 1
ATOM 5264 C CA . PRO A 1 699 ? -14.80913 74.81956 66.38684 1.000 79.21602 699 PRO A CA 1
ATOM 5265 C C . PRO A 1 699 ? -14.46599 74.10301 67.67619 1.000 82.24676 699 PRO A C 1
ATOM 5266 O O . PRO A 1 699 ? -13.27901 74.01304 68.02126 1.000 82.53763 699 PRO A O 1
ATOM 5270 N N . GLU A 1 700 ? -15.48284 73.56810 68.37110 1.000 83.77248 700 GLU A N 1
ATOM 5271 C CA . GLU A 1 700 ? -15.30798 72.92979 69.67422 1.000 79.22241 700 GLU A CA 1
ATOM 5272 C C . GLU A 1 700 ? -14.45095 71.67016 69.59453 1.000 81.02048 700 GLU A C 1
ATOM 5273 O O . GLU A 1 700 ? -13.80997 71.29411 70.58210 1.000 78.50271 700 GLU A O 1
ATOM 5279 N N . TYR A 1 701 ? -14.43898 70.99363 68.44223 1.000 81.59734 701 TYR A N 1
ATOM 5280 C CA . TYR A 1 701 ? -13.59857 69.81486 68.28829 1.000 79.20415 701 TYR A CA 1
ATOM 5281 C C . TYR A 1 701 ? -12.11306 70.13510 68.49024 1.000 79.93101 701 TYR A C 1
ATOM 5282 O O . TYR A 1 701 ? -11.30454 69.22298 68.68004 1.000 82.61667 701 TYR A O 1
ATOM 5291 N N . PHE A 1 702 ? -11.72715 71.39955 68.44787 1.000 78.23265 702 PHE A N 1
ATOM 5292 C CA . PHE A 1 702 ? -10.33002 71.80562 68.53887 1.000 78.42283 702 PHE A CA 1
ATOM 5293 C C . PHE A 1 702 ? -10.09843 72.63812 69.79112 1.000 88.06827 702 PHE A C 1
ATOM 5294 O O . PHE A 1 702 ? -9.31212 73.59272 69.78654 1.000 87.28655 702 PHE A O 1
ATOM 5302 N N . LYS A 1 703 ? -10.79915 72.30367 70.88213 1.000 89.78256 703 LYS A N 1
ATOM 5303 C CA . LYS A 1 703 ? -10.80930 73.19843 72.03322 1.000 82.58299 703 LYS A CA 1
ATOM 5304 C C . LYS A 1 703 ? -9.40785 73.39006 72.59801 1.000 84.73875 703 LYS A C 1
ATOM 5305 O O . LYS A 1 703 ? -8.97715 74.52737 72.81566 1.000 92.16521 703 LYS A O 1
ATOM 5311 N N . ILE A 1 704 ? -8.65749 72.30505 72.80274 1.000 83.55731 704 ILE A N 1
ATOM 5312 C CA . ILE A 1 704 ? -7.41010 72.37276 73.56553 1.000 85.34225 704 ILE A CA 1
ATOM 5313 C C . ILE A 1 704 ? -6.19061 72.08853 72.69426 1.000 85.39594 704 ILE A C 1
ATOM 5314 O O . ILE A 1 704 ? -6.14244 71.07489 71.98317 1.000 81.77957 704 ILE A O 1
ATOM 5319 N N . ILE A 1 705 ? -5.19707 73.00768 72.76459 1.000 83.81758 705 ILE A N 1
ATOM 5320 C CA . ILE A 1 705 ? -3.83973 72.78145 72.27459 1.000 82.13703 705 ILE A CA 1
ATOM 5321 C C . ILE A 1 705 ? -3.06674 72.01620 73.33588 1.000 85.85531 705 ILE A C 1
ATOM 5322 O O . ILE A 1 705 ? -3.22468 72.26963 74.53654 1.000 85.07434 705 ILE A O 1
ATOM 5327 N N . GLY A 1 706 ? -2.21822 71.08540 72.90499 1.000 82.27058 706 GLY A N 1
ATOM 5328 C CA . GLY A 1 706 ? -1.41362 70.35115 73.85614 1.000 84.66919 706 GLY A CA 1
ATOM 5329 C C . GLY A 1 706 ? -0.33863 69.47087 73.25867 1.000 84.79687 706 GLY A C 1
ATOM 5330 O O . GLY A 1 706 ? -0.47467 68.98558 72.13347 1.000 85.89801 706 GLY A O 1
ATOM 5331 N N . LEU A 1 707 ? 0.73146 69.24979 74.01647 1.000 83.33150 707 LEU A N 1
ATOM 5332 C CA . LEU A 1 707 ? 1.80527 68.34488 73.63825 1.000 83.50745 707 LEU A CA 1
ATOM 5333 C C . LEU A 1 707 ? 1.79047 67.11230 74.53540 1.000 88.48164 707 LEU A C 1
ATOM 5334 O O . LEU A 1 707 ? 1.81058 67.23613 75.76262 1.000 94.23079 707 LEU A O 1
ATOM 5339 N N . LYS A 1 708 ? 1.74777 65.93033 73.92991 1.000 89.07689 708 LYS A N 1
ATOM 5340 C CA . LYS A 1 708 ? 2.04071 64.68959 74.62887 1.000 89.61245 708 LYS A CA 1
ATOM 5341 C C . LYS A 1 708 ? 3.42578 64.23000 74.19717 1.000 95.61371 708 LYS A C 1
ATOM 5342 O O . LYS A 1 708 ? 3.69363 64.10068 72.99987 1.000 97.17575 708 LYS A O 1
ATOM 5348 N N . ASN A 1 709 ? 4.30765 64.00547 75.15945 1.000 100.57513 709 ASN A N 1
ATOM 5349 C CA . ASN A 1 709 ? 5.57744 63.35428 74.88064 1.000 104.32423 709 ASN A CA 1
ATOM 5350 C C . ASN A 1 709 ? 5.51082 61.91704 75.37652 1.000 110.53926 709 ASN A C 1
ATOM 5351 O O . ASN A 1 709 ? 4.76244 61.60536 76.30825 1.000 110.32596 709 ASN A O 1
ATOM 5356 N N . ASN A 1 710 ? 6.28753 61.03422 74.73885 1.000 112.55961 710 ASN A N 1
ATOM 5357 C CA . ASN A 1 710 ? 6.41178 59.66722 75.25891 1.000 116.37355 710 ASN A CA 1
ATOM 5358 C C . ASN A 1 710 ? 7.66057 59.01918 74.65688 1.000 111.59592 710 ASN A C 1
ATOM 5359 O O . ASN A 1 710 ? 7.59122 58.36419 73.61330 1.000 105.62583 710 ASN A O 1
ATOM 5364 N N . GLY A 1 711 ? 8.78636 59.17614 75.34373 1.000 111.70085 711 GLY A N 1
ATOM 5365 C CA . GLY A 1 711 ? 9.97269 58.47359 74.91155 1.000 116.01164 711 GLY A CA 1
ATOM 5366 C C . GLY A 1 711 ? 11.18992 58.58537 75.80830 1.000 118.40399 711 GLY A C 1
ATOM 5367 O O . GLY A 1 711 ? 11.07389 58.68107 77.03467 1.000 112.63759 711 GLY A O 1
ATOM 5368 N N . ASN A 1 712 ? 12.36915 58.60507 75.17673 1.000 117.86904 712 ASN A N 1
ATOM 5369 C CA . ASN A 1 712 ? 13.63426 58.44259 75.88786 1.000 112.45839 712 ASN A CA 1
ATOM 5370 C C . ASN A 1 712 ? 13.92944 59.61710 76.82560 1.000 112.00596 712 ASN A C 1
ATOM 5371 O O . ASN A 1 712 ? 14.19849 59.41550 78.01440 1.000 101.58074 712 ASN A O 1
ATOM 5376 N N . ALA A 1 713 ? 13.87913 60.85306 76.31904 1.000 115.15808 713 ALA A N 1
ATOM 5377 C CA . ALA A 1 713 ? 14.43149 61.99897 77.03287 1.000 111.21102 713 ALA A CA 1
ATOM 5378 C C . ALA A 1 713 ? 13.33340 62.93347 77.54674 1.000 110.34340 713 ALA A C 1
ATOM 5379 O O . ALA A 1 713 ? 12.15070 62.58286 77.59068 1.000 113.39266 713 ALA A O 1
ATOM 5381 N N . ASN A 1 714 ? 13.74561 64.12416 77.98042 1.000 106.11837 714 ASN A N 1
ATOM 5382 C CA . ASN A 1 714 ? 12.81945 65.21018 78.25881 1.000 104.72207 714 ASN A CA 1
ATOM 5383 C C . ASN A 1 714 ? 12.26359 65.74997 76.93201 1.000 110.26707 714 ASN A C 1
ATOM 5384 O O . ASN A 1 714 ? 12.62048 65.28053 75.84399 1.000 112.74453 714 ASN A O 1
ATOM 5389 N N . LEU A 1 715 ? 11.36988 66.74697 77.00556 1.000 111.63994 715 LEU A N 1
ATOM 5390 C CA . LEU A 1 715 ? 10.89269 67.45036 75.80854 1.000 101.64809 715 LEU A CA 1
ATOM 5391 C C . LEU A 1 715 ? 10.88056 68.94169 76.08105 1.000 96.05890 715 LEU A C 1
ATOM 5392 O O . LEU A 1 715 ? 10.14630 69.41250 76.95352 1.000 95.16462 715 LEU A O 1
ATOM 5397 N N . HIS A 1 716 ? 11.67129 69.67753 75.32567 1.000 95.19349 716 HIS A N 1
ATOM 5398 C CA . HIS A 1 716 ? 11.63084 71.12058 75.41439 1.000 95.37652 716 HIS A CA 1
ATOM 5399 C C . HIS A 1 716 ? 10.67958 71.68311 74.37877 1.000 92.09290 716 HIS A C 1
ATOM 5400 O O . HIS A 1 716 ? 10.41100 71.06267 73.34996 1.000 93.93454 716 HIS A O 1
ATOM 5407 N N . PHE A 1 717 ? 10.15618 72.86799 74.66880 1.000 88.67112 717 PHE A N 1
ATOM 5408 C CA . PHE A 1 717 ? 9.44558 73.59195 73.63206 1.000 83.74217 717 PHE A CA 1
ATOM 5409 C C . PHE A 1 717 ? 9.22100 75.02045 74.07155 1.000 85.63487 717 PHE A C 1
ATOM 5410 O O . PHE A 1 717 ? 9.15649 75.31294 75.26543 1.000 87.97742 717 PHE A O 1
ATOM 5418 N N . ASP A 1 718 ? 9.09974 75.89827 73.08331 1.000 81.97530 718 ASP A N 1
ATOM 5419 C CA . ASP A 1 718 ? 8.90664 77.32105 73.30403 1.000 80.03791 718 ASP A CA 1
ATOM 5420 C C . ASP A 1 718 ? 8.13656 77.87652 72.11080 1.000 85.14489 718 ASP A C 1
ATOM 5421 O O . ASP A 1 718 ? 7.97715 77.20645 71.08435 1.000 86.17142 718 ASP A O 1
ATOM 5426 N N . ASP A 1 719 ? 7.63966 79.10591 72.25582 1.000 84.76693 719 ASP A N 1
ATOM 5427 C CA . ASP A 1 719 ? 7.11368 79.87643 71.12536 1.000 77.39626 719 ASP A CA 1
ATOM 5428 C C . ASP A 1 719 ? 6.05103 79.10533 70.34698 1.000 72.71144 719 ASP A C 1
ATOM 5429 O O . ASP A 1 719 ? 6.13493 78.94333 69.13248 1.000 75.11564 719 ASP A O 1
ATOM 5434 N N . VAL A 1 720 ? 5.04571 78.62216 71.05402 1.000 71.30845 720 VAL A N 1
ATOM 5435 C CA . VAL A 1 720 ? 3.84006 78.12442 70.40400 1.000 72.53368 720 VAL A CA 1
ATOM 5436 C C . VAL A 1 720 ? 3.00338 79.32047 69.95744 1.000 74.50133 720 VAL A C 1
ATOM 5437 O O . VAL A 1 720 ? 2.78259 80.25950 70.73349 1.000 72.12829 720 VAL A O 1
ATOM 5441 N N . SER A 1 721 ? 2.55692 79.30497 68.69306 1.000 75.31991 721 SER A N 1
ATOM 5442 C CA . SER A 1 721 ? 1.80574 80.40816 68.09629 1.000 71.09278 721 SER A CA 1
ATOM 5443 C C . SER A 1 721 ? 0.57304 79.88216 67.36028 1.000 67.23288 721 SER A C 1
ATOM 5444 O O . SER A 1 721 ? 0.51309 78.71925 66.95994 1.000 66.80141 721 SER A O 1
ATOM 5447 N N . VAL A 1 722 ? -0.44061 80.74347 67.22414 1.000 71.89156 722 VAL A N 1
ATOM 5448 C CA . VAL A 1 722 ? -1.72329 80.38253 66.59899 1.000 74.48886 722 VAL A CA 1
ATOM 5449 C C . VAL A 1 722 ? -2.17606 81.50898 65.65542 1.000 70.61350 722 VAL A C 1
ATOM 5450 O O . VAL A 1 722 ? -2.39976 82.64454 66.09583 1.000 70.80462 722 VAL A O 1
ATOM 5454 N N . ILE A 1 723 ? -2.34588 81.18715 64.36967 1.000 60.16247 723 ILE A N 1
ATOM 5455 C CA . ILE A 1 723 ? -2.55966 82.16822 63.31115 1.000 62.87524 723 ILE A CA 1
ATOM 5456 C C . ILE A 1 723 ? -3.94947 81.98379 62.70236 1.000 68.17871 723 ILE A C 1
ATOM 5457 O O . ILE A 1 723 ? -4.30948 80.86586 62.30692 1.000 67.94448 723 ILE A O 1
ATOM 5462 N N . GLU A 1 724 ? -4.70553 83.09049 62.57957 1.000 65.70790 724 GLU A N 1
ATOM 5463 C CA . GLU A 1 724 ? -6.08361 83.08536 62.08074 1.000 65.32473 724 GLU A CA 1
ATOM 5464 C C . GLU A 1 724 ? -6.15030 83.45980 60.58393 1.000 72.01140 724 GLU A C 1
ATOM 5465 O O . GLU A 1 724 ? -5.55010 84.45586 60.15432 1.000 69.86818 724 GLU A O 1
ATOM 5471 N N . TRP A 1 725 ? -6.89147 82.66264 59.77832 1.000 65.75070 725 TRP A N 1
ATOM 5472 C CA . TRP A 1 725 ? -6.91558 82.83943 58.32386 1.000 64.51883 725 TRP A CA 1
ATOM 5473 C C . TRP A 1 725 ? -8.35128 82.80328 57.77598 1.000 76.50555 725 TRP A C 1
ATOM 5474 O O . TRP A 1 725 ? -8.71030 81.86613 57.05964 1.000 84.57376 725 TRP A O 1
ATOM 5485 N N . LYS A 1 726 ? -9.16337 83.81696 58.04478 1.000 80.10575 726 LYS A N 1
ATOM 5486 C CA . LYS A 1 726 ? -10.33719 84.03626 57.18313 1.000 80.87302 726 LYS A CA 1
ATOM 5487 C C . LYS A 1 726 ? -11.48356 83.03401 57.32141 1.000 76.33840 726 LYS A C 1
ATOM 5488 O O . LYS A 1 726 ? -11.33873 81.84759 56.99002 1.000 71.28799 726 LYS A O 1
ATOM 5494 N N . THR A 1 727 ? -12.65214 83.54247 57.71910 1.000 74.98172 727 THR A N 1
ATOM 5495 C CA . THR A 1 727 ? -13.86601 82.74592 57.82598 1.000 76.49273 727 THR A CA 1
ATOM 5496 C C . THR A 1 727 ? -14.49118 82.55466 56.44570 1.000 75.87480 727 THR A C 1
ATOM 5497 O O . THR A 1 727 ? -14.29369 83.36180 55.53935 1.000 83.94303 727 THR A O 1
ATOM 5501 N N . ASN A 1 728 ? -15.21390 81.45698 56.27346 1.000 73.36942 728 ASN A N 1
ATOM 5502 C CA . ASN A 1 728 ? -15.94326 81.20681 55.03997 1.000 75.15535 728 ASN A CA 1
ATOM 5503 C C . ASN A 1 728 ? -17.43184 81.10180 55.35718 1.000 79.09645 728 ASN A C 1
ATOM 5504 O O . ASN A 1 728 ? -17.86862 81.31762 56.49221 1.000 75.93280 728 ASN A O 1
ATOM 5509 N N . GLU A 1 729 ? -18.22126 80.76450 54.34457 1.000 84.43843 729 GLU A N 1
ATOM 5510 C CA . GLU A 1 729 ? -19.66061 80.71951 54.54507 1.000 81.74951 729 GLU A CA 1
ATOM 5511 C C . GLU A 1 729 ? -20.02568 79.51452 55.40215 1.000 82.33532 729 GLU A C 1
ATOM 5512 O O . GLU A 1 729 ? -19.49058 78.41549 55.22423 1.000 83.65217 729 GLU A O 1
ATOM 5518 N N . ASN A 1 730 ? -20.93000 79.73549 56.34942 1.000 83.58153 730 ASN A N 1
ATOM 5519 C CA . ASN A 1 730 ? -21.47753 78.66415 57.17532 1.000 83.12731 730 ASN A CA 1
ATOM 5520 C C . ASN A 1 730 ? -22.40072 77.79237 56.31695 1.000 83.98669 730 ASN A C 1
ATOM 5521 O O . ASN A 1 730 ? -23.57870 78.10834 56.13052 1.000 86.01751 730 ASN A O 1
ATOM 5526 N N . LEU A 1 731 ? -21.86577 76.68528 55.78532 1.000 81.83930 731 LEU A N 1
ATOM 5527 C CA . LEU A 1 731 ? -22.64153 75.82640 54.88986 1.000 79.28652 731 LEU A CA 1
ATOM 5528 C C . LEU A 1 731 ? -23.92056 75.33123 55.54735 1.000 83.27249 731 LEU A C 1
ATOM 5529 O O . LEU A 1 731 ? -24.98949 75.33646 54.92717 1.000 86.17263 731 LEU A O 1
ATOM 5534 N N . GLN A 1 732 ? -23.83232 74.89094 56.80197 1.000 85.87970 732 GLN A N 1
ATOM 5535 C CA . GLN A 1 732 ? -24.99970 74.31645 57.46137 1.000 83.15314 732 GLN A CA 1
ATOM 5536 C C . GLN A 1 732 ? -26.05325 75.37315 57.73829 1.000 81.32630 732 GLN A C 1
ATOM 5537 O O . GLN A 1 732 ? -27.24493 75.14499 57.50866 1.000 84.26211 732 GLN A O 1
ATOM 5543 N N . LYS A 1 733 ? -25.63337 76.53717 58.22629 1.000 79.43990 733 LYS A N 1
ATOM 5544 C CA . LYS A 1 733 ? -26.60097 77.57196 58.54881 1.000 81.25345 733 LYS A CA 1
ATOM 5545 C C . LYS A 1 733 ? -27.34206 78.05119 57.30549 1.000 84.24135 733 LYS A C 1
ATOM 5546 O O . LYS A 1 733 ? -28.54511 78.33325 57.36184 1.000 84.73857 733 LYS A O 1
ATOM 5552 N N . LYS A 1 734 ? -26.66681 78.11574 56.16790 1.000 83.96385 734 LYS A N 1
ATOM 5553 C CA . LYS A 1 734 ? -27.32680 78.70547 55.01833 1.000 85.72402 734 LYS A CA 1
ATOM 5554 C C . LYS A 1 734 ? -28.29023 77.73514 54.33845 1.000 90.68198 734 LYS A C 1
ATOM 5555 O O . LYS A 1 734 ? -29.25363 78.18372 53.70965 1.000 99.75629 734 LYS A O 1
ATOM 5561 N N . HIS A 1 735 ? -28.07635 76.42327 54.45855 1.000 85.52951 735 HIS A N 1
ATOM 5562 C CA . HIS A 1 735 ? -29.06382 75.45642 53.98399 1.000 84.53571 735 HIS A CA 1
ATOM 5563 C C . HIS A 1 735 ? -30.34493 75.57124 54.80920 1.000 87.73866 735 HIS A C 1
ATOM 5564 O O . HIS A 1 735 ? -30.29855 75.67552 56.03387 1.000 92.12030 735 HIS A O 1
ATOM 5571 N N . ILE A 1 736 ? -31.49459 75.54331 54.14238 1.000 89.16379 736 ILE A N 1
ATOM 5572 C CA . ILE A 1 736 ? -32.79045 75.41565 54.80358 1.000 89.21687 736 ILE A CA 1
ATOM 5573 C C . ILE A 1 736 ? -33.55444 74.28819 54.12337 1.000 91.66949 736 ILE A C 1
ATOM 5574 O O . ILE A 1 736 ? -33.60706 74.22453 52.89120 1.000 94.77219 736 ILE A O 1
ATOM 5579 N N . PHE A 1 737 ? -34.15426 73.41104 54.91189 1.000 91.30733 737 PHE A N 1
ATOM 5580 C CA . PHE A 1 737 ? -34.74852 72.19674 54.37874 1.000 90.60379 737 PHE A CA 1
ATOM 5581 C C . PHE A 1 737 ? -36.26813 72.31217 54.22063 1.000 97.33472 737 PHE A C 1
ATOM 5582 O O . PHE A 1 737 ? -36.92934 73.13181 54.86715 1.000 101.26445 737 PHE A O 1
ATOM 5590 N N . GLU A 1 738 ? -36.81070 71.45966 53.33814 1.000 94.28061 738 GLU A N 1
ATOM 5591 C CA . GLU A 1 738 ? -38.23138 71.35997 53.01150 1.000 91.48235 738 GLU A CA 1
ATOM 5592 C C . GLU A 1 738 ? -38.47266 70.10539 52.18264 1.000 97.53431 738 GLU A C 1
ATOM 5593 O O . GLU A 1 738 ? -37.92683 70.00096 51.08154 1.000 106.93051 738 GLU A O 1
ATOM 5599 N N . LYS A 1 739 ? -39.24841 69.14176 52.69135 1.000 95.34577 739 LYS A N 1
ATOM 5600 C CA . LYS A 1 739 ? -39.76959 68.00159 51.91306 1.000 100.52617 739 LYS A CA 1
ATOM 5601 C C . LYS A 1 739 ? -38.72309 66.97409 51.44582 1.000 98.20942 739 LYS A C 1
ATOM 5602 O O . LYS A 1 739 ? -37.52713 67.27181 51.35761 1.000 94.69342 739 LYS A O 1
ATOM 5608 N N . TRP A 1 740 ? -39.17690 65.74246 51.14308 1.000 98.30511 740 TRP A N 1
ATOM 5609 C CA . TRP A 1 740 ? -38.28090 64.61170 50.90699 1.000 96.32853 740 TRP A CA 1
ATOM 5610 C C . TRP A 1 740 ? -38.58489 63.80311 49.63287 1.000 100.76448 740 TRP A C 1
ATOM 5611 O O . TRP A 1 740 ? -37.97750 62.74202 49.43826 1.000 102.45523 740 TRP A O 1
ATOM 5622 N N . SER A 1 741 ? -39.50988 64.24610 48.76996 1.000 96.58984 741 SER A N 1
ATOM 5623 C CA . SER A 1 741 ? -39.67454 63.70923 47.41281 1.000 90.89576 741 SER A CA 1
ATOM 5624 C C . SER A 1 741 ? -40.05014 62.21289 47.29937 1.000 97.03608 741 SER A C 1
ATOM 5625 O O . SER A 1 741 ? -41.22937 61.86925 47.45458 1.000 98.47203 741 SER A O 1
ATOM 5628 N N . PHE A 1 742 ? -39.08363 61.33253 46.97512 1.000 96.05633 742 PHE A N 1
ATOM 5629 C CA . PHE A 1 742 ? -39.28007 59.89269 46.60136 1.000 95.44452 742 PHE A CA 1
ATOM 5630 C C . PHE A 1 742 ? -39.80366 59.67036 45.17000 1.000 98.53097 742 PHE A C 1
ATOM 5631 O O . PHE A 1 742 ? -39.96678 58.52986 44.71437 1.000 92.97996 742 PHE A O 1
ATOM 5639 N N . ASP A 1 746 ? -41.82127 52.37322 39.60675 1.000 101.91652 746 ASP A N 1
ATOM 5640 C CA . ASP A 1 746 ? -42.12938 53.68447 39.04487 1.000 120.61204 746 ASP A CA 1
ATOM 5641 C C . ASP A 1 746 ? -40.88427 54.54767 38.94278 1.000 128.64149 746 ASP A C 1
ATOM 5642 O O . ASP A 1 746 ? -39.84431 54.13217 38.40576 1.000 127.62084 746 ASP A O 1
ATOM 5647 N N . GLU A 1 747 ? -41.03031 55.77811 39.43061 1.000 125.38712 747 GLU A N 1
ATOM 5648 C CA . GLU A 1 747 ? -39.87863 56.60958 39.74150 1.000 125.08456 747 GLU A CA 1
ATOM 5649 C C . GLU A 1 747 ? -39.08161 55.98367 40.89100 1.000 125.02433 747 GLU A C 1
ATOM 5650 O O . GLU A 1 747 ? -39.65485 55.58257 41.91134 1.000 125.31030 747 GLU A O 1
ATOM 5656 N N . MET A 1 748 ? -37.75357 55.90674 40.73564 1.000 120.71032 748 MET A N 1
ATOM 5657 C CA . MET A 1 748 ? -36.94467 55.08092 41.63350 1.000 112.30332 748 MET A CA 1
ATOM 5658 C C . MET A 1 748 ? -35.86094 55.86465 42.36209 1.000 107.08011 748 MET A C 1
ATOM 5659 O O . MET A 1 748 ? -34.68062 55.51593 42.27337 1.000 105.54712 748 MET A O 1
ATOM 5664 N N . VAL A 1 749 ? -36.22592 56.91305 43.09636 1.000 110.70151 749 VAL A N 1
ATOM 5665 C CA . VAL A 1 749 ? -35.23340 57.87464 43.56186 1.000 109.29039 749 VAL A CA 1
ATOM 5666 C C . VAL A 1 749 ? -35.64086 58.45643 44.91306 1.000 103.46042 749 VAL A C 1
ATOM 5667 O O . VAL A 1 749 ? -36.80892 58.43216 45.30421 1.000 102.33925 749 VAL A O 1
ATOM 5671 N N . ILE A 1 750 ? -34.65060 58.97817 45.63139 1.000 102.20114 750 ILE A N 1
ATOM 5672 C CA . ILE A 1 750 ? -34.85412 59.76465 46.84058 1.000 99.97774 750 ILE A CA 1
ATOM 5673 C C . ILE A 1 750 ? -34.23276 61.13846 46.62591 1.000 98.60576 750 ILE A C 1
ATOM 5674 O O . ILE A 1 750 ? -33.12646 61.24772 46.08615 1.000 100.74197 750 ILE A O 1
ATOM 5679 N N . GLY A 1 751 ? -34.94081 62.18600 47.03925 1.000 93.28394 751 GLY A N 1
ATOM 5680 C CA . GLY A 1 751 ? -34.40991 63.52726 46.88071 1.000 92.19117 751 GLY A CA 1
ATOM 5681 C C . GLY A 1 751 ? -34.69345 64.50055 48.01196 1.000 93.83018 751 GLY A C 1
ATOM 5682 O O . GLY A 1 751 ? -35.78339 64.50723 48.58867 1.000 95.08486 751 GLY A O 1
ATOM 5683 N N . ALA A 1 752 ? -33.72236 65.34874 48.32716 1.000 90.67225 752 ALA A N 1
ATOM 5684 C CA . ALA A 1 752 ? -33.83571 66.29612 49.42397 1.000 89.80531 752 ALA A CA 1
ATOM 5685 C C . ALA A 1 752 ? -33.89811 67.69891 48.84652 1.000 91.97006 752 ALA A C 1
ATOM 5686 O O . ALA A 1 752 ? -32.96261 68.12441 48.16716 1.000 93.24312 752 ALA A O 1
ATOM 5688 N N . THR A 1 753 ? -34.98018 68.41788 49.13657 1.000 92.16125 753 THR A N 1
ATOM 5689 C CA . THR A 1 753 ? -35.23427 69.73532 48.56625 1.000 92.81066 753 THR A CA 1
ATOM 5690 C C . THR A 1 753 ? -34.89256 70.85067 49.55235 1.000 95.40420 753 THR A C 1
ATOM 5691 O O . THR A 1 753 ? -35.28094 70.80120 50.72487 1.000 93.71001 753 THR A O 1
ATOM 5695 N N . PHE A 1 754 ? -34.18536 71.86793 49.07329 1.000 95.64500 754 PHE A N 1
ATOM 5696 C CA . PHE A 1 754 ? -33.80914 72.99820 49.90773 1.000 92.37465 754 PHE A CA 1
ATOM 5697 C C . PHE A 1 754 ? -34.47211 74.26468 49.38965 1.000 95.37265 754 PHE A C 1
ATOM 5698 O O . PHE A 1 754 ? -34.46506 74.52611 48.18095 1.000 95.55605 754 PHE A O 1
ATOM 5706 N N . THR A 1 755 ? -35.05634 75.03618 50.30991 1.000 98.60808 755 THR A N 1
ATOM 5707 C CA . THR A 1 755 ? -35.60384 76.34372 49.96709 1.000 97.77896 755 THR A CA 1
ATOM 5708 C C . THR A 1 755 ? -34.48002 77.35739 49.77712 1.000 93.77233 755 THR A C 1
ATOM 5709 O O . THR A 1 755 ? -34.42372 78.04994 48.75863 1.000 96.99423 755 THR A O 1
ATOM 5713 N N . ARG A 1 756 ? -33.56820 77.44133 50.74323 1.000 92.94867 756 ARG A N 1
ATOM 5714 C CA . ARG A 1 756 ? -32.40406 78.31366 50.68108 1.000 97.28454 756 ARG A CA 1
ATOM 5715 C C . ARG A 1 756 ? -31.15428 77.44142 50.69784 1.000 92.04613 756 ARG A C 1
ATOM 5716 O O . ARG A 1 756 ? -31.11420 76.42034 51.39072 1.000 88.77031 756 ARG A O 1
ATOM 5724 N N . VAL A 1 757 ? -30.14267 77.82205 49.92163 1.000 92.86117 757 VAL A N 1
ATOM 5725 C CA . VAL A 1 757 ? -28.83478 77.17875 50.04966 1.000 89.30150 757 VAL A CA 1
ATOM 5726 C C . VAL A 1 757 ? -27.76826 78.24482 50.25212 1.000 91.31006 757 VAL A C 1
ATOM 5727 O O . VAL A 1 757 ? -28.05207 79.44744 50.13527 1.000 93.94748 757 VAL A O 1
ATOM 5731 N N . PRO A 1 758 ? -26.54721 77.84798 50.59282 1.000 89.64663 758 PRO A N 1
ATOM 5732 C CA . PRO A 1 758 ? -25.42975 78.78886 50.58263 1.000 87.44135 758 PRO A CA 1
ATOM 5733 C C . PRO A 1 758 ? -25.12275 79.24387 49.16614 1.000 90.42275 758 PRO A C 1
ATOM 5734 O O . PRO A 1 758 ? -25.49433 78.59704 48.18208 1.000 93.21751 758 PRO A O 1
ATOM 5738 N N . SER A 1 759 ? -24.39381 80.36125 49.07268 1.000 88.65419 759 SER A N 1
ATOM 5739 C CA . SER A 1 759 ? -24.01224 80.93091 47.78577 1.000 92.02500 759 SER A CA 1
ATOM 5740 C C . SER A 1 759 ? -22.60376 80.50875 47.31611 1.000 90.81742 759 SER A C 1
ATOM 5741 O O . SER A 1 759 ? -22.06840 81.11276 46.37620 1.000 94.98127 759 SER A O 1
ATOM 5744 N N . SER A 1 760 ? -22.01290 79.46704 47.91056 1.000 86.57218 760 SER A N 1
ATOM 5745 C CA . SER A 1 760 ? -20.66820 79.00501 47.56623 1.000 88.57996 760 SER A CA 1
ATOM 5746 C C . SER A 1 760 ? -20.73873 77.73943 46.72453 1.000 85.81163 760 SER A C 1
ATOM 5747 O O . SER A 1 760 ? -21.66702 76.94335 46.86953 1.000 91.75274 760 SER A O 1
ATOM 5750 N N . LYS A 1 761 ? -19.75012 77.52893 45.85840 1.000 83.43107 761 LYS A N 1
ATOM 5751 C CA . LYS A 1 761 ? -19.68979 76.23616 45.18657 1.000 85.66777 761 LYS A CA 1
ATOM 5752 C C . LYS A 1 761 ? -19.43174 75.19520 46.24577 1.000 86.11456 761 LYS A C 1
ATOM 5753 O O . LYS A 1 761 ? -18.52917 75.35382 47.06807 1.000 95.87663 761 LYS A O 1
ATOM 5759 N N . ILE A 1 762 ? -20.27997 74.18518 46.30311 1.000 85.28239 762 ILE A N 1
ATOM 5760 C CA . ILE A 1 762 ? -20.11244 73.10121 47.25622 1.000 89.62675 762 ILE A CA 1
ATOM 5761 C C . ILE A 1 762 ? -20.33610 71.78663 46.52539 1.000 91.20513 762 ILE A C 1
ATOM 5762 O O . ILE A 1 762 ? -20.65072 71.74964 45.33369 1.000 94.15025 762 ILE A O 1
ATOM 5767 N N . ARG A 1 763 ? -20.14058 70.70582 47.25375 1.000 87.00582 763 ARG A N 1
ATOM 5768 C CA . ARG A 1 763 ? -20.46805 69.38011 46.78226 1.000 87.33660 763 ARG A CA 1
ATOM 5769 C C . ARG A 1 763 ? -21.42365 68.76447 47.79394 1.000 87.69731 763 ARG A C 1
ATOM 5770 O O . ARG A 1 763 ? -21.72463 69.35977 48.83252 1.000 85.77430 763 ARG A O 1
ATOM 5778 N N . TYR A 1 764 ? -21.92956 67.57983 47.47489 1.000 86.04789 764 TYR A N 1
ATOM 5779 C CA . TYR A 1 764 ? -22.77530 66.83964 48.39317 1.000 82.60074 764 TYR A CA 1
ATOM 5780 C C . TYR A 1 764 ? -22.28589 65.39986 48.48418 1.000 82.84723 764 TYR A C 1
ATOM 5781 O O . TYR A 1 764 ? -21.47251 64.93642 47.68129 1.000 85.90395 764 TYR A O 1
ATOM 5790 N N . GLN A 1 765 ? -22.76744 64.69404 49.49608 1.000 77.81580 765 GLN A N 1
ATOM 5791 C CA . GLN A 1 765 ? -22.30126 63.33614 49.72743 1.000 80.28076 765 GLN A CA 1
ATOM 5792 C C . GLN A 1 765 ? -23.30259 62.63665 50.62148 1.000 85.12896 765 GLN A C 1
ATOM 5793 O O . GLN A 1 765 ? -23.58256 63.11716 51.72579 1.000 81.06320 765 GLN A O 1
ATOM 5799 N N . TRP A 1 766 ? -23.82359 61.50467 50.15260 1.000 90.67146 766 TRP A N 1
ATOM 5800 C CA . TRP A 1 766 ? -24.84297 60.74449 50.86089 1.000 87.43400 766 TRP A CA 1
ATOM 5801 C C . TRP A 1 766 ? -24.21984 59.72344 51.79627 1.000 90.60789 766 TRP A C 1
ATOM 5802 O O . TRP A 1 766 ? -23.16577 59.15271 51.50843 1.000 99.06181 766 TRP A O 1
ATOM 5813 N N . LYS A 1 767 ? -24.88888 59.47931 52.91488 1.000 89.77216 767 LYS A N 1
ATOM 5814 C CA . LYS A 1 767 ? -24.53523 58.37469 53.80592 1.000 96.64265 767 LYS A CA 1
ATOM 5815 C C . LYS A 1 767 ? -25.73277 57.42487 53.79722 1.000 100.72968 767 LYS A C 1
ATOM 5816 O O . LYS A 1 767 ? -26.77110 57.72101 54.39509 1.000 99.13895 767 LYS A O 1
ATOM 5822 N N . ILE A 1 768 ? -25.60486 56.30437 53.08637 1.000 103.62035 768 ILE A N 1
ATOM 5823 C CA . ILE A 1 768 ? -26.68650 55.32160 52.97279 1.000 104.11012 768 ILE A CA 1
ATOM 5824 C C . ILE A 1 768 ? -26.43903 54.28457 54.06300 1.000 106.45109 768 ILE A C 1
ATOM 5825 O O . ILE A 1 768 ? -25.76652 53.27831 53.85328 1.000 108.59343 768 ILE A O 1
ATOM 5830 N N . ASN A 1 769 ? -26.97891 54.55051 55.25272 1.000 108.58003 769 ASN A N 1
ATOM 5831 C CA . ASN A 1 769 ? -26.97916 53.58743 56.35476 1.000 111.47819 769 ASN A CA 1
ATOM 5832 C C . ASN A 1 769 ? -25.54809 53.19233 56.72493 1.000 110.94803 769 ASN A C 1
ATOM 5833 O O . ASN A 1 769 ? -25.18886 52.01208 56.74275 1.000 110.96395 769 ASN A O 1
ATOM 5838 N N . GLY A 1 770 ? -24.71457 54.19714 56.99057 1.000 107.34047 770 GLY A N 1
ATOM 5839 C CA . GLY A 1 770 ? -23.33529 53.92907 57.35266 1.000 108.50240 770 GLY A CA 1
ATOM 5840 C C . GLY A 1 770 ? -22.33874 54.09245 56.21750 1.000 115.82362 770 GLY A C 1
ATOM 5841 O O . GLY A 1 770 ? -21.30183 54.74229 56.40157 1.000 123.13448 770 GLY A O 1
ATOM 5842 N N . ARG A 1 771 ? -22.61698 53.49638 55.05342 1.000 110.85418 771 ARG A N 1
ATOM 5843 C CA . ARG A 1 771 ? -21.74915 53.66479 53.89167 1.000 110.45522 771 ARG A CA 1
ATOM 5844 C C . ARG A 1 771 ? -21.85532 55.09287 53.35611 1.000 112.08287 771 ARG A C 1
ATOM 5845 O O . ARG A 1 771 ? -22.89976 55.74270 53.46955 1.000 110.93971 771 ARG A O 1
ATOM 5853 N N . LEU A 1 772 ? -20.75299 55.59032 52.78562 1.000 108.48030 772 LEU A N 1
ATOM 5854 C CA . LEU A 1 772 ? -20.68021 56.94430 52.24493 1.000 97.82549 772 LEU A CA 1
ATOM 5855 C C . LEU A 1 772 ? -20.57714 56.86258 50.73636 1.000 100.02292 772 LEU A C 1
ATOM 5856 O O . LEU A 1 772 ? -19.60683 56.30685 50.21634 1.000 103.41791 772 LEU A O 1
ATOM 5861 N N . GLY A 1 773 ? -21.55935 57.43201 50.04287 1.000 104.11145 773 GLY A N 1
ATOM 5862 C CA . GLY A 1 773 ? -21.55084 57.48379 48.59392 1.000 108.48972 773 GLY A CA 1
ATOM 5863 C C . GLY A 1 773 ? -20.39497 58.30053 48.02979 1.000 103.48433 773 GLY A C 1
ATOM 5864 O O . GLY A 1 773 ? -19.55593 58.85756 48.73812 1.000 98.33273 773 GLY A O 1
ATOM 5865 N N . SER A 1 774 ? -20.34514 58.35009 46.70421 1.000 112.06796 774 SER A N 1
ATOM 5866 C CA . SER A 1 774 ? -19.34055 59.17590 46.04580 1.000 113.45516 774 SER A CA 1
ATOM 5867 C C . SER A 1 774 ? -19.61871 60.65075 46.33526 1.000 105.29404 774 SER A C 1
ATOM 5868 O O . SER A 1 774 ? -20.75590 61.04682 46.61619 1.000 103.98959 774 SER A O 1
ATOM 5871 N N . ILE A 1 775 ? -18.56681 61.47100 46.30691 1.000 97.71928 775 ILE A N 1
ATOM 5872 C CA . ILE A 1 775 ? -18.79350 62.90843 46.35540 1.000 92.28850 775 ILE A CA 1
ATOM 5873 C C . ILE A 1 775 ? -19.39063 63.33633 45.02613 1.000 94.87899 775 ILE A C 1
ATOM 5874 O O . ILE A 1 775 ? -18.90233 62.94890 43.95731 1.000 97.94499 775 ILE A O 1
ATOM 5879 N N . ILE A 1 776 ? -20.46977 64.10782 45.07883 1.000 95.31296 776 ILE A N 1
ATOM 5880 C CA . ILE A 1 776 ? -21.17743 64.48440 43.85536 1.000 93.29985 776 ILE A CA 1
ATOM 5881 C C . ILE A 1 776 ? -21.28363 66.00436 43.79179 1.000 92.81445 776 ILE A C 1
ATOM 5882 O O . ILE A 1 776 ? -21.30434 66.66297 44.84239 1.000 95.81842 776 ILE A O 1
ATOM 5887 N N . PRO A 1 777 ? -21.32098 66.60870 42.60793 1.000 92.05280 777 PRO A N 1
ATOM 5888 C CA . PRO A 1 777 ? -21.39881 68.07134 42.52707 1.000 97.19367 777 PRO A CA 1
ATOM 5889 C C . PRO A 1 777 ? -22.79325 68.60625 42.83582 1.000 96.07913 777 PRO A C 1
ATOM 5890 O O . PRO A 1 777 ? -23.79563 67.88493 42.83083 1.000 94.57869 777 PRO A O 1
ATOM 5894 N N . ALA A 1 778 ? -22.83333 69.90444 43.11707 1.000 93.81771 778 ALA A N 1
ATOM 5895 C CA . ALA A 1 778 ? -24.09618 70.54827 43.45610 1.000 97.48518 778 ALA A CA 1
ATOM 5896 C C . ALA A 1 778 ? -24.96611 70.62828 42.21168 1.000 103.17999 778 ALA A C 1
ATOM 5897 O O . ALA A 1 778 ? -24.48131 71.04352 41.15020 1.000 109.66429 778 ALA A O 1
ATOM 5899 N N . PRO A 1 779 ? -26.22672 70.21783 42.28009 1.000 100.66241 779 PRO A N 1
ATOM 5900 C CA . PRO A 1 779 ? -27.11968 70.40511 41.13691 1.000 103.80207 779 PRO A CA 1
ATOM 5901 C C . PRO A 1 779 ? -27.56931 71.85442 41.05121 1.000 103.43934 779 PRO A C 1
ATOM 5902 O O . PRO A 1 779 ? -27.48965 72.59545 42.04690 1.000 100.60893 779 PRO A O 1
ATOM 5906 N N . PRO A 1 780 ? -27.99888 72.31211 39.86909 1.000 106.34988 780 PRO A N 1
ATOM 5907 C CA . PRO A 1 780 ? -28.38410 73.72585 39.71407 1.000 108.04405 780 PRO A CA 1
ATOM 5908 C C . PRO A 1 780 ? -29.81569 74.02188 40.15078 1.000 108.52245 780 PRO A C 1
ATOM 5909 O O . PRO A 1 780 ? -30.73920 73.23651 39.92279 1.000 110.74145 780 PRO A O 1
ATOM 5913 N N . LEU A 1 781 ? -29.99301 75.17663 40.78859 1.000 109.13159 781 LEU A N 1
ATOM 5914 C CA . LEU A 1 781 ? -31.32433 75.59106 41.21091 1.000 114.41560 781 LEU A CA 1
ATOM 5915 C C . LEU A 1 781 ? -32.17517 75.86813 39.98944 1.000 118.06134 781 LEU A C 1
ATOM 5916 O O . LEU A 1 781 ? -31.68675 76.40778 38.99431 1.000 121.17526 781 LEU A O 1
ATOM 5921 N N . ASP A 1 782 ? -33.45150 75.50628 40.05673 1.000 118.56035 782 ASP A N 1
ATOM 5922 C CA . ASP A 1 782 ? -34.34329 75.80431 38.94789 1.000 134.27535 782 ASP A CA 1
ATOM 5923 C C . ASP A 1 782 ? -35.59917 76.49231 39.46112 1.000 135.27155 782 ASP A C 1
ATOM 5924 O O . ASP A 1 782 ? -36.05929 76.23163 40.58189 1.000 125.56541 782 ASP A O 1
ATOM 5929 N N . ALA A 1 783 ? -36.12958 77.38419 38.60511 1.000 137.54510 783 ALA A N 1
ATOM 5930 C CA . ALA A 1 783 ? -37.36630 78.13659 38.80372 1.000 137.40305 783 ALA A CA 1
ATOM 5931 C C . AL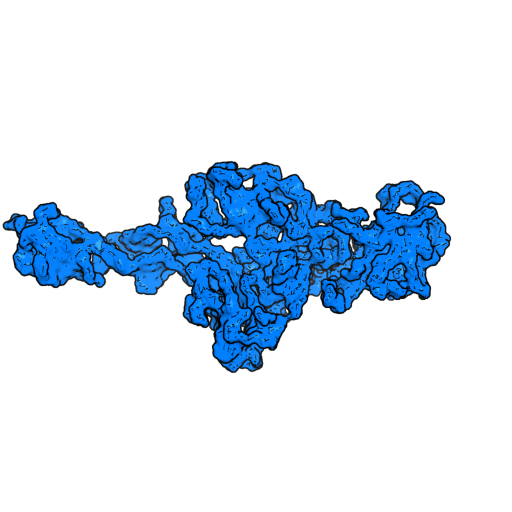A A 1 783 ? -37.24129 79.07280 40.00161 1.000 137.69249 783 ALA A C 1
ATOM 5932 O O . ALA A 1 783 ? -36.56550 80.10948 39.93350 1.000 132.45659 783 ALA A O 1
ATOM 5934 N N . ASN A 1 784 ? -37.91605 78.71425 41.09242 1.000 132.56435 784 ASN A N 1
ATOM 5935 C CA . ASN A 1 784 ? -37.63381 79.24018 42.41946 1.000 128.23873 784 ASN A CA 1
ATOM 5936 C C . ASN A 1 784 ? -36.17392 79.01261 42.82541 1.000 129.25992 784 ASN A C 1
ATOM 5937 O O . ASN A 1 784 ? -35.37726 78.45469 42.05692 1.000 127.31682 784 ASN A O 1
ATOM 5942 N N . GLY A 1 785 ? -35.80199 79.44675 44.02817 1.000 125.71833 785 GLY A N 1
ATOM 5943 C CA . GLY A 1 785 ? -34.44550 79.22934 44.49651 1.000 118.39105 785 GLY A CA 1
ATOM 5944 C C . GLY A 1 785 ? -34.23552 77.84713 45.08369 1.000 116.44417 785 GLY A C 1
ATOM 5945 O O . GLY A 1 785 ? -33.46624 77.68560 46.03875 1.000 115.52390 785 GLY A O 1
ATOM 5946 N N . LYS A 1 786 ? -34.91600 76.84987 44.51420 1.000 113.62735 786 LYS A N 1
ATOM 5947 C CA . LYS A 1 786 ? -34.93061 75.48452 45.02670 1.000 109.18836 786 LYS A CA 1
ATOM 5948 C C . LYS A 1 786 ? -33.79394 74.67472 44.41161 1.000 107.65805 786 LYS A C 1
ATOM 5949 O O . LYS A 1 786 ? -33.69788 74.56692 43.18108 1.000 112.35218 786 LYS A O 1
ATOM 5955 N N . ARG A 1 787 ? -32.93815 74.11134 45.26559 1.000 99.59517 787 ARG A N 1
ATOM 5956 C CA . ARG A 1 787 ? -32.03444 73.03547 44.88293 1.000 98.72729 787 ARG A CA 1
ATOM 5957 C C . ARG A 1 787 ? -32.53100 71.75055 45.51660 1.000 97.03109 787 ARG A C 1
ATOM 5958 O O . ARG A 1 787 ? -32.96898 71.75881 46.67016 1.000 96.58236 787 ARG A O 1
ATOM 5966 N N . THR A 1 788 ? -32.48469 70.64891 44.76472 1.000 95.40121 788 THR A N 1
ATOM 5967 C CA . THR A 1 788 ? -32.81530 69.34031 45.32338 1.000 96.69367 788 THR A CA 1
ATOM 5968 C C . THR A 1 788 ? -31.72947 68.34234 44.93014 1.000 94.41638 788 THR A C 1
ATOM 5969 O O . THR A 1 788 ? -31.46766 68.14048 43.73844 1.000 90.37432 788 THR A O 1
ATOM 5973 N N . VAL A 1 789 ? -31.08429 67.73194 45.94429 1.000 94.61445 789 VAL A N 1
ATOM 5974 C CA . VAL A 1 789 ? -30.03799 66.72839 45.77125 1.000 88.31878 789 VAL A CA 1
ATOM 5975 C C . VAL A 1 789 ? -30.69821 65.36478 45.81013 1.000 90.94352 789 VAL A C 1
ATOM 5976 O O . VAL A 1 789 ? -31.69340 65.17393 46.51317 1.000 96.50918 789 VAL A O 1
ATOM 5980 N N . THR A 1 790 ? -30.15371 64.40107 45.06566 1.000 91.96034 790 THR A N 1
ATOM 5981 C CA . THR A 1 790 ? -30.82994 63.11839 44.89268 1.000 95.80690 790 THR A CA 1
ATOM 5982 C C . THR A 1 790 ? -29.86009 61.95010 44.91153 1.000 94.75518 790 THR A C 1
ATOM 5983 O O . THR A 1 790 ? -28.66133 62.09263 44.64943 1.000 94.73581 790 THR A O 1
ATOM 5987 N N . TYR A 1 791 ? -30.42683 60.77411 45.17977 1.000 93.97183 791 TYR A N 1
ATOM 5988 C CA . TYR A 1 791 ? -29.68308 59.52617 45.23569 1.000 102.34401 791 TYR A CA 1
ATOM 5989 C C . TYR A 1 791 ? -30.34758 58.50320 44.32330 1.000 110.46819 791 TYR A C 1
ATOM 5990 O O . TYR A 1 791 ? -31.55092 58.25375 44.45139 1.000 109.07646 791 TYR A O 1
ATOM 5999 N N . GLY A 1 792 ? -29.55669 57.88836 43.42981 1.000 114.13424 792 GLY A N 1
ATOM 6000 C CA . GLY A 1 792 ? -30.08994 57.16703 42.28102 1.000 115.05246 792 GLY A CA 1
ATOM 6001 C C . GLY A 1 792 ? -30.31241 55.67005 42.41399 1.000 121.56732 792 GLY A C 1
ATOM 6002 O O . GLY A 1 792 ? -31.39391 55.17209 42.07975 1.000 123.01683 792 GLY A O 1
ATOM 6003 N N . SER A 1 793 ? -29.30474 54.93597 42.89820 1.000 124.57255 793 SER A N 1
ATOM 6004 C CA . SER A 1 793 ? -29.35077 53.46834 42.94347 1.000 124.94692 793 SER A CA 1
ATOM 6005 C C . SER A 1 793 ? -30.12438 52.97972 44.17456 1.000 119.87365 793 SER A C 1
ATOM 6006 O O . SER A 1 793 ? -29.63800 52.18876 44.99067 1.000 116.62249 793 SER A O 1
ATOM 6009 N N . ILE A 1 794 ? -31.36759 53.46139 44.28940 1.000 116.66618 794 ILE A N 1
ATOM 6010 C CA . ILE A 1 794 ? -32.19047 53.20781 45.46689 1.000 117.10220 794 ILE A CA 1
ATOM 6011 C C . ILE A 1 794 ? -33.33363 52.28309 45.07798 1.000 111.18795 794 ILE A C 1
ATOM 6012 O O . ILE A 1 794 ? -33.95936 52.44354 44.02282 1.000 109.84813 794 ILE A O 1
ATOM 6017 N N . THR A 1 795 ? -33.59909 51.30792 45.93842 1.000 109.53480 795 THR A N 1
ATOM 6018 C CA . THR A 1 795 ? -34.57082 50.27305 45.62508 1.000 109.40139 795 THR A CA 1
ATOM 6019 C C . THR A 1 795 ? -35.60171 50.14697 46.73482 1.000 107.01772 795 THR A C 1
ATOM 6020 O O . THR A 1 795 ? -36.72555 49.67871 46.51188 1.000 101.93553 795 THR A O 1
ATOM 6024 N N . ALA A 1 796 ? -35.22399 50.57885 47.93316 1.000 106.57010 796 ALA A N 1
ATOM 6025 C CA . ALA A 1 796 ? -36.12929 50.55936 49.07080 1.000 103.04250 796 ALA A CA 1
ATOM 6026 C C . ALA A 1 796 ? -35.70281 51.65028 50.03573 1.000 101.66493 796 ALA A C 1
ATOM 6027 O O . ALA A 1 796 ? -34.53851 51.70072 50.44261 1.000 102.95500 796 ALA A O 1
ATOM 6029 N N . ILE A 1 797 ? -36.65192 52.50882 50.39217 1.000 98.18585 797 ILE A N 1
ATOM 6030 C CA . ILE A 1 797 ? -36.43462 53.66202 51.25556 1.000 98.57289 797 ILE A CA 1
ATOM 6031 C C . ILE A 1 797 ? -35.71563 53.26318 52.54402 1.000 103.20626 797 ILE A C 1
ATOM 6032 O O . ILE A 1 797 ? -36.24494 52.49442 53.35438 1.000 104.71377 797 ILE A O 1
ATOM 6037 N N . THR A 1 798 ? -34.50561 53.78521 52.74165 1.000 105.90434 798 THR A N 1
ATOM 6038 C CA . THR A 1 798 ? -33.60336 53.44233 53.83446 1.000 104.66903 798 THR A CA 1
ATOM 6039 C C . THR A 1 798 ? -33.14022 54.71619 54.52895 1.000 102.17812 798 THR A C 1
ATOM 6040 O O . THR A 1 798 ? -33.13809 55.77941 53.90342 1.000 107.15757 798 THR A O 1
ATOM 6044 N N . PRO A 1 799 ? -32.75311 54.65872 55.81156 1.000 101.96185 799 PRO A N 1
ATOM 6045 C CA . PRO A 1 799 ? -32.26589 55.88044 56.47282 1.000 103.42231 799 PRO A CA 1
ATOM 6046 C C . PRO A 1 799 ? -31.05144 56.44359 55.74529 1.000 105.22137 799 PRO A C 1
ATOM 6047 O O . PRO A 1 799 ? -30.16583 55.69571 55.32137 1.000 104.96599 799 PRO A O 1
ATOM 6051 N N . MET A 1 800 ? -31.02873 57.77536 55.57788 1.000 101.02174 800 MET A N 1
ATOM 6052 C CA . MET A 1 800 ? -29.96702 58.44342 54.83197 1.000 95.10144 800 MET A CA 1
ATOM 6053 C C . MET A 1 800 ? -29.62051 59.79930 55.42480 1.000 93.56812 800 MET A C 1
ATOM 6054 O O . MET A 1 800 ? -30.44306 60.44832 56.07497 1.000 94.23007 800 MET A O 1
ATOM 6059 N N . GLU A 1 801 ? -28.38609 60.22503 55.16257 1.000 90.40005 801 GLU A N 1
ATOM 6060 C CA . GLU A 1 801 ? -27.86671 61.50762 55.60084 1.000 87.05520 801 GLU A CA 1
ATOM 6061 C C . GLU A 1 801 ? -27.19687 62.17710 54.41925 1.000 83.73246 801 GLU A C 1
ATOM 6062 O O . GLU A 1 801 ? -26.43436 61.54098 53.69059 1.000 89.07407 801 GLU A O 1
ATOM 6068 N N . LEU A 1 802 ? -27.48375 63.45124 54.22535 1.000 79.20007 802 LEU A N 1
ATOM 6069 C CA . LEU A 1 802 ? -26.90833 64.21736 53.13415 1.000 80.41305 802 LEU A CA 1
ATOM 6070 C C . LEU A 1 802 ? -25.91496 65.20869 53.71830 1.000 83.40814 802 LEU A C 1
ATOM 6071 O O . LEU A 1 802 ? -26.29312 66.04474 54.54698 1.000 84.33912 802 LEU A O 1
ATOM 6076 N N . TYR A 1 803 ? -24.65326 65.11389 53.28552 1.000 83.81804 803 TYR A N 1
ATOM 6077 C CA . TYR A 1 803 ? -23.57498 65.98276 53.74993 1.000 81.29128 803 TYR A CA 1
ATOM 6078 C C . TYR A 1 803 ? -23.22103 67.03969 52.70963 1.000 80.28391 803 TYR A C 1
ATOM 6079 O O . TYR A 1 803 ? -23.19161 66.75671 51.50920 1.000 81.40543 803 TYR A O 1
ATOM 6088 N N . ALA A 1 804 ? -22.94777 68.25909 53.17619 1.000 78.77853 804 ALA A N 1
ATOM 6089 C CA . ALA A 1 804 ? -22.40010 69.30728 52.32220 1.000 78.80869 804 ALA A CA 1
ATOM 6090 C C . ALA A 1 804 ? -20.87285 69.26956 52.39711 1.000 84.99308 804 ALA A C 1
ATOM 6091 O O . ALA A 1 804 ? -20.29289 69.35358 53.48611 1.000 84.36785 804 ALA A O 1
ATOM 6093 N N . VAL A 1 805 ? -20.22714 69.11740 51.23779 1.000 86.70987 805 VAL A N 1
ATOM 6094 C CA . VAL A 1 805 ? -18.78235 68.94292 51.13335 1.000 84.24739 805 VAL A CA 1
ATOM 6095 C C . VAL A 1 805 ? -18.17513 70.25427 50.66068 1.000 84.67317 805 VAL A C 1
ATOM 6096 O O . VAL A 1 805 ? -18.78254 70.97691 49.86349 1.000 86.64196 805 VAL A O 1
ATOM 6100 N N . ASP A 1 806 ? -16.98617 70.56684 51.16850 1.000 85.51859 806 ASP A N 1
ATOM 6101 C CA . ASP A 1 806 ? -16.25407 71.73786 50.71436 1.000 90.90568 806 ASP A CA 1
ATOM 6102 C C . ASP A 1 806 ? -15.93539 71.65387 49.22055 1.000 94.36183 806 ASP A C 1
ATOM 6103 O O . ASP A 1 806 ? -15.82631 70.56640 48.64690 1.000 92.83308 806 ASP A O 1
ATOM 6108 N N . GLU A 1 807 ? -15.76699 72.82839 48.59327 1.000 96.82253 807 GLU A N 1
ATOM 6109 C CA . GLU A 1 807 ? -15.53867 72.89279 47.14593 1.000 100.82527 807 GLU A CA 1
ATOM 6110 C C . GLU A 1 807 ? -14.26624 72.15448 46.74016 1.000 101.47316 807 GLU A C 1
ATOM 6111 O O . GLU A 1 807 ? -14.29121 71.29936 45.84386 1.000 98.47312 807 GLU A O 1
ATOM 6117 N N . LYS A 1 808 ? -13.14339 72.47637 47.38542 1.000 100.58642 808 LYS A N 1
ATOM 6118 C CA . LYS A 1 808 ? -11.84070 71.92128 47.03943 1.000 99.53532 808 LYS A CA 1
ATOM 6119 C C . LYS A 1 808 ? -11.46274 70.72313 47.89146 1.000 97.11913 808 LYS A C 1
ATOM 6120 O O . LYS A 1 808 ? -10.89739 69.75684 47.37552 1.000 106.53837 808 LYS A O 1
ATOM 6126 N N . ASN A 1 809 ? -11.77282 70.76200 49.17945 1.000 94.44287 809 ASN A N 1
ATOM 6127 C CA . ASN A 1 809 ? -11.25563 69.81302 50.16020 1.000 95.67791 809 ASN A CA 1
ATOM 6128 C C . ASN A 1 809 ? -12.25179 68.68637 50.42277 1.000 95.80746 809 ASN A C 1
ATOM 6129 O O . ASN A 1 809 ? -13.33879 68.92204 50.96413 1.000 96.03291 809 ASN A O 1
ATOM 6134 N N . ASP A 1 810 ? -11.85276 67.45772 50.10105 1.000 92.99848 810 ASP A N 1
ATOM 6135 C CA . ASP A 1 810 ? -12.75829 66.31751 50.20227 1.000 97.59106 810 ASP A CA 1
ATOM 6136 C C . ASP A 1 810 ? -13.07740 65.92206 51.63956 1.000 96.69413 810 ASP A C 1
ATOM 6137 O O . ASP A 1 810 ? -14.02895 65.16554 51.85404 1.000 96.78908 810 ASP A O 1
ATOM 6142 N N . ASN A 1 811 ? -12.32286 66.40754 52.62572 1.000 95.43902 811 ASN A N 1
ATOM 6143 C CA . ASN A 1 811 ? -12.45866 65.94106 53.99839 1.000 93.90481 811 ASN A CA 1
ATOM 6144 C C . ASN A 1 811 ? -13.19822 66.92718 54.90586 1.000 95.21079 811 ASN A C 1
ATOM 6145 O O . ASN A 1 811 ? -13.08587 66.83643 56.13429 1.000 91.80228 811 ASN A O 1
ATOM 6150 N N . LEU A 1 812 ? -13.97094 67.84561 54.33082 1.000 96.67596 812 LEU A N 1
ATOM 6151 C CA . LEU A 1 812 ? -14.70636 68.87028 55.07143 1.000 89.83876 812 LEU A CA 1
ATOM 6152 C C . LEU A 1 812 ? -16.20397 68.71835 54.77358 1.000 89.14742 812 LEU A C 1
ATOM 6153 O O . LEU A 1 812 ? -16.74625 69.35816 53.86846 1.000 89.32996 812 LEU A O 1
ATOM 6158 N N . LYS A 1 813 ? -16.87388 67.85542 55.52845 1.000 82.69850 813 LYS A N 1
ATOM 6159 C CA . LYS A 1 813 ? -18.30160 67.67611 55.37450 1.000 79.10073 813 LYS A CA 1
ATOM 6160 C C . LYS A 1 813 ? -19.03615 68.43056 56.45727 1.000 77.03404 813 LYS A C 1
ATOM 6161 O O . LYS A 1 813 ? -18.44936 69.08171 57.31730 1.000 84.29716 813 LYS A O 1
ATOM 6167 N N . VAL A 1 814 ? -20.35057 68.31404 56.40853 1.000 76.40354 814 VAL A N 1
ATOM 6168 C CA . VAL A 1 814 ? -21.25920 68.83329 57.41434 1.000 77.76199 814 VAL A CA 1
ATOM 6169 C C . VAL A 1 814 ? -22.64050 68.31544 57.02870 1.000 81.54864 814 VAL A C 1
ATOM 6170 O O . VAL A 1 814 ? -23.01618 68.33756 55.85169 1.000 81.41368 814 VAL A O 1
ATOM 6174 N N . LYS A 1 815 ? -23.38062 67.79340 58.00019 1.000 81.18236 815 LYS A N 1
ATOM 6175 C CA . LYS A 1 815 ? -24.71842 67.26577 57.74664 1.000 82.95620 815 LYS A CA 1
ATOM 6176 C C . LYS A 1 815 ? -25.71281 68.40137 57.48241 1.000 83.19767 815 LYS A C 1
ATOM 6177 O O . LYS A 1 815 ? -25.76027 69.38564 58.22619 1.000 79.04589 815 LYS A O 1
ATOM 6183 N N . VAL A 1 816 ? -26.49230 68.28030 56.40761 1.000 84.18893 816 VAL A N 1
ATOM 6184 C CA . VAL A 1 816 ? -27.49411 69.28591 56.06562 1.000 80.94868 816 VAL A CA 1
ATOM 6185 C C . VAL A 1 816 ? -28.89501 68.71148 55.96176 1.000 81.75278 816 VAL A C 1
ATOM 6186 O O . VAL A 1 816 ? -29.86129 69.49542 55.89218 1.000 79.93620 816 VAL A O 1
ATOM 6190 N N . ALA A 1 817 ? -29.03966 67.38287 55.95130 1.000 81.50649 817 ALA A N 1
ATOM 6191 C CA . ALA A 1 817 ? -30.33440 66.70747 55.92604 1.000 82.45028 817 ALA A CA 1
ATOM 6192 C C . ALA A 1 817 ? -30.17091 65.27982 56.43248 1.000 82.38264 817 ALA A C 1
ATOM 6193 O O . ALA A 1 817 ? -29.13215 64.64713 56.22485 1.000 85.77165 817 ALA A O 1
ATOM 6195 N N . GLU A 1 818 ? -31.21378 64.76749 57.07543 1.000 81.71257 818 GLU A N 1
ATOM 6196 C CA . GLU A 1 818 ? -31.16641 63.41165 57.60200 1.000 86.93121 818 GLU A CA 1
ATOM 6197 C C . GLU A 1 818 ? -32.55830 62.80680 57.57763 1.000 92.06232 818 GLU A C 1
ATOM 6198 O O . GLU A 1 818 ? -33.54674 63.47301 57.89542 1.000 96.08129 818 GLU A O 1
ATOM 6204 N N . LEU A 1 819 ? -32.61555 61.53258 57.22707 1.000 92.79187 819 LEU A N 1
ATOM 6205 C CA . LEU A 1 819 ? -33.85542 60.77945 57.11474 1.000 92.37467 819 LEU A CA 1
ATOM 6206 C C . LEU A 1 819 ? -33.73780 59.61298 58.08640 1.000 93.83170 819 LEU A C 1
ATOM 6207 O O . LEU A 1 819 ? -32.91773 58.70971 57.88930 1.000 94.19517 819 LEU A O 1
ATOM 6212 N N . GLY A 1 820 ? -34.51020 59.66850 59.16692 1.000 100.08337 820 GLY A N 1
ATOM 6213 C CA . GLY A 1 820 ? -34.35527 58.72704 60.26163 1.000 103.87377 820 GLY A CA 1
ATOM 6214 C C . GLY A 1 820 ? -35.44832 57.68118 60.36230 1.000 104.03731 820 GLY A C 1
ATOM 6215 O O . GLY A 1 820 ? -36.57319 57.90097 59.90270 1.000 102.35337 820 GLY A O 1
ATOM 6216 N N . GLU A 1 821 ? -35.14273 56.54990 61.00357 1.000 105.91953 821 GLU A N 1
ATOM 6217 C CA . GLU A 1 821 ? -36.03090 55.39083 60.94172 1.000 109.95923 821 GLU A CA 1
ATOM 6218 C C . GLU A 1 821 ? -37.42038 55.65904 61.52935 1.000 103.98389 821 GLU A C 1
ATOM 6219 O O . GLU A 1 821 ? -38.38150 54.96017 61.17606 1.000 100.58120 821 GLU A O 1
ATOM 6225 N N . SER A 1 822 ? -37.56124 56.66799 62.38810 1.000 105.72341 822 SER A N 1
ATOM 6226 C CA . SER A 1 822 ? -38.88091 57.02198 62.89583 1.000 101.94785 822 SER A CA 1
ATOM 6227 C C . SER A 1 822 ? -39.66965 57.84137 61.88954 1.000 97.77293 822 SER A C 1
ATOM 6228 O O . SER A 1 822 ? -40.90302 57.85892 61.94209 1.000 95.67938 822 SER A O 1
ATOM 6231 N N . GLU A 1 823 ? -38.97912 58.54341 60.99075 1.000 99.19410 823 GLU A N 1
ATOM 6232 C CA . GLU A 1 823 ? -39.65610 59.20447 59.88014 1.000 96.22740 823 GLU A CA 1
ATOM 6233 C C . GLU A 1 823 ? -40.11228 58.19285 58.83199 1.000 93.55750 823 GLU A C 1
ATOM 6234 O O . GLU A 1 823 ? -41.26400 58.22845 58.37906 1.000 87.31168 823 GLU A O 1
ATOM 6240 N N . ILE A 1 824 ? -39.20732 57.29375 58.42150 1.000 93.98961 824 ILE A N 1
ATOM 6241 C CA . ILE A 1 824 ? -39.56502 56.23859 57.47761 1.000 86.41914 824 ILE A CA 1
ATOM 6242 C C . ILE A 1 824 ? -40.76412 55.46906 57.98555 1.000 86.08377 824 ILE A C 1
ATOM 6243 O O . ILE A 1 824 ? -41.71697 55.22040 57.23995 1.000 83.72647 824 ILE A O 1
ATOM 6248 N N . GLU A 1 825 ? -40.70793 55.04477 59.25915 1.000 89.71610 825 GLU A N 1
ATOM 6249 C CA . GLU A 1 825 ? -41.82315 54.39106 59.93567 1.000 85.93805 825 GLU A CA 1
ATOM 6250 C C . GLU A 1 825 ? -43.11341 55.15067 59.65628 1.000 84.99416 825 GLU A C 1
ATOM 6251 O O . GLU A 1 825 ? -44.13323 54.53227 59.34718 1.000 83.92802 825 GLU A O 1
ATOM 6257 N N . LYS A 1 826 ? -43.08050 56.48715 59.72948 1.000 82.44846 826 LYS A N 1
ATOM 6258 C CA . LYS A 1 826 ? -44.30130 57.25395 59.49954 1.000 80.91871 826 LYS A CA 1
ATOM 6259 C C . LYS A 1 826 ? -44.70013 57.21201 58.02821 1.000 86.43515 826 LYS A C 1
ATOM 6260 O O . LYS A 1 826 ? -45.88977 57.09729 57.70008 1.000 86.54061 826 LYS A O 1
ATOM 6266 N N . VAL A 1 827 ? -43.71454 57.27675 57.12648 1.000 88.26180 827 VAL A N 1
ATOM 6267 C CA . VAL A 1 827 ? -44.01109 57.27337 55.69535 1.000 84.30765 827 VAL A CA 1
ATOM 6268 C C . VAL A 1 827 ? -44.60364 55.93408 55.26997 1.000 81.62382 827 VAL A C 1
ATOM 6269 O O . VAL A 1 827 ? -45.59200 55.88399 54.52654 1.000 84.09790 827 VAL A O 1
ATOM 6273 N N . MET A 1 828 ? -44.02010 54.83182 55.73211 1.000 77.45424 828 MET A N 1
ATOM 6274 C CA . MET A 1 828 ? -44.62519 53.53308 55.48365 1.000 73.81822 828 MET A CA 1
ATOM 6275 C C . MET A 1 828 ? -46.08240 53.51714 55.93598 1.000 81.75011 828 MET A C 1
ATOM 6276 O O . MET A 1 828 ? -46.97455 53.12081 55.17949 1.000 84.91229 828 MET A O 1
ATOM 6281 N N . ILE A 1 829 ? -46.34922 53.98586 57.16083 1.000 86.04625 829 ILE A N 1
ATOM 6282 C CA . ILE A 1 829 ? -47.68795 53.86206 57.74383 1.000 82.82661 829 ILE A CA 1
ATOM 6283 C C . ILE A 1 829 ? -48.71383 54.69668 56.97577 1.000 84.91396 829 ILE A C 1
ATOM 6284 O O . ILE A 1 829 ? -49.89701 54.33863 56.92311 1.000 89.91467 829 ILE A O 1
ATOM 6289 N N . ASP A 1 830 ? -48.29573 55.80253 56.36244 1.000 81.59881 830 ASP A N 1
ATOM 6290 C CA . ASP A 1 830 ? -49.22100 56.63223 55.59827 1.000 85.14999 830 ASP A CA 1
ATOM 6291 C C . ASP A 1 830 ? -49.38046 56.17129 54.16841 1.000 87.27766 830 ASP A C 1
ATOM 6292 O O . ASP A 1 830 ? -50.43649 56.39908 53.55786 1.000 87.37023 830 ASP A O 1
ATOM 6297 N N . ALA A 1 831 ? -48.32638 55.56605 53.62023 1.000 87.73952 831 ALA A N 1
ATOM 6298 C CA . ALA A 1 831 ? -48.35890 54.99066 52.28440 1.000 86.81997 831 ALA A CA 1
ATOM 6299 C C . ALA A 1 831 ? -49.36377 53.85145 52.16126 1.000 82.94074 831 ALA A C 1
ATOM 6300 O O . ALA A 1 831 ? -49.54778 53.31979 51.05938 1.000 81.32284 831 ALA A O 1
ATOM 6302 N N . HIS A 1 832 ? -50.01862 53.46572 53.24907 1.000 78.93515 832 HIS A N 1
ATOM 6303 C CA . HIS A 1 832 ? -51.04940 52.44496 53.20215 1.000 76.22722 832 HIS A CA 1
ATOM 6304 C C . HIS A 1 832 ? -52.41069 53.11437 53.35184 1.000 74.94208 832 HIS A C 1
ATOM 6305 O O . HIS A 1 832 ? -52.78657 53.52259 54.45386 1.000 77.28414 832 HIS A O 1
ATOM 6312 N N . LYS A 1 833 ? -53.14244 53.24520 52.25017 1.000 76.70212 833 LYS A N 1
ATOM 6313 C CA . LYS A 1 833 ? -54.46079 53.85564 52.28957 1.000 75.88387 833 LYS A CA 1
ATOM 6314 C C . LYS A 1 833 ? -55.47127 52.78660 51.93274 1.000 73.81560 833 LYS A C 1
ATOM 6315 O O . LYS A 1 833 ? -55.10381 51.69729 51.49125 1.000 71.24913 833 LYS A O 1
ATOM 6321 N N . PHE A 1 834 ? -56.73942 53.08170 52.18798 1.000 74.27092 834 PHE A N 1
ATOM 6322 C CA . PHE A 1 834 ? -57.80082 52.08486 52.11120 1.000 76.72281 834 PHE A CA 1
ATOM 6323 C C . PHE A 1 834 ? -58.54081 52.26862 50.79192 1.000 80.12778 834 PHE A C 1
ATOM 6324 O O . PHE A 1 834 ? -59.04528 53.36134 50.50798 1.000 83.43110 834 PHE A O 1
ATOM 6332 N N . SER A 1 835 ? -58.59065 51.21501 49.98001 1.000 73.61776 835 SER A N 1
ATOM 6333 C CA . SER A 1 835 ? -59.36471 51.31141 48.75226 1.000 72.46081 835 SER A CA 1
ATOM 6334 C C . SER A 1 835 ? -60.82850 50.92984 48.94382 1.000 77.22945 835 SER A C 1
ATOM 6335 O O . SER A 1 835 ? -61.71608 51.63209 48.44951 1.000 79.82759 835 SER A O 1
ATOM 6338 N N . GLY A 1 836 ? -61.11184 49.84277 49.64310 1.000 73.13810 836 GLY A N 1
ATOM 6339 C CA . GLY A 1 836 ? -62.48849 49.42391 49.80178 1.000 73.69314 836 GLY A CA 1
ATOM 6340 C C . GLY A 1 836 ? -62.57850 47.97073 50.19124 1.000 77.23212 836 GLY A C 1
ATOM 6341 O O . GLY A 1 836 ? -61.58048 47.24608 50.24907 1.000 74.63171 836 GLY A O 1
ATOM 6342 N N . TRP A 1 837 ? -63.81120 47.54930 50.46370 1.000 79.41315 837 TRP A N 1
ATOM 6343 C CA . TRP A 1 837 ? -64.10462 46.17000 50.82256 1.000 77.85563 837 TRP A CA 1
ATOM 6344 C C . TRP A 1 837 ? -64.62380 45.41014 49.61056 1.000 81.83773 837 TRP A C 1
ATOM 6345 O O . TRP A 1 837 ? -65.06139 45.99615 48.62170 1.000 85.37271 837 TRP A O 1
ATOM 6356 N N . TRP A 1 838 ? -64.56199 44.08390 49.69656 1.000 87.78551 838 TRP A N 1
ATOM 6357 C CA . TRP A 1 838 ? -65.05384 43.20257 48.64170 1.000 88.50070 838 TRP A CA 1
ATOM 6358 C C . TRP A 1 838 ? -66.21225 42.38166 49.19760 1.000 94.80984 838 TRP A C 1
ATOM 6359 O O . TRP A 1 838 ? -66.00540 41.53432 50.07647 1.000 93.58314 838 TRP A O 1
ATOM 6370 N N . TYR A 1 839 ? -67.42487 42.59894 48.68233 1.000 99.78645 839 TYR A N 1
ATOM 6371 C CA . TYR A 1 839 ? -68.54835 41.75319 49.06783 1.000 100.62026 839 TYR A CA 1
ATOM 6372 C C . TYR A 1 839 ? -68.80091 40.73433 47.96529 1.000 102.09978 839 TYR A C 1
ATOM 6373 O O . TYR A 1 839 ? -67.97519 40.55552 47.07161 1.000 104.82606 839 TYR A O 1
ATOM 6382 N N . LEU A 1 840 ? -69.91413 40.01215 48.04149 1.000 105.53050 840 LEU A N 1
ATOM 6383 C CA . LEU A 1 840 ? -70.19104 38.95298 47.07898 1.000 109.51508 840 LEU A CA 1
ATOM 6384 C C . LEU A 1 840 ? -71.43442 39.26889 46.25664 1.000 118.28589 840 LEU A C 1
ATOM 6385 O O . LEU A 1 840 ? -72.46882 39.67940 46.80240 1.000 117.14670 840 LEU A O 1
ATOM 6390 N N . SER A 1 841 ? -71.30621 39.10898 44.93416 1.000 119.65923 841 SER A N 1
ATOM 6391 C CA . SER A 1 841 ? -72.47539 39.03849 44.06809 1.000 117.86172 841 SER A CA 1
ATOM 6392 C C . SER A 1 841 ? -73.51666 38.07836 44.63809 1.000 122.85949 841 SER A C 1
ATOM 6393 O O . SER A 1 841 ? -74.70436 38.41095 44.72717 1.000 117.42628 841 SER A O 1
ATOM 6396 N N . GLU A 1 842 ? -73.06266 36.90382 45.09363 1.000 128.91229 842 GLU A N 1
ATOM 6397 C CA . GLU A 1 842 ? -73.91050 35.77281 45.45832 1.000 128.43476 842 GLU A CA 1
ATOM 6398 C C . GLU A 1 842 ? -74.50088 35.87786 46.86457 1.000 125.58842 842 GLU A C 1
ATOM 6399 O O . GLU A 1 842 ? -75.38134 35.08173 47.20929 1.000 128.24720 842 GLU A O 1
ATOM 6405 N N . ASN A 1 843 ? -74.02616 36.81830 47.68758 1.000 126.96826 843 ASN A N 1
ATOM 6406 C CA . ASN A 1 843 ? -74.59023 37.11933 49.00502 1.000 124.32026 843 ASN A CA 1
ATOM 6407 C C . ASN A 1 843 ? -73.95222 38.41370 49.51694 1.000 119.14907 843 ASN A C 1
ATOM 6408 O O . ASN A 1 843 ? -72.83097 38.39683 50.04894 1.000 111.39538 843 ASN A O 1
ATOM 6413 N N . PRO A 1 844 ? -74.63708 39.55873 49.37012 1.000 120.07133 844 PRO A N 1
ATOM 6414 C CA . PRO A 1 844 ? -73.97437 40.85798 49.58314 1.000 120.26372 844 PRO A CA 1
ATOM 6415 C C . PRO A 1 844 ? -74.00353 41.39520 51.01203 1.000 116.31285 844 PRO A C 1
ATOM 6416 O O . PRO A 1 844 ? -73.77321 42.59329 51.22697 1.000 108.98302 844 PRO A O 1
ATOM 6420 N N . ASN A 1 845 ? -74.27632 40.53516 51.99354 1.000 119.15838 845 ASN A N 1
ATOM 6421 C CA . ASN A 1 845 ? -74.03462 40.86923 53.39367 1.000 120.42067 845 ASN A CA 1
ATOM 6422 C C . ASN A 1 845 ? -72.77861 40.19337 53.93457 1.000 111.78719 845 ASN A C 1
ATOM 6423 O O . ASN A 1 845 ? -72.42837 40.41045 55.10264 1.000 111.72338 845 ASN A O 1
ATOM 6428 N N . LEU A 1 846 ? -72.09862 39.39902 53.09754 1.000 109.94214 846 LEU A N 1
ATOM 6429 C CA . LEU A 1 846 ? -70.83804 38.72567 53.40202 1.000 105.03574 846 LEU A CA 1
ATOM 6430 C C . LEU A 1 846 ? -69.69062 39.39432 52.65205 1.000 100.89410 846 LEU A C 1
ATOM 6431 O O . LEU A 1 846 ? -69.74984 39.53626 51.42628 1.000 103.51405 846 LEU A O 1
ATOM 6436 N N . TYR A 1 847 ? -68.64349 39.77764 53.37837 1.000 96.95524 847 TYR A N 1
ATOM 6437 C CA . TYR A 1 847 ? -67.46020 40.41672 52.81255 1.000 95.61463 847 TYR A CA 1
ATOM 6438 C C . TYR A 1 847 ? -66.32881 39.40759 52.63425 1.000 95.03452 847 TYR A C 1
ATOM 6439 O O . TYR A 1 847 ? -66.29507 38.35758 53.27586 1.000 98.09417 847 TYR A O 1
ATOM 6448 N N . SER A 1 848 ? -65.39499 39.72943 51.74236 1.000 88.44288 848 SER A N 1
ATOM 6449 C CA . SER A 1 848 ? -64.40368 38.72965 51.36477 1.000 87.19575 848 SER A CA 1
ATOM 6450 C C . SER A 1 848 ? -62.99434 39.25505 51.15925 1.000 85.81869 848 SER A C 1
ATOM 6451 O O . SER A 1 848 ? -62.07540 38.43272 51.08028 1.000 87.79825 848 SER A O 1
ATOM 6454 N N . GLY A 1 849 ? -62.78818 40.56452 51.06014 1.000 79.00715 849 GLY A N 1
ATOM 6455 C CA . GLY A 1 849 ? -61.46488 41.11895 50.84012 1.000 69.09336 849 GLY A CA 1
ATOM 6456 C C . GLY A 1 849 ? -61.36299 42.54489 51.33051 1.000 71.27821 849 GLY A C 1
ATOM 6457 O O . GLY A 1 849 ? -62.31542 43.32824 51.25249 1.000 72.60248 849 GLY A O 1
ATOM 6458 N N . LEU A 1 850 ? -60.19506 42.87368 51.85785 1.000 73.26428 850 LEU A N 1
ATOM 6459 C CA . LEU A 1 850 ? -59.81958 44.23930 52.20045 1.000 72.85844 850 LEU A CA 1
ATOM 6460 C C . LEU A 1 850 ? -58.80401 44.66596 51.17044 1.000 75.01042 850 LEU A C 1
ATOM 6461 O O . LEU A 1 850 ? -57.85874 43.91690 50.91262 1.000 78.94254 850 LEU A O 1
ATOM 6466 N N . SER A 1 851 ? -58.98582 45.83234 50.55759 1.000 73.01869 851 SER A N 1
ATOM 6467 C CA . SER A 1 851 ? -57.95251 46.24986 49.62415 1.000 76.22435 851 SER A CA 1
ATOM 6468 C C . SER A 1 851 ? -57.47455 47.66075 49.92205 1.000 73.49725 851 SER A C 1
ATOM 6469 O O . SER A 1 851 ? -58.26012 48.56141 50.23880 1.000 71.03337 851 SER A O 1
ATOM 6472 N N . LEU A 1 852 ? -56.15898 47.80195 49.87316 1.000 75.59085 852 LEU A N 1
ATOM 6473 C CA . LEU A 1 852 ? -55.45583 49.06669 49.93838 1.000 76.87706 852 LEU A CA 1
ATOM 6474 C C . LEU A 1 852 ? -55.01588 49.46274 48.53862 1.000 74.26394 852 LEU A C 1
ATOM 6475 O O . LEU A 1 852 ? -55.00330 48.64226 47.62408 1.000 74.83873 852 LEU A O 1
ATOM 6480 N N . TYR A 1 853 ? -54.58903 50.71796 48.40036 1.000 76.32633 853 TYR A N 1
ATOM 6481 C CA . TYR A 1 853 ? -54.01960 51.18616 47.14626 1.000 72.48464 853 TYR A CA 1
ATOM 6482 C C . TYR A 1 853 ? -52.63061 50.62269 46.94619 1.000 71.45195 853 TYR A C 1
ATOM 6483 O O . TYR A 1 853 ? -51.87155 50.45076 47.89994 1.000 76.69351 853 TYR A O 1
ATOM 6492 N N . LYS A 1 854 ? -52.31381 50.32188 45.69430 1.000 72.44300 854 LYS A N 1
ATOM 6493 C CA . LYS A 1 854 ? -50.99440 49.82249 45.35238 1.000 80.23623 854 LYS A CA 1
ATOM 6494 C C . LYS A 1 854 ? -49.94600 50.74315 45.96002 1.000 76.48440 854 LYS A C 1
ATOM 6495 O O . LYS A 1 854 ? -50.11906 51.96293 45.99207 1.000 72.13635 854 LYS A O 1
ATOM 6501 N N . LEU A 1 855 ? -48.89349 50.14995 46.51480 1.000 80.47714 855 LEU A N 1
ATOM 6502 C CA . LEU A 1 855 ? -47.93296 51.15110 46.96843 1.000 80.69683 855 LEU A CA 1
ATOM 6503 C C . LEU A 1 855 ? -46.89905 51.43594 45.88103 1.000 90.63744 855 LEU A C 1
ATOM 6504 O O . LEU A 1 855 ? -46.63556 50.58079 45.01688 1.000 94.89416 855 LEU A O 1
ATOM 6509 N N . PRO A 1 856 ? -46.31576 52.63544 45.89713 1.000 86.66346 856 PRO A N 1
ATOM 6510 C CA . PRO A 1 856 ? -45.15130 52.90321 45.03958 1.000 87.38269 856 PRO A CA 1
ATOM 6511 C C . PRO A 1 856 ? -44.00290 51.96294 45.37018 1.000 85.64336 856 PRO A C 1
ATOM 6512 O O . PRO A 1 856 ? -43.85204 51.51174 46.50417 1.000 89.72077 856 PRO A O 1
ATOM 6516 N N . ASP A 1 857 ? -43.19688 51.64974 44.35744 1.000 89.25165 857 ASP A N 1
ATOM 6517 C CA . ASP A 1 857 ? -42.27172 50.52963 44.50149 1.000 92.78322 857 ASP A CA 1
ATOM 6518 C C . ASP A 1 857 ? -41.13726 50.85592 45.45192 1.000 93.14469 857 ASP A C 1
ATOM 6519 O O . ASP A 1 857 ? -40.61375 49.95362 46.11572 1.000 91.36283 857 ASP A O 1
ATOM 6524 N N . ILE A 1 858 ? -40.75589 52.12994 45.55567 1.000 94.78073 858 ILE A N 1
ATOM 6525 C CA . ILE A 1 858 ? -39.71190 52.48308 46.51328 1.000 93.38145 858 ILE A CA 1
ATOM 6526 C C . ILE A 1 858 ? -40.13617 52.14088 47.94666 1.000 89.71742 858 ILE A C 1
ATOM 6527 O O . ILE A 1 858 ? -39.28941 51.81479 48.78906 1.000 92.60311 858 ILE A O 1
ATOM 6532 N N . PHE A 1 859 ? -41.44380 52.15132 48.23614 1.000 85.69506 859 PHE A N 1
ATOM 6533 C CA . PHE A 1 859 ? -41.95927 51.78506 49.55748 1.000 83.82457 859 PHE A CA 1
ATOM 6534 C C . PHE A 1 859 ? -42.28009 50.30462 49.69744 1.000 84.61712 859 PHE A C 1
ATOM 6535 O O . PHE A 1 859 ? -41.96789 49.69041 50.72393 1.000 84.76041 859 PHE A O 1
ATOM 6543 N N . TYR A 1 860 ? -42.95670 49.73399 48.70653 1.000 85.03210 860 TYR A N 1
ATOM 6544 C CA . TYR A 1 860 ? -43.41012 48.35850 48.82869 1.000 80.76883 860 TYR A CA 1
ATOM 6545 C C . TYR A 1 860 ? -42.23060 47.40838 48.99929 1.000 80.77067 860 TYR A C 1
ATOM 6546 O O . TYR A 1 860 ? -42.31322 46.43680 49.75534 1.000 85.08103 860 TYR A O 1
ATOM 6555 N N . ASN A 1 861 ? -41.10554 47.69792 48.36481 1.000 83.20742 861 ASN A N 1
ATOM 6556 C CA . ASN A 1 861 ? -39.98500 46.74666 48.54740 1.000 89.78043 861 ASN A CA 1
ATOM 6557 C C . ASN A 1 861 ? -39.34662 46.83474 49.85141 1.000 82.75966 861 ASN A C 1
ATOM 6558 O O . ASN A 1 861 ? -38.31475 46.21055 50.10845 1.000 77.63037 861 ASN A O 1
ATOM 6563 N N . ASN A 1 862 ? -39.96795 47.62440 50.70435 1.000 85.96078 862 ASN A N 1
ATOM 6564 C CA . ASN A 1 862 ? -39.50516 47.77713 52.06289 1.000 87.56352 862 ASN A CA 1
ATOM 6565 C C . ASN A 1 862 ? -40.37109 47.00851 53.05469 1.000 86.80789 862 ASN A C 1
ATOM 6566 O O . ASN A 1 862 ? -39.87220 46.61815 54.11907 1.000 89.79233 862 ASN A O 1
ATOM 6571 N N . VAL A 1 863 ? -41.64384 46.76987 52.72111 1.000 79.78851 863 VAL A N 1
ATOM 6572 C CA . VAL A 1 863 ? -42.42611 45.73824 53.39438 1.000 76.84172 863 VAL A CA 1
ATOM 6573 C C . VAL A 1 863 ? -41.86960 44.36831 53.01643 1.000 80.07323 863 VAL A C 1
ATOM 6574 O O . VAL A 1 863 ? -41.43292 44.16098 51.87477 1.000 81.14479 863 VAL A O 1
ATOM 6578 N N . SER A 1 864 ? -41.87022 43.42038 53.97060 1.000 81.69002 864 SER A N 1
ATOM 6579 C CA . SER A 1 864 ? -41.53500 42.01776 53.68261 1.000 79.04920 864 SER A CA 1
ATOM 6580 C C . SER A 1 864 ? -42.73090 41.07808 53.72308 1.000 76.73839 864 SER A C 1
ATOM 6581 O O . SER A 1 864 ? -42.82835 40.18051 52.88212 1.000 80.37509 864 SER A O 1
ATOM 6584 N N . SER A 1 865 ? -43.64766 41.25922 54.66771 1.000 76.29459 865 SER A N 1
ATOM 6585 C CA . SER A 1 865 ? -44.89556 40.50494 54.68930 1.000 77.25631 865 SER A CA 1
ATOM 6586 C C . SER A 1 865 ? -45.92396 41.33452 55.44738 1.000 76.94723 865 SER A C 1
ATOM 6587 O O . SER A 1 865 ? -45.61416 42.40465 55.97637 1.000 77.06431 865 SER A O 1
ATOM 6590 N N . TYR A 1 866 ? -47.15195 40.83380 55.49807 1.000 73.06597 866 TYR A N 1
ATOM 6591 C CA . TYR A 1 866 ? -48.19330 41.48973 56.26661 1.000 77.22419 866 TYR A CA 1
ATOM 6592 C C . TYR A 1 866 ? -48.70203 40.56530 57.37041 1.000 81.93842 866 TYR A C 1
ATOM 6593 O O . TYR A 1 866 ? -48.46844 39.35458 57.35321 1.000 81.04497 866 TYR A O 1
ATOM 6602 N N . LYS A 1 867 ? -49.37483 41.15661 58.36214 1.000 82.85300 867 LYS A N 1
ATOM 6603 C CA . LYS A 1 867 ? -50.14646 40.40373 59.35468 1.000 83.72428 867 LYS A CA 1
ATOM 6604 C C . LYS A 1 867 ? -51.52758 41.02724 59.45343 1.000 78.16509 867 LYS A C 1
ATOM 6605 O O . LYS A 1 867 ? -51.64823 42.25841 59.52461 1.000 74.64655 867 LYS A O 1
ATOM 6611 N N . ILE A 1 868 ? -52.56337 40.18266 59.46282 1.000 76.53343 868 ILE A N 1
ATOM 6612 C CA . ILE A 1 868 ? -53.95075 40.64632 59.42320 1.000 81.41397 868 ILE A CA 1
ATOM 6613 C C . ILE A 1 868 ? -54.73814 39.92797 60.51968 1.000 83.16069 868 ILE A C 1
ATOM 6614 O O . ILE A 1 868 ? -54.63173 38.70591 60.66391 1.000 86.50126 868 ILE A O 1
ATOM 6619 N N . ARG A 1 869 ? -55.49312 40.68842 61.31953 1.000 77.50500 869 ARG A N 1
ATOM 6620 C CA . ARG A 1 869 ? -56.35307 40.12758 62.35681 1.000 80.73752 869 ARG A CA 1
ATOM 6621 C C . ARG A 1 869 ? -57.75687 40.63014 62.08754 1.000 82.84408 869 ARG A C 1
ATOM 6622 O O . ARG A 1 869 ? -58.01148 41.83888 62.15142 1.000 83.03719 869 ARG A O 1
ATOM 6630 N N . VAL A 1 870 ? -58.66340 39.72113 61.77703 1.000 82.06156 870 VAL A N 1
ATOM 6631 C CA . VAL A 1 870 ? -60.03284 40.11002 61.48330 1.000 87.87969 870 VAL A CA 1
ATOM 6632 C C . VAL A 1 870 ? -60.94273 39.47782 62.52238 1.000 91.96813 870 VAL A C 1
ATOM 6633 O O . VAL A 1 870 ? -60.74440 38.31729 62.90386 1.000 90.23782 870 VAL A O 1
ATOM 6637 N N . ASN A 1 871 ? -61.92596 40.26043 62.99335 1.000 93.36982 871 ASN A N 1
ATOM 6638 C CA . ASN A 1 871 ? -62.82671 39.85183 64.07376 1.000 88.18734 871 ASN A CA 1
ATOM 6639 C C . ASN A 1 871 ? -62.00524 39.41777 65.27830 1.000 87.03443 871 ASN A C 1
ATOM 6640 O O . ASN A 1 871 ? -62.11569 38.29175 65.75438 1.000 90.87008 871 ASN A O 1
ATOM 6645 N N . GLY A 1 872 ? -61.11167 40.29842 65.72023 1.000 92.11548 872 GLY A N 1
ATOM 6646 C CA . GLY A 1 872 ? -60.19792 40.02003 66.81769 1.000 89.52861 872 GLY A CA 1
ATOM 6647 C C . GLY A 1 872 ? -59.57775 38.64042 66.97871 1.000 87.26949 872 GLY A C 1
ATOM 6648 O O . GLY A 1 872 ? -58.93908 38.39568 67.99959 1.000 93.70191 872 GLY A O 1
ATOM 6649 N N . LYS A 1 873 ? -59.71948 37.74155 66.00068 1.000 85.74111 873 LYS A N 1
ATOM 6650 C CA . LYS A 1 873 ? -59.33885 36.34330 66.18107 1.000 83.78796 873 LYS A CA 1
ATOM 6651 C C . LYS A 1 873 ? -57.84230 36.13185 65.98590 1.000 84.29395 873 LYS A C 1
ATOM 6652 O O . LYS A 1 873 ? -57.02804 36.99684 66.33249 1.000 82.51041 873 LYS A O 1
ATOM 6658 N N . LYS A 1 874 ? -57.48348 34.97185 65.43418 1.000 90.89066 874 LYS A N 1
ATOM 6659 C CA . LYS A 1 874 ? -56.08389 34.58333 65.26683 1.000 94.00781 874 LYS A CA 1
ATOM 6660 C C . LYS A 1 874 ? -55.39099 35.53576 64.30388 1.000 94.27209 874 LYS A C 1
ATOM 6661 O O . LYS A 1 874 ? -55.99287 35.99011 63.32535 1.000 100.15688 874 LYS A O 1
ATOM 6667 N N . VAL A 1 875 ? -54.12537 35.84577 64.58537 1.000 86.22103 875 VAL A N 1
ATOM 6668 C CA . VAL A 1 875 ? -53.39645 36.89274 63.85345 1.000 84.29028 875 VAL A CA 1
ATOM 6669 C C . VAL A 1 875 ? -52.61428 36.20040 62.74473 1.000 88.71772 875 VAL A C 1
ATOM 6670 O O . VAL A 1 875 ? -51.45575 35.82671 62.91506 1.000 91.31045 875 VAL A O 1
ATOM 6674 N N . GLN A 1 876 ? -53.25704 36.05545 61.58400 1.000 94.59623 876 GLN A N 1
ATOM 6675 C CA . GLN A 1 876 ? -52.66189 35.36049 60.44542 1.000 93.64240 876 GLN A CA 1
ATOM 6676 C C . GLN A 1 876 ? -51.54147 36.19422 59.79316 1.000 92.28194 876 GLN A C 1
ATOM 6677 O O . GLN A 1 876 ? -51.60069 37.43192 59.73445 1.000 87.53326 876 GLN A O 1
ATOM 6683 N N . THR A 1 877 ? -50.49604 35.50426 59.32635 1.000 89.35990 877 THR A N 1
ATOM 6684 C CA . THR A 1 877 ? -49.38648 36.12392 58.61000 1.000 91.32697 877 THR A CA 1
ATOM 6685 C C . THR A 1 877 ? -49.48529 35.72834 57.13909 1.000 90.93457 877 THR A C 1
ATOM 6686 O O . THR A 1 877 ? -49.55369 34.53387 56.81970 1.000 91.32481 877 THR A O 1
ATOM 6690 N N . VAL A 1 878 ? -49.53142 36.73424 56.24990 1.000 88.15886 878 VAL A N 1
ATOM 6691 C CA . VAL A 1 878 ? -49.68201 36.51707 54.81412 1.000 82.75826 878 VAL A CA 1
ATOM 6692 C C . VAL A 1 878 ? -48.60558 37.28804 54.06528 1.000 82.82988 878 VAL A C 1
ATOM 6693 O O . VAL A 1 878 ? -48.14428 38.35353 54.49325 1.000 80.67624 878 VAL A O 1
ATOM 6697 N N . SER A 1 879 ? -48.22229 36.73819 52.92276 1.000 83.56217 879 SER A N 1
ATOM 6698 C CA . SER A 1 879 ? -47.13587 37.26755 52.12280 1.000 82.33471 879 SER A CA 1
ATOM 6699 C C . SER A 1 879 ? -47.60811 38.46761 51.31054 1.000 79.81788 879 SER A C 1
ATOM 6700 O O . SER A 1 879 ? -48.81150 38.69597 51.13540 1.000 75.44104 879 SER A O 1
ATOM 6703 N N . LYS A 1 880 ? -46.62749 39.26445 50.84428 1.000 79.25731 880 LYS A N 1
ATOM 6704 C CA . LYS A 1 880 ? -46.84332 40.50453 50.09591 1.000 75.70694 880 LYS A CA 1
ATOM 6705 C C . LYS A 1 880 ? -47.75341 40.24421 48.89571 1.000 80.46381 880 LYS A C 1
ATOM 6706 O O . LYS A 1 880 ? -47.36030 39.54143 47.95190 1.000 81.31596 880 LYS A O 1
ATOM 6712 N N . PRO A 1 881 ? -48.98870 40.74192 48.91165 1.000 78.81334 881 PRO A N 1
ATOM 6713 C CA . PRO A 1 881 ? -49.87905 40.51911 47.76695 1.000 77.49144 881 PRO A CA 1
ATOM 6714 C C . PRO A 1 881 ? -49.32998 41.16489 46.50501 1.000 83.97207 881 PRO A C 1
ATOM 6715 O O . PRO A 1 881 ? -48.71692 42.23631 46.55554 1.000 83.61569 881 PRO A O 1
ATOM 6719 N N . SER A 1 882 ? -49.55384 40.47884 45.35074 1.000 89.70700 882 SER A N 1
ATOM 6720 C CA . SER A 1 882 ? -49.17948 40.93372 44.00840 1.000 83.41533 882 SER A CA 1
ATOM 6721 C C . SER A 1 882 ? -50.20313 41.93293 43.50175 1.000 79.47850 882 SER A C 1
ATOM 6722 O O . SER A 1 882 ? -51.31930 41.53140 43.15234 1.000 80.60014 882 SER A O 1
ATOM 6725 N N . PRO A 1 883 ? -49.86652 43.22086 43.43811 1.000 75.15499 883 PRO A N 1
ATOM 6726 C CA . PRO A 1 883 ? -50.86183 44.22302 43.04302 1.000 75.67007 883 PRO A CA 1
ATOM 6727 C C . PRO A 1 883 ? -51.49834 43.87671 41.71252 1.000 79.99480 883 PRO A C 1
ATOM 6728 O O . PRO A 1 883 ? -50.82080 43.49719 40.75087 1.000 83.36269 883 PRO A O 1
ATOM 6732 N N . PHE A 1 884 ? -52.82077 43.92443 41.69357 1.000 82.30166 884 PHE A N 1
ATOM 6733 C CA . PHE A 1 884 ? -53.58809 43.84589 40.46269 1.000 85.07842 884 PHE A CA 1
ATOM 6734 C C . PHE A 1 884 ? -53.96416 45.26902 40.10876 1.000 87.97855 884 PHE A C 1
ATOM 6735 O O . PHE A 1 884 ? -54.91752 45.82471 40.67223 1.000 77.82298 884 PHE A O 1
ATOM 6743 N N . LEU A 1 885 ? -53.25364 45.80308 39.11385 1.000 94.11951 885 LEU A N 1
ATOM 6744 C CA . LEU A 1 885 ? -52.78912 47.18043 39.15311 1.000 94.63943 885 LEU A CA 1
ATOM 6745 C C . LEU A 1 885 ? -53.91404 48.10752 39.60093 1.000 88.63294 885 LEU A C 1
ATOM 6746 O O . LEU A 1 885 ? -55.08059 47.91117 39.23364 1.000 82.20394 885 LEU A O 1
ATOM 6751 N N . PHE A 1 886 ? -53.53455 49.05116 40.48221 1.000 86.29302 886 PHE A N 1
ATOM 6752 C CA . PHE A 1 886 ? -54.31424 50.12395 41.10872 1.000 86.15755 886 PHE A CA 1
ATOM 6753 C C . PHE A 1 886 ? -54.62335 49.81682 42.58837 1.000 85.19277 886 PHE A C 1
ATOM 6754 O O . PHE A 1 886 ? -55.05755 50.71559 43.32090 1.000 79.98240 886 PHE A O 1
ATOM 6762 N N . GLN A 1 887 ? -54.33508 48.58777 43.06651 1.000 83.51678 887 GLN A N 1
ATOM 6763 C CA . GLN A 1 887 ? -54.61619 48.20158 44.45299 1.000 73.49171 887 GLN A CA 1
ATOM 6764 C C . GLN A 1 887 ? -54.27256 46.76258 44.84350 1.000 75.40634 887 GLN A C 1
ATOM 6765 O O . GLN A 1 887 ? -54.64756 45.82039 44.14184 1.000 80.29770 887 GLN A O 1
ATOM 6771 N N . ILE A 1 888 ? -53.61513 46.57582 46.03787 1.000 80.41058 888 ILE A N 1
ATOM 6772 C CA . ILE A 1 888 ? -53.36390 45.27317 46.66335 1.000 78.12120 888 ILE A CA 1
ATOM 6773 C C . ILE A 1 888 ? -54.56880 44.86211 47.49677 1.000 75.14110 888 ILE A C 1
ATOM 6774 O O . ILE A 1 888 ? -55.26222 45.70663 48.07627 1.000 73.04230 888 ILE A O 1
ATOM 6779 N N . THR A 1 889 ? -54.79439 43.54948 47.59957 1.000 73.39736 889 THR A N 1
ATOM 6780 C CA . THR A 1 889 ? -55.93278 43.02173 48.34235 1.000 71.43513 889 THR A CA 1
ATOM 6781 C C . THR A 1 889 ? -55.54893 41.78152 49.14131 1.000 76.04958 889 THR A C 1
ATOM 6782 O O . THR A 1 889 ? -54.89840 40.87246 48.61461 1.000 76.52969 889 THR A O 1
ATOM 6786 N N . PHE A 1 890 ? -55.97725 41.75709 50.41309 1.000 79.20928 890 PHE A N 1
ATOM 6787 C CA . PHE A 1 890 ? -55.92983 40.60540 51.31729 1.000 76.62234 890 PHE A CA 1
ATOM 6788 C C . PHE A 1 890 ? -57.34813 40.05871 51.48187 1.000 77.83574 890 PHE A C 1
ATOM 6789 O O . PHE A 1 890 ? -58.31383 40.83503 51.52616 1.000 72.07310 890 PHE A O 1
ATOM 6797 N N . ASN A 1 891 ? -57.49832 38.73442 51.56376 1.000 80.93771 891 ASN A N 1
ATOM 6798 C CA . ASN A 1 891 ? -58.84598 38.20187 51.74014 1.000 87.74298 891 ASN A CA 1
ATOM 6799 C C . ASN A 1 891 ? -59.12169 37.92312 53.22323 1.000 87.99808 891 ASN A C 1
ATOM 6800 O O . ASN A 1 891 ? -58.21329 37.88169 54.05690 1.000 84.42826 891 ASN A O 1
ATOM 6805 N N . LEU A 1 892 ? -60.40757 37.77880 53.54922 1.000 89.44577 892 LEU A N 1
ATOM 6806 C CA . LEU A 1 892 ? -60.86479 37.75728 54.93223 1.000 91.50045 892 LEU A CA 1
ATOM 6807 C C . LEU A 1 892 ? -61.51875 36.44358 55.33181 1.000 99.53713 892 LEU A C 1
ATOM 6808 O O . LEU A 1 892 ? -61.90646 36.28861 56.49994 1.000 97.01230 892 LEU A O 1
ATOM 6813 N N . LYS A 1 893 ? -61.67258 35.50492 54.39330 1.000 103.88419 893 LYS A N 1
ATOM 6814 C CA . LYS A 1 893 ? -62.33017 34.24060 54.70269 1.000 107.21867 893 LYS A CA 1
ATOM 6815 C C . LYS A 1 893 ? -61.60307 33.48214 55.80890 1.000 107.52377 893 LYS A C 1
ATOM 6816 O O . LYS A 1 893 ? -62.25026 32.81100 56.62032 1.000 110.90478 893 LYS A O 1
ATOM 6822 N N . ASN A 1 894 ? -60.26465 33.60669 55.88828 1.000 106.96154 894 ASN A N 1
ATOM 6823 C CA . ASN A 1 894 ? -59.47344 32.65591 56.67119 1.000 107.49155 894 ASN A CA 1
ATOM 6824 C C . ASN A 1 894 ? -58.83980 33.19414 57.95654 1.000 103.05579 894 ASN A C 1
ATOM 6825 O O . ASN A 1 894 ? -58.62688 32.40613 58.88372 1.000 105.64294 894 ASN A O 1
ATOM 6830 N N . PRO A 1 895 ? -58.50519 34.48173 58.08549 1.000 98.42656 895 PRO A N 1
ATOM 6831 C CA . PRO A 1 895 ? -58.20082 34.99532 59.42625 1.000 98.73453 895 PRO A CA 1
ATOM 6832 C C . PRO A 1 895 ? -59.43615 35.13446 60.29617 1.000 97.94075 895 PRO A C 1
ATOM 6833 O O . PRO A 1 895 ? -59.30528 35.49627 61.47486 1.000 92.61550 895 PRO A O 1
ATOM 6837 N N . ASN A 1 896 ? -60.61780 34.84107 59.73834 1.000 97.38236 896 ASN A N 1
ATOM 6838 C CA . ASN A 1 896 ? -61.89913 34.94154 60.42333 1.000 99.29016 896 ASN A CA 1
ATOM 6839 C C . ASN A 1 896 ? -62.52449 33.56583 60.63196 1.000 104.77327 896 ASN A C 1
ATOM 6840 O O . ASN A 1 896 ? -63.74521 33.45101 60.79966 1.000 108.94378 896 ASN A O 1
ATOM 6845 N N . GLY A 1 897 ? -61.71819 32.52154 60.61450 1.000 103.88110 897 GLY A N 1
ATOM 6846 C CA . GLY A 1 897 ? -62.24839 31.15844 60.66868 1.000 103.47976 897 GLY A CA 1
ATOM 6847 C C . GLY A 1 897 ? -62.50882 30.61146 59.26520 1.000 108.02734 897 GLY A C 1
ATOM 6848 O O . GLY A 1 897 ? -61.56781 30.32417 58.53720 1.000 111.27594 897 GLY A O 1
ATOM 6849 N N . GLY A 1 898 ? -63.78559 30.49017 58.90385 1.000 110.52265 898 GLY A N 1
ATOM 6850 C CA . GLY A 1 898 ? -64.18488 30.16070 57.54402 1.000 105.55426 898 GLY A CA 1
ATOM 6851 C C . GLY A 1 898 ? -65.34688 31.03456 57.12119 1.000 107.32587 898 GLY A C 1
ATOM 6852 O O . GLY A 1 898 ? -65.67527 31.12901 55.93357 1.000 108.54292 898 GLY A O 1
ATOM 6853 N N . THR A 1 899 ? -65.96672 31.67752 58.11845 1.000 106.12683 899 THR A N 1
ATOM 6854 C CA . THR A 1 899 ? -67.06355 32.61835 57.91015 1.000 107.34133 899 THR A CA 1
ATOM 6855 C C . THR A 1 899 ? -66.56550 33.82604 57.12211 1.000 105.74112 899 THR A C 1
ATOM 6856 O O . THR A 1 899 ? -65.61078 34.49288 57.53710 1.000 104.84246 899 THR A O 1
ATOM 6860 N N . TYR A 1 900 ? -67.19832 34.10449 55.99088 1.000 102.08913 900 TYR A N 1
ATOM 6861 C CA . TYR A 1 900 ? -67.07018 35.41916 55.39184 1.000 97.75224 900 TYR A CA 1
ATOM 6862 C C . TYR A 1 900 ? -67.54348 36.45207 56.40435 1.000 95.16011 900 TYR A C 1
ATOM 6863 O O . TYR A 1 900 ? -68.68978 36.36972 56.86505 1.000 97.92230 900 TYR A O 1
ATOM 6872 N N . PRO A 1 901 ? -66.70133 37.40730 56.79615 1.000 95.24450 901 PRO A N 1
ATOM 6873 C CA . PRO A 1 901 ? -67.05725 38.32367 57.88073 1.000 97.47574 901 PRO A CA 1
ATOM 6874 C C . PRO A 1 901 ? -68.48067 38.84095 57.91535 1.000 100.11247 901 PRO A C 1
ATOM 6875 O O . PRO A 1 901 ? -69.03183 39.39861 56.96022 1.000 90.19064 901 PRO A O 1
ATOM 6879 N N . THR A 1 902 ? -69.09020 38.53091 59.05470 1.000 112.49821 902 THR A N 1
ATOM 6880 C CA . THR A 1 902 ? -69.86582 39.47626 59.84599 1.000 113.70680 902 THR A CA 1
ATOM 6881 C C . THR A 1 902 ? -69.94665 40.87179 59.16707 1.000 105.58198 902 THR A C 1
ATOM 6882 O O . THR A 1 902 ? -68.94379 41.44688 58.71750 1.000 94.38296 902 THR A O 1
ATOM 6886 N N . LYS A 1 903 ? -71.16327 41.40575 59.04485 1.000 107.95530 903 LYS A N 1
ATOM 6887 C CA . LYS A 1 903 ? -71.37483 42.76198 58.53883 1.000 103.67203 903 LYS A CA 1
ATOM 6888 C C . LYS A 1 903 ? -70.62985 43.84763 59.32169 1.000 98.51033 903 LYS A C 1
ATOM 6889 O O . LYS A 1 903 ? -70.52844 44.96608 58.82108 1.000 98.26871 903 LYS A O 1
ATOM 6895 N N . ASP A 1 904 ? -70.14283 43.58226 60.54562 1.000 99.29265 904 ASP A N 1
ATOM 6896 C CA . ASP A 1 904 ? -69.53256 44.63366 61.36958 1.000 97.08769 904 ASP A CA 1
ATOM 6897 C C . ASP A 1 904 ? -68.13713 44.28372 61.87955 1.000 95.71930 904 ASP A C 1
ATOM 6898 O O . ASP A 1 904 ? -67.70073 44.83498 62.90059 1.000 91.77852 904 ASP A O 1
ATOM 6903 N N . ALA A 1 905 ? -67.41223 43.41573 61.17226 1.000 95.10093 905 ALA A N 1
ATOM 6904 C CA . ALA A 1 905 ? -66.14146 42.88393 61.66002 1.000 92.12282 905 ALA A CA 1
ATOM 6905 C C . ALA A 1 905 ? -65.10158 43.97944 61.91791 1.000 89.55070 905 ALA A C 1
ATOM 6906 O O . ALA A 1 905 ? -65.23354 45.13241 61.50092 1.000 92.12906 905 ALA A O 1
ATOM 6908 N N . SER A 1 906 ? -64.05378 43.60204 62.63327 1.000 88.87285 906 SER A N 1
ATOM 6909 C CA . SER A 1 906 ? -62.89608 44.46194 62.82445 1.000 91.77828 906 SER A CA 1
ATOM 6910 C C . SER A 1 906 ? -61.76211 43.91365 61.98072 1.000 91.12738 906 SER A C 1
ATOM 6911 O O . SER A 1 906 ? -61.42223 42.72936 62.10070 1.000 90.51740 906 SER A O 1
ATOM 6914 N N . VAL A 1 907 ? -61.15452 44.76488 61.15822 1.000 82.46504 907 VAL A N 1
ATOM 6915 C CA . VAL A 1 907 ? -59.99077 44.35481 60.38695 1.000 78.68693 907 VAL A CA 1
ATOM 6916 C C . VAL A 1 907 ? -58.78464 45.17528 60.82251 1.000 77.87539 907 VAL A C 1
ATOM 6917 O O . VAL A 1 907 ? -58.86049 46.40651 60.94521 1.000 74.18788 907 VAL A O 1
ATOM 6921 N N . GLU A 1 908 ? -57.68593 44.47277 61.09811 1.000 73.51542 908 GLU A N 1
ATOM 6922 C CA . GLU A 1 908 ? -56.43360 45.06945 61.51899 1.000 73.31346 908 GLU A CA 1
ATOM 6923 C C . GLU A 1 908 ? -55.35629 44.54486 60.58462 1.000 74.38349 908 GLU A C 1
ATOM 6924 O O . GLU A 1 908 ? -55.42167 43.39782 60.13287 1.000 71.36791 908 GLU A O 1
ATOM 6930 N N . LEU A 1 909 ? -54.37676 45.38629 60.28109 1.000 70.57159 909 LEU A N 1
ATOM 6931 C CA . LEU A 1 909 ? -53.42657 45.05833 59.23949 1.000 69.66299 909 LEU A CA 1
ATOM 6932 C C . LEU A 1 909 ? -52.07075 45.63476 59.61512 1.000 71.49169 909 LEU A C 1
ATOM 6933 O O . LEU A 1 909 ? -51.98964 46.79213 60.03839 1.000 69.61065 909 LEU A O 1
ATOM 6938 N N . TRP A 1 910 ? -51.00176 44.84374 59.42420 1.000 75.88985 910 TRP A N 1
ATOM 6939 C CA . TRP A 1 910 ? -49.73417 45.17145 60.07003 1.000 76.03894 910 TRP A CA 1
ATOM 6940 C C . TRP A 1 910 ? -48.58088 45.45664 59.11454 1.000 81.34545 910 TRP A C 1
ATOM 6941 O O . TRP A 1 910 ? -48.01585 46.53968 59.21780 1.000 85.35762 910 TRP A O 1
ATOM 6952 N N . ALA A 1 911 ? -48.15165 44.55101 58.22624 1.000 78.85887 911 ALA A N 1
ATOM 6953 C CA . ALA A 1 911 ? -46.97742 44.90559 57.39398 1.000 83.68192 911 ALA A CA 1
ATOM 6954 C C . ALA A 1 911 ? -45.67461 45.24186 58.14281 1.000 85.74433 911 ALA A C 1
ATOM 6955 O O . ALA A 1 911 ? -45.46540 46.37873 58.59738 1.000 80.74526 911 ALA A O 1
ATOM 6957 N N . THR A 1 912 ? -44.75030 44.28953 58.16431 1.000 87.36600 912 THR A N 1
ATOM 6958 C CA . THR A 1 912 ? -43.59708 44.30833 59.04741 1.000 85.63226 912 THR A CA 1
ATOM 6959 C C . THR A 1 912 ? -42.38793 44.90044 58.32118 1.000 86.62217 912 THR A C 1
ATOM 6960 O O . THR A 1 912 ? -42.21521 44.68137 57.11671 1.000 80.02010 912 THR A O 1
ATOM 6964 N N . VAL A 1 913 ? -41.55820 45.66503 59.04650 1.000 88.28374 913 VAL A N 1
ATOM 6965 C CA . VAL A 1 913 ? -40.25214 46.10628 58.49339 1.000 91.86088 913 VAL A CA 1
ATOM 6966 C C . VAL A 1 913 ? -38.99260 45.91307 59.42917 1.000 88.46772 913 VAL A C 1
ATOM 6967 O O . VAL A 1 913 ? -39.05611 45.62619 60.64775 1.000 88.63224 913 VAL A O 1
ATOM 6971 N N . ASP A 1 917 ? -42.89629 45.11278 62.83297 1.000 81.84393 917 ASP A N 1
ATOM 6972 C CA . ASP A 1 917 ? -44.35664 45.16665 62.54462 1.000 88.74656 917 ASP A CA 1
ATOM 6973 C C . ASP A 1 917 ? -44.92845 46.54316 62.78134 1.000 86.89622 917 ASP A C 1
ATOM 6974 O O . ASP A 1 917 ? -44.40774 47.26785 63.60866 1.000 97.16550 917 ASP A O 1
ATOM 6979 N N . LEU A 1 918 ? -45.99814 46.90738 62.06701 1.000 81.46580 918 LEU A N 1
ATOM 6980 C CA . LEU A 1 918 ? -46.46579 48.29848 62.05980 1.000 80.56418 918 LEU A CA 1
ATOM 6981 C C . LEU A 1 918 ? -47.96950 48.34722 61.78148 1.000 82.14886 918 LEU A C 1
ATOM 6982 O O . LEU A 1 918 ? -48.36898 48.27082 60.63133 1.000 78.46447 918 LEU A O 1
ATOM 6987 N N . LYS A 1 919 ? -48.79765 48.53406 62.81076 1.000 86.41657 919 LYS A N 1
ATOM 6988 C CA . LYS A 1 919 ? -50.23160 48.68031 62.56063 1.000 79.14708 919 LYS A CA 1
ATOM 6989 C C . LYS A 1 919 ? -50.44210 49.70618 61.44484 1.000 80.07504 919 LYS A C 1
ATOM 6990 O O . LYS A 1 919 ? -49.88647 50.80697 61.46958 1.000 81.72757 919 LYS A O 1
ATOM 6996 N N . VAL A 1 920 ? -51.20274 49.30040 60.43318 1.000 78.78123 920 VAL A N 1
ATOM 6997 C CA . VAL A 1 920 ? -51.32907 50.01764 59.17441 1.000 74.82568 920 VAL A CA 1
ATOM 6998 C C . VAL A 1 920 ? -52.76531 50.38764 58.84639 1.000 78.90654 920 VAL A C 1
ATOM 6999 O O . VAL A 1 920 ? -53.02340 51.48332 58.32374 1.000 78.65939 920 VAL A O 1
ATOM 7003 N N . LEU A 1 921 ? -53.71352 49.50171 59.12136 1.000 74.92518 921 LEU A N 1
ATOM 7004 C CA . LEU A 1 921 ? -55.05410 49.99616 59.35560 1.000 78.83938 921 LEU A CA 1
ATOM 7005 C C . LEU A 1 921 ? -55.71543 49.18357 60.45810 1.000 81.19885 921 LEU A C 1
ATOM 7006 O O . LEU A 1 921 ? -55.35478 48.03521 60.74878 1.000 77.61832 921 LEU A O 1
ATOM 7011 N N . HIS A 1 922 ? -56.70174 49.83036 61.06279 1.000 80.70142 922 HIS A N 1
ATOM 7012 C CA . HIS A 1 922 ? -57.57705 49.26522 62.07834 1.000 78.89073 922 HIS A CA 1
ATOM 7013 C C . HIS A 1 922 ? -58.93746 49.84963 61.72066 1.000 78.56729 922 HIS A C 1
ATOM 7014 O O . HIS A 1 922 ? -59.11480 51.07222 61.77175 1.000 78.90310 922 HIS A O 1
ATOM 7021 N N . LYS A 1 923 ? -59.86679 49.00824 61.27515 1.000 76.26531 923 LYS A N 1
ATOM 7022 C CA . LYS A 1 923 ? -61.05501 49.51165 60.60025 1.000 76.64626 923 LYS A CA 1
ATOM 7023 C C . LYS A 1 923 ? -62.19875 48.54418 60.80492 1.000 82.24818 923 LYS A C 1
ATOM 7024 O O . LYS A 1 923 ? -61.99149 47.34346 61.02489 1.000 82.20943 923 LYS A O 1
ATOM 7030 N N . TRP A 1 924 ? -63.40969 49.08094 60.71902 1.000 85.42331 924 TRP A N 1
ATOM 7031 C CA . TRP A 1 924 ? -64.62962 48.30791 60.90796 1.000 88.33270 924 TRP A CA 1
ATOM 7032 C C . TRP A 1 924 ? -65.39434 48.30331 59.59662 1.000 90.14389 924 TRP A C 1
ATOM 7033 O O . TRP A 1 924 ? -65.59838 49.36501 58.99406 1.000 94.19229 924 TRP A O 1
ATOM 7044 N N . ILE A 1 925 ? -65.78639 47.11193 59.14036 1.000 86.43546 925 ILE A N 1
ATOM 7045 C CA . ILE A 1 925 ? -66.57905 47.02060 57.92103 1.000 86.06210 925 ILE A CA 1
ATOM 7046 C C . ILE A 1 925 ? -67.91380 47.70037 58.16016 1.000 89.67757 925 ILE A C 1
ATOM 7047 O O . ILE A 1 925 ? -68.70134 47.26667 59.00791 1.000 92.37433 925 ILE A O 1
ATOM 7052 N N . GLN A 1 926 ? -68.16303 48.78387 57.43368 1.000 91.99754 926 GLN A N 1
ATOM 7053 C CA . GLN A 1 926 ? -69.43834 49.48035 57.47250 1.000 99.19626 926 GLN A CA 1
ATOM 7054 C C . GLN A 1 926 ? -70.05583 49.48771 56.08041 1.000 107.95439 926 GLN A C 1
ATOM 7055 O O . GLN A 1 926 ? -69.33930 49.48857 55.07183 1.000 108.57469 926 GLN A O 1
ATOM 7061 N N . LYS A 1 927 ? -71.39823 49.50472 56.03063 1.000 112.51949 927 LYS A N 1
ATOM 7062 C CA . LYS A 1 927 ? -72.10573 49.71455 54.76607 1.000 112.47726 927 LYS A CA 1
ATOM 7063 C C . LYS A 1 927 ? -71.73788 51.05966 54.13129 1.000 106.79846 927 LYS A C 1
ATOM 7064 O O . LYS A 1 927 ? -71.88485 51.22774 52.91555 1.000 103.86711 927 LYS A O 1
ATOM 7070 N N . SER A 1 928 ? -71.21646 51.99678 54.93153 1.000 107.45140 928 SER A N 1
ATOM 7071 C CA . SER A 1 928 ? -70.85161 53.32387 54.44582 1.000 103.31044 928 SER A CA 1
ATOM 7072 C C . SER A 1 928 ? -69.65300 53.28590 53.50217 1.000 104.79955 928 SER A C 1
ATOM 7073 O O . SER A 1 928 ? -69.57848 54.08946 52.56929 1.000 107.04623 928 SER A O 1
ATOM 7076 N N . ASP A 1 929 ? -68.69759 52.38324 53.73172 1.000 105.34607 929 ASP A N 1
ATOM 7077 C CA . ASP A 1 929 ? -67.41770 52.41457 53.01708 1.000 105.22557 929 ASP A CA 1
ATOM 7078 C C . ASP A 1 929 ? -67.58021 52.03096 51.52720 1.000 99.26294 929 ASP A C 1
ATOM 7079 O O . ASP A 1 929 ? -68.62072 51.52526 51.08335 1.000 99.28581 929 ASP A O 1
ATOM 7084 N N . VAL A 1 930 ? -66.51495 52.28344 50.75392 1.000 89.73961 930 VAL A N 1
ATOM 7085 C CA . VAL A 1 930 ? -66.42097 51.80771 49.37291 1.000 85.49644 930 VAL A CA 1
ATOM 7086 C C . VAL A 1 930 ? -66.44809 50.27895 49.31382 1.000 85.32549 930 VAL A C 1
ATOM 7087 O O . VAL A 1 930 ? -65.74654 49.60118 50.07627 1.000 85.34497 930 VAL A O 1
ATOM 7091 N N . MET A 1 931 ? -67.21475 49.71711 48.37409 1.000 82.77532 931 MET A N 1
ATOM 7092 C CA . MET A 1 931 ? -67.27516 48.25901 48.22926 1.000 89.86209 931 MET A CA 1
ATOM 7093 C C . MET A 1 931 ? -67.27347 47.86628 46.75185 1.000 92.96208 931 MET A C 1
ATOM 7094 O O . MET A 1 931 ? -67.53247 48.70730 45.88646 1.000 98.45326 931 MET A O 1
ATOM 7099 N N . TYR A 1 932 ? -67.02656 46.56560 46.45923 1.000 89.55506 932 TYR A N 1
ATOM 7100 C CA . TYR A 1 932 ? -66.74027 46.15910 45.07311 1.000 95.64277 932 TYR A CA 1
ATOM 7101 C C . TYR A 1 932 ? -67.44568 44.90519 44.50085 1.000 103.87479 932 TYR A C 1
ATOM 7102 O O . TYR A 1 932 ? -68.05189 44.99722 43.42134 1.000 108.25280 932 TYR A O 1
ATOM 7111 N N . SER A 1 933 ? -67.31632 43.73047 45.13800 1.000 100.24360 933 SER A N 1
ATOM 7112 C CA . SER A 1 933 ? -67.98358 42.47018 44.74862 1.000 106.15660 933 SER A CA 1
ATOM 7113 C C . SER A 1 933 ? -67.46783 41.76596 43.49114 1.000 103.08027 933 SER A C 1
ATOM 7114 O O . SER A 1 933 ? -66.69640 42.34610 42.72773 1.000 105.50865 933 SER A O 1
ATOM 7117 N N . GLN A 1 934 ? -67.93503 40.52752 43.25450 1.000 106.96385 934 GLN A N 1
ATOM 7118 C CA . GLN A 1 934 ? -67.59886 39.71935 42.04564 1.000 122.48332 934 GLN A CA 1
ATOM 7119 C C . GLN A 1 934 ? -68.57835 38.55113 41.73738 1.000 118.32833 934 GLN A C 1
ATOM 7120 O O . GLN A 1 934 ? -68.32080 37.66671 40.89336 1.000 102.22223 934 GLN A O 1
#

Sequence (899 aa):
EQATVIGLVGFYFKDSTFKELMFIQVGEKSNLMNKARINTDAQQIQSIRWMGNLKSPQTGEYRLSTSSDENVILQINGETVINQASIQKNLKLEANQVYEIKIEYRNTSNTLPDLQLFWSMNKEQIPEKYILSPNFSEKANSLATQSFFPNYNLFSTPVDTDNDCIPDEWEEKGYTFRNQQIVPWNDAYSAEGYKKYVSNPYHARTVKDPYTDFEKVTGHMPAATKYEARDPLVAAYPSVGVGMEKLHFSKNDTVTEGNADTKSKTTTKTDTTTNTVEIGGSLGFSDKGFSFSISPKYTHSWSSSTSVADTDSTTWSSQIGINTAERAYLNANVRYYNGGTAPIYDLKPTTNFVFQNSGDSITTITAGPNQIGNSLGAGDTYPQKGQAPISLDKANEAGTVKIAINAEQLDKIQAGTEILNIETTQNRGQYGILDEKGQVIPGGEWDPIRTNIDAVSGSLTLNLGTGKDSLERRVAAKNMNDPEDKTPEITIKEAIKKAFNAYYYDGRLYYTDQGEKDIFIDEPSINLITDENTKKEIERQLNQMPGKTVYDVKWKRGMKITLHVPIKYYDFETSLWYYTYQESGGYTGKKRGRIGTDGHGTAMSNPQLKPYTSYTVRAYVRTASTTGSNEVVFYADNSSGNGQGAKVSGKVTGGKWKIAEFSFNTFNNPEYFKIIGLKNNGNANLHFDDVSVIEWKTNENLQKKHIFEKWSFDEMVIGATFTRVPSSKIRYQWKINGRLGSIIPAPPLDANGKRTVTYGSITAITPMELYAVDEKNDNLKVKVAELGESEIEKVMIDAHKFSGWWYLSENPNLYSGLSLYKLPDIFYNNVSSYKIRVNGKKVQTVSKPSPFLFQITFNLKNPNGGTYPTKDASVELWATVDLKVLHKWIQKSDVMYSQ

Solvent-accessible surface area: 39187 Å² total; per-residue (Å²): 121,123,14,49,6,6,2,2,1,0,0,0,1,71,37,24,58,3,92,82,19,39,0,0,0,3,0,2,38,21,62,0,2,78,75,0,77,100,18,134,52,4,136,113,1,47,0,0,4,0,0,0,18,11,19,0,26,121,88,26,74,4,107,16,24,7,58,34,30,132,34,0,2,9,20,11,92,47,88,43,2,6,58,94,62,88,80,151,65,61,19,162,9,108,31,108,90,63,36,28,11,3,2,1,1,53,31,107,77,111,65,2,92,43,0,37,13,33,15,14,95,138,155,97,78,8,51,104,132,47,3,13,20,2,87,9,56,79,11,9,97,64,160,103,71,64,30,0,16,11,108,110,17,42,143,129,30,30,89,14,77,2,26,1,0,0,5,10,97,30,0,77,150,3,0,2,9,58,58,71,1,0,9,59,45,80,102,61,39,62,102,100,33,62,26,92,6,23,2,0,0,107,68,0,59,4,0,65,3,14,5,0,0,0,25,0,0,1,12,14,12,5,69,47,20,80,95,18,0,45,8,0,0,0,2,0,2,3,0,8,0,0,4,5,53,50,6,2,0,1,76,73,81,75,10,66,80,71,82,87,78,15,88,44,25,101,12,57,34,16,14,2,1,12,23,19,18,134,68,62,73,61,89,16,15,38,81,62,14,18,11,37,16,51,1,101,83,27,23,41,11,37,10,5,0,10,45,35,63,53,122,43,106,56,31,0,13,68,32,12,46,13,75,117,95,73,136,0,32,14,16,2,10,0,38,0,14,1,7,1,1,1,2,6,26,77,3,57,6,46,1,52,6,9,8,26,106,49,62,89,66,36,17,70,2,33,0,2,58,143,46,8,22,114,44,8,10,10,37,54,19,82,6,93,170,69,107,80,16,31,30,6,25,140,0,14,81,88,30,103,50,142,5,36,15,61,9,99,33,0,33,58,11,5,12,27,43,12,20,12,6,0,81,7,66,21,78,126,10,52,32,0,65,26,28,76,96,6,106,49,85,61,33,11,117,1,68,56,39,29,92,78,0,57,64,20,4,0,11,0,4,1,6,14,34,91,39,103,65,17,19,1,3,4,0,1,1,72,46,120,146,58,128,132,18,74,7,26,83,6,39,0,56,72,0,0,46,31,0,2,32,0,65,98,139,74,46,3,0,46,24,57,28,164,32,141,113,85,37,62,0,3,9,4,1,0,4,3,0,0,23,71,108,3,58,114,41,0,68,138,13,0,101,136,57,124,62,59,26,0,10,70,0,94,8,28,76,56,5,54,0,1,0,18,32,18,68,70,50,17,33,7,33,89,121,94,9,121,194,35,135,38,57,82,34,15,70,24,22,131,77,27,0,60,5,29,76,108,21,51,0,27,8,81,87,26,16,149,34,91,60,2,1,8,0,14,2,9,0,2,0,54,0,38,55,118,89,8,79,8,81,0,30,0,3,2,0,60,51,42,6,107,42,100,35,14,83,19,71,0,166,70,10,27,18,167,53,20,0,0,14,3,28,17,24,0,18,35,38,25,102,67,16,136,55,3,0,0,48,2,100,24,113,12,50,0,8,0,1,0,0,1,2,5,33,12,79,60,68,15,25,8,72,151,22,12,87,76,64,116,23,68,28,110,120,64,50,0,0,0,2,0,58,74,22,4,51,24,167,4,41,0,9,5,61,18,101,47,136,85,9,89,72,50,101,33,39,122,86,115,101,90,45,48,18,56,1,64,30,53,96,9,95,27,4,25,27,1,33,0,28,0,0,30,91,165,62,74,127,24,63,10,82,19,11,94,4,32,117,97,77,12,89,148,40,4,53,84,15,14,129,41,1,0,0,55,57,21,66,151,64,77,75,54,2,14,3,0,0,0,84,58,1,52,48,3,20,14,83,39,6,81,25,0,51,0,70,0,37,55,78,143,72,80,83,46,89,68,24,105,50,176,150,125,18,0,53,7,80,0,75,84,5,1,43,45,84,71,0,72,88,102,2,10,0,7,0,36,2,15,95,102,22,90,17,21,97,60,146,0,80,154,100,31,78,54,85,33,130

B-factor: mean 92.09, std 18.23, range [52.04, 216.03]

CATH classification: 3.90.182.10 (+3 more: 2.60.120.240, 2.60.120.260, 2.60.40.1790)

Organism: Bacillus thuringiensis (NCBI:txid1428)

Nearest PDB structures (foldseek):
  7mjr-assembly1_A  TM=1.001E+00  e=0.000E+00  Bacillus thuringiensis
  6uwi-assembly1_I  TM=7.083E-01  e=1.800E-48  Clostridioides difficile
  4h2a-assembly1_A  TM=6.552E-01  e=3.084E-45  Bacillus anthracis
  1t6b-assembly1_X  TM=6.560E-01  e=4.057E-42  Bacillus anthracis
  9bbf-assembly1_G  TM=8.499E-01  e=2.019E-30  Clostridioides difficile